Protein AF-A0A4Q4NJX3-F1 (afdb_monomer_lite)

Structure (mmCIF, N/CA/C/O backbone):
data_AF-A0A4Q4NJX3-F1
#
_entry.id   AF-A0A4Q4NJX3-F1
#
loop_
_atom_site.group_PDB
_atom_site.id
_atom_site.type_symbol
_atom_site.label_atom_id
_atom_site.label_alt_id
_atom_site.label_comp_id
_atom_site.label_asym_id
_atom_site.label_entity_id
_atom_site.label_seq_id
_atom_site.pdbx_PDB_ins_code
_atom_site.Cartn_x
_atom_site.Cartn_y
_atom_site.Cartn_z
_atom_site.occupancy
_atom_site.B_iso_or_equiv
_atom_site.auth_seq_id
_atom_site.auth_comp_id
_atom_site.auth_asym_id
_atom_site.auth_atom_id
_atom_site.pdbx_PDB_model_num
ATOM 1 N N . MET A 1 1 ? -58.259 52.515 16.328 1.00 34.31 1 MET A N 1
ATOM 2 C CA . MET A 1 1 ? -58.204 52.543 17.800 1.00 34.31 1 MET A CA 1
ATOM 3 C C . MET A 1 1 ? -56.769 52.184 18.168 1.00 34.31 1 MET A C 1
ATOM 5 O O . MET A 1 1 ? -56.352 51.108 17.765 1.00 34.31 1 MET A O 1
ATOM 9 N N . SER A 1 2 ? -55.894 53.130 18.534 1.00 29.94 2 SER A N 1
ATOM 10 C CA . SER A 1 2 ? -55.921 53.985 19.750 1.00 29.94 2 SER A CA 1
ATOM 11 C C . SER A 1 2 ? -55.627 53.123 20.995 1.00 29.94 2 SER A C 1
ATOM 13 O O . SER A 1 2 ? -56.317 52.127 21.181 1.00 29.94 2 SER A O 1
ATOM 15 N N . ASP A 1 3 ? -54.611 53.356 21.835 1.00 35.25 3 ASP A N 1
ATOM 16 C CA . ASP A 1 3 ? -53.649 54.471 22.004 1.00 35.25 3 ASP A CA 1
ATOM 17 C C . ASP A 1 3 ? -52.289 53.902 22.498 1.00 35.25 3 ASP A C 1
ATOM 19 O O . ASP A 1 3 ? -52.260 52.842 23.113 1.00 35.25 3 ASP A O 1
ATOM 23 N N . GLU A 1 4 ? -51.113 54.386 22.070 1.00 38.03 4 GLU A N 1
ATOM 24 C CA . GLU A 1 4 ? -50.320 55.504 22.645 1.00 38.03 4 GLU A CA 1
ATOM 25 C C . GLU A 1 4 ? -50.063 55.415 24.180 1.00 38.03 4 GLU A C 1
ATOM 27 O O . GLU A 1 4 ? -50.957 55.096 24.948 1.00 38.03 4 GLU A O 1
ATOM 32 N N . ARG A 1 5 ? -48.868 55.719 24.730 1.00 33.47 5 ARG A N 1
ATOM 33 C CA . ARG A 1 5 ? -48.067 56.945 24.507 1.00 33.47 5 ARG A CA 1
ATOM 34 C C . ARG A 1 5 ? -46.539 56.822 24.713 1.00 33.47 5 ARG A C 1
ATOM 36 O O . ARG A 1 5 ? -46.053 56.227 25.666 1.00 33.47 5 ARG A O 1
ATOM 43 N N . ARG A 1 6 ? -45.816 57.530 23.834 1.00 37.91 6 ARG A N 1
ATOM 44 C CA . ARG A 1 6 ? -44.440 58.099 23.950 1.00 37.91 6 ARG A CA 1
ATOM 45 C C . ARG A 1 6 ? -44.458 59.351 24.882 1.00 37.91 6 ARG A C 1
ATOM 47 O O . ARG A 1 6 ? -45.581 59.777 25.157 1.00 37.91 6 ARG A O 1
ATOM 54 N N . PRO A 1 7 ? -43.349 60.032 25.320 1.00 48.91 7 PRO A N 1
ATOM 55 C CA . PRO A 1 7 ? -42.198 60.522 24.506 1.00 48.91 7 PRO A CA 1
ATOM 56 C C . PRO A 1 7 ? -40.858 60.714 25.315 1.00 48.91 7 PRO A C 1
ATOM 58 O O . PRO A 1 7 ? -40.699 60.006 26.296 1.00 48.91 7 PRO A O 1
ATOM 61 N N . ARG A 1 8 ? -39.829 61.560 25.031 1.00 33.28 8 ARG A N 1
ATOM 62 C CA . ARG A 1 8 ? -39.500 62.580 23.985 1.00 33.28 8 ARG A CA 1
ATOM 63 C C . ARG A 1 8 ? -37.978 62.927 23.985 1.00 33.28 8 ARG A C 1
ATOM 65 O O . ARG A 1 8 ? -37.513 63.359 25.027 1.00 33.28 8 ARG A O 1
ATOM 72 N N . SER A 1 9 ? -37.311 62.977 22.813 1.00 32.09 9 SER A N 1
ATOM 73 C CA . SER A 1 9 ? -36.167 63.899 22.494 1.00 32.09 9 SER A CA 1
ATOM 74 C C . SER A 1 9 ? -34.827 63.759 23.283 1.00 32.09 9 SER A C 1
ATOM 76 O O . SER A 1 9 ? -34.823 63.173 24.350 1.00 32.09 9 SER A O 1
ATOM 78 N N . ARG A 1 10 ? -33.651 64.281 22.865 1.00 31.00 10 ARG A N 1
ATOM 79 C CA . ARG A 1 10 ? -33.274 65.204 21.762 1.00 31.00 10 ARG A CA 1
ATOM 80 C C . ARG A 1 10 ? -31.785 65.044 21.347 1.00 31.00 10 ARG A C 1
ATOM 82 O O . ARG A 1 10 ? -30.967 64.654 22.165 1.00 31.00 10 ARG A O 1
ATOM 89 N N . PHE A 1 11 ? -31.512 65.395 20.088 1.00 28.58 11 PHE A N 1
ATOM 90 C CA . PHE A 1 11 ? -30.239 65.588 19.358 1.00 28.58 11 PHE A CA 1
ATOM 91 C C . PHE A 1 11 ? -29.037 66.241 20.078 1.00 28.58 11 PHE A C 1
ATOM 93 O O . PHE A 1 11 ? -29.253 67.153 20.871 1.00 28.58 11 PHE A O 1
ATOM 100 N N . ASP A 1 12 ? -27.818 65.819 19.686 1.00 33.72 12 ASP A N 1
ATOM 101 C CA . ASP A 1 12 ? -26.737 66.599 19.006 1.00 33.72 12 ASP A CA 1
ATOM 102 C C . ASP A 1 12 ? -25.573 65.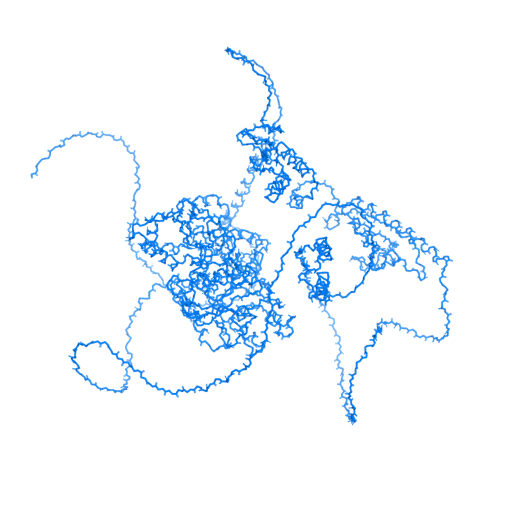611 18.651 1.00 33.72 12 ASP A C 1
ATOM 104 O O . ASP A 1 12 ? -25.168 64.832 19.510 1.00 33.72 12 ASP A O 1
ATOM 108 N N . SER A 1 13 ? -25.290 65.304 17.367 1.00 32.19 13 SER A N 1
ATOM 109 C CA . SER A 1 13 ? -24.262 65.887 16.447 1.00 32.19 13 SER A CA 1
ATOM 110 C C . SER A 1 13 ? -22.791 65.587 16.842 1.00 32.19 13 SER A C 1
ATOM 112 O O . SER A 1 13 ? -22.424 65.862 17.979 1.00 32.19 13 SER A O 1
ATOM 114 N N . ASP A 1 14 ? -21.877 65.067 16.002 1.00 31.86 14 ASP A N 1
ATOM 115 C CA . ASP A 1 14 ? -21.887 64.752 14.553 1.00 31.86 14 ASP A CA 1
ATOM 116 C C . ASP A 1 14 ? -20.896 63.611 14.185 1.00 31.86 14 ASP A C 1
ATOM 118 O O . ASP A 1 14 ? -19.998 63.305 14.963 1.00 31.86 14 ASP A O 1
ATOM 122 N N . ASP A 1 15 ? -21.081 63.043 12.980 1.00 32.25 15 ASP A N 1
ATOM 123 C CA . ASP A 1 15 ? -20.142 62.323 12.081 1.00 32.25 15 ASP A CA 1
ATOM 124 C C . ASP A 1 15 ? -19.207 61.180 12.590 1.00 32.25 15 ASP A C 1
ATOM 126 O O . ASP A 1 15 ? -18.568 61.241 13.629 1.00 32.25 15 ASP A O 1
ATOM 130 N N . GLY A 1 16 ? -18.992 60.085 11.840 1.00 29.73 16 GLY A N 1
ATOM 131 C CA . GLY A 1 16 ? -19.513 59.800 10.498 1.00 29.73 16 GLY A CA 1
ATOM 132 C C . GLY A 1 16 ? -18.859 58.630 9.739 1.00 29.73 16 GLY A C 1
ATOM 133 O O . GLY A 1 16 ? -18.522 58.804 8.573 1.00 29.73 16 GLY A O 1
ATOM 134 N N . GLU A 1 17 ? -18.727 57.428 10.320 1.00 32.28 17 GLU A N 1
ATOM 135 C CA . GLU A 1 17 ? -18.327 56.216 9.568 1.00 32.28 17 GLU A CA 1
ATOM 136 C C . GLU A 1 17 ? -19.332 55.059 9.730 1.00 32.28 17 GLU A C 1
ATOM 138 O O . GLU A 1 17 ? -19.812 54.766 10.826 1.00 32.28 17 GLU A O 1
ATOM 143 N N . ARG A 1 18 ? -19.684 54.395 8.616 1.00 32.59 18 ARG A N 1
ATOM 144 C CA . ARG A 1 18 ? -20.670 53.296 8.573 1.00 32.59 18 ARG A CA 1
ATOM 145 C C . ARG A 1 18 ? -19.983 51.931 8.419 1.00 32.59 18 ARG A C 1
ATOM 147 O O . ARG A 1 18 ? -19.257 51.754 7.442 1.00 32.59 18 ARG A O 1
ATOM 154 N N . PRO A 1 19 ? -20.278 50.929 9.270 1.00 33.59 19 PRO A N 1
ATOM 155 C CA . PRO A 1 19 ? -19.807 49.560 9.073 1.00 33.59 19 PRO A CA 1
ATOM 156 C C . PRO A 1 19 ? -20.644 48.789 8.034 1.00 33.59 19 PRO A C 1
ATOM 158 O O . PRO A 1 19 ? -21.797 49.116 7.746 1.00 33.59 19 PRO A O 1
ATOM 161 N N . ALA A 1 20 ? -20.043 47.742 7.466 1.00 32.91 20 ALA A N 1
ATOM 162 C CA . ALA A 1 20 ? -20.559 47.003 6.314 1.00 32.91 20 ALA A CA 1
ATOM 163 C C . ALA A 1 20 ? -21.615 45.931 6.651 1.00 32.91 20 ALA A C 1
ATOM 165 O O . ALA A 1 20 ? -21.560 45.294 7.703 1.00 32.91 20 ALA A O 1
ATOM 166 N N . ARG A 1 21 ? -22.501 45.629 5.684 1.00 30.25 21 ARG A N 1
ATOM 167 C CA . ARG A 1 21 ? -23.203 44.335 5.583 1.00 30.25 21 ARG A CA 1
ATOM 168 C C . ARG A 1 21 ? -23.411 43.884 4.132 1.00 30.25 21 ARG A C 1
ATOM 170 O O . ARG A 1 21 ? -23.892 44.655 3.312 1.00 30.25 21 ARG A O 1
ATOM 177 N N . SER A 1 22 ? -23.086 42.606 3.914 1.00 32.50 22 SER A N 1
ATOM 178 C CA . SER A 1 22 ? -23.664 41.606 2.995 1.00 32.50 22 SER A CA 1
ATOM 179 C C . SER A 1 22 ? -24.175 42.016 1.603 1.00 32.50 22 SER A C 1
ATOM 181 O O . SER A 1 22 ? -25.122 42.790 1.473 1.00 32.50 22 SER A O 1
ATOM 183 N N . ARG A 1 23 ? -23.663 41.324 0.572 1.00 29.06 23 ARG A N 1
ATOM 184 C CA . ARG A 1 23 ? -24.359 41.090 -0.705 1.00 29.06 23 ARG A CA 1
ATOM 185 C C . ARG A 1 23 ? -24.057 39.698 -1.270 1.00 29.06 23 ARG A C 1
ATOM 187 O O . ARG A 1 23 ? -23.083 39.517 -1.992 1.00 29.06 23 ARG A O 1
ATOM 194 N N . PHE A 1 24 ? -24.969 38.760 -1.031 1.00 31.16 24 PHE A N 1
ATOM 195 C CA . PHE A 1 24 ? -25.516 37.999 -2.154 1.00 31.16 24 PHE A CA 1
ATOM 196 C C . PHE A 1 24 ? -26.562 38.898 -2.825 1.00 31.16 24 PHE A C 1
ATOM 198 O O . PHE A 1 24 ? -27.456 39.373 -2.131 1.00 31.16 24 PHE A O 1
ATOM 205 N N . ASP A 1 25 ? -26.444 39.147 -4.129 1.00 30.19 25 ASP A N 1
ATOM 206 C CA . ASP A 1 25 ? -27.530 38.824 -5.066 1.00 30.19 25 ASP A CA 1
ATOM 207 C C . ASP A 1 25 ? -27.004 38.796 -6.513 1.00 30.19 25 ASP A C 1
ATOM 209 O O . ASP A 1 25 ? -26.041 39.482 -6.864 1.00 30.19 25 ASP A O 1
ATOM 213 N N . THR A 1 26 ? -27.622 37.962 -7.339 1.00 35.19 26 THR A N 1
ATOM 214 C CA . THR A 1 26 ? -27.232 37.648 -8.716 1.00 35.19 26 THR A CA 1
ATOM 215 C C . THR A 1 26 ? -27.947 38.526 -9.735 1.00 35.19 26 THR A C 1
ATOM 217 O O . THR A 1 26 ? -29.170 38.570 -9.693 1.00 35.19 26 THR A O 1
ATOM 220 N N . ASP A 1 27 ? -27.238 39.082 -10.735 1.00 33.31 27 ASP A N 1
ATOM 221 C CA . ASP A 1 27 ? -27.781 39.137 -12.108 1.00 33.31 27 ASP A CA 1
ATOM 222 C C . ASP A 1 27 ? -26.765 39.523 -13.221 1.00 33.31 27 ASP A C 1
ATOM 224 O O . ASP A 1 27 ? -25.753 40.173 -12.967 1.00 33.31 27 ASP A O 1
ATOM 228 N N . ARG A 1 28 ? -27.141 39.220 -14.480 1.00 28.44 28 ARG A N 1
ATOM 229 C CA . ARG A 1 28 ? -26.607 39.700 -15.790 1.00 28.44 28 ARG A CA 1
ATOM 230 C C . ARG A 1 28 ? -25.405 39.004 -16.461 1.00 28.44 28 ARG A C 1
ATOM 232 O O . ARG A 1 28 ? -24.285 39.501 -16.507 1.00 28.44 28 ARG A O 1
ATOM 239 N N . ARG A 1 29 ? -25.766 37.945 -17.197 1.00 29.69 29 ARG A N 1
ATOM 240 C CA . ARG A 1 29 ? -25.506 37.693 -18.642 1.00 29.69 29 ARG A CA 1
ATOM 241 C C . ARG A 1 29 ? -24.340 38.429 -19.336 1.00 29.69 29 ARG A C 1
ATOM 243 O O . ARG A 1 29 ? -24.354 39.645 -19.515 1.00 29.69 29 ARG A O 1
ATOM 250 N N . SER A 1 30 ? -23.455 37.630 -19.927 1.00 31.31 30 SER A N 1
ATOM 251 C CA . SER A 1 30 ? -22.396 38.022 -20.863 1.00 31.31 30 SER A CA 1
ATOM 252 C C . SER A 1 30 ? -22.897 38.384 -22.277 1.00 31.31 30 SER A C 1
ATOM 254 O O . SER A 1 30 ? -23.941 37.920 -22.739 1.00 31.31 30 SER A O 1
ATOM 256 N N . ARG A 1 31 ? -22.100 39.187 -23.001 1.00 30.11 31 ARG A N 1
ATOM 257 C CA . ARG A 1 31 ? -22.154 39.366 -24.466 1.00 30.11 31 ARG A CA 1
ATOM 258 C C . ARG A 1 31 ? -20.795 39.000 -25.069 1.00 30.11 31 ARG A C 1
ATOM 260 O O . ARG A 1 31 ? -19.772 39.483 -24.596 1.00 30.11 31 ARG A O 1
ATOM 267 N N . SER A 1 32 ? -20.792 38.187 -26.121 1.00 32.22 32 SER A N 1
ATOM 268 C CA . SER A 1 32 ? -19.598 37.835 -26.909 1.00 32.22 32 SER A CA 1
ATOM 269 C C . SER A 1 32 ? -19.297 38.870 -28.005 1.00 32.22 32 SER A C 1
ATOM 271 O O . SER A 1 32 ? -20.218 39.541 -28.475 1.00 32.22 32 SER A O 1
ATOM 273 N N . PRO A 1 33 ? -18.052 38.910 -28.507 1.00 37.62 33 PRO A N 1
ATOM 274 C CA . PRO A 1 33 ? -17.763 39.199 -29.913 1.00 37.62 33 PRO A CA 1
ATOM 275 C C . PRO A 1 33 ? -17.061 38.018 -30.631 1.00 37.62 33 PRO A C 1
ATOM 277 O O . PRO A 1 33 ? -16.946 36.923 -30.082 1.00 37.62 33 PRO A O 1
ATOM 280 N N . SER A 1 34 ? -16.718 38.202 -31.911 1.00 31.12 34 SER A N 1
ATOM 281 C CA . SER A 1 34 ? -16.835 37.176 -32.967 1.00 31.12 34 SER A CA 1
ATOM 282 C C . SER A 1 34 ? -15.535 36.674 -33.638 1.00 31.12 34 SER A C 1
ATOM 284 O O . SER A 1 34 ? -14.453 37.213 -33.442 1.00 31.12 34 SER A O 1
ATOM 286 N N . ARG A 1 35 ? -15.684 35.632 -34.480 1.00 30.55 35 ARG A N 1
ATOM 287 C CA . ARG A 1 35 ? -14.652 34.919 -35.274 1.00 30.55 35 ARG A CA 1
ATOM 288 C C . ARG A 1 35 ? -14.036 35.712 -36.445 1.00 30.55 35 ARG A C 1
ATOM 290 O O . ARG A 1 35 ? -14.781 36.431 -37.105 1.00 30.55 35 ARG A O 1
ATOM 297 N N . ARG A 1 36 ? -12.782 35.345 -36.793 1.00 31.81 36 ARG A N 1
ATOM 298 C CA . ARG A 1 36 ? -12.074 35.245 -38.116 1.00 31.81 36 ARG A CA 1
ATOM 299 C C . ARG A 1 36 ? -10.605 35.710 -37.962 1.00 31.81 36 ARG A C 1
ATOM 301 O O . ARG A 1 36 ? -10.349 36.504 -37.071 1.00 31.81 36 ARG A O 1
ATOM 308 N N . GLU A 1 37 ? -9.597 35.247 -38.711 1.00 28.48 37 GLU A N 1
ATOM 309 C CA . GLU A 1 37 ? -9.528 34.328 -39.870 1.00 28.48 37 GLU A CA 1
ATOM 310 C C . GLU A 1 37 ? -8.188 33.536 -39.880 1.00 28.48 37 GLU A C 1
ATOM 312 O O . GLU A 1 37 ? -7.432 33.597 -38.913 1.00 28.48 37 GLU A O 1
ATOM 317 N N . SER A 1 38 ? -7.905 32.763 -40.935 1.00 33.75 38 SER A N 1
ATOM 318 C CA . SER A 1 38 ? -6.774 31.818 -41.057 1.00 33.75 38 SER A CA 1
ATOM 319 C C . SER A 1 38 ? -5.801 32.168 -42.192 1.00 33.75 38 SER A C 1
ATOM 321 O O . SER A 1 38 ? -6.301 32.471 -43.266 1.00 33.75 38 SER A O 1
ATOM 323 N N . GLU A 1 39 ? -4.478 32.020 -41.990 1.00 28.72 39 GLU A N 1
ATOM 324 C CA . GLU A 1 39 ? -3.392 31.748 -42.982 1.00 28.72 39 GLU A CA 1
ATOM 325 C C . GLU A 1 39 ? -1.999 32.004 -42.333 1.00 28.72 39 GLU A C 1
ATOM 327 O O . GLU A 1 39 ? -1.934 32.408 -41.175 1.00 28.72 39 GLU A O 1
ATOM 332 N N . SER A 1 40 ? -0.851 31.856 -43.015 1.00 29.94 40 SER A N 1
ATOM 333 C CA . SER A 1 40 ? -0.187 30.598 -43.413 1.00 29.94 40 SER A CA 1
ATOM 334 C C . SER A 1 40 ? 1.341 30.818 -43.614 1.00 29.94 40 SER A C 1
ATOM 336 O O . SER A 1 40 ? 1.775 31.936 -43.852 1.00 29.94 40 SER A O 1
ATOM 338 N N . HIS A 1 41 ? 2.141 29.742 -43.539 1.00 29.73 41 HIS A N 1
ATOM 339 C CA . HIS A 1 41 ? 3.519 29.561 -44.067 1.00 29.73 41 HIS A CA 1
ATOM 340 C C . HIS A 1 41 ? 4.735 30.487 -43.730 1.00 29.73 41 HIS A C 1
ATOM 342 O O . HIS A 1 41 ? 4.753 31.687 -43.951 1.00 29.73 41 HIS A O 1
ATOM 348 N N . ARG A 1 42 ? 5.866 29.787 -43.479 1.00 30.08 42 ARG A N 1
ATOM 349 C CA . ARG A 1 42 ? 7.286 30.073 -43.852 1.00 30.08 42 ARG A CA 1
ATOM 350 C C . 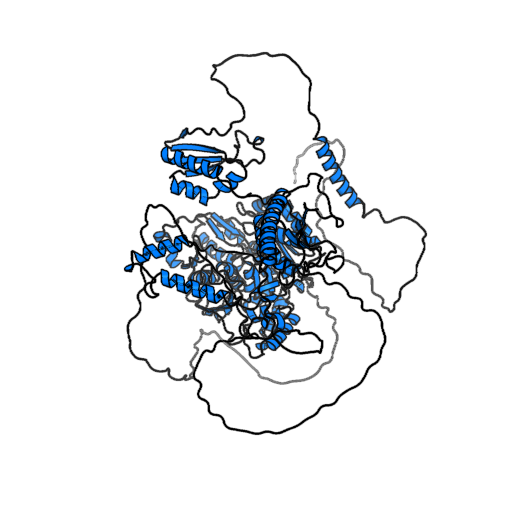ARG A 1 42 ? 8.151 31.134 -43.114 1.00 30.08 42 ARG A C 1
ATOM 352 O O . ARG A 1 42 ? 8.267 32.270 -43.537 1.00 30.08 42 ARG A O 1
ATOM 359 N N . ALA A 1 43 ? 8.986 30.605 -42.208 1.00 29.14 43 ALA A N 1
ATOM 360 C CA . ALA A 1 43 ? 10.442 30.361 -42.378 1.00 29.14 43 ALA A CA 1
ATOM 361 C C . ALA A 1 43 ? 11.511 31.497 -42.422 1.00 29.14 43 ALA A C 1
ATOM 363 O O . ALA A 1 43 ? 11.387 32.482 -43.134 1.00 29.14 43 ALA A O 1
ATOM 364 N N . ARG A 1 44 ? 12.676 31.140 -41.832 1.00 30.06 44 ARG A N 1
ATOM 365 C CA . ARG A 1 44 ? 14.061 31.681 -41.946 1.00 30.06 44 ARG A CA 1
ATOM 366 C C . ARG A 1 44 ? 14.458 32.940 -41.142 1.00 30.06 44 ARG A C 1
ATOM 368 O O . ARG A 1 44 ? 14.083 34.059 -41.454 1.00 30.06 44 ARG A O 1
ATOM 375 N N . SER A 1 45 ? 15.362 32.714 -40.185 1.00 30.16 45 SER A N 1
ATOM 376 C CA . SER A 1 45 ? 16.381 33.637 -39.643 1.00 30.16 45 SER A CA 1
ATOM 377 C C . SER A 1 45 ? 17.520 33.892 -40.663 1.00 30.16 45 SER A C 1
ATOM 379 O O . SER A 1 45 ? 17.527 33.226 -41.704 1.00 30.16 45 SER A O 1
ATOM 381 N N . PRO A 1 46 ? 18.577 34.687 -40.356 1.00 56.50 46 PRO A N 1
ATOM 382 C CA . PRO A 1 46 ? 18.739 35.787 -39.381 1.00 56.50 46 PRO A CA 1
ATOM 383 C C . PRO A 1 46 ? 19.323 37.073 -40.045 1.00 56.50 46 PRO A C 1
ATOM 385 O O . PRO A 1 46 ? 19.540 37.077 -41.250 1.00 56.50 46 PRO A O 1
ATOM 388 N N . VAL A 1 47 ? 19.630 38.134 -39.272 1.00 29.88 47 VAL A N 1
ATOM 389 C CA . VAL A 1 47 ? 20.799 39.068 -39.384 1.00 29.88 47 VAL A CA 1
ATOM 390 C C . VAL A 1 47 ? 20.663 40.182 -38.315 1.00 29.88 47 VAL A C 1
ATOM 392 O O . VAL A 1 47 ? 19.618 40.288 -37.676 1.00 29.88 47 VAL A O 1
ATOM 395 N N . ALA A 1 48 ? 21.743 40.912 -38.007 1.00 29.03 48 ALA A N 1
ATOM 396 C CA . ALA A 1 48 ? 21.972 41.559 -36.709 1.00 29.03 48 ALA A CA 1
ATOM 397 C C . ALA A 1 48 ? 22.172 43.096 -36.720 1.00 29.03 48 ALA A C 1
ATOM 399 O O . ALA A 1 48 ? 22.460 43.683 -37.758 1.00 29.03 48 ALA A O 1
ATOM 400 N N . ARG A 1 49 ? 22.190 43.633 -35.482 1.00 29.97 49 ARG A N 1
ATOM 401 C CA . ARG A 1 49 ? 22.873 44.835 -34.933 1.00 29.97 49 ARG A CA 1
ATOM 402 C C . ARG A 1 49 ? 22.130 46.177 -34.752 1.00 29.97 49 ARG A C 1
ATOM 404 O O . ARG A 1 49 ? 21.469 46.690 -35.638 1.00 29.97 49 ARG A O 1
ATOM 411 N N . GLU A 1 50 ? 22.413 46.725 -33.560 1.00 29.34 50 GLU A N 1
ATOM 412 C CA . GLU A 1 50 ? 22.567 48.145 -33.177 1.00 29.34 50 GLU A CA 1
ATOM 413 C C . GLU A 1 50 ? 21.322 49.060 -33.099 1.00 29.34 50 GLU A C 1
ATOM 415 O O . GLU A 1 50 ? 21.031 49.861 -33.974 1.00 29.34 50 GLU A O 1
ATOM 420 N N . GLY A 1 51 ? 20.646 48.998 -31.942 1.00 31.92 51 GLY A N 1
ATOM 421 C CA . GLY A 1 51 ? 20.841 49.999 -30.875 1.00 31.92 51 GLY A CA 1
ATOM 422 C C . GLY A 1 51 ? 20.324 51.435 -31.063 1.00 31.92 51 GLY A C 1
ATOM 423 O O . GLY A 1 51 ? 21.061 52.299 -31.526 1.00 31.92 51 GLY A O 1
ATOM 424 N N . THR A 1 52 ? 19.149 51.726 -30.490 1.00 30.80 52 THR A N 1
ATOM 425 C CA . THR A 1 52 ? 18.763 53.064 -29.985 1.00 30.80 52 THR A CA 1
ATOM 426 C C . THR A 1 52 ? 17.889 52.928 -28.732 1.00 30.80 52 THR A C 1
ATOM 428 O O . THR A 1 52 ? 16.915 52.174 -28.749 1.00 30.80 52 THR A O 1
ATOM 431 N N . ASP A 1 53 ? 18.216 53.656 -27.663 1.00 32.91 53 ASP A N 1
ATOM 432 C CA . ASP A 1 53 ? 17.569 53.560 -26.346 1.00 32.91 53 ASP A CA 1
ATOM 433 C C . ASP A 1 53 ? 16.193 54.236 -26.238 1.00 32.91 53 ASP A C 1
ATOM 435 O O . ASP A 1 53 ? 15.990 55.349 -26.724 1.00 32.91 53 ASP A O 1
ATOM 439 N N . SER A 1 54 ? 15.301 53.639 -25.437 1.00 29.81 54 SER A N 1
ATOM 440 C CA . SER A 1 54 ? 14.518 54.360 -24.412 1.00 29.81 54 SER A CA 1
ATOM 441 C C . SER A 1 54 ? 13.904 53.392 -23.376 1.00 29.81 54 SER A C 1
ATOM 443 O O . SER A 1 54 ? 13.607 52.248 -23.725 1.00 29.81 54 SER A O 1
ATOM 445 N N . PRO A 1 55 ? 13.721 53.789 -22.096 1.00 35.19 55 PRO A N 1
ATOM 446 C CA . PRO A 1 55 ? 13.745 52.823 -20.996 1.00 35.19 55 PRO A CA 1
ATOM 447 C C . PRO A 1 55 ? 12.414 52.684 -20.233 1.00 35.19 55 PRO A C 1
ATOM 449 O O . PRO A 1 55 ? 12.047 53.560 -19.453 1.00 35.19 55 PRO A O 1
ATOM 452 N N . ALA A 1 56 ? 11.734 51.537 -20.364 1.00 35.78 56 ALA A N 1
ATOM 453 C CA . ALA A 1 56 ? 10.666 51.115 -19.442 1.00 35.78 56 ALA A CA 1
ATOM 454 C C . ALA A 1 56 ? 10.358 49.602 -19.544 1.00 35.78 56 ALA A C 1
ATOM 456 O O . ALA A 1 56 ? 9.670 49.193 -20.475 1.00 35.78 56 ALA A O 1
ATOM 457 N N . SER A 1 57 ? 10.846 48.774 -18.597 1.00 36.22 57 SER A N 1
ATOM 458 C CA . SER A 1 57 ? 10.249 47.462 -18.190 1.00 36.22 57 SER A CA 1
ATOM 459 C C . SER A 1 57 ? 11.121 46.558 -17.283 1.00 36.22 57 SER A C 1
ATOM 461 O O . SER A 1 57 ? 10.664 45.489 -16.881 1.00 36.22 57 SER A O 1
ATOM 463 N N . SER A 1 58 ? 12.343 46.938 -16.886 1.00 34.22 58 SER A N 1
ATOM 464 C CA . SER A 1 58 ? 13.260 46.037 -16.147 1.00 34.22 58 SER A CA 1
ATOM 465 C C . SER A 1 58 ? 13.022 45.892 -14.628 1.00 34.22 58 SER A C 1
ATOM 467 O O . SER A 1 58 ? 13.573 44.978 -14.014 1.00 34.22 58 SER A O 1
ATOM 469 N N . ASN A 1 59 ? 12.198 46.734 -13.993 1.00 36.78 59 ASN A N 1
ATOM 470 C CA . ASN A 1 59 ? 12.216 46.894 -12.525 1.00 36.78 59 ASN A CA 1
ATOM 471 C C . ASN A 1 59 ? 11.385 45.907 -11.675 1.00 36.78 59 ASN A C 1
ATOM 473 O O . ASN A 1 59 ? 11.435 46.003 -10.453 1.00 36.78 59 ASN A O 1
ATOM 477 N N . PHE A 1 60 ? 10.672 44.932 -12.252 1.00 40.06 60 PHE A N 1
ATOM 478 C CA . PHE A 1 60 ? 9.833 44.006 -11.459 1.00 40.06 60 PHE A CA 1
ATOM 479 C C . PHE A 1 60 ? 10.465 42.647 -11.107 1.00 40.06 60 PHE A C 1
ATOM 481 O O . PHE A 1 60 ? 9.882 41.910 -10.316 1.00 40.06 60 PHE A O 1
ATOM 488 N N . LYS A 1 61 ? 11.652 42.300 -11.632 1.00 44.38 61 LYS A N 1
ATOM 489 C CA . LYS A 1 61 ? 12.317 41.010 -11.323 1.00 44.38 61 LYS A CA 1
ATOM 490 C C . LYS A 1 61 ? 13.461 41.084 -10.301 1.00 44.38 61 LYS A C 1
ATOM 492 O O . LYS A 1 61 ? 13.745 40.075 -9.666 1.00 44.38 61 LYS A O 1
ATOM 497 N N . ASN A 1 62 ? 14.070 42.252 -10.081 1.00 45.72 62 ASN A N 1
ATOM 498 C CA . ASN A 1 62 ? 15.219 42.384 -9.166 1.00 45.72 62 ASN A CA 1
ATOM 499 C C . ASN A 1 62 ? 14.842 42.680 -7.703 1.00 45.72 62 ASN A C 1
ATOM 501 O O . ASN A 1 62 ? 15.669 42.507 -6.809 1.00 45.72 62 ASN A O 1
ATOM 505 N N . ASP A 1 63 ? 13.604 43.093 -7.433 1.00 46.47 63 ASP A N 1
ATOM 506 C CA . ASP A 1 63 ? 13.196 43.564 -6.104 1.00 46.47 63 ASP A CA 1
ATOM 507 C C . ASP A 1 63 ? 13.008 42.405 -5.094 1.00 46.47 63 ASP A C 1
ATOM 509 O O . ASP A 1 63 ? 13.407 42.501 -3.936 1.00 46.47 63 ASP A O 1
ATOM 513 N N . ALA A 1 64 ? 12.512 41.240 -5.531 1.00 47.62 64 ALA A N 1
ATOM 514 C CA . ALA A 1 64 ? 12.350 40.073 -4.650 1.00 47.62 64 ALA A CA 1
ATOM 515 C C . ALA A 1 64 ? 13.695 39.535 -4.114 1.00 47.62 64 ALA A C 1
ATOM 517 O O . ALA A 1 64 ? 13.834 39.288 -2.914 1.00 47.62 64 ALA A O 1
ATOM 518 N N . ALA A 1 65 ? 14.705 39.415 -4.984 1.00 48.25 65 ALA A N 1
ATOM 519 C CA . ALA A 1 65 ? 16.047 38.978 -4.598 1.00 48.25 65 ALA A CA 1
ATOM 520 C C . ALA A 1 65 ? 16.752 40.010 -3.697 1.00 48.25 65 ALA A C 1
ATOM 522 O O . ALA A 1 65 ? 17.373 39.639 -2.700 1.00 48.25 65 ALA A O 1
ATOM 523 N N . ALA A 1 66 ? 16.597 41.306 -3.993 1.00 49.72 66 ALA A N 1
ATOM 524 C CA . ALA A 1 66 ? 17.135 42.385 -3.166 1.00 49.72 66 ALA A CA 1
ATOM 525 C C . ALA A 1 66 ? 16.514 42.412 -1.756 1.00 49.72 66 ALA A C 1
ATOM 527 O O . ALA A 1 66 ? 17.237 42.562 -0.771 1.00 49.72 66 ALA A O 1
ATOM 528 N N . ARG A 1 67 ? 15.195 42.200 -1.629 1.00 55.88 67 ARG A N 1
ATOM 529 C CA . ARG A 1 67 ? 14.512 42.115 -0.324 1.00 55.88 67 ARG A CA 1
ATOM 530 C C . ARG A 1 67 ? 14.957 40.898 0.492 1.00 55.88 67 ARG A C 1
ATOM 532 O O . ARG A 1 67 ? 15.176 41.039 1.694 1.00 55.88 67 ARG A O 1
ATOM 539 N N . ALA A 1 68 ? 15.145 39.738 -0.142 1.00 49.69 68 ALA A N 1
ATOM 540 C CA . ALA A 1 68 ? 15.670 38.543 0.525 1.00 49.69 68 ALA A CA 1
ATOM 541 C C . ALA A 1 68 ? 17.111 38.755 1.035 1.00 49.69 68 ALA A C 1
ATOM 543 O O . ALA A 1 68 ? 17.410 38.467 2.195 1.00 49.69 68 ALA A O 1
ATOM 544 N N . ALA A 1 69 ? 17.981 39.351 0.212 1.00 57.38 69 ALA A N 1
ATOM 545 C CA . ALA A 1 69 ? 19.343 39.708 0.611 1.00 57.38 69 ALA A CA 1
ATOM 546 C C . ALA A 1 69 ? 19.368 40.749 1.749 1.00 57.38 69 ALA A C 1
ATOM 548 O O . ALA A 1 69 ? 20.140 40.612 2.698 1.00 57.38 69 ALA A O 1
ATOM 549 N N . ALA A 1 70 ? 18.485 41.754 1.711 1.00 54.69 70 ALA A N 1
ATOM 550 C CA . ALA A 1 70 ? 18.362 42.759 2.766 1.00 54.69 70 ALA A CA 1
ATOM 551 C C . ALA A 1 70 ? 17.850 42.174 4.098 1.00 54.69 70 ALA A C 1
ATOM 553 O O . ALA A 1 70 ? 18.285 42.609 5.166 1.00 54.69 70 ALA A O 1
ATOM 554 N N . ALA A 1 71 ? 16.963 41.174 4.059 1.00 53.00 71 ALA A N 1
ATOM 555 C CA . ALA A 1 71 ? 16.519 40.450 5.250 1.00 53.00 71 ALA A CA 1
ATOM 556 C C . ALA A 1 71 ? 17.666 39.634 5.874 1.00 53.00 71 ALA A C 1
ATOM 558 O O . ALA A 1 71 ? 17.943 39.780 7.066 1.00 53.00 71 ALA A O 1
ATOM 559 N N . ALA A 1 72 ? 18.403 38.865 5.064 1.00 51.12 72 ALA A N 1
ATOM 560 C CA . ALA A 1 72 ? 19.590 38.130 5.509 1.00 51.12 72 ALA A CA 1
ATOM 561 C C . ALA A 1 72 ? 20.684 39.055 6.086 1.00 51.12 72 ALA A C 1
ATOM 563 O O . ALA A 1 72 ? 21.274 38.748 7.123 1.00 51.12 72 ALA A O 1
ATOM 564 N N . ALA A 1 73 ? 20.914 40.222 5.474 1.00 56.22 73 ALA A N 1
ATOM 565 C CA . ALA A 1 73 ? 21.868 41.212 5.975 1.00 56.22 73 ALA A CA 1
ATOM 566 C C . ALA A 1 73 ? 21.467 41.781 7.350 1.00 56.22 73 ALA A C 1
ATOM 568 O O . ALA A 1 73 ? 22.324 41.925 8.222 1.00 56.22 73 ALA A O 1
ATOM 569 N N . ARG A 1 74 ? 20.173 42.054 7.584 1.00 57.38 74 ARG A N 1
ATOM 570 C CA . ARG A 1 74 ? 19.668 42.515 8.894 1.00 57.38 74 ARG A CA 1
ATOM 571 C C . ARG A 1 74 ? 19.842 41.463 9.989 1.00 57.38 74 ARG A C 1
ATOM 573 O O . ARG A 1 74 ? 20.249 41.814 11.093 1.00 57.38 74 ARG A O 1
ATOM 580 N N . ILE A 1 75 ? 19.588 40.193 9.676 1.00 53.62 75 ILE A N 1
ATOM 581 C CA . ILE A 1 75 ? 19.772 39.075 10.614 1.00 53.62 75 ILE A CA 1
ATOM 582 C C . ILE A 1 75 ? 21.259 38.925 10.977 1.00 53.62 75 ILE A C 1
ATOM 584 O O . ILE A 1 75 ? 21.602 38.878 12.158 1.00 53.62 75 ILE A O 1
ATOM 588 N N . ASN A 1 76 ? 22.165 38.967 9.994 1.00 48.72 76 ASN A N 1
ATOM 589 C CA . ASN A 1 76 ? 23.609 38.933 10.257 1.00 48.72 76 ASN A CA 1
ATOM 590 C C . ASN A 1 76 ? 24.100 40.146 11.068 1.00 48.72 76 ASN A C 1
ATOM 592 O O . ASN A 1 76 ? 24.917 39.979 11.974 1.00 48.72 76 ASN A O 1
ATOM 596 N N . ALA A 1 77 ? 23.576 41.349 10.808 1.00 57.44 77 ALA A N 1
ATOM 597 C CA . ALA A 1 77 ? 23.899 42.539 11.597 1.00 57.44 77 ALA A CA 1
ATOM 598 C C . ALA A 1 77 ? 23.434 42.412 13.061 1.00 57.44 77 ALA A C 1
ATOM 600 O O . ALA A 1 77 ? 24.182 42.759 13.973 1.00 57.44 77 ALA A O 1
ATOM 601 N N . GLN A 1 78 ? 22.244 41.852 13.309 1.00 54.12 78 GLN A N 1
ATOM 602 C CA . GLN A 1 78 ? 21.749 41.574 14.666 1.00 54.12 78 GLN A CA 1
ATOM 603 C C . GLN A 1 78 ? 22.574 40.502 15.397 1.00 54.12 78 GLN A C 1
ATOM 605 O O . GLN A 1 78 ? 22.756 40.593 16.611 1.00 54.12 78 GLN A O 1
ATOM 610 N N . ILE A 1 79 ? 23.104 39.511 14.673 1.00 49.25 79 ILE A N 1
ATOM 611 C CA . ILE A 1 79 ? 23.987 38.476 15.232 1.00 49.25 79 ILE A CA 1
ATOM 612 C C . ILE A 1 79 ? 25.366 39.056 15.586 1.00 49.25 79 ILE A C 1
ATOM 614 O O . ILE A 1 79 ? 25.902 38.735 16.646 1.00 49.25 79 ILE A O 1
ATOM 618 N N . GLN A 1 80 ? 25.931 39.945 14.760 1.00 46.56 80 GLN A N 1
ATOM 619 C CA . GLN A 1 80 ? 27.203 40.608 15.083 1.00 46.56 80 GLN A CA 1
ATOM 620 C C . GLN A 1 80 ? 27.065 41.655 16.199 1.00 46.56 80 GLN A C 1
ATOM 622 O O . GLN A 1 80 ? 27.925 41.716 17.076 1.00 46.56 80 GLN A O 1
ATOM 627 N N . ALA A 1 81 ? 25.960 42.406 16.248 1.00 47.62 81 ALA A N 1
ATOM 628 C CA . ALA A 1 81 ? 25.697 43.386 17.307 1.00 47.62 81 ALA A CA 1
ATOM 629 C C . ALA A 1 81 ? 25.593 42.770 18.720 1.00 47.62 81 ALA A C 1
ATOM 631 O O . ALA A 1 81 ? 25.762 43.476 19.709 1.00 47.62 81 ALA A O 1
ATOM 632 N N . LYS A 1 82 ? 25.348 41.456 18.833 1.00 47.78 82 LYS A N 1
ATOM 633 C CA . LYS A 1 82 ? 25.310 40.724 20.112 1.00 47.78 82 LYS A CA 1
ATOM 634 C C . LYS A 1 82 ? 26.662 40.147 20.562 1.00 47.78 82 LYS A C 1
ATOM 636 O O . LYS A 1 82 ? 26.705 39.483 21.593 1.00 47.78 82 LYS A O 1
ATOM 641 N N . LYS A 1 83 ? 27.758 40.366 19.821 1.00 40.56 83 LYS A N 1
ATOM 642 C CA . LYS A 1 83 ? 29.065 39.722 20.078 1.00 40.56 83 LYS A CA 1
ATOM 643 C C . LYS A 1 83 ? 30.146 40.600 20.725 1.00 40.56 83 LYS A C 1
ATOM 645 O O . LYS A 1 83 ? 31.295 40.174 20.790 1.00 40.56 83 LYS A O 1
ATOM 650 N N . GLY A 1 84 ? 29.803 41.775 21.251 1.00 35.25 84 GLY A N 1
ATOM 651 C CA . GLY A 1 84 ? 30.760 42.595 21.997 1.00 35.25 84 GLY A CA 1
ATOM 652 C C . GLY A 1 84 ? 30.110 43.516 23.021 1.00 35.25 84 GLY A C 1
ATOM 653 O O . GLY A 1 84 ? 29.452 44.470 22.631 1.00 35.25 84 GLY A O 1
ATOM 654 N N . ILE A 1 85 ? 30.333 43.217 24.305 1.00 32.09 85 ILE A N 1
ATOM 655 C CA . ILE A 1 85 ? 30.620 44.138 25.423 1.00 32.09 85 ILE A CA 1
ATOM 656 C C . ILE A 1 85 ? 31.033 43.251 26.613 1.00 32.09 85 ILE A C 1
ATOM 658 O O . ILE A 1 85 ? 30.267 42.403 27.066 1.00 32.09 85 ILE A O 1
ATOM 662 N N . GLN A 1 86 ? 32.255 43.441 27.108 1.00 31.33 86 GLN A N 1
ATOM 663 C CA . GLN A 1 86 ? 32.761 42.868 28.357 1.00 31.33 86 GLN A CA 1
ATOM 664 C C . GLN A 1 86 ? 33.635 43.937 29.035 1.00 31.33 86 GLN A C 1
ATOM 666 O O . GLN A 1 86 ? 34.369 44.627 28.334 1.00 31.33 86 GLN A O 1
ATOM 671 N N . HIS A 1 87 ? 33.567 44.020 30.372 1.00 26.50 87 HIS A N 1
ATOM 672 C CA . HIS A 1 87 ? 34.280 44.967 31.258 1.00 26.50 87 HIS A CA 1
ATOM 673 C C . HIS A 1 87 ? 33.940 46.473 31.133 1.00 26.50 87 HIS A C 1
ATOM 675 O O . HIS A 1 87 ? 33.724 46.971 30.036 1.00 26.50 87 HIS A O 1
ATOM 681 N N . VAL A 1 88 ? 33.971 47.296 32.196 1.00 32.62 88 VAL A N 1
ATOM 682 C CA . VAL A 1 88 ? 33.685 47.169 33.659 1.00 32.62 88 VAL A CA 1
ATOM 683 C C . VAL A 1 88 ? 33.767 48.598 34.234 1.00 32.62 88 VAL A C 1
ATOM 685 O O . VAL A 1 88 ? 34.607 49.347 33.754 1.00 32.62 88 VAL A O 1
ATOM 688 N N . ASP A 1 89 ? 32.971 48.967 35.251 1.00 26.89 89 ASP A N 1
ATOM 689 C CA . ASP A 1 89 ? 33.436 49.824 36.371 1.00 26.89 89 ASP A CA 1
ATOM 690 C C . ASP A 1 89 ? 32.423 49.904 37.540 1.00 26.89 89 ASP A C 1
ATOM 692 O O . ASP A 1 89 ? 31.303 49.401 37.429 1.00 26.89 89 ASP A O 1
ATOM 696 N N . VAL A 1 90 ? 32.867 50.414 38.703 1.00 25.56 90 VAL A N 1
ATOM 697 C CA . VAL A 1 90 ? 32.376 50.014 40.051 1.00 25.56 90 VAL A CA 1
ATOM 698 C C . VAL A 1 90 ? 31.703 51.186 40.863 1.00 25.56 90 VAL A C 1
ATOM 700 O O . VAL A 1 90 ? 31.115 52.060 40.239 1.00 25.56 90 VAL A O 1
ATOM 703 N N . PRO A 1 91 ? 31.765 51.277 42.219 1.00 31.11 91 PRO A N 1
ATOM 704 C CA . PRO A 1 91 ? 30.758 50.998 43.289 1.00 31.11 91 PRO A CA 1
ATOM 705 C C . PRO A 1 91 ? 30.117 52.282 43.951 1.00 31.11 91 PRO A C 1
ATOM 707 O O . PRO A 1 91 ? 30.220 53.341 43.338 1.00 31.11 91 PRO A O 1
ATOM 710 N N . PRO A 1 92 ? 29.613 52.347 45.230 1.00 36.84 92 PRO A N 1
ATOM 711 C CA . PRO A 1 92 ? 28.856 51.433 46.144 1.00 36.84 92 PRO A CA 1
ATOM 712 C C . PRO A 1 92 ? 27.616 52.100 46.873 1.00 36.84 92 PRO A C 1
ATOM 714 O O . PRO A 1 92 ? 27.301 53.261 46.637 1.00 36.84 92 PRO A O 1
ATOM 717 N N . ILE A 1 93 ? 27.051 51.425 47.911 1.00 27.00 93 ILE A N 1
ATOM 718 C CA . ILE A 1 93 ? 26.254 51.964 49.073 1.00 27.00 93 ILE A CA 1
ATOM 719 C C . ILE A 1 93 ? 24.731 52.198 48.786 1.00 27.00 93 ILE A C 1
ATOM 721 O O . ILE A 1 93 ? 24.391 52.684 47.721 1.00 27.00 93 ILE A O 1
ATOM 725 N N . ARG A 1 94 ? 23.723 51.881 49.639 1.00 25.73 94 ARG A N 1
ATOM 726 C CA . ARG A 1 94 ? 23.623 51.638 51.109 1.00 25.73 94 ARG A CA 1
ATOM 727 C C . ARG A 1 94 ? 22.557 50.585 51.494 1.00 25.73 94 ARG A C 1
ATOM 729 O O . ARG A 1 94 ? 21.569 50.420 50.789 1.00 25.73 94 ARG A O 1
ATOM 736 N N . SER A 1 95 ? 22.707 49.977 52.673 1.00 29.00 95 SER A N 1
ATOM 737 C CA . SER A 1 95 ? 21.765 49.020 53.288 1.00 29.00 95 SER A CA 1
ATOM 738 C C . SER A 1 95 ? 20.788 49.672 54.285 1.00 29.00 95 SER A C 1
ATOM 740 O O . SER A 1 95 ? 21.147 50.648 54.943 1.00 29.00 95 SER A O 1
ATOM 742 N N . ALA A 1 96 ? 19.622 49.053 54.499 1.00 27.86 96 ALA A N 1
ATOM 743 C CA . ALA A 1 96 ? 18.817 49.153 55.727 1.00 27.86 96 ALA A CA 1
ATOM 744 C C . ALA A 1 96 ? 18.055 47.827 55.944 1.00 27.86 96 ALA A C 1
ATOM 746 O O . ALA A 1 96 ? 17.756 47.135 54.973 1.00 27.86 96 ALA A O 1
ATOM 747 N N . ALA A 1 97 ? 17.801 47.439 57.197 1.00 27.19 97 ALA A N 1
ATOM 748 C CA . ALA A 1 97 ? 17.419 46.070 57.566 1.00 27.19 97 ALA A CA 1
ATOM 749 C C . ALA A 1 97 ? 16.245 46.009 58.555 1.00 27.19 97 ALA A C 1
ATOM 751 O O . ALA A 1 97 ? 16.027 46.957 59.308 1.00 27.19 97 ALA A O 1
ATOM 752 N N . THR A 1 98 ? 15.599 44.839 58.640 1.00 27.27 98 THR A N 1
ATOM 753 C CA . THR A 1 98 ? 14.748 44.441 59.777 1.00 27.27 98 THR A CA 1
ATOM 754 C C . THR A 1 98 ? 14.987 42.946 60.093 1.00 27.27 98 THR A C 1
ATOM 756 O O . THR A 1 98 ? 15.235 42.194 59.148 1.00 27.27 98 THR A O 1
ATOM 759 N N . PRO A 1 99 ? 15.000 42.489 61.368 1.00 32.00 99 PRO A N 1
ATOM 760 C CA . PRO A 1 99 ? 15.637 41.219 61.762 1.00 32.00 99 PRO A CA 1
ATOM 761 C C . PRO A 1 99 ? 14.625 40.213 62.399 1.00 32.00 99 PRO A C 1
ATOM 763 O O . PRO A 1 99 ? 13.425 40.376 62.199 1.00 32.00 99 PRO A O 1
ATOM 766 N N . PRO A 1 100 ? 15.038 39.154 63.131 1.00 31.41 100 PRO A N 1
ATOM 767 C CA . PRO A 1 100 ? 15.545 37.905 62.554 1.00 31.41 100 PRO A CA 1
ATOM 768 C C . PRO A 1 100 ? 14.843 36.636 63.105 1.00 31.41 100 PRO A C 1
ATOM 770 O O . PRO A 1 100 ? 14.335 36.626 64.224 1.00 31.41 100 PRO A O 1
ATOM 773 N N . VAL A 1 101 ? 14.932 35.512 62.383 1.00 29.77 101 VAL A N 1
ATOM 774 C CA . VAL A 1 101 ? 14.680 34.155 62.925 1.00 29.77 101 VAL A CA 1
ATOM 775 C C . VAL A 1 101 ? 15.866 33.240 62.562 1.00 29.77 101 VAL A C 1
ATOM 777 O O . VAL A 1 101 ? 16.660 33.573 61.682 1.00 29.77 101 VAL A O 1
ATOM 780 N N . ALA A 1 102 ? 16.071 32.175 63.342 1.00 28.66 102 ALA A N 1
ATOM 781 C CA . ALA A 1 102 ? 17.359 31.506 63.546 1.00 28.66 102 ALA A CA 1
ATOM 782 C C . ALA A 1 102 ? 18.007 30.844 62.308 1.00 28.66 102 ALA A C 1
ATOM 784 O O . ALA A 1 102 ? 17.343 30.414 61.369 1.00 28.66 102 ALA A O 1
ATOM 785 N N . LYS A 1 103 ? 19.343 30.739 62.356 1.00 27.48 103 LYS A N 1
ATOM 786 C CA . LYS A 1 103 ? 20.194 30.154 61.309 1.00 27.48 103 LYS A CA 1
ATOM 787 C C . LYS A 1 103 ? 20.208 28.622 61.340 1.00 27.48 103 LYS A C 1
ATOM 789 O O . LYS A 1 103 ? 20.442 28.041 62.395 1.00 27.48 103 LYS A O 1
ATOM 794 N N . SER A 1 104 ? 20.192 28.036 60.146 1.00 27.62 104 SER A N 1
ATOM 795 C CA . SER A 1 104 ? 20.898 26.792 59.797 1.00 27.62 104 SER A CA 1
ATOM 796 C C . SER A 1 104 ? 21.834 27.090 58.606 1.00 27.62 104 SER A C 1
ATOM 798 O O . SER A 1 104 ? 21.626 28.106 57.933 1.00 27.62 104 SER A O 1
ATOM 800 N N . PRO A 1 105 ? 22.927 26.330 58.396 1.00 33.47 105 PRO A N 1
ATOM 801 C CA . PRO A 1 105 ? 24.037 26.760 57.539 1.00 33.47 105 PRO A CA 1
ATOM 802 C C . PRO A 1 105 ? 23.706 26.715 56.039 1.00 33.47 105 PRO A C 1
ATOM 804 O O . PRO A 1 105 ? 22.867 25.934 55.601 1.00 33.47 105 PRO A O 1
ATOM 807 N N . ALA A 1 106 ? 24.391 27.554 55.258 1.00 31.98 106 ALA A N 1
ATOM 808 C CA . ALA A 1 106 ? 24.159 27.723 53.825 1.00 31.98 106 ALA A CA 1
ATOM 809 C C . ALA A 1 106 ? 25.342 27.241 52.967 1.00 31.98 106 ALA A C 1
ATOM 811 O O . ALA A 1 106 ? 26.498 27.529 53.277 1.00 31.98 106 ALA A O 1
ATOM 812 N N . SER A 1 107 ? 25.017 26.609 51.837 1.00 30.11 107 SER A N 1
ATOM 813 C CA . SER A 1 107 ? 25.863 26.404 50.650 1.00 30.11 107 SER A CA 1
ATOM 814 C C . SER A 1 107 ? 24.911 26.159 49.466 1.00 30.11 107 SER A C 1
ATOM 816 O O . SER A 1 107 ? 24.170 25.186 49.487 1.00 30.11 107 SER A O 1
ATOM 818 N N . ASN A 1 108 ? 24.680 27.127 48.578 1.00 27.17 108 ASN A N 1
ATOM 819 C CA . ASN A 1 108 ? 25.483 27.505 47.399 1.00 27.17 108 ASN A CA 1
ATOM 820 C C . ASN A 1 108 ? 24.961 26.873 46.092 1.00 27.17 108 ASN A C 1
ATOM 822 O O . ASN A 1 108 ? 24.989 25.658 45.936 1.00 27.17 108 ASN A O 1
ATOM 826 N N . SER A 1 109 ? 24.664 27.744 45.114 1.00 27.39 109 SER A N 1
ATOM 827 C CA . SER A 1 109 ? 24.463 27.460 43.674 1.00 27.39 109 SER A CA 1
ATOM 828 C C . SER A 1 109 ? 23.306 26.524 43.271 1.00 27.39 109 SER A C 1
ATOM 830 O O . SER A 1 109 ? 22.680 25.876 44.102 1.00 27.39 109 SER A O 1
ATOM 832 N N . ALA A 1 110 ? 22.967 26.544 41.973 1.00 30.97 110 ALA A N 1
ATOM 833 C CA . ALA A 1 110 ? 21.894 25.745 41.380 1.00 30.97 110 ALA A CA 1
ATOM 834 C C . ALA A 1 110 ? 22.030 24.263 41.759 1.00 30.97 110 ALA A C 1
ATOM 836 O O . ALA A 1 110 ? 23.132 23.719 41.701 1.00 30.97 110 ALA A O 1
ATOM 837 N N . ALA A 1 111 ? 20.916 23.637 42.148 1.00 37.94 111 ALA A N 1
ATOM 838 C CA . ALA A 1 111 ? 20.906 22.282 42.682 1.00 37.94 111 ALA A CA 1
ATOM 839 C C . ALA A 1 111 ? 21.432 21.275 41.647 1.00 37.94 111 ALA A C 1
ATOM 841 O O . ALA A 1 111 ? 20.712 20.855 40.741 1.00 37.94 111 ALA A O 1
ATOM 842 N N . ALA A 1 112 ? 22.697 20.887 41.804 1.00 46.56 112 ALA A N 1
ATOM 843 C CA . ALA A 1 112 ? 23.211 19.667 41.213 1.00 46.56 112 ALA A CA 1
ATOM 844 C C . ALA A 1 112 ? 22.390 18.486 41.748 1.00 46.56 112 ALA A C 1
ATOM 846 O O . ALA A 1 112 ? 21.978 18.492 42.912 1.00 46.56 112 ALA A O 1
ATOM 847 N N . ILE A 1 113 ? 22.169 17.474 40.910 1.00 61.53 113 ILE A N 1
ATOM 848 C CA . ILE A 1 113 ? 21.616 16.201 41.372 1.00 61.53 113 ILE A CA 1
ATOM 849 C C . ILE A 1 113 ? 22.573 15.666 42.433 1.00 61.53 113 ILE A C 1
ATOM 851 O O . ILE A 1 113 ? 23.766 15.490 42.180 1.00 61.53 113 ILE A O 1
ATOM 855 N N . ASN A 1 114 ? 22.062 15.495 43.648 1.00 58.16 114 ASN A N 1
ATOM 856 C CA . ASN A 1 114 ? 22.886 15.071 44.762 1.00 58.16 114 ASN A CA 1
ATOM 857 C C . ASN A 1 114 ? 23.129 13.564 44.613 1.00 58.16 114 ASN A C 1
ATOM 859 O O . ASN A 1 114 ? 22.225 12.774 44.869 1.00 58.16 114 ASN A O 1
ATOM 863 N N . ASN A 1 115 ? 24.336 13.170 44.191 1.00 63.19 115 ASN A N 1
ATOM 864 C CA . ASN A 1 115 ? 24.741 11.771 43.951 1.00 63.19 115 ASN A CA 1
ATOM 865 C C . ASN A 1 115 ? 24.802 10.904 45.238 1.00 63.19 115 ASN A C 1
ATOM 867 O O . ASN A 1 115 ? 25.417 9.835 45.246 1.00 63.19 115 ASN A O 1
ATOM 871 N N . GLU A 1 116 ? 24.210 11.366 46.339 1.00 77.56 116 GLU A N 1
ATOM 872 C CA . GLU A 1 116 ? 24.150 10.675 47.622 1.00 77.56 116 GLU A CA 1
ATOM 873 C C . GLU A 1 116 ? 22.979 9.686 47.645 1.00 77.56 116 GLU A C 1
ATOM 875 O O . GLU A 1 116 ? 21.851 10.019 47.283 1.00 77.56 116 GLU A O 1
ATOM 880 N N . THR A 1 117 ? 23.237 8.463 48.108 1.00 84.44 117 THR A N 1
ATOM 881 C CA . THR A 1 117 ? 22.191 7.459 48.331 1.00 84.44 117 THR A CA 1
ATOM 882 C C . THR A 1 117 ? 21.300 7.870 49.503 1.00 84.44 117 THR A C 1
ATOM 884 O O . THR A 1 117 ? 21.792 8.065 50.616 1.00 84.44 117 THR A O 1
ATOM 887 N N . TYR A 1 118 ? 19.987 7.917 49.285 1.00 87.12 118 TYR A N 1
ATOM 888 C CA . TYR A 1 118 ? 18.980 8.152 50.322 1.00 87.12 118 TYR A CA 1
ATOM 889 C C . TYR A 1 118 ? 17.992 6.984 50.415 1.00 87.12 118 TYR A C 1
ATOM 891 O O . TYR A 1 118 ? 17.950 6.111 49.550 1.00 87.12 118 TYR A O 1
ATOM 899 N N . GLN A 1 119 ? 17.212 6.943 51.496 1.00 85.31 119 GLN A N 1
ATOM 900 C CA . GLN A 1 119 ? 16.093 6.012 51.639 1.00 85.31 119 GLN A CA 1
ATOM 901 C C . GLN A 1 119 ? 14.777 6.773 51.573 1.00 85.31 119 GLN A C 1
ATOM 903 O O . GLN A 1 119 ? 14.641 7.834 52.186 1.00 85.31 119 GLN A O 1
ATOM 908 N N . GLN A 1 120 ? 13.806 6.206 50.868 1.00 84.62 120 GLN A N 1
ATOM 909 C CA . GLN A 1 120 ? 12.441 6.707 50.824 1.00 84.62 120 GLN A CA 1
ATOM 910 C C . GLN A 1 120 ? 11.478 5.515 50.801 1.00 84.62 120 GLN A C 1
ATOM 912 O O . GLN A 1 120 ? 11.677 4.575 50.043 1.00 84.62 120 GLN A O 1
ATOM 917 N N . ASP A 1 121 ? 10.456 5.548 51.660 1.00 81.50 121 ASP A N 1
ATOM 918 C CA . ASP A 1 121 ? 9.369 4.554 51.729 1.00 81.50 121 ASP A CA 1
ATOM 919 C C . ASP A 1 121 ? 9.812 3.078 51.903 1.00 81.50 121 ASP A C 1
ATOM 921 O O . ASP A 1 121 ? 9.033 2.153 51.691 1.00 81.50 121 ASP A O 1
ATOM 925 N N . GLY A 1 122 ? 11.045 2.860 52.380 1.00 80.81 122 GLY A N 1
ATOM 926 C CA . GLY A 1 122 ? 11.660 1.543 52.600 1.00 80.81 122 GLY A CA 1
ATOM 927 C C . GLY A 1 122 ? 12.687 1.141 51.537 1.00 80.81 122 GLY A C 1
ATOM 928 O O . GLY A 1 122 ? 13.511 0.267 51.802 1.00 80.81 122 GLY A O 1
ATOM 929 N N . ASP A 1 123 ? 12.699 1.825 50.392 1.00 87.50 123 ASP A N 1
ATOM 930 C CA . ASP A 1 123 ? 13.623 1.565 49.292 1.00 87.50 123 ASP A CA 1
ATOM 931 C C . ASP A 1 123 ? 14.866 2.461 49.359 1.00 87.50 123 ASP A C 1
ATOM 933 O O . ASP A 1 123 ? 14.831 3.611 49.808 1.00 87.50 123 ASP A O 1
ATOM 937 N N . TYR A 1 124 ? 15.982 1.930 48.864 1.00 90.81 124 TYR A N 1
ATOM 938 C CA . TYR A 1 124 ? 17.233 2.648 48.654 1.00 90.81 124 TYR A CA 1
ATOM 939 C C . TYR A 1 124 ? 17.216 3.285 47.262 1.00 90.81 124 TYR A C 1
ATOM 941 O O . TYR A 1 124 ? 16.989 2.595 46.266 1.00 90.81 124 TYR A O 1
ATOM 949 N N . ILE A 1 125 ? 17.492 4.588 47.189 1.00 91.81 125 ILE A N 1
ATOM 950 C CA . ILE A 1 125 ? 17.460 5.371 45.951 1.00 91.81 125 ILE A CA 1
ATOM 951 C C . ILE A 1 125 ? 18.794 6.099 45.750 1.00 91.81 125 ILE A C 1
ATOM 953 O O . ILE A 1 125 ? 19.307 6.733 46.674 1.00 91.81 125 ILE A O 1
ATOM 957 N N . LYS A 1 126 ? 19.335 6.051 44.527 1.00 92.69 126 LYS A N 1
ATOM 958 C CA . LYS A 1 126 ? 20.403 6.953 44.058 1.00 92.69 126 LYS A CA 1
ATOM 959 C C . LYS A 1 126 ? 20.016 7.519 42.693 1.00 92.69 126 LYS A C 1
ATOM 961 O O . LYS A 1 126 ? 19.607 6.784 41.795 1.00 92.69 126 LYS A O 1
ATOM 966 N N . ASP A 1 127 ? 20.151 8.833 42.553 1.00 92.31 127 ASP A N 1
ATOM 967 C CA . ASP A 1 127 ? 19.967 9.542 41.290 1.00 92.31 127 ASP A CA 1
ATOM 968 C C . ASP A 1 127 ? 21.353 9.764 40.647 1.00 92.31 127 ASP A C 1
ATOM 970 O O . ASP A 1 127 ? 22.264 10.256 41.311 1.00 92.31 127 ASP A O 1
ATOM 974 N N . ILE A 1 128 ? 21.535 9.372 39.378 1.00 91.69 128 ILE A N 1
ATOM 975 C CA . ILE A 1 128 ? 22.788 9.523 38.611 1.00 91.69 128 ILE A CA 1
ATOM 976 C C . ILE A 1 128 ? 22.530 10.393 37.381 1.00 91.69 128 ILE A C 1
ATOM 978 O O . ILE A 1 128 ? 21.731 10.035 36.514 1.00 91.69 128 ILE A O 1
ATOM 982 N N . GLU A 1 129 ? 23.216 11.529 37.276 1.00 90.75 129 GLU A N 1
ATOM 983 C CA . GLU A 1 129 ? 23.110 12.412 36.110 1.00 90.75 129 GLU A CA 1
ATOM 984 C C . GLU A 1 129 ? 23.699 11.770 34.839 1.00 90.75 129 GLU A C 1
ATOM 986 O O . GLU A 1 129 ? 24.816 11.257 34.844 1.00 90.75 129 GLU A O 1
ATOM 991 N N . ILE A 1 130 ? 22.953 11.853 33.732 1.00 91.56 130 ILE A N 1
ATOM 992 C CA . ILE A 1 130 ? 23.332 11.354 32.399 1.00 91.56 130 ILE A CA 1
ATOM 993 C C . ILE A 1 130 ? 23.096 12.419 31.309 1.00 91.56 130 ILE A C 1
ATOM 995 O O . ILE A 1 130 ? 22.793 12.098 30.158 1.00 91.56 130 ILE A O 1
ATOM 999 N N . ASN A 1 131 ? 23.203 13.705 31.664 1.00 86.75 131 ASN A N 1
ATOM 1000 C CA . ASN A 1 131 ? 22.993 14.848 30.765 1.00 86.75 131 ASN A CA 1
ATOM 1001 C C . ASN A 1 131 ? 24.200 15.119 29.842 1.00 86.75 131 ASN A C 1
ATOM 1003 O O . ASN A 1 131 ? 24.597 16.257 29.596 1.00 86.75 131 ASN A O 1
ATOM 1007 N N . ASP A 1 132 ? 24.772 14.054 29.297 1.00 84.94 132 ASP A N 1
ATOM 1008 C CA . ASP A 1 132 ? 25.735 14.079 28.207 1.00 84.94 132 ASP A CA 1
ATOM 1009 C C . ASP A 1 132 ? 25.227 13.197 27.061 1.00 84.94 132 ASP A C 1
ATOM 1011 O O . ASP A 1 132 ? 24.361 12.334 27.227 1.00 84.94 132 ASP A O 1
ATOM 1015 N N . LEU A 1 133 ? 25.738 13.444 25.855 1.00 74.69 133 LEU A N 1
ATOM 1016 C CA . LEU A 1 133 ? 25.218 12.802 24.652 1.00 74.69 133 LEU A CA 1
ATOM 1017 C C . LEU A 1 133 ? 25.408 11.270 24.680 1.00 74.69 133 LEU A C 1
ATOM 1019 O O . LEU A 1 133 ? 24.516 10.537 24.255 1.00 74.69 133 LEU A O 1
ATOM 1023 N N . ARG A 1 134 ? 26.546 10.783 25.194 1.00 82.56 134 ARG A N 1
ATOM 1024 C CA . ARG A 1 134 ? 26.936 9.362 25.183 1.00 82.56 134 ARG A CA 1
ATOM 1025 C C . ARG A 1 134 ? 26.094 8.547 26.161 1.00 82.56 134 ARG A C 1
ATOM 1027 O O . ARG A 1 134 ? 25.511 7.530 25.770 1.00 82.56 134 ARG A O 1
ATOM 1034 N N . ASN A 1 135 ? 26.020 8.989 27.412 1.00 85.06 135 ASN A N 1
ATOM 1035 C CA . ASN A 1 135 ? 25.342 8.256 28.476 1.00 85.06 135 ASN A CA 1
ATOM 1036 C C . ASN A 1 135 ? 23.826 8.286 28.287 1.00 85.06 135 ASN A C 1
ATOM 1038 O O . ASN A 1 135 ? 23.183 7.251 28.468 1.00 85.06 135 ASN A O 1
ATOM 1042 N N . ARG A 1 136 ? 23.271 9.392 27.764 1.00 84.31 136 ARG A N 1
ATOM 1043 C CA . ARG A 1 136 ? 21.897 9.425 27.245 1.00 84.31 136 ARG A CA 1
ATOM 1044 C C . ARG A 1 136 ? 21.652 8.305 26.229 1.00 84.31 136 ARG A C 1
ATOM 1046 O O . ARG A 1 136 ? 20.772 7.482 26.446 1.00 84.31 136 ARG A O 1
ATOM 1053 N N . TYR A 1 137 ? 22.430 8.221 25.146 1.00 80.75 137 TYR A N 1
ATOM 1054 C CA . TYR A 1 137 ? 22.190 7.206 24.107 1.00 80.75 137 TYR A CA 1
ATOM 1055 C C . TYR A 1 137 ? 22.405 5.756 24.564 1.00 80.75 137 TYR A C 1
ATOM 1057 O O . TYR A 1 137 ? 21.829 4.845 23.967 1.00 80.75 137 TYR A O 1
ATOM 1065 N N . THR A 1 138 ? 23.231 5.515 25.581 1.00 83.94 138 THR A N 1
ATOM 1066 C CA . THR A 1 138 ? 23.576 4.153 26.024 1.00 83.94 138 THR A CA 1
ATOM 1067 C C . THR A 1 138 ? 22.657 3.656 27.139 1.00 83.94 138 THR A C 1
ATOM 1069 O O . THR A 1 138 ? 22.165 2.527 27.069 1.00 83.94 138 THR A O 1
ATOM 1072 N N . LEU A 1 139 ? 22.373 4.502 28.134 1.00 88.44 139 LEU A N 1
ATOM 1073 C CA . LEU A 1 139 ? 21.716 4.105 29.381 1.00 88.44 139 LEU A CA 1
ATOM 1074 C C . LEU A 1 139 ? 20.200 4.369 29.411 1.00 88.44 139 LEU A C 1
ATOM 1076 O O . LEU A 1 139 ? 19.518 3.837 30.284 1.00 88.44 139 LEU A O 1
ATOM 1080 N N . THR A 1 140 ? 19.637 5.134 28.463 1.00 88.00 140 THR A N 1
ATOM 1081 C CA . THR A 1 140 ? 18.167 5.248 28.312 1.00 88.00 140 THR A CA 1
ATOM 1082 C C . THR A 1 140 ? 17.565 4.177 27.398 1.00 88.00 140 THR A C 1
ATOM 1084 O O . THR A 1 140 ? 16.359 4.171 27.159 1.00 88.00 140 THR A O 1
ATOM 1087 N N . LYS A 1 141 ? 18.379 3.270 26.843 1.00 87.50 141 LYS A N 1
ATOM 1088 C CA . LYS A 1 141 ? 17.891 2.139 26.042 1.00 87.50 141 LYS A CA 1
ATOM 1089 C C . LYS A 1 141 ? 17.191 1.129 26.950 1.00 87.50 141 LYS A C 1
ATOM 1091 O O . LYS A 1 141 ? 17.804 0.616 27.885 1.00 87.50 141 LYS A O 1
ATOM 1096 N N . GLY A 1 142 ? 15.954 0.761 26.611 1.00 84.75 142 GLY A N 1
ATOM 1097 C CA . GLY A 1 142 ? 15.171 -0.215 27.380 1.00 84.75 142 GLY A CA 1
ATOM 1098 C C . GLY A 1 142 ? 15.865 -1.574 27.551 1.00 84.75 142 GLY A C 1
ATOM 1099 O O . GLY A 1 142 ? 15.753 -2.180 28.609 1.00 84.75 142 GLY A O 1
ATOM 1100 N N . ALA A 1 143 ? 16.658 -2.020 26.569 1.00 85.94 143 ALA A N 1
ATOM 1101 C CA . ALA A 1 143 ? 17.476 -3.231 26.696 1.00 85.94 143 ALA A CA 1
ATOM 1102 C C . ALA A 1 143 ? 18.581 -3.098 27.764 1.00 85.94 143 ALA A C 1
ATOM 1104 O O . ALA A 1 143 ? 18.792 -4.026 28.539 1.00 85.94 143 ALA A O 1
ATOM 1105 N N . THR A 1 144 ? 19.247 -1.939 27.850 1.00 87.69 144 THR A N 1
ATOM 1106 C CA . THR A 1 144 ? 20.272 -1.659 28.870 1.00 87.69 144 THR A CA 1
ATOM 1107 C C . THR A 1 144 ? 19.651 -1.596 30.264 1.00 87.69 144 THR A C 1
ATOM 1109 O O . THR A 1 144 ? 20.155 -2.230 31.185 1.00 87.69 144 THR A O 1
ATOM 1112 N N . GLN A 1 145 ? 18.529 -0.883 30.414 1.00 91.75 145 GLN A N 1
ATOM 1113 C CA . GLN A 1 145 ? 17.815 -0.763 31.692 1.00 91.75 145 GLN A CA 1
ATOM 1114 C C . GLN A 1 145 ? 17.247 -2.104 32.157 1.00 91.75 145 GLN A C 1
ATOM 1116 O O . GLN A 1 145 ? 17.376 -2.448 33.330 1.00 91.75 145 GLN A O 1
ATOM 1121 N N . LYS A 1 146 ? 16.700 -2.902 31.230 1.00 89.38 146 LYS A N 1
ATOM 1122 C CA . LYS A 1 146 ? 16.269 -4.270 31.519 1.00 89.38 146 LYS A CA 1
ATOM 1123 C C . LYS A 1 146 ? 17.441 -5.143 31.971 1.00 89.38 146 LYS A C 1
ATOM 1125 O O . LYS A 1 146 ? 17.303 -5.820 32.977 1.00 89.38 146 LYS A O 1
ATOM 1130 N N . ARG A 1 147 ? 18.597 -5.085 31.296 1.00 91.31 147 ARG A N 1
ATOM 1131 C CA . ARG A 1 147 ? 19.801 -5.827 31.711 1.00 91.31 147 ARG A CA 1
ATOM 1132 C C . ARG A 1 147 ? 20.232 -5.465 33.137 1.00 91.31 147 ARG A C 1
ATOM 1134 O O . ARG A 1 147 ? 20.455 -6.362 33.938 1.00 91.31 147 ARG A O 1
ATOM 1141 N N . ILE A 1 148 ? 20.282 -4.171 33.470 1.00 91.88 148 ILE A N 1
ATOM 1142 C CA . ILE A 1 148 ? 20.605 -3.717 34.835 1.00 91.88 148 ILE A CA 1
ATOM 1143 C C . ILE A 1 148 ? 19.602 -4.302 35.839 1.00 91.88 148 ILE A C 1
ATOM 1145 O O . ILE A 1 148 ? 20.014 -4.851 36.859 1.00 91.88 148 ILE A O 1
ATOM 1149 N N . LYS A 1 149 ? 18.298 -4.256 35.538 1.00 90.25 149 LYS A N 1
ATOM 1150 C CA . LYS A 1 149 ? 17.256 -4.835 36.397 1.00 90.25 149 LYS A CA 1
ATOM 1151 C C . LYS A 1 149 ? 17.392 -6.351 36.565 1.00 90.25 149 LYS A C 1
ATOM 1153 O O . LYS A 1 149 ? 17.314 -6.834 37.691 1.00 90.25 149 LYS A O 1
ATOM 1158 N N . ASP A 1 150 ? 17.606 -7.082 35.475 1.00 90.69 150 ASP A N 1
ATOM 1159 C CA . ASP A 1 150 ? 17.705 -8.544 35.473 1.00 90.69 150 ASP A CA 1
ATOM 1160 C C . ASP A 1 150 ? 18.964 -9.033 36.228 1.00 90.69 150 ASP A C 1
ATOM 1162 O O . ASP A 1 150 ? 18.910 -10.061 36.900 1.00 90.69 150 ASP A O 1
ATOM 1166 N N . GLU A 1 151 ? 20.080 -8.291 36.172 1.00 89.56 151 GLU A N 1
ATOM 1167 C CA . GLU A 1 151 ? 21.348 -8.657 36.831 1.00 89.56 151 GLU A CA 1
ATOM 1168 C C . GLU A 1 151 ? 21.469 -8.167 38.289 1.00 89.56 151 GLU A C 1
ATOM 1170 O O . GLU A 1 151 ? 22.146 -8.803 39.099 1.00 89.56 151 GLU A O 1
ATOM 1175 N N . THR A 1 152 ? 20.822 -7.051 38.654 1.00 92.25 152 THR A N 1
ATOM 1176 C CA . THR A 1 152 ? 21.010 -6.398 39.973 1.00 92.25 152 THR A CA 1
ATOM 1177 C C . THR A 1 152 ? 19.756 -6.349 40.846 1.00 92.25 152 THR A C 1
ATOM 1179 O O . THR A 1 152 ? 19.847 -6.077 42.044 1.00 92.25 152 THR A O 1
ATOM 1182 N N . GLY A 1 153 ? 18.578 -6.604 40.270 1.00 87.06 153 GLY A N 1
ATOM 1183 C CA . GLY A 1 153 ? 17.285 -6.485 40.945 1.00 87.06 153 GLY A CA 1
ATOM 1184 C C . GLY A 1 153 ? 16.826 -5.045 41.213 1.00 87.06 153 GLY A C 1
ATOM 1185 O O . GLY A 1 153 ? 15.778 -4.861 41.827 1.00 87.06 153 GLY A O 1
ATOM 1186 N N . ALA A 1 154 ? 17.581 -4.027 40.785 1.00 92.75 154 ALA A N 1
ATOM 1187 C CA . ALA A 1 154 ? 17.209 -2.623 40.936 1.00 92.75 154 ALA A CA 1
ATOM 1188 C C . ALA A 1 154 ? 16.383 -2.115 39.742 1.00 92.75 154 ALA A C 1
ATOM 1190 O O . ALA A 1 154 ? 16.700 -2.376 38.581 1.00 92.75 154 ALA A O 1
ATOM 1191 N N . ASP A 1 155 ? 15.343 -1.335 40.024 1.00 92.00 155 ASP A N 1
ATOM 1192 C CA . ASP A 1 155 ? 14.558 -0.635 39.014 1.00 92.00 155 ASP A CA 1
ATOM 1193 C C . ASP A 1 155 ? 15.251 0.670 38.598 1.00 92.00 155 ASP A C 1
ATOM 1195 O O . ASP A 1 155 ? 15.624 1.490 39.437 1.00 92.00 155 ASP A O 1
ATOM 1199 N N . VAL A 1 156 ? 15.406 0.880 37.288 1.00 93.44 156 VAL A N 1
ATOM 1200 C CA . VAL A 1 156 ? 16.039 2.074 36.706 1.00 93.44 156 VAL A CA 1
ATOM 1201 C C . VAL A 1 156 ? 14.993 2.864 35.927 1.00 93.44 156 VAL A C 1
ATOM 1203 O O . VAL A 1 156 ? 14.382 2.339 35.000 1.00 93.44 156 VAL A O 1
ATOM 1206 N N . THR A 1 157 ? 14.799 4.139 36.270 1.00 90.81 157 THR A N 1
ATOM 1207 C CA . THR A 1 157 ? 13.851 5.035 35.583 1.00 90.81 157 THR A CA 1
ATOM 1208 C C . THR A 1 157 ? 14.533 6.321 35.127 1.00 90.81 157 THR A C 1
ATOM 1210 O O . THR A 1 157 ? 15.243 6.965 35.894 1.00 90.81 157 THR A O 1
ATOM 1213 N N . THR A 1 158 ? 14.328 6.731 33.874 1.00 93.25 158 THR A N 1
ATOM 1214 C CA . THR A 1 158 ? 14.869 7.999 33.353 1.00 93.25 158 THR A CA 1
ATOM 1215 C C . THR A 1 158 ? 13.968 9.175 33.736 1.00 93.25 158 THR A C 1
ATOM 1217 O O . THR A 1 158 ? 12.748 9.086 33.609 1.00 93.25 158 THR A O 1
ATOM 1220 N N . ARG A 1 159 ? 14.561 10.276 34.212 1.00 89.31 159 ARG A N 1
ATOM 1221 C CA . ARG A 1 159 ? 13.873 11.496 34.669 1.00 89.31 159 ARG A CA 1
ATOM 1222 C C . ARG A 1 159 ? 14.661 12.757 34.273 1.00 89.31 159 ARG A C 1
ATOM 1224 O O . ARG A 1 159 ? 15.839 12.676 33.938 1.00 89.31 159 ARG A O 1
ATOM 1231 N N . GLY A 1 160 ? 14.017 13.924 34.334 1.00 89.19 160 GLY A N 1
ATOM 1232 C CA . GLY A 1 160 ? 14.606 15.203 33.904 1.00 89.19 160 GLY A CA 1
ATOM 1233 C C . GLY A 1 160 ? 14.596 15.403 32.382 1.00 89.19 160 GLY A C 1
ATOM 1234 O O . GLY A 1 160 ? 14.122 14.548 31.635 1.00 89.19 160 GLY A O 1
ATOM 1235 N N . GLU A 1 161 ? 15.115 16.543 31.926 1.00 85.50 161 GLU A N 1
ATOM 1236 C CA . GLU A 1 161 ? 15.172 16.924 30.506 1.00 85.50 161 GLU A CA 1
ATOM 1237 C C . GLU A 1 161 ? 16.619 16.991 29.998 1.00 85.50 161 GLU A C 1
ATOM 1239 O O . GLU A 1 161 ? 17.535 17.369 30.728 1.00 85.50 161 GLU A O 1
ATOM 1244 N N . TYR A 1 162 ? 16.845 16.635 28.728 1.00 88.19 162 TYR A N 1
ATOM 1245 C CA . TYR A 1 162 ? 18.172 16.758 28.121 1.00 88.19 162 TYR A CA 1
ATOM 1246 C C . TYR A 1 162 ? 18.455 18.201 27.688 1.00 88.19 162 TYR A C 1
ATOM 1248 O O . TYR A 1 162 ? 17.832 18.699 26.748 1.00 88.19 162 TYR A O 1
ATOM 1256 N N . TYR A 1 163 ? 19.458 18.827 28.303 1.00 82.06 163 TYR A N 1
ATOM 1257 C CA . TYR A 1 163 ? 19.925 20.166 27.944 1.00 82.06 163 TYR A CA 1
ATOM 1258 C C . TYR A 1 163 ? 21.306 20.114 27.268 1.00 82.06 163 TYR A C 1
ATOM 1260 O O . TYR A 1 163 ? 22.267 19.690 27.914 1.00 82.06 163 TYR A O 1
ATOM 1268 N N . PRO A 1 164 ? 21.443 20.580 26.006 1.00 76.56 164 PRO A N 1
ATOM 1269 C CA . PRO A 1 164 ? 22.734 20.662 25.311 1.00 76.56 164 PRO A CA 1
ATOM 1270 C C . PRO A 1 164 ? 23.754 21.580 26.001 1.00 76.56 164 PRO A C 1
ATOM 1272 O O . PRO A 1 164 ? 24.953 21.326 25.930 1.00 76.56 164 PRO A O 1
ATOM 1275 N N . ASP A 1 165 ? 23.277 22.627 26.679 1.00 77.19 165 ASP A N 1
ATOM 1276 C CA . ASP A 1 165 ? 24.040 23.400 27.658 1.00 77.19 165 ASP A CA 1
ATOM 1277 C C . ASP A 1 165 ? 23.404 23.179 29.036 1.00 77.19 165 ASP A C 1
ATOM 1279 O O . ASP A 1 165 ? 22.281 23.615 29.294 1.00 77.19 165 ASP A O 1
ATOM 1283 N N . LYS A 1 166 ? 24.129 22.497 29.929 1.00 74.94 166 LYS A N 1
ATOM 1284 C CA . LYS A 1 166 ? 23.675 22.160 31.286 1.00 74.94 166 LYS A CA 1
ATOM 1285 C C . LYS A 1 166 ? 23.264 23.392 32.106 1.00 74.94 166 LYS A C 1
ATOM 1287 O O . LYS A 1 166 ? 22.425 23.270 32.994 1.00 74.94 166 LYS A O 1
ATOM 1292 N N . ASN A 1 167 ? 23.790 24.578 31.790 1.00 80.00 167 ASN A N 1
ATOM 1293 C CA . ASN A 1 167 ? 23.438 25.827 32.474 1.00 80.00 167 ASN A CA 1
ATOM 1294 C C . ASN A 1 167 ? 21.992 26.291 32.205 1.00 80.00 167 ASN A C 1
ATOM 1296 O O . ASN A 1 167 ? 21.520 27.212 32.869 1.00 80.00 167 ASN A O 1
ATOM 1300 N N . MET A 1 168 ? 21.286 25.673 31.250 1.00 78.62 168 MET A N 1
ATOM 1301 C CA . MET A 1 168 ? 19.862 25.922 30.994 1.00 78.62 168 MET A CA 1
ATOM 1302 C C . MET A 1 168 ? 18.927 25.192 31.972 1.00 78.62 168 MET A C 1
ATOM 1304 O O . MET A 1 168 ? 17.746 25.533 32.038 1.00 78.62 168 MET A O 1
ATOM 1308 N N . ALA A 1 169 ? 19.427 24.205 32.722 1.00 79.56 169 ALA A N 1
ATOM 1309 C CA . ALA A 1 169 ? 18.624 23.462 33.686 1.00 79.56 169 ALA A CA 1
ATOM 1310 C C . ALA A 1 169 ? 18.218 24.332 34.888 1.00 79.56 169 ALA A C 1
ATOM 1312 O O . ALA A 1 169 ? 18.943 25.235 35.312 1.00 79.56 169 ALA A O 1
ATOM 1313 N N . THR A 1 170 ? 17.061 24.035 35.479 1.00 80.38 170 THR A N 1
ATOM 1314 C CA . THR A 1 170 ? 16.524 24.771 36.636 1.00 80.38 170 THR A CA 1
ATOM 1315 C C . THR A 1 170 ? 16.133 23.813 37.759 1.00 80.38 170 THR A C 1
ATOM 1317 O O . THR A 1 170 ? 16.019 22.611 37.550 1.00 80.38 170 THR A O 1
ATOM 1320 N N . ALA A 1 171 ? 15.885 24.328 38.967 1.00 72.44 171 ALA A N 1
ATOM 1321 C CA . ALA A 1 171 ? 15.422 23.488 40.077 1.00 72.44 171 ALA A CA 1
ATOM 1322 C C . ALA A 1 171 ? 14.051 22.825 39.809 1.00 72.44 171 ALA A C 1
ATOM 1324 O O . ALA A 1 171 ? 13.757 21.785 40.391 1.00 72.44 171 ALA A O 1
ATOM 1325 N N . THR A 1 172 ? 13.229 23.412 38.931 1.00 76.94 172 THR A N 1
ATOM 1326 C CA . THR A 1 172 ? 11.940 22.845 38.498 1.00 76.94 172 THR A CA 1
ATOM 1327 C C . THR A 1 172 ? 12.123 21.810 37.387 1.00 76.94 172 THR A C 1
ATOM 1329 O O . THR A 1 172 ? 11.487 20.760 37.427 1.00 76.94 172 THR A O 1
ATOM 1332 N N . ASN A 1 173 ? 13.028 22.078 36.437 1.00 80.44 173 ASN A N 1
ATOM 1333 C CA . ASN A 1 173 ? 13.356 21.179 35.330 1.00 80.44 173 ASN A CA 1
ATOM 1334 C C . ASN A 1 173 ? 14.838 20.755 35.429 1.00 80.44 173 ASN A C 1
ATOM 1336 O O . ASN A 1 173 ? 15.708 21.429 34.860 1.00 80.44 173 ASN A O 1
ATOM 1340 N N . PRO A 1 174 ? 15.150 19.684 36.185 1.00 85.94 174 PRO A N 1
ATOM 1341 C CA . PRO A 1 174 ? 16.518 19.204 36.360 1.00 85.94 174 PRO A CA 1
ATOM 1342 C C . PRO A 1 174 ? 17.086 18.597 35.063 1.00 85.94 174 PRO A C 1
ATOM 1344 O O . PRO A 1 174 ? 16.320 18.108 34.223 1.00 85.94 174 PRO A O 1
ATOM 1347 N N . PRO A 1 175 ? 18.425 18.583 34.904 1.00 88.75 175 PRO A N 1
ATOM 1348 C CA . PRO A 1 175 ? 19.074 17.961 33.754 1.00 88.75 175 PRO A CA 1
ATOM 1349 C C . PRO A 1 175 ? 18.868 16.439 33.774 1.00 88.75 175 PRO A C 1
ATOM 1351 O O . PRO A 1 175 ? 18.639 15.863 34.834 1.00 88.75 175 PRO A O 1
ATOM 1354 N N . LEU A 1 176 ? 18.945 15.784 32.614 1.00 92.31 176 LEU A N 1
ATOM 1355 C CA . LEU A 1 176 ? 18.619 14.362 32.451 1.00 92.31 176 LEU A CA 1
ATOM 1356 C C . LEU A 1 176 ? 19.392 13.448 33.421 1.00 92.31 176 LEU A C 1
ATOM 1358 O O . LEU A 1 176 ? 20.622 13.497 33.491 1.00 92.31 176 LEU A O 1
ATOM 1362 N N . TYR A 1 177 ? 18.677 12.563 34.117 1.00 93.12 177 TYR A N 1
ATOM 1363 C CA . TYR A 1 177 ? 19.231 11.623 35.091 1.00 93.12 177 TYR A CA 1
ATOM 1364 C C . TYR A 1 177 ? 18.506 10.273 35.103 1.00 93.12 177 TYR A C 1
ATOM 1366 O O . TYR A 1 177 ? 17.398 10.117 34.583 1.00 93.12 177 TYR A O 1
ATOM 1374 N N . LEU A 1 178 ? 19.148 9.277 35.707 1.00 92.94 178 LEU A N 1
ATOM 1375 C CA . LEU A 1 178 ? 18.557 7.988 36.044 1.00 92.94 178 LEU A CA 1
ATOM 1376 C C . LEU A 1 178 ? 18.286 7.944 37.541 1.00 92.94 178 LEU A C 1
ATOM 1378 O O . LEU A 1 178 ? 19.201 8.138 38.336 1.00 92.94 178 LEU A O 1
ATOM 1382 N N . ARG A 1 179 ? 17.045 7.648 37.916 1.00 93.75 179 ARG A N 1
ATOM 1383 C CA . ARG A 1 179 ? 16.678 7.252 39.271 1.00 93.75 179 ARG A CA 1
ATOM 1384 C C . ARG A 1 179 ? 16.747 5.740 39.378 1.00 93.75 179 ARG A C 1
ATOM 1386 O O . ARG A 1 179 ? 15.982 5.051 38.699 1.00 93.75 179 ARG A O 1
ATOM 1393 N N . ILE A 1 180 ? 17.644 5.256 40.225 1.00 93.94 180 ILE A N 1
ATOM 1394 C CA . ILE A 1 180 ? 17.825 3.839 40.528 1.00 93.94 180 ILE A CA 1
ATOM 1395 C C . ILE A 1 180 ? 17.186 3.581 41.890 1.00 93.94 180 ILE A C 1
ATOM 1397 O O . ILE A 1 180 ? 17.522 4.267 42.855 1.00 93.94 180 ILE A O 1
ATOM 1401 N N . THR A 1 181 ? 16.289 2.602 41.967 1.00 93.00 181 THR A N 1
ATOM 1402 C CA . THR A 1 181 ? 15.544 2.237 43.177 1.00 93.00 181 THR A CA 1
ATOM 1403 C C . THR A 1 181 ? 15.698 0.741 43.442 1.00 93.00 181 THR A C 1
ATOM 1405 O O . THR A 1 181 ? 15.505 -0.074 42.542 1.00 93.00 181 THR A O 1
ATOM 1408 N N . SER A 1 182 ? 16.033 0.352 44.672 1.00 93.25 182 SER A N 1
ATOM 1409 C CA . SER A 1 182 ? 16.118 -1.055 45.079 1.00 93.25 182 SER A CA 1
ATOM 1410 C C . SER A 1 182 ? 15.619 -1.255 46.505 1.00 93.25 182 SER A C 1
ATOM 1412 O O . SER A 1 182 ? 15.947 -0.480 47.401 1.00 93.25 182 SER A O 1
ATOM 1414 N N . THR A 1 183 ? 14.919 -2.362 46.739 1.00 91.19 183 THR A N 1
ATOM 1415 C CA . THR A 1 183 ? 14.501 -2.817 48.077 1.00 91.19 183 THR A CA 1
ATOM 1416 C C . THR A 1 183 ? 15.683 -3.256 48.955 1.00 91.19 183 THR A C 1
ATOM 1418 O O . THR A 1 183 ? 15.521 -3.516 50.147 1.00 91.19 183 THR A O 1
ATOM 1421 N N . SER A 1 184 ? 16.893 -3.355 48.387 1.00 91.50 184 SER A N 1
ATOM 1422 C CA . SER A 1 184 ? 18.111 -3.747 49.094 1.00 91.50 184 SER A CA 1
ATOM 1423 C C . SER A 1 184 ? 19.274 -2.813 48.769 1.00 91.50 184 SER A C 1
ATOM 1425 O O . SER A 1 184 ? 19.479 -2.420 47.620 1.00 91.50 184 SER A O 1
ATOM 1427 N N . LYS A 1 185 ? 20.096 -2.504 49.778 1.00 88.88 185 LYS A N 1
ATOM 1428 C CA . LYS A 1 185 ? 21.301 -1.695 49.568 1.00 88.88 185 LYS A CA 1
ATOM 1429 C C . LYS A 1 185 ? 22.275 -2.362 48.590 1.00 88.88 185 LYS A C 1
ATOM 1431 O O . LYS A 1 185 ? 22.830 -1.693 47.734 1.00 88.88 185 LYS A O 1
ATOM 1436 N N . GLU A 1 186 ? 22.444 -3.679 48.697 1.00 88.94 186 GLU A N 1
ATOM 1437 C CA . GLU A 1 186 ? 23.360 -4.448 47.848 1.00 88.94 186 GLU A CA 1
ATOM 1438 C C . GLU A 1 186 ? 22.936 -4.437 46.368 1.00 88.94 186 GLU A C 1
ATOM 1440 O O . GLU A 1 186 ? 23.789 -4.306 45.493 1.00 88.94 186 GLU A O 1
ATOM 1445 N N . GLY A 1 187 ? 21.631 -4.522 46.079 1.00 87.75 187 GLY A N 1
ATOM 1446 C CA . GLY A 1 187 ? 21.107 -4.384 44.717 1.00 87.75 187 GLY A CA 1
ATOM 1447 C C . GLY A 1 187 ? 21.310 -2.977 44.151 1.00 87.75 187 GLY A C 1
ATOM 1448 O O . GLY A 1 187 ? 21.715 -2.838 42.998 1.00 87.75 187 GLY A O 1
ATOM 1449 N N . LEU A 1 188 ? 21.112 -1.933 44.970 1.00 92.12 188 LEU A N 1
ATOM 1450 C CA . LEU A 1 188 ? 21.418 -0.559 44.564 1.00 92.12 188 LEU A CA 1
ATOM 1451 C C . LEU A 1 188 ? 22.914 -0.372 44.282 1.00 92.12 188 LEU A C 1
ATOM 1453 O O . LEU A 1 188 ? 23.261 0.137 43.221 1.00 92.12 188 LEU A O 1
ATOM 1457 N N . ASP A 1 189 ? 23.788 -0.781 45.204 1.00 91.31 189 ASP A N 1
ATOM 1458 C CA . ASP A 1 189 ? 25.236 -0.584 45.082 1.00 91.31 189 ASP A CA 1
ATOM 1459 C C . ASP A 1 189 ? 25.781 -1.295 43.817 1.00 91.31 189 ASP A C 1
ATOM 1461 O O . ASP A 1 189 ? 26.546 -0.691 43.066 1.00 91.31 189 ASP A O 1
ATOM 1465 N N . LYS A 1 190 ? 25.292 -2.506 43.492 1.00 92.31 190 LYS A N 1
ATOM 1466 C CA . LYS A 1 190 ? 25.617 -3.218 42.234 1.00 92.31 190 LYS A CA 1
ATOM 1467 C C . LYS A 1 190 ? 25.089 -2.516 40.980 1.00 92.31 190 LYS A C 1
ATOM 1469 O O . LYS A 1 190 ? 25.811 -2.408 39.994 1.00 92.31 190 LYS A O 1
ATOM 1474 N N . ALA A 1 191 ? 23.845 -2.033 40.993 1.00 92.44 191 ALA A N 1
ATOM 1475 C CA . ALA A 1 191 ? 23.265 -1.299 39.862 1.00 92.44 191 ALA A CA 1
ATOM 1476 C C . ALA A 1 191 ? 24.027 -0.004 39.566 1.00 92.44 191 ALA A C 1
ATOM 1478 O O . ALA A 1 191 ? 24.258 0.351 38.411 1.00 92.44 191 ALA A O 1
ATOM 1479 N N . VAL A 1 192 ? 24.441 0.681 40.629 1.00 93.12 192 VAL A N 1
ATOM 1480 C CA . VAL A 1 192 ? 25.251 1.894 40.590 1.00 93.12 192 VAL A CA 1
ATOM 1481 C C . VAL A 1 192 ? 26.639 1.605 40.022 1.00 93.12 192 VAL A C 1
ATOM 1483 O O . VAL A 1 192 ? 27.052 2.303 39.102 1.00 93.12 192 VAL A O 1
ATOM 1486 N N . GLU A 1 193 ? 27.327 0.568 40.507 1.00 93.00 193 GLU A N 1
ATOM 1487 C CA . GLU A 1 193 ? 28.632 0.140 39.986 1.00 93.00 193 GLU A CA 1
ATOM 1488 C C . GLU A 1 193 ? 28.548 -0.201 38.490 1.00 93.00 193 GLU A C 1
ATOM 1490 O O . GLU A 1 193 ? 29.286 0.369 37.687 1.00 93.00 193 GLU A O 1
ATOM 1495 N N . MET A 1 194 ? 27.563 -1.011 38.091 1.00 91.00 194 MET A N 1
ATOM 1496 C CA . MET A 1 194 ? 27.343 -1.416 36.699 1.00 91.00 194 MET A CA 1
ATOM 1497 C C . MET A 1 194 ? 27.057 -0.225 35.761 1.00 91.00 194 MET A C 1
ATOM 1499 O O . MET A 1 194 ? 27.534 -0.182 34.624 1.00 91.00 194 MET A O 1
ATOM 1503 N N . ILE A 1 195 ? 26.285 0.766 36.223 1.00 90.75 195 ILE A N 1
ATOM 1504 C CA . ILE A 1 195 ? 26.024 2.004 35.472 1.00 90.75 195 ILE A CA 1
ATOM 1505 C C . ILE A 1 195 ? 27.294 2.860 35.391 1.00 90.75 195 ILE A C 1
ATOM 1507 O O . ILE A 1 195 ? 27.637 3.336 34.309 1.00 90.75 195 ILE A O 1
ATOM 1511 N N . GLU A 1 196 ? 28.023 3.026 36.497 1.00 90.38 196 GLU A N 1
ATOM 1512 C CA . GLU A 1 196 ? 29.275 3.785 36.528 1.00 90.38 196 GLU A CA 1
ATOM 1513 C C . GLU A 1 196 ? 30.390 3.125 35.689 1.00 90.38 196 GLU A C 1
ATOM 1515 O O . GLU A 1 196 ? 31.260 3.839 35.191 1.00 90.38 196 GLU A O 1
ATOM 1520 N N . GLU A 1 197 ? 30.381 1.803 35.488 1.00 88.69 197 GLU A N 1
ATOM 1521 C CA . GLU A 1 197 ? 31.252 1.102 34.530 1.00 88.69 197 GLU A CA 1
ATOM 1522 C C . GLU A 1 197 ? 30.844 1.355 33.071 1.00 88.69 197 GLU A C 1
ATOM 1524 O O . GLU A 1 197 ? 31.693 1.729 32.259 1.00 88.69 197 GLU A O 1
ATOM 1529 N N . MET A 1 198 ? 29.553 1.269 32.731 1.00 85.00 198 MET A N 1
ATOM 1530 C CA . MET A 1 198 ? 29.066 1.617 31.383 1.00 85.00 198 MET A CA 1
ATOM 1531 C C . MET A 1 198 ? 29.337 3.089 31.013 1.00 85.00 198 MET A C 1
ATOM 1533 O O . MET A 1 198 ? 29.604 3.409 29.853 1.00 85.00 198 MET A O 1
ATOM 1537 N N . MET A 1 199 ? 29.332 3.998 31.995 1.00 85.38 199 MET A N 1
ATOM 1538 C CA . MET A 1 199 ? 29.747 5.398 31.806 1.00 85.38 199 MET A CA 1
ATOM 1539 C C . MET A 1 199 ? 31.258 5.557 31.547 1.00 85.38 199 MET A C 1
ATOM 1541 O O . MET A 1 199 ? 31.676 6.611 31.067 1.00 85.38 199 MET A O 1
ATOM 1545 N N . LYS A 1 200 ? 32.078 4.537 31.842 1.00 83.44 200 LYS A N 1
ATOM 1546 C CA . LYS A 1 200 ? 33.537 4.514 31.619 1.00 83.44 200 LYS A CA 1
ATOM 1547 C C . LYS A 1 200 ? 33.931 3.763 30.338 1.00 83.44 200 LYS A C 1
ATOM 1549 O O . LYS A 1 200 ? 34.888 4.176 29.699 1.00 83.44 200 LYS A O 1
ATOM 1554 N N . GLU A 1 201 ? 33.171 2.758 29.899 1.00 80.62 201 GLU A N 1
ATOM 1555 C CA . GLU A 1 201 ? 33.451 1.925 28.707 1.00 80.62 201 GLU A CA 1
ATOM 1556 C C . GLU A 1 201 ? 33.569 2.724 27.385 1.00 80.62 201 GLU A C 1
ATOM 1558 O O . GLU A 1 201 ? 32.572 3.229 26.863 1.00 80.62 201 GLU A O 1
ATOM 1563 N N . ASP A 1 202 ? 34.779 2.845 26.825 1.00 53.69 202 ASP A N 1
ATOM 1564 C CA . ASP A 1 202 ? 35.030 3.623 25.601 1.00 53.69 202 ASP A CA 1
ATOM 1565 C C . ASP A 1 202 ? 34.324 3.038 24.365 1.00 53.69 202 ASP A C 1
ATOM 1567 O O . ASP A 1 202 ? 34.762 2.072 23.739 1.00 53.69 202 ASP A O 1
ATOM 1571 N N . LEU A 1 203 ? 33.225 3.689 23.984 1.00 59.09 203 LEU A N 1
ATOM 1572 C CA . LEU A 1 203 ? 32.465 3.397 22.774 1.00 59.09 203 LEU A CA 1
ATOM 1573 C C . LEU A 1 203 ? 33.066 4.122 21.556 1.00 59.09 203 LEU A C 1
ATOM 1575 O O . LEU A 1 203 ? 33.476 5.281 21.676 1.00 59.09 203 LEU A O 1
ATOM 1579 N N . PRO A 1 204 ? 33.033 3.514 20.352 1.00 56.94 204 PRO A N 1
ATOM 1580 C CA . PRO A 1 204 ? 33.308 4.228 19.109 1.00 56.94 204 PRO A CA 1
ATOM 1581 C C . PRO A 1 204 ? 32.420 5.470 18.983 1.00 56.94 204 PRO A C 1
ATOM 1583 O O . PRO A 1 204 ? 31.259 5.447 19.396 1.00 56.94 204 PRO A O 1
ATOM 1586 N N . ASN A 1 205 ? 32.954 6.537 18.381 1.00 46.78 205 ASN A N 1
ATOM 1587 C CA . ASN A 1 205 ? 32.278 7.830 18.239 1.00 46.78 205 ASN A CA 1
ATOM 1588 C C . ASN A 1 205 ? 30.821 7.674 17.747 1.00 46.78 205 ASN A C 1
ATOM 1590 O O . ASN A 1 205 ? 30.568 7.411 16.572 1.00 46.78 205 ASN A O 1
ATOM 1594 N N . LEU A 1 206 ? 29.857 7.880 18.657 1.00 53.41 206 LEU A N 1
ATOM 1595 C CA . LEU A 1 206 ? 28.407 7.748 18.415 1.00 53.41 206 LEU A CA 1
ATOM 1596 C C . LEU A 1 206 ? 27.853 8.782 17.418 1.00 53.41 206 LEU A C 1
ATOM 1598 O O . LEU A 1 206 ? 26.702 8.691 16.992 1.00 53.41 206 LEU A O 1
ATOM 1602 N N . VAL A 1 207 ? 28.671 9.764 17.043 1.00 42.50 207 VAL A N 1
ATOM 1603 C CA . VAL A 1 207 ? 28.417 10.708 15.959 1.00 42.50 207 VAL A CA 1
ATOM 1604 C C . VAL A 1 207 ? 29.465 10.457 14.883 1.00 42.50 207 VAL A C 1
ATOM 1606 O O . VAL A 1 207 ? 30.658 10.618 15.133 1.00 42.50 207 VAL A O 1
ATOM 1609 N N . ASP A 1 208 ? 29.031 10.126 13.665 1.00 42.69 208 ASP A N 1
ATOM 1610 C CA . ASP A 1 208 ? 29.928 10.145 12.510 1.00 42.69 208 ASP A CA 1
ATOM 1611 C C . ASP A 1 208 ? 30.333 11.604 12.235 1.00 42.69 208 ASP A C 1
ATOM 1613 O O . ASP A 1 208 ? 29.591 12.375 11.616 1.00 42.69 208 ASP A O 1
ATOM 1617 N N . GLU A 1 209 ? 31.506 12.006 12.737 1.00 36.12 209 GLU A N 1
ATOM 1618 C CA . GLU A 1 209 ? 32.024 13.382 12.680 1.00 36.12 209 GLU A CA 1
ATOM 1619 C C . GLU A 1 209 ? 32.093 13.948 11.251 1.00 36.12 209 GLU A C 1
ATOM 1621 O O . GLU A 1 209 ? 32.116 15.169 11.056 1.00 36.12 209 GLU A O 1
ATOM 1626 N N . ARG A 1 210 ? 32.055 13.075 10.233 1.00 43.28 210 ARG A N 1
ATOM 1627 C CA . ARG A 1 210 ? 31.931 13.455 8.819 1.00 43.28 210 ARG A CA 1
ATOM 1628 C C . ARG A 1 210 ? 30.676 14.287 8.535 1.00 43.28 210 ARG A C 1
ATOM 1630 O O . ARG A 1 210 ? 30.700 15.084 7.600 1.00 43.28 210 ARG A O 1
ATOM 1637 N N . ARG A 1 211 ? 29.606 14.161 9.334 1.00 42.06 211 ARG A N 1
ATOM 1638 C CA . ARG A 1 211 ? 28.327 14.866 9.119 1.00 42.06 211 ARG A CA 1
ATOM 1639 C C . ARG A 1 211 ? 28.252 16.277 9.721 1.00 42.06 211 ARG A C 1
ATOM 1641 O O . ARG A 1 211 ? 27.374 17.034 9.321 1.00 42.06 211 ARG A O 1
ATOM 1648 N N . PHE A 1 212 ? 29.159 16.652 10.635 1.00 33.78 212 PHE A N 1
ATOM 1649 C CA . PHE A 1 212 ? 29.059 17.909 11.403 1.00 33.78 212 PHE A CA 1
ATOM 1650 C C . PHE A 1 212 ? 30.291 18.830 11.370 1.00 33.78 212 PHE A C 1
ATOM 1652 O O . PHE A 1 212 ? 30.285 19.869 12.033 1.00 33.78 212 PHE A O 1
ATOM 1659 N N . ARG A 1 213 ? 31.321 18.548 10.556 1.00 32.06 213 ARG A N 1
ATOM 1660 C CA . ARG A 1 213 ? 32.430 19.500 10.336 1.00 32.06 213 ARG A CA 1
ATOM 1661 C C . ARG A 1 213 ? 31.999 20.742 9.544 1.00 32.06 213 ARG A C 1
ATOM 1663 O O . ARG A 1 213 ? 32.246 20.875 8.346 1.00 32.06 213 ARG A O 1
ATOM 1670 N N . ARG A 1 214 ? 31.419 21.707 10.257 1.00 37.66 214 ARG A N 1
ATOM 1671 C CA . ARG A 1 214 ? 31.375 23.115 9.846 1.00 37.66 214 ARG A CA 1
ATOM 1672 C C . ARG A 1 214 ? 32.819 23.651 9.828 1.00 37.66 214 ARG A C 1
ATOM 1674 O O . ARG A 1 214 ? 33.580 23.380 10.750 1.00 37.66 214 ARG A O 1
ATOM 1681 N N . ARG A 1 215 ? 33.195 24.366 8.760 1.00 50.09 215 ARG A N 1
ATOM 1682 C CA . ARG A 1 215 ? 34.527 24.981 8.546 1.00 50.09 215 ARG A CA 1
ATOM 1683 C C . ARG A 1 215 ? 35.075 25.695 9.791 1.00 50.09 215 ARG A C 1
ATOM 1685 O O . ARG A 1 215 ? 34.399 26.617 10.220 1.00 50.09 215 ARG A O 1
ATOM 1692 N N . GLU A 1 216 ? 36.322 25.389 10.171 1.00 30.22 216 GLU A N 1
ATOM 1693 C CA . GLU A 1 216 ? 37.449 26.288 10.540 1.00 30.22 216 GLU A CA 1
ATOM 1694 C C . GLU A 1 216 ? 38.761 25.451 10.528 1.00 30.22 216 GLU A C 1
ATOM 1696 O O . GLU A 1 216 ? 38.671 24.222 10.604 1.00 30.22 216 GLU A O 1
ATOM 1701 N N . PRO A 1 217 ? 39.979 26.034 10.496 1.00 40.00 217 PRO A N 1
ATOM 1702 C CA . PRO A 1 217 ? 40.462 27.181 9.723 1.00 40.00 217 PRO A CA 1
ATOM 1703 C C . PRO A 1 217 ? 41.539 26.752 8.681 1.00 40.00 217 PRO A C 1
ATOM 1705 O O . PRO A 1 217 ? 41.708 25.572 8.373 1.00 40.00 217 PRO A O 1
ATOM 1708 N N . GLU A 1 218 ? 42.240 27.712 8.072 1.00 49.12 218 GLU A N 1
ATOM 1709 C CA . GLU A 1 218 ? 43.242 27.492 7.014 1.00 49.12 218 GLU A CA 1
ATOM 1710 C C . GLU A 1 218 ? 44.574 26.915 7.540 1.00 49.12 218 GLU A C 1
ATOM 1712 O O . GLU A 1 218 ? 45.129 27.464 8.486 1.00 49.12 218 GLU A O 1
ATOM 1717 N N . ASN A 1 219 ? 45.085 25.838 6.912 1.00 44.16 219 ASN A N 1
ATOM 1718 C CA . ASN A 1 219 ? 46.518 25.530 6.675 1.00 44.16 219 ASN A CA 1
ATOM 1719 C C . ASN A 1 219 ? 46.718 24.078 6.179 1.00 44.16 219 ASN A C 1
ATOM 1721 O O . ASN A 1 219 ? 47.201 23.207 6.899 1.00 44.16 219 ASN A O 1
ATOM 1725 N N . PHE A 1 220 ? 46.372 23.806 4.917 1.00 49.28 220 PHE A N 1
ATOM 1726 C CA . PHE A 1 220 ? 46.825 22.597 4.216 1.00 49.28 220 PHE A CA 1
ATOM 1727 C C . PHE A 1 220 ? 47.303 22.978 2.818 1.00 49.28 220 PHE A C 1
ATOM 1729 O O . PHE A 1 220 ? 46.569 23.647 2.087 1.00 49.28 220 PHE A O 1
ATOM 1736 N N . GLU A 1 221 ? 48.499 22.523 2.436 1.00 57.22 221 GLU A N 1
ATOM 1737 C CA . GLU A 1 221 ? 48.965 22.643 1.055 1.00 57.22 221 GLU A CA 1
ATOM 1738 C C . GLU A 1 221 ? 47.978 21.955 0.100 1.00 57.22 221 GLU A C 1
ATOM 1740 O O . GLU A 1 221 ? 47.415 20.891 0.392 1.00 57.22 221 GLU A O 1
ATOM 1745 N N . ARG A 1 222 ? 47.764 22.583 -1.056 1.00 62.78 222 ARG A N 1
ATOM 1746 C CA . ARG A 1 222 ? 46.948 22.035 -2.137 1.00 62.78 222 ARG A CA 1
ATOM 1747 C C . ARG A 1 222 ? 47.835 21.668 -3.312 1.00 62.78 222 ARG A C 1
ATOM 1749 O O . ARG A 1 222 ? 48.842 22.329 -3.549 1.00 62.78 222 ARG A O 1
ATOM 1756 N N . ASP A 1 223 ? 47.466 20.603 -4.010 1.00 60.34 223 ASP A N 1
ATOM 1757 C CA . ASP A 1 223 ? 48.118 20.233 -5.262 1.00 60.34 223 ASP A CA 1
ATOM 1758 C C . ASP A 1 223 ? 47.701 21.165 -6.415 1.00 60.34 223 ASP A C 1
ATOM 1760 O O . ASP A 1 223 ? 46.829 22.028 -6.274 1.00 60.34 223 ASP A O 1
ATOM 1764 N N . GLU A 1 224 ? 48.326 20.973 -7.575 1.00 51.53 224 GLU A N 1
ATOM 1765 C CA . GLU A 1 224 ? 48.087 21.738 -8.809 1.00 51.53 224 GLU A CA 1
ATOM 1766 C C . GLU A 1 224 ? 46.636 21.609 -9.333 1.00 51.53 224 GLU A C 1
ATOM 1768 O O . GLU A 1 224 ? 46.186 22.412 -10.147 1.00 51.53 224 GLU A O 1
ATOM 1773 N N . PHE A 1 225 ? 45.867 20.649 -8.803 1.00 53.59 225 PHE A N 1
ATOM 1774 C CA . PHE A 1 225 ? 44.450 20.411 -9.093 1.00 53.59 225 PHE A CA 1
ATOM 1775 C C . PHE A 1 225 ? 43.519 20.856 -7.943 1.00 53.59 225 PHE A C 1
ATOM 1777 O O . PHE A 1 225 ? 42.330 20.525 -7.933 1.00 53.59 225 PHE A O 1
ATOM 1784 N N . GLY A 1 226 ? 44.039 21.602 -6.960 1.00 54.62 226 GLY A N 1
ATOM 1785 C CA . GLY A 1 226 ? 43.292 22.174 -5.836 1.00 54.62 226 GLY A CA 1
ATOM 1786 C C . GLY A 1 226 ? 42.890 21.184 -4.734 1.00 54.62 226 GLY A C 1
ATOM 1787 O O . GLY A 1 226 ? 42.195 21.575 -3.784 1.00 54.62 226 GLY A O 1
ATOM 1788 N N . ARG A 1 227 ? 43.310 19.918 -4.821 1.00 64.38 227 ARG A N 1
ATOM 1789 C CA . ARG A 1 227 ? 43.012 18.859 -3.843 1.00 64.38 227 ARG A CA 1
ATOM 1790 C C . ARG A 1 227 ? 43.956 18.974 -2.646 1.00 64.38 227 ARG A C 1
ATOM 1792 O O . ARG A 1 227 ? 44.993 19.625 -2.714 1.00 64.38 227 ARG A O 1
ATOM 1799 N N . ARG A 1 228 ? 43.595 18.361 -1.514 1.00 67.00 228 ARG A N 1
ATOM 1800 C CA . ARG A 1 228 ? 44.440 18.352 -0.308 1.00 67.00 228 ARG A CA 1
ATOM 1801 C C . ARG A 1 228 ? 45.680 17.495 -0.568 1.00 67.00 228 ARG A C 1
ATOM 1803 O O . ARG A 1 228 ? 45.542 16.280 -0.691 1.00 67.00 228 ARG A O 1
ATOM 1810 N N . LYS A 1 229 ? 46.861 18.114 -0.591 1.00 74.06 229 LYS A N 1
ATOM 1811 C CA . LYS A 1 229 ? 48.139 17.406 -0.687 1.00 74.06 229 LYS A CA 1
ATOM 1812 C C . LYS A 1 229 ? 48.329 16.575 0.584 1.00 74.06 229 LYS A C 1
ATOM 1814 O O . LYS A 1 229 ? 48.170 17.083 1.697 1.00 74.06 229 LYS A O 1
ATOM 1819 N N . TRP A 1 230 ? 48.583 15.282 0.428 1.00 82.25 230 TRP A N 1
ATOM 1820 C CA . TRP A 1 230 ? 48.937 14.412 1.549 1.00 82.25 230 TRP A CA 1
ATOM 1821 C C . TRP A 1 230 ? 50.438 14.551 1.843 1.00 82.25 230 TRP A C 1
ATOM 1823 O O . TRP A 1 230 ? 51.198 14.852 0.925 1.00 82.25 230 TRP A O 1
ATOM 1833 N N . PRO A 1 231 ? 50.886 14.363 3.096 1.00 84.38 231 PRO A N 1
ATOM 1834 C CA . PRO A 1 231 ? 52.284 14.065 3.378 1.00 84.38 231 PRO A CA 1
ATOM 1835 C C . PRO A 1 231 ? 52.767 12.909 2.495 1.00 84.38 231 PRO A C 1
ATOM 1837 O O . PRO A 1 231 ? 52.110 11.865 2.432 1.00 84.38 231 PRO A O 1
ATOM 1840 N N . GLU A 1 232 ? 53.897 13.112 1.819 1.00 87.62 232 GLU A N 1
ATOM 1841 C CA . GLU A 1 232 ? 54.515 12.117 0.946 1.00 87.62 232 GLU A CA 1
ATOM 1842 C C . GLU A 1 232 ? 55.967 11.862 1.348 1.00 87.62 232 GLU A C 1
ATOM 1844 O O . GLU A 1 232 ? 56.699 12.791 1.685 1.00 87.62 232 GLU A O 1
ATOM 1849 N N . GLU A 1 233 ? 56.391 10.606 1.254 1.00 89.88 233 GLU A N 1
ATOM 1850 C CA . GLU A 1 233 ? 57.771 10.163 1.457 1.00 89.88 233 GLU A CA 1
ATOM 1851 C C . GLU A 1 233 ? 58.226 9.338 0.242 1.00 89.88 233 GLU A C 1
ATOM 1853 O O . GLU A 1 233 ? 57.456 8.555 -0.327 1.00 89.88 233 GLU A O 1
ATOM 1858 N N . LYS A 1 234 ? 59.485 9.521 -0.178 1.00 91.25 234 LYS A N 1
ATOM 1859 C CA . LYS A 1 234 ? 60.125 8.753 -1.259 1.00 91.25 234 LYS A CA 1
ATOM 1860 C C . LYS A 1 234 ? 61.325 7.995 -0.694 1.00 91.25 234 LYS A C 1
ATOM 1862 O O . LYS A 1 234 ? 62.281 8.617 -0.242 1.00 91.25 234 LYS A O 1
ATOM 1867 N N . ILE A 1 235 ? 61.314 6.668 -0.791 1.00 90.19 235 ILE A N 1
ATOM 1868 C CA . ILE A 1 235 ? 62.407 5.805 -0.320 1.00 90.19 235 ILE A CA 1
ATOM 1869 C C . ILE A 1 235 ? 63.047 5.128 -1.530 1.00 90.19 235 ILE A C 1
ATOM 1871 O O . ILE A 1 235 ? 62.413 4.321 -2.210 1.00 90.19 235 ILE A O 1
ATOM 1875 N N . SER A 1 236 ? 64.302 5.465 -1.824 1.00 88.50 236 SER A N 1
ATOM 1876 C CA . SER A 1 236 ? 65.038 4.858 -2.939 1.00 88.50 236 SER A CA 1
ATOM 1877 C C . SER A 1 236 ? 65.346 3.387 -2.653 1.00 88.50 236 SER A C 1
ATOM 1879 O O . SER A 1 236 ? 65.861 3.055 -1.585 1.00 88.50 236 SER A O 1
ATOM 1881 N N . VAL A 1 237 ? 65.082 2.503 -3.622 1.00 85.50 237 VAL A N 1
ATOM 1882 C CA . VAL A 1 237 ? 65.438 1.078 -3.510 1.00 85.50 237 VAL A CA 1
ATOM 1883 C C . VAL A 1 237 ? 66.963 0.907 -3.535 1.00 85.50 237 VAL A C 1
ATOM 1885 O O . VAL A 1 237 ? 67.497 0.048 -2.836 1.00 85.50 237 VAL A O 1
ATOM 1888 N N . GLY A 1 238 ? 67.674 1.760 -4.285 1.00 80.75 238 GLY A N 1
ATOM 1889 C CA . GLY A 1 238 ? 69.137 1.873 -4.236 1.00 80.75 238 GLY A CA 1
ATOM 1890 C C . GLY A 1 238 ? 69.919 0.633 -4.692 1.00 80.75 238 GLY A C 1
ATOM 1891 O O . GLY A 1 238 ? 71.082 0.491 -4.323 1.00 80.75 238 GLY A O 1
ATOM 1892 N N . LEU A 1 239 ? 69.297 -0.265 -5.463 1.00 82.12 239 LEU A N 1
ATOM 1893 C CA . LEU A 1 239 ? 69.898 -1.509 -5.951 1.00 82.12 239 LEU A CA 1
ATOM 1894 C C . LEU A 1 239 ? 69.893 -1.568 -7.481 1.00 82.12 239 LEU A C 1
ATOM 1896 O O . LEU A 1 239 ? 68.903 -1.218 -8.125 1.00 82.12 239 LEU A O 1
ATOM 1900 N N . GLU A 1 240 ? 70.993 -2.045 -8.060 1.00 78.44 240 GLU A N 1
ATOM 1901 C CA . GLU A 1 240 ? 71.111 -2.269 -9.502 1.00 78.44 240 GLU A CA 1
ATOM 1902 C C . GLU A 1 240 ? 70.370 -3.554 -9.926 1.00 78.44 240 GLU A C 1
ATOM 1904 O O . GLU A 1 240 ? 70.421 -4.559 -9.214 1.00 78.44 240 GLU A O 1
ATOM 1909 N N . PRO A 1 241 ? 69.694 -3.588 -11.089 1.00 77.50 241 PRO A N 1
ATOM 1910 C CA . PRO A 1 241 ? 69.092 -4.820 -11.594 1.00 77.50 241 PRO A CA 1
ATOM 1911 C C . PRO A 1 241 ? 70.154 -5.868 -11.978 1.00 77.50 241 PRO A C 1
ATOM 1913 O O . PRO A 1 241 ? 70.914 -5.672 -12.926 1.00 77.50 241 PRO A O 1
ATOM 1916 N N . ILE A 1 242 ? 70.172 -7.016 -11.291 1.00 82.19 242 ILE A N 1
ATOM 1917 C CA . ILE A 1 242 ? 71.003 -8.180 -11.649 1.00 82.19 242 ILE A CA 1
ATOM 1918 C C . ILE A 1 242 ? 70.163 -9.213 -12.410 1.00 82.19 242 ILE A C 1
ATOM 1920 O O . ILE A 1 242 ? 69.021 -9.502 -12.051 1.00 82.19 242 ILE A O 1
ATOM 1924 N N . SER A 1 243 ? 70.748 -9.815 -13.450 1.00 75.44 243 SER A N 1
ATOM 1925 C CA . SER A 1 243 ? 70.099 -10.871 -14.237 1.00 75.44 243 SER A CA 1
ATOM 1926 C C . SER A 1 243 ? 69.643 -12.049 -13.360 1.00 75.44 243 SER A C 1
ATOM 1928 O O . SER A 1 243 ? 70.409 -12.599 -12.567 1.00 75.44 243 SER A O 1
ATOM 1930 N N . GLY A 1 244 ? 68.370 -12.426 -13.493 1.00 75.81 244 GLY A N 1
ATOM 1931 C CA . GLY A 1 244 ? 67.719 -13.471 -12.696 1.00 75.81 244 GLY A CA 1
ATOM 1932 C C . GLY A 1 244 ? 67.183 -13.027 -11.324 1.00 75.81 244 GLY A C 1
ATOM 1933 O O . GLY A 1 244 ? 66.349 -13.735 -10.764 1.00 75.81 244 GLY A O 1
ATOM 1934 N N . PHE A 1 245 ? 67.545 -11.841 -10.814 1.00 83.25 245 PHE A N 1
ATOM 1935 C CA . PHE A 1 245 ? 66.970 -11.286 -9.582 1.00 83.25 245 PHE A CA 1
ATOM 1936 C C . PHE A 1 245 ? 65.936 -10.196 -9.897 1.00 83.25 245 PHE A C 1
ATOM 1938 O O . PHE A 1 245 ? 66.268 -9.039 -10.158 1.00 83.25 245 PHE A O 1
ATOM 1945 N N . ASN A 1 246 ? 64.648 -10.551 -9.869 1.00 85.88 246 ASN A N 1
ATOM 1946 C CA . ASN A 1 246 ? 63.566 -9.597 -10.125 1.00 85.88 246 ASN A CA 1
ATOM 1947 C C . ASN A 1 246 ? 63.320 -8.696 -8.899 1.00 85.88 246 ASN A C 1
ATOM 1949 O O . ASN A 1 246 ? 62.463 -8.981 -8.062 1.00 85.88 246 ASN A O 1
ATOM 1953 N N . LEU A 1 247 ? 64.074 -7.597 -8.822 1.00 84.19 247 LEU A N 1
ATOM 1954 C CA . LEU A 1 247 ? 64.037 -6.619 -7.731 1.00 84.19 247 LEU A CA 1
ATOM 1955 C C . LEU A 1 247 ? 62.613 -6.118 -7.424 1.00 84.19 247 LEU A C 1
ATOM 1957 O O . LEU A 1 247 ? 62.184 -6.142 -6.271 1.00 84.19 247 LEU A O 1
ATOM 1961 N N . ARG A 1 248 ? 61.840 -5.756 -8.458 1.00 86.56 248 ARG A N 1
ATOM 1962 C CA . ARG A 1 248 ? 60.440 -5.321 -8.323 1.00 86.56 248 ARG A CA 1
ATOM 1963 C C . ARG A 1 248 ? 59.579 -6.382 -7.634 1.00 86.56 248 ARG A C 1
ATOM 1965 O O . ARG A 1 248 ? 58.779 -6.041 -6.769 1.00 86.56 248 ARG A O 1
ATOM 1972 N N . ALA A 1 249 ? 59.715 -7.653 -8.015 1.00 85.69 249 ALA A N 1
ATOM 1973 C CA . ALA A 1 249 ? 58.927 -8.741 -7.436 1.00 85.69 249 ALA A CA 1
ATOM 1974 C C . ALA A 1 249 ? 59.269 -9.004 -5.959 1.00 85.69 249 ALA A C 1
ATOM 1976 O O . ALA A 1 249 ? 58.374 -9.360 -5.196 1.00 85.69 249 ALA A O 1
ATOM 1977 N N . GLN A 1 250 ? 60.523 -8.789 -5.549 1.00 88.06 250 GLN A N 1
ATOM 1978 C CA . GLN A 1 250 ? 60.934 -8.921 -4.146 1.00 88.06 250 GLN A CA 1
ATOM 1979 C C . GLN A 1 250 ? 60.397 -7.778 -3.276 1.00 88.06 250 GLN A C 1
ATOM 1981 O O . GLN A 1 250 ? 59.905 -8.025 -2.179 1.00 88.06 250 GLN A O 1
ATOM 1986 N N . VAL A 1 251 ? 60.410 -6.539 -3.784 1.00 87.31 251 VAL A N 1
ATOM 1987 C CA . VAL A 1 251 ? 59.838 -5.384 -3.071 1.00 87.31 251 VAL A CA 1
ATOM 1988 C C . VAL A 1 251 ? 58.308 -5.476 -3.003 1.00 87.31 251 VAL A C 1
ATOM 1990 O O . VAL A 1 251 ? 57.726 -5.344 -1.932 1.00 87.31 251 VAL A O 1
ATOM 1993 N N . VAL A 1 252 ? 57.633 -5.752 -4.123 1.00 86.69 252 VAL A N 1
ATOM 1994 C CA . VAL A 1 252 ? 56.158 -5.789 -4.188 1.00 86.69 252 VAL A CA 1
ATOM 1995 C C . VAL A 1 252 ? 55.566 -7.026 -3.494 1.00 86.69 252 VAL A C 1
ATOM 1997 O O . VAL A 1 252 ? 54.451 -6.965 -2.975 1.00 86.69 252 VAL A O 1
ATOM 2000 N N . GLY A 1 253 ? 56.307 -8.135 -3.457 1.00 84.69 253 GLY A N 1
ATOM 2001 C CA . GLY A 1 253 ? 55.827 -9.435 -2.991 1.00 84.69 253 GLY A CA 1
ATOM 2002 C C . GLY A 1 253 ? 54.981 -10.166 -4.040 1.00 84.69 253 GLY A C 1
ATOM 2003 O O . GLY A 1 253 ? 54.493 -9.583 -5.017 1.00 84.69 253 GLY A O 1
ATOM 2004 N N . ARG A 1 254 ? 54.773 -11.476 -3.840 1.00 81.06 254 ARG A N 1
ATOM 2005 C CA . ARG A 1 254 ? 53.774 -12.236 -4.617 1.00 81.06 254 ARG A CA 1
ATOM 2006 C C . ARG A 1 254 ? 52.403 -11.600 -4.384 1.00 81.06 254 ARG A C 1
ATOM 2008 O O . ARG A 1 254 ? 52.151 -11.111 -3.296 1.00 81.06 254 ARG A O 1
ATOM 2015 N N . GLY A 1 255 ? 51.568 -11.498 -5.419 1.00 77.19 255 GLY A N 1
ATOM 2016 C CA . GLY A 1 255 ? 50.235 -10.885 -5.307 1.00 77.19 255 GLY A CA 1
ATOM 2017 C C . GLY A 1 255 ? 50.187 -9.395 -4.913 1.00 77.19 255 GLY A C 1
ATOM 2018 O O . GLY A 1 255 ? 49.092 -8.835 -4.876 1.00 77.19 255 GLY A O 1
ATOM 2019 N N . GLY A 1 256 ? 51.325 -8.737 -4.656 1.00 85.12 256 GLY A N 1
ATOM 2020 C CA . GLY A 1 256 ? 51.381 -7.420 -4.012 1.00 85.12 256 GLY A CA 1
ATOM 2021 C C . GLY A 1 256 ? 51.383 -7.459 -2.481 1.00 85.12 256 GLY A C 1
ATOM 2022 O O . GLY A 1 256 ? 51.163 -6.422 -1.863 1.00 85.12 256 GLY A O 1
ATOM 2023 N N . ASP A 1 257 ? 51.578 -8.625 -1.864 1.00 86.44 257 ASP A N 1
ATOM 2024 C CA . ASP A 1 257 ? 51.236 -8.853 -0.457 1.00 86.44 257 ASP A CA 1
ATOM 2025 C C . ASP A 1 257 ? 52.106 -8.054 0.529 1.00 86.44 257 ASP A C 1
ATOM 2027 O O . ASP A 1 257 ? 51.573 -7.545 1.511 1.00 86.44 257 ASP A O 1
ATOM 2031 N N . ASN A 1 258 ? 53.389 -7.809 0.225 1.00 88.44 258 ASN A N 1
ATOM 2032 C CA . ASN A 1 258 ? 54.245 -6.931 1.040 1.00 88.44 258 ASN A CA 1
ATOM 2033 C C . ASN A 1 258 ? 53.698 -5.493 1.065 1.00 88.44 258 ASN A C 1
ATOM 2035 O O . ASN A 1 258 ? 53.608 -4.856 2.111 1.00 88.44 258 ASN A O 1
ATOM 2039 N N . VAL A 1 259 ? 53.303 -4.983 -0.105 1.00 88.75 259 VAL A N 1
ATOM 2040 C CA . VAL A 1 259 ? 52.764 -3.626 -0.254 1.00 88.75 259 VAL A CA 1
ATOM 2041 C C . VAL A 1 259 ? 51.369 -3.523 0.367 1.00 88.75 259 VAL A C 1
ATOM 2043 O O . VAL A 1 259 ? 51.084 -2.538 1.041 1.00 88.75 259 VAL A O 1
ATOM 2046 N N . LYS A 1 260 ? 50.517 -4.542 0.201 1.00 89.06 260 LYS A N 1
ATOM 2047 C CA . LYS A 1 260 ? 49.192 -4.609 0.839 1.00 89.06 260 LYS A CA 1
ATOM 2048 C C . LYS A 1 260 ? 49.286 -4.649 2.361 1.00 89.06 260 LYS A C 1
ATOM 2050 O O . LYS A 1 260 ? 48.516 -3.951 3.004 1.00 89.06 260 LYS A O 1
ATOM 2055 N N . PHE A 1 261 ? 50.226 -5.412 2.922 1.00 90.88 261 PHE A N 1
ATOM 2056 C CA . PHE A 1 261 ? 50.457 -5.473 4.366 1.00 90.88 261 PHE A CA 1
ATOM 2057 C C . PHE A 1 261 ? 50.771 -4.082 4.933 1.00 90.88 261 PHE A C 1
ATOM 2059 O O . PHE A 1 261 ? 50.074 -3.611 5.827 1.00 90.88 261 PHE A O 1
ATOM 2066 N N . ILE A 1 262 ? 51.735 -3.367 4.340 1.00 90.50 262 ILE A N 1
ATOM 2067 C CA . ILE A 1 262 ? 52.091 -2.009 4.784 1.00 90.50 262 ILE A CA 1
ATOM 2068 C C . ILE A 1 262 ? 50.909 -1.040 4.601 1.00 90.50 262 ILE A C 1
ATOM 2070 O O . ILE A 1 262 ? 50.648 -0.221 5.482 1.00 90.50 262 ILE A O 1
ATOM 2074 N N . GLN A 1 263 ? 50.157 -1.143 3.497 1.00 90.81 263 GLN A N 1
ATOM 2075 C CA . GLN A 1 263 ? 48.950 -0.335 3.270 1.00 90.81 263 GLN A CA 1
ATOM 2076 C C . GLN A 1 263 ? 47.848 -0.606 4.311 1.00 90.81 263 GLN A C 1
ATOM 2078 O O . GLN A 1 263 ? 47.203 0.338 4.768 1.00 90.81 263 GLN A O 1
ATOM 2083 N N . GLN A 1 264 ? 47.640 -1.870 4.693 1.00 89.62 264 GLN A N 1
ATOM 2084 C CA . GLN A 1 264 ? 46.643 -2.290 5.679 1.00 89.62 264 GLN A CA 1
ATOM 2085 C C . GLN A 1 264 ? 47.011 -1.814 7.089 1.00 89.62 264 GLN A C 1
ATOM 2087 O O . GLN A 1 264 ? 46.161 -1.248 7.772 1.00 89.62 264 GLN A O 1
ATOM 2092 N N . GLU A 1 265 ? 48.274 -1.970 7.486 1.00 88.50 265 GLU A N 1
ATOM 2093 C CA . GLU A 1 265 ? 48.758 -1.611 8.825 1.00 88.50 265 GLU A CA 1
ATOM 2094 C C . GLU A 1 265 ? 48.784 -0.088 9.055 1.00 88.50 265 GLU A C 1
ATOM 2096 O O . GLU A 1 265 ? 48.483 0.402 10.139 1.00 88.50 265 GLU A O 1
ATOM 2101 N N . THR A 1 266 ? 49.116 0.691 8.019 1.00 90.06 266 THR A N 1
ATOM 2102 C CA . THR A 1 266 ? 49.389 2.139 8.161 1.00 90.06 266 THR A CA 1
ATOM 2103 C C . THR A 1 266 ? 48.294 3.049 7.605 1.00 90.06 266 THR A C 1
ATOM 2105 O O . THR A 1 266 ? 48.347 4.270 7.782 1.00 90.06 266 THR A O 1
ATOM 2108 N N . SER A 1 267 ? 47.317 2.488 6.880 1.00 87.25 267 SER A N 1
ATOM 2109 C CA . SER A 1 267 ? 46.336 3.237 6.074 1.00 87.25 267 SER A CA 1
ATOM 2110 C C . SER A 1 267 ? 46.956 4.218 5.057 1.00 87.25 267 SER A C 1
ATOM 2112 O O . SER A 1 267 ? 46.289 5.153 4.604 1.00 87.25 267 SER A O 1
ATOM 2114 N N . CYS A 1 268 ? 48.231 4.038 4.696 1.00 89.69 268 CYS A N 1
ATOM 2115 C CA . CYS A 1 268 ? 48.946 4.879 3.735 1.00 89.69 268 CYS A CA 1
ATOM 2116 C C . CYS A 1 268 ? 49.096 4.161 2.395 1.00 89.69 268 CYS A C 1
ATOM 2118 O O . CYS A 1 268 ? 49.358 2.964 2.338 1.00 89.69 268 CYS A O 1
ATOM 2120 N N . LYS A 1 269 ? 48.962 4.893 1.289 1.00 90.88 269 LYS A N 1
ATOM 2121 C CA . LYS A 1 269 ? 49.118 4.346 -0.058 1.00 90.88 269 LYS A CA 1
ATOM 2122 C C . LYS A 1 269 ? 50.605 4.207 -0.381 1.00 90.88 269 LYS A C 1
ATOM 2124 O O . LYS A 1 269 ? 51.294 5.213 -0.517 1.00 90.88 269 LYS A O 1
ATOM 2129 N N . VAL A 1 270 ? 51.073 2.973 -0.551 1.00 91.94 270 VAL A N 1
ATOM 2130 C CA . VAL A 1 270 ? 52.455 2.657 -0.951 1.00 91.94 270 VAL A CA 1
ATOM 2131 C C . VAL A 1 270 ? 52.478 2.181 -2.405 1.00 91.94 270 VAL A C 1
ATOM 2133 O O . VAL A 1 270 ? 51.737 1.265 -2.760 1.00 91.94 270 VAL A O 1
ATOM 2136 N N . GLN A 1 271 ? 53.304 2.785 -3.261 1.00 90.19 271 GLN A N 1
ATOM 2137 C CA . GLN A 1 271 ? 53.448 2.423 -4.677 1.00 90.19 271 GLN A CA 1
ATOM 2138 C C . GLN A 1 271 ? 54.923 2.360 -5.080 1.00 90.19 271 GLN A C 1
ATOM 2140 O O . GLN A 1 271 ? 55.692 3.251 -4.738 1.00 90.19 271 GLN A O 1
ATOM 2145 N N . ILE A 1 272 ? 55.319 1.347 -5.855 1.00 91.06 272 ILE A N 1
ATOM 2146 C CA . ILE A 1 272 ? 56.649 1.318 -6.476 1.00 91.06 272 ILE A CA 1
ATOM 2147 C C . ILE A 1 272 ? 56.631 2.127 -7.781 1.00 91.06 272 ILE A C 1
ATOM 2149 O O . ILE A 1 272 ? 55.712 1.975 -8.587 1.00 91.06 272 ILE A O 1
ATOM 2153 N N . LYS A 1 273 ? 57.620 3.003 -7.959 1.00 89.44 273 LYS A N 1
ATOM 2154 C CA . LYS A 1 273 ? 57.755 3.956 -9.070 1.00 89.44 273 LYS A CA 1
ATOM 2155 C C . LYS A 1 273 ? 59.206 4.014 -9.567 1.00 89.44 273 LYS A C 1
ATOM 2157 O O . LYS A 1 273 ? 60.092 3.393 -8.980 1.00 89.44 273 LYS A O 1
ATOM 2162 N N . GLY A 1 274 ? 59.444 4.753 -10.651 1.00 87.00 274 GLY A N 1
ATOM 2163 C CA . GLY A 1 274 ? 60.761 4.888 -11.284 1.00 87.00 274 GLY A CA 1
ATOM 2164 C C . GLY A 1 274 ? 61.064 3.801 -12.319 1.00 87.00 274 GLY A C 1
ATOM 2165 O O . GLY A 1 274 ? 60.242 2.922 -12.592 1.00 87.00 274 GLY A O 1
ATOM 2166 N N . ARG A 1 275 ? 62.260 3.860 -12.898 1.00 84.12 275 ARG A N 1
ATOM 2167 C CA . ARG A 1 275 ? 62.697 3.020 -14.016 1.00 84.12 275 ARG A CA 1
ATOM 2168 C C . ARG A 1 275 ? 62.726 1.529 -13.649 1.00 84.12 275 ARG A C 1
ATOM 2170 O O . ARG A 1 275 ? 63.370 1.125 -12.681 1.00 84.12 275 ARG A O 1
ATOM 2177 N N . GLY A 1 276 ? 62.054 0.704 -14.449 1.00 77.50 276 GLY A N 1
ATOM 2178 C CA . GLY A 1 276 ? 61.892 -0.740 -14.252 1.00 77.50 276 GLY A CA 1
ATOM 2179 C C . GLY A 1 276 ? 60.777 -1.132 -13.273 1.00 77.50 276 GLY A C 1
ATOM 2180 O O . GLY A 1 276 ? 60.686 -2.301 -12.890 1.00 77.50 276 GLY A O 1
ATOM 2181 N N . SER A 1 277 ? 59.946 -0.185 -12.823 1.00 82.62 277 SER A N 1
ATOM 2182 C CA . SER A 1 277 ? 58.876 -0.441 -11.842 1.00 82.62 277 SER A CA 1
ATOM 2183 C C . SER A 1 277 ? 57.570 -0.963 -12.454 1.00 82.62 277 SER A C 1
ATOM 2185 O O . SER A 1 277 ? 56.717 -1.472 -11.722 1.00 82.62 277 SER A O 1
ATOM 2187 N N . GLY A 1 278 ? 57.375 -0.856 -13.771 1.00 79.38 278 GLY A N 1
ATOM 2188 C CA . GLY A 1 278 ? 56.095 -1.115 -14.433 1.00 79.38 278 GLY A CA 1
ATOM 2189 C C . GLY A 1 278 ? 55.024 -0.050 -14.167 1.00 79.38 278 GLY A C 1
ATOM 2190 O O . GLY A 1 278 ? 53.874 -0.256 -14.554 1.00 79.38 278 GLY A O 1
ATOM 2191 N N . PHE A 1 279 ? 55.350 1.048 -13.472 1.00 83.75 279 PHE A N 1
ATOM 2192 C CA . PHE A 1 279 ? 54.410 2.125 -13.164 1.00 83.75 279 PHE A CA 1
ATOM 2193 C C . PHE A 1 279 ? 54.541 3.267 -14.179 1.00 83.75 279 PHE A C 1
ATOM 2195 O O . PHE A 1 279 ? 55.514 4.020 -14.156 1.00 83.75 279 PHE A O 1
ATOM 2202 N N . MET A 1 280 ? 53.537 3.407 -15.045 1.00 84.38 280 MET A N 1
ATOM 2203 C CA . MET A 1 280 ? 53.437 4.511 -16.003 1.00 84.38 280 MET A CA 1
ATOM 2204 C C . MET A 1 280 ? 52.854 5.748 -15.313 1.00 84.38 280 MET A C 1
ATOM 2206 O O . MET A 1 280 ? 51.786 5.665 -14.703 1.00 84.38 280 MET A O 1
ATOM 2210 N N . GLU A 1 281 ? 53.522 6.897 -15.415 1.00 78.31 281 GLU A N 1
ATOM 2211 C CA . GLU A 1 281 ? 52.999 8.138 -14.841 1.00 78.31 281 GLU A CA 1
ATOM 2212 C C . GLU A 1 281 ? 51.810 8.665 -15.673 1.00 78.31 281 GLU A C 1
ATOM 2214 O O . GLU A 1 281 ? 51.916 8.736 -16.903 1.00 78.31 281 GLU A O 1
ATOM 2219 N N . PRO A 1 282 ? 50.686 9.079 -15.046 1.00 71.81 282 PRO A N 1
ATOM 2220 C CA . PRO A 1 282 ? 49.453 9.429 -15.763 1.00 71.81 282 PRO A CA 1
ATOM 2221 C C . PRO A 1 282 ? 49.594 10.542 -16.809 1.00 71.81 282 PRO A C 1
ATOM 2223 O O . PRO A 1 282 ? 48.828 10.578 -17.768 1.00 71.81 282 PRO A O 1
ATOM 2226 N N . ASN A 1 283 ? 50.563 11.442 -16.623 1.00 72.62 283 ASN A N 1
ATOM 2227 C CA . ASN A 1 283 ? 50.738 12.632 -17.458 1.00 72.62 283 ASN A CA 1
ATOM 2228 C C . ASN A 1 283 ? 51.664 12.394 -18.664 1.00 72.62 283 ASN A C 1
ATOM 2230 O O . ASN A 1 283 ? 51.544 13.097 -19.663 1.00 72.62 283 ASN A O 1
ATOM 2234 N N . SER A 1 284 ? 52.597 11.437 -18.578 1.00 78.88 284 SER A N 1
ATOM 2235 C CA . SER A 1 284 ? 53.572 11.139 -19.642 1.00 78.88 284 SER A CA 1
ATOM 2236 C C . SER A 1 284 ? 53.278 9.836 -20.388 1.00 78.88 284 SER A C 1
ATOM 2238 O O . SER A 1 284 ? 53.781 9.644 -21.494 1.00 78.88 284 SER A O 1
ATOM 2240 N N . GLY A 1 285 ? 52.507 8.920 -19.788 1.00 77.75 285 GLY A N 1
ATOM 2241 C CA . GLY A 1 285 ? 52.290 7.571 -20.319 1.00 77.75 285 GLY A CA 1
ATOM 2242 C C . GLY A 1 285 ? 53.553 6.700 -20.335 1.00 77.75 285 GLY A C 1
ATOM 2243 O O . GLY A 1 285 ? 53.562 5.657 -20.984 1.00 77.75 285 GLY A O 1
ATOM 2244 N N . GLN A 1 286 ? 54.616 7.129 -19.648 1.00 80.19 286 GLN A N 1
ATOM 2245 C CA . GLN A 1 286 ? 55.916 6.461 -19.569 1.00 80.19 286 GLN A CA 1
ATOM 2246 C C . GLN A 1 286 ? 56.310 6.269 -18.099 1.00 80.19 286 GLN A C 1
ATOM 2248 O O . GLN A 1 286 ? 55.799 6.962 -17.215 1.00 80.19 286 GLN A O 1
ATOM 2253 N N . GLU A 1 287 ? 57.212 5.328 -17.822 1.00 84.69 287 GLU A N 1
ATOM 2254 C CA . GLU A 1 287 ? 57.809 5.206 -16.489 1.00 84.69 287 GLU A CA 1
ATOM 2255 C C . GLU A 1 287 ? 58.640 6.455 -16.156 1.00 84.69 287 GLU A C 1
ATOM 2257 O O . GLU A 1 287 ? 59.214 7.083 -17.045 1.00 84.69 287 GLU A O 1
ATOM 2262 N N . SER A 1 288 ? 58.728 6.812 -14.872 1.00 83.31 288 SER A N 1
ATOM 2263 C CA . SER A 1 288 ? 59.620 7.893 -14.433 1.00 83.31 288 SER A CA 1
ATOM 2264 C C . SER A 1 288 ? 61.089 7.522 -14.678 1.00 83.31 288 SER A C 1
ATOM 2266 O O . SER A 1 288 ? 61.515 6.406 -14.373 1.00 83.31 288 SER A O 1
ATOM 2268 N N . ASP A 1 289 ? 61.875 8.479 -15.177 1.00 83.12 289 ASP A N 1
ATOM 2269 C CA . ASP A 1 289 ? 63.324 8.343 -15.377 1.00 83.12 289 ASP A CA 1
ATOM 2270 C C . ASP A 1 289 ? 64.128 8.248 -14.068 1.00 83.12 289 ASP A C 1
ATOM 2272 O O . ASP A 1 289 ? 65.305 7.874 -14.093 1.00 83.12 289 ASP A O 1
ATOM 2276 N N . GLU A 1 290 ? 63.509 8.563 -12.924 1.00 83.75 290 GLU A N 1
ATOM 2277 C CA . GLU A 1 290 ? 64.110 8.385 -11.600 1.00 83.75 290 GLU A CA 1
ATOM 2278 C C . GLU A 1 290 ? 64.444 6.895 -11.336 1.00 83.75 290 GLU A C 1
ATOM 2280 O O . GLU A 1 290 ? 63.672 6.009 -11.719 1.00 83.75 290 GLU A O 1
ATOM 2285 N N . PRO A 1 291 ? 65.560 6.571 -10.650 1.00 84.81 291 PRO A N 1
ATOM 2286 C CA . PRO A 1 291 ? 65.837 5.211 -10.182 1.00 84.81 291 PRO A CA 1
ATOM 2287 C C . PRO A 1 291 ? 64.700 4.660 -9.312 1.00 84.81 291 PRO A C 1
ATOM 2289 O O . PRO A 1 291 ? 64.045 5.421 -8.606 1.00 84.81 291 PRO A O 1
ATOM 2292 N N . MET A 1 292 ? 64.483 3.342 -9.332 1.00 87.81 292 MET A N 1
ATOM 2293 C CA . MET A 1 292 ? 63.357 2.689 -8.650 1.00 87.81 292 MET A CA 1
ATOM 2294 C C . MET A 1 292 ? 63.220 3.101 -7.169 1.00 87.81 292 MET A C 1
ATOM 2296 O O . MET A 1 292 ? 64.171 2.989 -6.391 1.00 87.81 292 MET A O 1
ATOM 2300 N N . TYR A 1 293 ? 62.021 3.535 -6.773 1.00 91.56 293 TYR A N 1
ATOM 2301 C CA . TYR A 1 293 ? 61.709 4.009 -5.421 1.00 91.56 293 TYR A CA 1
ATOM 2302 C C . TYR A 1 293 ? 60.310 3.579 -4.958 1.00 91.56 293 TYR A C 1
ATOM 2304 O O . TYR A 1 293 ? 59.423 3.299 -5.767 1.00 91.56 293 TYR A O 1
ATOM 2312 N N . LEU A 1 294 ? 60.107 3.543 -3.641 1.00 91.44 294 LEU A N 1
ATOM 2313 C CA . LEU A 1 294 ? 58.794 3.446 -3.008 1.00 91.44 294 LEU A CA 1
ATOM 2314 C C . LEU A 1 294 ? 58.266 4.853 -2.721 1.00 91.44 294 LEU A C 1
ATOM 2316 O O . LEU A 1 294 ? 58.937 5.662 -2.083 1.00 91.44 294 LEU A O 1
ATOM 2320 N N . HIS A 1 295 ? 57.065 5.140 -3.211 1.00 93.31 295 HIS A N 1
ATOM 2321 C CA . HIS A 1 295 ? 56.292 6.347 -2.942 1.00 93.31 295 HIS A CA 1
ATOM 2322 C C . HIS A 1 295 ? 55.226 6.031 -1.900 1.00 93.31 295 HIS A C 1
ATOM 2324 O O . HIS A 1 295 ? 54.425 5.117 -2.101 1.00 93.31 295 HIS A O 1
ATOM 2330 N N . ILE A 1 296 ? 55.225 6.773 -0.799 1.00 92.94 296 ILE A N 1
ATOM 2331 C CA . ILE A 1 296 ? 54.273 6.636 0.302 1.00 92.94 296 ILE A CA 1
ATOM 2332 C C . ILE A 1 296 ? 53.481 7.934 0.386 1.00 92.94 296 ILE A C 1
ATOM 2334 O O . ILE A 1 296 ? 54.086 8.994 0.494 1.00 92.94 296 ILE A O 1
ATOM 2338 N N . ALA A 1 297 ? 52.151 7.861 0.374 1.00 91.38 297 ALA A N 1
ATOM 2339 C CA . ALA A 1 297 ? 51.276 9.018 0.558 1.00 91.38 297 ALA A CA 1
ATOM 2340 C C . ALA A 1 297 ? 50.090 8.656 1.464 1.00 91.38 297 ALA A C 1
ATOM 2342 O O . ALA A 1 297 ? 49.401 7.664 1.218 1.00 91.38 297 ALA A O 1
ATOM 2343 N N . GLY A 1 298 ? 49.815 9.452 2.500 1.00 88.94 298 GLY A N 1
ATOM 2344 C CA . GL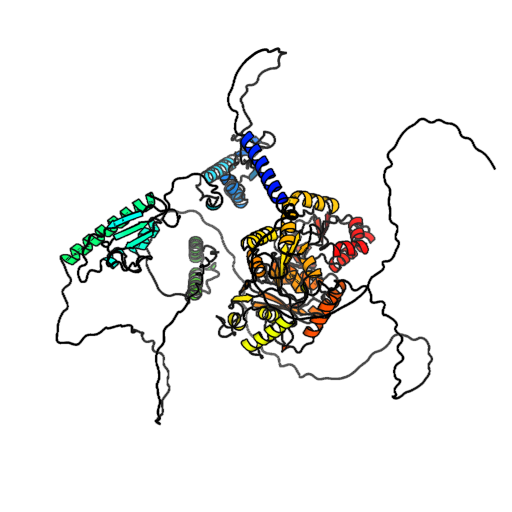Y A 1 298 ? 48.764 9.124 3.470 1.00 88.94 298 GLY A CA 1
ATOM 2345 C C . GLY A 1 298 ? 48.190 10.324 4.230 1.00 88.94 298 GLY A C 1
ATOM 2346 O O . GLY A 1 298 ? 48.837 11.360 4.339 1.00 88.94 298 GLY A O 1
ATOM 2347 N N . PRO A 1 299 ? 46.967 10.218 4.782 1.00 81.81 299 PRO A N 1
ATOM 2348 C CA . PRO A 1 299 ? 46.229 11.362 5.329 1.00 81.81 299 PRO A CA 1
ATOM 2349 C C . PRO A 1 299 ? 46.749 11.891 6.680 1.00 81.81 299 PRO A C 1
ATOM 2351 O O . PRO A 1 299 ? 46.298 12.954 7.119 1.00 81.81 299 PRO A O 1
ATOM 2354 N N . ARG A 1 300 ? 47.656 11.161 7.349 1.00 84.06 300 ARG A N 1
ATOM 2355 C CA . ARG A 1 300 ? 48.260 11.498 8.650 1.00 84.06 300 ARG A CA 1
ATOM 2356 C C . ARG A 1 300 ? 49.790 11.341 8.581 1.00 84.06 300 ARG A C 1
ATOM 2358 O O . ARG A 1 300 ? 50.229 10.269 8.168 1.00 84.06 300 ARG A O 1
ATOM 2365 N N . PRO A 1 301 ? 50.596 12.330 9.025 1.00 86.44 301 PRO A N 1
ATOM 2366 C CA . PRO A 1 301 ? 52.060 12.218 9.041 1.00 86.44 301 PRO A CA 1
ATOM 2367 C C . PRO A 1 301 ? 52.584 11.006 9.827 1.00 86.44 301 PRO A C 1
ATOM 2369 O O . PRO A 1 301 ? 53.519 10.353 9.383 1.00 86.44 301 PRO A O 1
ATOM 2372 N N . GLU A 1 302 ? 51.943 10.666 10.948 1.00 86.25 302 GLU A N 1
ATOM 2373 C CA . GLU A 1 302 ? 52.287 9.505 11.789 1.00 86.25 302 GLU A CA 1
ATOM 2374 C C . GLU A 1 302 ? 52.221 8.183 11.011 1.00 86.25 302 GLU A C 1
ATOM 2376 O O . GLU A 1 302 ? 53.155 7.388 11.053 1.00 86.25 302 GLU A O 1
ATOM 2381 N N . GLY A 1 303 ? 51.146 7.977 10.240 1.00 87.81 303 GLY A N 1
ATOM 2382 C CA . GLY A 1 303 ? 50.988 6.785 9.405 1.00 87.81 303 GLY A CA 1
ATOM 2383 C C . GLY A 1 303 ? 52.021 6.729 8.279 1.00 87.81 303 GLY A C 1
ATOM 2384 O O . GLY A 1 303 ? 52.514 5.654 7.957 1.00 87.81 303 GLY A O 1
ATOM 2385 N N . VAL A 1 304 ? 52.405 7.882 7.718 1.00 90.12 304 VAL A N 1
ATOM 2386 C CA . VAL A 1 304 ? 53.454 7.963 6.687 1.00 90.12 304 VAL A CA 1
ATOM 2387 C C . VAL A 1 304 ? 54.833 7.650 7.281 1.00 90.12 304 VAL A C 1
ATOM 2389 O O . VAL A 1 304 ? 55.609 6.943 6.644 1.00 90.12 304 VAL A O 1
ATOM 2392 N N . ALA A 1 305 ? 55.116 8.081 8.514 1.00 90.44 305 ALA A N 1
ATOM 2393 C CA . ALA A 1 305 ? 56.339 7.721 9.234 1.00 90.44 305 ALA A CA 1
ATOM 2394 C C . ALA A 1 305 ? 56.398 6.217 9.574 1.00 90.44 305 ALA A C 1
ATOM 2396 O O . ALA A 1 305 ? 57.419 5.575 9.337 1.00 90.44 305 ALA A O 1
ATOM 2397 N N . GLN A 1 306 ? 55.292 5.629 10.043 1.00 92.25 306 GLN A N 1
ATOM 2398 C CA . GLN A 1 306 ? 55.194 4.186 10.296 1.00 92.25 306 GLN A CA 1
ATOM 2399 C C . GLN A 1 306 ? 55.327 3.370 8.996 1.00 92.25 306 GLN A C 1
ATOM 2401 O O . GLN A 1 306 ? 56.052 2.379 8.946 1.00 92.25 306 GLN A O 1
ATOM 2406 N N . ALA A 1 307 ? 54.681 3.812 7.911 1.00 91.88 307 ALA A N 1
ATOM 2407 C CA . ALA A 1 307 ? 54.788 3.175 6.600 1.00 91.88 307 ALA A CA 1
ATOM 2408 C C . ALA A 1 307 ? 56.213 3.260 6.046 1.00 91.88 307 ALA A C 1
ATOM 2410 O O . ALA A 1 307 ? 56.679 2.315 5.410 1.00 91.88 307 ALA A O 1
ATOM 2411 N N . LYS A 1 308 ? 56.911 4.373 6.306 1.00 94.31 308 LYS A N 1
ATOM 2412 C CA . LYS A 1 308 ? 58.318 4.559 5.952 1.00 94.31 308 LYS A CA 1
ATOM 2413 C C . LYS A 1 308 ? 59.215 3.566 6.677 1.00 94.31 308 LYS A C 1
ATOM 2415 O O . LYS A 1 308 ? 59.970 2.878 5.999 1.00 94.31 308 LYS A O 1
ATOM 2420 N N . GLN A 1 309 ? 59.055 3.410 7.991 1.00 93.56 309 GLN A N 1
ATOM 2421 C CA . GLN A 1 309 ? 59.796 2.411 8.763 1.00 93.56 309 GLN A CA 1
ATOM 2422 C C . GLN A 1 309 ? 59.584 0.991 8.205 1.00 93.56 309 GLN A C 1
ATOM 2424 O O . GLN A 1 309 ? 60.552 0.313 7.872 1.00 93.56 309 GLN A O 1
ATOM 2429 N N . LEU A 1 310 ? 58.331 0.568 7.995 1.00 92.06 310 LEU A N 1
ATOM 2430 C CA . LEU A 1 310 ? 58.028 -0.762 7.442 1.00 92.06 310 LEU A CA 1
ATOM 2431 C C . LEU A 1 310 ? 58.572 -0.956 6.012 1.00 92.06 310 LEU A C 1
ATOM 2433 O O . LEU A 1 310 ? 58.970 -2.059 5.636 1.00 92.06 310 LEU A O 1
ATOM 2437 N N . CYS A 1 311 ? 58.614 0.105 5.199 1.00 92.75 311 CYS A N 1
ATOM 2438 C CA . CYS A 1 311 ? 59.238 0.063 3.875 1.00 92.75 311 CYS A CA 1
ATOM 2439 C C . CYS A 1 311 ? 60.771 -0.021 3.952 1.00 92.75 311 CYS A C 1
ATOM 2441 O O . CYS A 1 311 ? 61.378 -0.690 3.118 1.00 92.75 311 CYS A O 1
ATOM 2443 N N . GLU A 1 312 ? 61.405 0.635 4.924 1.00 93.31 312 GLU A N 1
ATOM 2444 C CA . GLU A 1 312 ? 62.853 0.568 5.151 1.00 93.31 312 GLU A CA 1
ATOM 2445 C C . GLU A 1 312 ? 63.272 -0.829 5.643 1.00 93.31 312 GLU A C 1
ATOM 2447 O O . GLU A 1 312 ? 64.182 -1.416 5.055 1.00 93.31 312 GLU A O 1
ATOM 2452 N N . GLU A 1 313 ? 62.540 -1.417 6.597 1.00 92.62 313 GLU A N 1
ATOM 2453 C CA . GLU A 1 313 ? 62.718 -2.805 7.068 1.00 92.62 313 GLU A CA 1
ATOM 2454 C C . GLU A 1 313 ? 62.558 -3.827 5.921 1.00 92.62 313 GLU A C 1
ATOM 2456 O O . GLU A 1 313 ? 63.389 -4.722 5.729 1.00 92.62 313 GLU A O 1
ATOM 2461 N N . LEU A 1 314 ? 61.525 -3.659 5.084 1.00 91.62 314 LEU A N 1
ATOM 2462 C CA . LEU A 1 314 ? 61.318 -4.474 3.884 1.00 91.62 314 LEU A CA 1
ATOM 2463 C C . LEU A 1 314 ? 62.485 -4.344 2.892 1.00 91.62 314 LEU A C 1
ATOM 2465 O O . LEU A 1 314 ? 62.953 -5.348 2.348 1.00 91.62 314 LEU A O 1
ATOM 2469 N N . LEU A 1 315 ? 62.971 -3.125 2.643 1.00 91.75 315 LEU A N 1
ATOM 2470 C CA . LEU A 1 315 ? 64.100 -2.897 1.740 1.00 91.75 315 LEU A CA 1
ATOM 2471 C C . LEU A 1 315 ? 65.417 -3.435 2.303 1.00 91.75 315 LEU A C 1
ATOM 2473 O O . LEU A 1 315 ? 66.248 -3.892 1.520 1.00 91.75 315 LEU A O 1
ATOM 2477 N N . GLU A 1 316 ? 65.620 -3.432 3.618 1.00 91.44 316 GLU A N 1
ATOM 2478 C CA . GLU A 1 316 ? 66.781 -4.059 4.256 1.00 91.44 316 GLU A CA 1
ATOM 2479 C C . GLU A 1 316 ? 66.775 -5.582 4.058 1.00 91.44 316 GLU A C 1
ATOM 2481 O O . GLU A 1 316 ? 67.782 -6.156 3.627 1.00 91.44 316 GLU A O 1
ATOM 2486 N N . LYS A 1 317 ? 65.612 -6.231 4.213 1.00 91.12 317 LYS A N 1
ATOM 2487 C CA . LYS A 1 317 ? 65.452 -7.647 3.854 1.00 91.12 317 LYS A CA 1
ATOM 2488 C C . LYS A 1 317 ? 65.757 -7.899 2.370 1.00 91.12 317 LYS A C 1
ATOM 2490 O O . LYS A 1 317 ? 66.532 -8.800 2.053 1.00 91.12 317 LYS A O 1
ATOM 2495 N N . VAL A 1 318 ? 65.195 -7.099 1.459 1.00 89.62 318 VAL A N 1
ATOM 2496 C CA . VAL A 1 318 ? 65.424 -7.254 0.007 1.00 89.62 318 VAL A CA 1
ATOM 2497 C C . VAL A 1 318 ? 66.895 -7.022 -0.368 1.00 89.62 318 VAL A C 1
ATOM 2499 O O . VAL A 1 318 ? 67.410 -7.719 -1.242 1.00 89.62 318 VAL A O 1
ATOM 2502 N N . LYS A 1 319 ? 67.600 -6.106 0.311 1.00 90.19 319 LYS A N 1
ATOM 2503 C CA . LYS A 1 319 ? 69.056 -5.919 0.174 1.00 90.19 319 LYS A CA 1
ATOM 2504 C C . LYS A 1 319 ? 69.819 -7.170 0.606 1.00 90.19 319 LYS A C 1
ATOM 2506 O O . LYS A 1 319 ? 70.689 -7.616 -0.138 1.00 90.19 319 LYS A O 1
ATOM 2511 N N . SER A 1 320 ? 69.471 -7.770 1.744 1.00 88.62 320 SER A N 1
ATOM 2512 C CA . SER A 1 320 ? 70.075 -9.030 2.203 1.00 88.62 320 SER A CA 1
ATOM 2513 C C . SER A 1 320 ? 69.877 -10.164 1.184 1.00 88.62 320 SER A C 1
ATOM 2515 O O . SER A 1 320 ? 70.850 -10.779 0.743 1.00 88.62 320 SER A O 1
ATOM 2517 N N . ASP A 1 321 ? 68.642 -10.360 0.704 1.00 86.31 321 ASP A N 1
ATOM 2518 C CA . ASP A 1 321 ? 68.313 -11.367 -0.316 1.00 86.31 321 ASP A CA 1
ATOM 2519 C C . ASP A 1 321 ? 69.069 -11.122 -1.644 1.00 86.31 321 ASP A C 1
ATOM 2521 O O . ASP A 1 321 ? 69.537 -12.064 -2.289 1.00 86.31 321 ASP A O 1
ATOM 2525 N N . TYR A 1 322 ? 69.233 -9.855 -2.044 1.00 88.50 322 TYR A N 1
ATOM 2526 C CA . TYR A 1 322 ? 69.995 -9.441 -3.228 1.00 88.50 322 TYR A CA 1
ATOM 2527 C C . TYR A 1 322 ? 71.498 -9.722 -3.093 1.00 88.50 322 TYR A C 1
ATOM 2529 O O . TYR A 1 322 ? 72.111 -10.261 -4.017 1.00 88.50 322 TYR A O 1
ATOM 2537 N N . HIS A 1 323 ? 72.102 -9.399 -1.945 1.00 86.75 323 HIS A N 1
ATOM 2538 C CA . HIS A 1 323 ? 73.515 -9.684 -1.687 1.00 86.75 323 HIS A CA 1
ATOM 2539 C C . HIS A 1 323 ? 73.781 -11.193 -1.620 1.00 86.75 323 HIS A C 1
ATOM 2541 O O . HIS A 1 323 ? 74.709 -11.670 -2.275 1.00 86.75 323 HIS A O 1
ATOM 2547 N N . ALA A 1 324 ? 72.916 -11.964 -0.954 1.00 85.06 324 ALA A N 1
ATOM 2548 C CA . ALA A 1 324 ? 73.004 -13.423 -0.926 1.00 85.06 324 ALA A CA 1
ATOM 2549 C C . ALA A 1 324 ? 72.908 -14.044 -2.334 1.00 85.06 324 ALA A C 1
ATOM 2551 O O . ALA A 1 324 ? 73.680 -14.945 -2.668 1.00 85.06 324 ALA A O 1
ATOM 2552 N N . TYR A 1 325 ? 72.014 -13.534 -3.191 1.00 84.88 325 TYR A N 1
ATOM 2553 C CA . TYR A 1 325 ? 71.912 -13.959 -4.592 1.00 84.88 325 TYR A CA 1
ATOM 2554 C C . TYR A 1 325 ? 73.151 -13.572 -5.419 1.00 84.88 325 TYR A C 1
ATOM 2556 O O . TYR A 1 325 ? 73.590 -14.343 -6.271 1.00 84.88 325 TYR A O 1
ATOM 2564 N N . LYS A 1 326 ? 73.745 -12.399 -5.162 1.00 83.00 326 LYS A N 1
ATOM 2565 C CA . LYS A 1 326 ? 74.966 -11.926 -5.836 1.00 83.00 326 LYS A CA 1
ATOM 2566 C C . LYS A 1 326 ? 76.205 -12.747 -5.459 1.00 83.00 326 LYS A C 1
ATOM 2568 O O . LYS A 1 326 ? 77.057 -12.973 -6.313 1.00 83.00 326 LYS A O 1
ATOM 2573 N N . GLU A 1 327 ? 76.302 -13.201 -4.210 1.00 81.44 327 GLU A N 1
ATOM 2574 C CA . GLU A 1 327 ? 77.397 -14.057 -3.727 1.00 81.44 327 GLU A CA 1
ATOM 2575 C C . GLU A 1 327 ? 77.214 -15.538 -4.087 1.00 81.44 327 GLU A C 1
ATOM 2577 O O . GLU A 1 327 ? 78.197 -16.265 -4.239 1.00 81.44 327 GLU A O 1
ATOM 2582 N N . ARG A 1 328 ? 75.966 -16.000 -4.235 1.00 77.31 328 ARG A N 1
ATOM 2583 C CA . ARG A 1 328 ? 75.623 -17.386 -4.590 1.00 77.31 328 ARG A CA 1
ATOM 2584 C C . ARG A 1 328 ? 74.619 -17.440 -5.750 1.00 77.31 328 ARG A C 1
ATOM 2586 O O . ARG A 1 328 ? 73.496 -17.916 -5.555 1.00 77.31 328 ARG A O 1
ATOM 2593 N N . PRO A 1 329 ? 74.998 -16.990 -6.961 1.00 69.00 329 PRO A N 1
ATOM 2594 C CA . PRO A 1 329 ? 74.128 -17.112 -8.121 1.00 69.00 329 PRO A CA 1
ATOM 2595 C C . PRO A 1 329 ? 73.847 -18.601 -8.397 1.00 69.00 329 PRO A C 1
ATOM 2597 O O . PRO A 1 329 ? 74.782 -19.411 -8.385 1.00 69.00 329 PRO A O 1
ATOM 2600 N N . PRO A 1 330 ? 72.583 -19.000 -8.637 1.00 65.19 330 PRO A N 1
ATOM 2601 C CA . PRO A 1 330 ? 72.257 -20.389 -8.940 1.00 65.19 330 PRO A CA 1
ATOM 2602 C C . PRO A 1 330 ? 72.974 -20.837 -10.227 1.00 65.19 330 PRO A C 1
ATOM 2604 O O . PRO A 1 330 ? 73.099 -20.046 -11.165 1.00 65.19 330 PRO A O 1
ATOM 2607 N N . PRO A 1 331 ? 73.455 -22.093 -10.304 1.00 54.97 331 PRO A N 1
ATOM 2608 C CA . PRO A 1 331 ? 74.262 -22.545 -11.430 1.00 54.97 331 PRO A CA 1
ATOM 2609 C C . PRO A 1 331 ? 73.473 -22.474 -12.741 1.00 54.97 331 PRO A C 1
ATOM 2611 O O . PRO A 1 331 ? 72.397 -23.065 -12.867 1.00 54.97 331 PRO A O 1
ATOM 2614 N N . ASN A 1 332 ? 74.037 -21.776 -13.731 1.00 47.50 332 ASN A N 1
ATOM 2615 C CA . ASN A 1 332 ? 73.485 -21.683 -15.081 1.00 47.50 332 ASN A CA 1
ATOM 2616 C C . ASN A 1 332 ? 73.273 -23.088 -15.667 1.00 47.50 332 ASN A C 1
ATOM 2618 O O . ASN A 1 332 ? 74.230 -23.762 -16.049 1.00 47.50 332 ASN A O 1
ATOM 2622 N N . ARG A 1 333 ? 72.011 -23.507 -15.820 1.00 45.22 333 ARG A N 1
ATOM 2623 C CA . ARG A 1 333 ? 71.661 -24.593 -16.741 1.00 45.22 333 ARG A CA 1
ATOM 2624 C C . ARG A 1 333 ? 71.767 -24.063 -18.168 1.00 45.22 333 ARG A C 1
ATOM 2626 O O . ARG A 1 333 ? 70.810 -23.501 -18.690 1.00 45.22 333 ARG A O 1
ATOM 2633 N N . TYR A 1 334 ? 72.930 -24.259 -18.780 1.00 41.53 334 TYR A N 1
ATOM 2634 C CA . TYR A 1 334 ? 73.118 -24.120 -20.220 1.00 41.53 334 TYR A CA 1
ATOM 2635 C C . TYR A 1 334 ? 73.844 -25.341 -20.785 1.00 41.53 334 TYR A C 1
ATOM 2637 O O . TYR A 1 334 ? 74.828 -25.809 -20.218 1.00 41.53 334 TYR A O 1
ATOM 2645 N N . GLY A 1 335 ? 73.310 -25.841 -21.896 1.00 36.81 335 GLY A N 1
ATOM 2646 C CA . GLY A 1 335 ? 73.742 -27.031 -22.623 1.00 36.81 335 GLY A CA 1
ATOM 2647 C C . GLY A 1 335 ? 72.529 -27.601 -23.372 1.00 36.81 335 GLY A C 1
ATOM 2648 O O . GLY A 1 335 ? 71.518 -27.887 -22.740 1.00 36.81 335 GLY A O 1
ATOM 2649 N N . ASP A 1 336 ? 72.532 -27.745 -24.694 1.00 35.91 336 ASP A N 1
ATOM 2650 C CA . ASP A 1 336 ? 73.552 -27.355 -25.675 1.00 35.91 336 ASP A CA 1
ATOM 2651 C C . ASP A 1 336 ? 72.889 -27.212 -27.069 1.00 35.91 336 ASP A C 1
ATOM 2653 O O . ASP A 1 336 ? 71.832 -27.801 -27.302 1.00 35.91 336 ASP A O 1
ATOM 2657 N N . ARG A 1 337 ? 73.572 -26.518 -27.990 1.00 34.81 337 ARG A N 1
ATOM 2658 C CA . ARG A 1 337 ? 73.494 -26.642 -29.461 1.00 34.81 337 ARG A CA 1
ATOM 2659 C C . ARG A 1 337 ? 72.449 -25.872 -30.310 1.00 34.81 337 ARG A C 1
ATOM 2661 O O . ARG A 1 337 ? 71.293 -26.256 -30.416 1.00 34.81 337 ARG A O 1
ATOM 2668 N N . ASP A 1 338 ? 72.978 -24.851 -31.005 1.00 36.06 338 ASP A N 1
ATOM 2669 C CA . ASP A 1 338 ? 72.797 -24.413 -32.416 1.00 36.06 338 ASP A CA 1
ATOM 2670 C C . ASP A 1 338 ? 71.381 -24.378 -33.065 1.00 36.06 338 ASP A C 1
ATOM 2672 O O . ASP A 1 338 ? 70.693 -25.387 -33.129 1.00 36.06 338 ASP A O 1
ATOM 2676 N N . GLY A 1 339 ? 70.906 -23.304 -33.724 1.00 32.81 339 GLY A N 1
ATOM 2677 C CA . GLY A 1 339 ? 71.453 -21.957 -33.951 1.00 32.81 339 GLY A CA 1
ATOM 2678 C C . GLY A 1 339 ? 70.620 -21.130 -34.969 1.00 32.81 339 GLY A C 1
ATOM 2679 O O . GLY A 1 339 ? 70.012 -21.701 -35.865 1.00 32.81 339 GLY A O 1
ATOM 2680 N N . TYR A 1 340 ? 70.652 -19.790 -34.845 1.00 37.41 340 TYR A N 1
ATOM 2681 C CA . TYR A 1 340 ? 70.086 -18.740 -35.738 1.00 37.41 340 TYR A CA 1
ATOM 2682 C C . TYR A 1 340 ? 68.559 -18.675 -35.993 1.00 37.41 340 TYR A C 1
ATOM 2684 O O . TYR A 1 340 ? 67.958 -19.620 -36.484 1.00 37.41 340 TYR A O 1
ATOM 2692 N N . GLY A 1 341 ? 67.953 -17.476 -35.839 1.00 32.16 341 GLY A N 1
ATOM 2693 C CA . GLY A 1 341 ? 66.787 -17.147 -36.686 1.00 32.16 341 GLY A CA 1
ATOM 2694 C C . GLY A 1 341 ? 65.712 -16.131 -36.270 1.00 32.16 341 GLY A C 1
ATOM 2695 O O . GLY A 1 341 ? 64.868 -15.875 -37.109 1.00 32.16 341 GLY A O 1
ATOM 2696 N N . GLY A 1 342 ? 65.714 -15.536 -35.069 1.00 32.25 342 GLY A N 1
ATOM 2697 C CA . GLY A 1 342 ? 64.951 -14.309 -34.729 1.00 32.25 342 GLY A CA 1
ATOM 2698 C C . GLY A 1 342 ? 63.407 -14.269 -34.881 1.00 32.25 342 GLY A C 1
ATOM 2699 O O . GLY A 1 342 ? 62.874 -14.228 -35.982 1.00 32.25 342 GLY A O 1
ATOM 2700 N N . GLY A 1 343 ? 62.686 -14.055 -33.768 1.00 30.67 343 GLY A N 1
ATOM 2701 C CA . GLY A 1 343 ? 61.337 -13.453 -33.804 1.00 30.67 343 GLY A CA 1
ATOM 2702 C C . GLY A 1 343 ? 60.297 -14.013 -32.824 1.00 30.67 343 GLY A C 1
ATOM 2703 O O . GLY A 1 343 ? 59.638 -14.992 -33.132 1.00 30.67 343 GLY A O 1
ATOM 2704 N N . ARG A 1 344 ? 60.092 -13.308 -31.697 1.00 41.03 344 ARG A N 1
ATOM 2705 C CA . ARG A 1 344 ? 58.902 -13.319 -30.804 1.00 41.03 344 ARG A CA 1
ATOM 2706 C C . ARG A 1 344 ? 58.220 -14.671 -30.471 1.00 41.03 344 ARG A C 1
ATOM 2708 O O . ARG A 1 344 ? 57.389 -15.139 -31.244 1.00 41.03 344 ARG A O 1
ATOM 2715 N N . PRO A 1 345 ? 58.341 -15.154 -29.222 1.00 36.41 345 PRO A N 1
ATOM 2716 C CA . PRO A 1 345 ? 57.359 -16.043 -28.614 1.00 36.41 345 PRO A CA 1
ATOM 2717 C C . PRO A 1 345 ? 56.341 -15.245 -27.782 1.00 36.41 345 PRO A C 1
ATOM 2719 O O . PRO A 1 345 ? 56.675 -14.677 -26.744 1.00 36.41 345 PRO A O 1
ATOM 2722 N N . GLY A 1 346 ? 55.083 -15.236 -28.219 1.00 37.38 346 GLY A N 1
ATOM 2723 C CA . GLY A 1 346 ? 53.959 -15.181 -27.283 1.00 37.38 346 GLY A CA 1
ATOM 2724 C C . GLY A 1 346 ? 53.592 -16.612 -26.894 1.00 37.38 346 GLY A C 1
ATOM 2725 O O . GLY A 1 346 ? 53.701 -17.501 -27.734 1.00 37.38 346 GLY A O 1
ATOM 2726 N N . TYR A 1 347 ? 53.163 -16.843 -25.654 1.00 32.50 347 TYR A N 1
ATOM 2727 C CA . TYR A 1 347 ? 52.613 -18.133 -25.239 1.00 32.50 347 TYR A CA 1
ATOM 2728 C C . TYR A 1 347 ? 51.523 -17.943 -24.189 1.00 32.50 347 TYR A C 1
ATOM 2730 O O . TYR A 1 347 ? 51.762 -17.411 -23.108 1.00 32.50 347 TYR A O 1
ATOM 2738 N N . GLY A 1 348 ? 50.343 -18.460 -24.505 1.00 32.72 348 GLY A N 1
ATOM 2739 C CA . GLY A 1 348 ? 49.516 -19.146 -23.530 1.00 32.72 348 GLY A CA 1
ATOM 2740 C C . GLY A 1 348 ? 49.188 -20.514 -24.117 1.00 32.72 348 GLY A C 1
ATOM 2741 O O . GLY A 1 348 ? 48.829 -20.579 -25.289 1.00 32.72 348 GLY A O 1
ATOM 2742 N N . ASP A 1 349 ? 49.310 -21.578 -23.328 1.00 31.62 349 ASP A N 1
ATOM 2743 C CA . ASP A 1 349 ? 48.490 -22.780 -23.500 1.00 31.62 349 ASP A CA 1
ATOM 2744 C C . ASP A 1 349 ? 48.359 -23.544 -22.169 1.00 31.62 349 ASP A C 1
ATOM 2746 O O . ASP A 1 349 ? 48.970 -23.190 -21.158 1.00 31.62 349 ASP A O 1
ATOM 2750 N N . ARG A 1 350 ? 47.472 -24.536 -22.177 1.00 35.22 350 ARG A N 1
ATOM 2751 C CA . ARG A 1 350 ? 46.892 -25.277 -21.060 1.00 35.22 350 ARG A CA 1
ATOM 2752 C C . ARG A 1 350 ? 47.657 -26.562 -20.718 1.00 35.22 350 ARG A C 1
ATOM 2754 O O . ARG A 1 350 ? 48.323 -27.154 -21.556 1.00 35.22 350 ARG A O 1
ATOM 2761 N N . GLY A 1 351 ? 47.398 -27.050 -19.508 1.00 29.05 351 GLY A N 1
ATOM 2762 C CA . GLY A 1 351 ? 47.753 -28.371 -18.977 1.00 29.05 351 GLY A CA 1
ATOM 2763 C C . GLY A 1 351 ? 47.755 -28.270 -17.444 1.00 29.05 351 GLY A C 1
ATOM 2764 O O . GLY A 1 351 ? 48.305 -27.308 -16.924 1.00 29.05 351 GLY A O 1
ATOM 2765 N N . ASP A 1 352 ? 47.091 -29.111 -16.653 1.00 32.88 352 ASP A N 1
ATOM 2766 C CA . ASP A 1 352 ? 46.558 -30.450 -16.927 1.00 32.88 352 ASP A CA 1
ATOM 2767 C C . ASP A 1 352 ? 45.119 -30.660 -16.420 1.00 32.88 352 ASP A C 1
ATOM 2769 O O . ASP A 1 352 ? 44.615 -29.932 -15.563 1.00 32.88 352 ASP A O 1
ATOM 2773 N N . ARG A 1 353 ? 44.458 -31.699 -16.948 1.00 33.78 353 ARG A N 1
ATOM 2774 C CA . ARG A 1 353 ? 43.217 -32.267 -16.395 1.00 33.78 353 ARG A CA 1
ATOM 2775 C C . ARG A 1 353 ? 43.493 -33.683 -15.925 1.00 33.78 353 ARG A C 1
ATOM 2777 O O . ARG A 1 353 ? 43.811 -34.538 -16.749 1.00 33.78 353 ARG A O 1
ATOM 2784 N N . ASP A 1 354 ? 43.259 -33.944 -14.646 1.00 33.03 354 ASP A N 1
ATOM 2785 C CA . ASP A 1 354 ? 43.286 -35.311 -14.143 1.00 33.03 354 ASP A CA 1
ATOM 2786 C C . ASP A 1 354 ? 42.033 -36.100 -14.566 1.00 33.03 354 ASP A C 1
ATOM 2788 O O . ASP A 1 354 ? 40.946 -35.540 -14.759 1.00 33.03 354 ASP A O 1
ATOM 2792 N N . ARG A 1 355 ? 42.192 -37.411 -14.765 1.00 31.03 355 ARG A N 1
ATOM 2793 C CA . ARG A 1 355 ? 41.148 -38.291 -15.320 1.00 31.03 355 ARG A CA 1
ATOM 2794 C C . ARG A 1 355 ? 40.253 -38.867 -14.227 1.00 31.03 355 ARG A C 1
ATOM 2796 O O . ARG A 1 355 ? 40.703 -39.686 -13.432 1.00 31.03 355 ARG A O 1
ATOM 2803 N N . SER A 1 356 ? 38.949 -38.615 -14.314 1.00 32.78 356 SER A N 1
ATOM 2804 C CA . SER A 1 356 ? 37.951 -39.545 -13.779 1.00 32.78 356 SER A CA 1
ATOM 2805 C C . SER A 1 356 ? 37.660 -40.652 -14.801 1.00 32.78 356 SER A C 1
ATOM 2807 O O . SER A 1 356 ? 37.430 -40.397 -15.985 1.00 32.78 356 SER A O 1
ATOM 2809 N N . GLN A 1 357 ? 37.679 -41.906 -14.348 1.00 30.47 357 GLN A N 1
ATOM 2810 C CA . GLN A 1 357 ? 37.170 -43.044 -15.113 1.00 30.47 357 GLN A CA 1
ATOM 2811 C C . GLN A 1 357 ? 35.674 -43.205 -14.832 1.00 30.47 357 GLN A C 1
ATOM 2813 O O . GLN A 1 357 ? 35.267 -43.311 -13.679 1.00 30.47 357 GLN A O 1
ATOM 2818 N N . SER A 1 358 ? 34.859 -43.277 -15.884 1.00 30.30 358 SER A N 1
ATOM 2819 C CA . SER A 1 358 ? 33.501 -43.816 -15.809 1.00 30.30 358 SER A CA 1
ATOM 2820 C C . SER A 1 358 ? 33.185 -44.585 -17.089 1.00 30.30 358 SER A C 1
ATOM 2822 O O . SER A 1 358 ? 33.667 -44.242 -18.170 1.00 30.30 358 SER A O 1
ATOM 2824 N N . TYR A 1 359 ? 32.430 -45.669 -16.945 1.00 29.86 359 TYR A N 1
ATOM 2825 C CA . TYR A 1 359 ? 32.162 -46.640 -18.001 1.00 29.86 359 TYR A CA 1
ATOM 2826 C C . TYR A 1 359 ? 31.099 -46.126 -18.983 1.00 29.86 359 TYR A C 1
ATOM 2828 O O . TYR A 1 359 ? 30.060 -45.615 -18.575 1.00 29.86 359 TYR A O 1
ATOM 2836 N N . GLY A 1 360 ? 31.328 -46.335 -20.281 1.00 27.73 360 GLY A N 1
ATOM 2837 C CA . GLY A 1 360 ? 30.376 -46.010 -21.346 1.00 27.73 360 GLY A CA 1
ATOM 2838 C C . GLY A 1 360 ? 30.596 -46.904 -22.563 1.00 27.73 360 GLY A C 1
ATOM 2839 O O . GLY A 1 360 ? 31.487 -46.656 -23.371 1.00 27.73 360 GLY A O 1
ATOM 2840 N N . TYR A 1 361 ? 29.810 -47.974 -22.667 1.00 28.69 361 TYR A N 1
ATOM 2841 C CA . TYR A 1 361 ? 29.878 -48.954 -23.754 1.00 28.69 361 TYR A CA 1
ATOM 2842 C C . TYR A 1 361 ? 29.122 -48.417 -24.983 1.00 28.69 361 TYR A C 1
ATOM 2844 O O . TYR A 1 361 ? 27.953 -48.055 -24.869 1.00 28.69 361 TYR A O 1
ATOM 2852 N N . GLY A 1 362 ? 29.760 -48.368 -26.154 1.00 28.12 362 GLY A N 1
ATOM 2853 C CA . GLY A 1 362 ? 29.139 -47.850 -27.380 1.00 28.12 362 GLY A CA 1
ATOM 2854 C C . GLY A 1 362 ? 30.019 -48.075 -28.606 1.00 28.12 362 GLY A C 1
ATOM 2855 O O . GLY A 1 362 ? 30.913 -47.282 -28.885 1.00 28.12 362 GLY A O 1
ATOM 2856 N N . GLY A 1 363 ? 29.799 -49.190 -29.307 1.00 29.33 363 GLY A N 1
ATOM 2857 C CA . GLY A 1 363 ? 30.595 -49.581 -30.473 1.00 29.33 363 GLY A CA 1
ATOM 2858 C C . GLY A 1 363 ? 30.358 -48.687 -31.693 1.00 29.33 363 GLY A C 1
ATOM 2859 O O . GLY A 1 363 ? 29.245 -48.225 -31.932 1.00 29.33 363 GLY A O 1
ATOM 2860 N N . GLY A 1 364 ? 31.412 -48.468 -32.480 1.00 26.89 364 GLY A N 1
ATOM 2861 C CA . GLY A 1 364 ? 31.346 -47.702 -33.721 1.00 26.89 364 GLY A CA 1
ATOM 2862 C C . GLY A 1 364 ? 31.144 -48.561 -34.973 1.00 26.89 364 GLY A C 1
ATOM 2863 O O . GLY A 1 364 ? 31.611 -49.693 -35.059 1.00 26.89 364 GLY A O 1
ATOM 2864 N N . SER A 1 365 ? 30.521 -47.948 -35.975 1.00 31.25 365 SER A N 1
ATOM 2865 C CA . SER A 1 365 ? 30.693 -48.201 -37.411 1.00 31.25 365 SER A CA 1
ATOM 2866 C C . SER A 1 365 ? 30.524 -46.818 -38.056 1.00 31.25 365 SER A C 1
ATOM 2868 O O . SER A 1 365 ? 29.579 -46.115 -37.714 1.00 31.25 365 SER A O 1
ATOM 2870 N N . GLY A 1 366 ? 31.521 -46.244 -38.735 1.00 29.38 366 GLY A N 1
ATOM 2871 C CA . GLY A 1 366 ? 31.844 -46.551 -40.133 1.00 29.38 366 GLY A CA 1
ATOM 2872 C C . GLY A 1 366 ? 30.923 -45.731 -41.059 1.00 29.38 366 GLY A C 1
ATOM 2873 O O . GLY A 1 366 ? 29.713 -45.808 -40.918 1.00 29.38 366 GLY A O 1
ATOM 2874 N N . GLY A 1 367 ? 31.381 -44.917 -42.012 1.00 27.67 367 GLY A N 1
ATOM 2875 C CA . GLY A 1 367 ? 32.734 -44.590 -42.472 1.00 27.67 367 GLY A CA 1
ATOM 2876 C C . GLY A 1 367 ? 32.658 -43.938 -43.869 1.00 27.67 367 GLY A C 1
ATOM 2877 O O . GLY A 1 367 ? 31.789 -44.299 -44.655 1.00 27.67 367 GLY A O 1
ATOM 2878 N N . GLY A 1 368 ? 33.562 -42.999 -44.182 1.00 28.19 368 GLY A N 1
ATOM 2879 C CA . GLY A 1 368 ? 33.579 -42.231 -45.446 1.00 28.19 368 GLY A CA 1
ATOM 2880 C C . GLY A 1 368 ? 32.660 -40.990 -45.431 1.00 28.19 368 GLY A C 1
ATOM 2881 O O . GLY A 1 368 ? 31.595 -41.017 -44.831 1.00 28.19 368 GLY A O 1
ATOM 2882 N N . GLY A 1 369 ? 33.001 -39.841 -46.025 1.00 26.98 369 GLY A N 1
ATOM 2883 C CA . GLY A 1 369 ? 34.152 -39.485 -46.870 1.00 26.98 369 GLY A CA 1
ATOM 2884 C C . GLY A 1 369 ? 33.672 -38.861 -48.189 1.00 26.98 369 GLY A C 1
ATOM 2885 O O . GLY A 1 369 ? 33.151 -39.587 -49.026 1.00 26.98 369 GLY A O 1
ATOM 2886 N N . GLY A 1 370 ? 33.817 -37.539 -48.387 1.00 27.34 370 GLY A N 1
ATOM 2887 C CA . GLY A 1 370 ? 33.187 -36.859 -49.539 1.00 27.34 370 GLY A CA 1
ATOM 2888 C C . GLY A 1 370 ? 33.425 -35.343 -49.676 1.00 27.34 370 GLY A C 1
ATOM 2889 O O . GLY A 1 370 ? 32.522 -34.553 -49.456 1.00 27.34 370 GLY A O 1
ATOM 2890 N N . TYR A 1 371 ? 34.657 -34.979 -50.036 1.00 28.47 371 TYR A N 1
ATOM 2891 C CA . TYR A 1 371 ? 35.183 -33.743 -50.659 1.00 28.47 371 TYR A CA 1
ATOM 2892 C C . TYR A 1 371 ? 34.264 -32.580 -51.129 1.00 28.47 371 TYR A C 1
ATOM 2894 O O . TYR A 1 371 ? 33.297 -32.787 -51.855 1.00 28.47 371 TYR A O 1
ATOM 2902 N N . GLY A 1 372 ? 34.764 -31.343 -50.929 1.00 28.14 372 GLY A N 1
ATOM 2903 C CA . GLY A 1 372 ? 34.516 -30.154 -51.780 1.00 28.14 372 GLY A CA 1
ATOM 2904 C C . GLY A 1 372 ? 33.997 -28.903 -51.036 1.00 28.14 372 GLY A C 1
ATOM 2905 O O . GLY A 1 372 ? 33.066 -29.013 -50.254 1.00 28.14 372 GLY A O 1
ATOM 2906 N N . GLY A 1 373 ? 34.511 -27.674 -51.216 1.00 26.19 373 GLY A N 1
ATOM 2907 C CA . GLY A 1 373 ? 35.705 -27.220 -51.951 1.00 26.19 373 GLY A CA 1
ATOM 2908 C C . GLY A 1 373 ? 35.567 -25.809 -52.566 1.00 26.19 373 GLY A C 1
ATOM 2909 O O . GLY A 1 373 ? 34.958 -25.684 -53.618 1.00 26.19 373 GLY A O 1
ATOM 2910 N N . GLY A 1 374 ? 36.210 -24.788 -51.972 1.00 25.19 374 GLY A N 1
ATOM 2911 C CA . GLY A 1 374 ? 36.433 -23.442 -52.558 1.00 25.19 374 GLY A CA 1
ATOM 2912 C C . GLY A 1 374 ? 35.250 -22.443 -52.501 1.00 25.19 374 GLY A C 1
ATOM 2913 O O . GLY A 1 374 ? 34.099 -22.845 -52.577 1.00 25.19 374 GLY A O 1
ATOM 2914 N N . GLY A 1 375 ? 35.433 -21.119 -52.368 1.00 26.36 375 GLY A N 1
ATOM 2915 C CA . GLY A 1 375 ? 36.633 -20.343 -52.005 1.00 26.36 375 GLY A CA 1
ATOM 2916 C C . GLY A 1 375 ? 37.134 -19.329 -53.052 1.00 26.36 375 GLY A C 1
ATOM 2917 O O . GLY A 1 375 ? 38.055 -19.648 -53.794 1.00 26.36 375 GLY A O 1
ATOM 2918 N N . TYR A 1 376 ? 36.609 -18.094 -53.022 1.00 27.27 376 TYR A N 1
ATOM 2919 C CA . TYR A 1 376 ? 37.114 -16.862 -53.682 1.00 27.27 376 TYR A CA 1
ATOM 2920 C C . TYR A 1 376 ? 36.608 -15.666 -52.822 1.00 27.27 376 TYR A C 1
ATOM 2922 O O . TYR A 1 376 ? 35.486 -15.757 -52.335 1.00 27.27 376 TYR A O 1
ATOM 2930 N N . GLY A 1 377 ? 37.290 -14.554 -52.492 1.00 24.45 377 GLY A N 1
ATOM 2931 C CA . GLY A 1 377 ? 38.511 -13.896 -52.996 1.00 24.45 377 GLY A CA 1
ATOM 2932 C C . GLY A 1 377 ? 38.151 -12.813 -54.032 1.00 24.45 377 GLY A C 1
ATOM 2933 O O . GLY A 1 377 ? 37.461 -13.151 -54.979 1.00 24.45 377 GLY A O 1
ATOM 2934 N N . SER A 1 378 ? 38.569 -11.538 -54.019 1.00 24.67 378 SER A N 1
ATOM 2935 C CA . SER A 1 378 ? 39.406 -10.649 -53.179 1.00 24.67 378 SER A CA 1
ATOM 2936 C C . SER A 1 378 ? 39.422 -9.245 -53.871 1.00 24.67 378 SER A C 1
ATOM 2938 O O . SER A 1 378 ? 38.853 -9.128 -54.953 1.00 24.67 378 SER A O 1
ATOM 2940 N N . GLN A 1 379 ? 40.152 -8.245 -53.335 1.00 26.55 379 GLN A N 1
ATOM 2941 C CA . GLN A 1 379 ? 40.420 -6.878 -53.885 1.00 26.55 379 GLN A CA 1
ATOM 2942 C C . GLN A 1 379 ? 39.226 -5.891 -53.849 1.00 26.55 379 GLN A C 1
ATOM 2944 O O . GLN A 1 379 ? 38.096 -6.287 -54.090 1.00 26.55 379 GLN A O 1
ATOM 2949 N N . GLY A 1 380 ? 39.352 -4.581 -53.583 1.00 24.56 380 GLY A N 1
ATOM 2950 C CA . GLY A 1 380 ? 40.430 -3.643 -53.181 1.00 24.56 380 GLY A CA 1
ATOM 2951 C C . GLY A 1 380 ? 39.803 -2.216 -53.177 1.00 24.56 380 GLY A C 1
ATOM 2952 O O . GLY A 1 380 ? 38.750 -2.042 -53.775 1.00 24.56 380 GLY A O 1
ATOM 2953 N N . GLY A 1 381 ? 40.263 -1.131 -52.544 1.00 24.06 381 GLY A N 1
ATOM 2954 C CA . GLY A 1 381 ? 41.484 -0.817 -51.805 1.00 24.06 381 GLY A CA 1
ATOM 2955 C C . GLY A 1 381 ? 42.178 0.428 -52.389 1.00 24.06 381 GLY A C 1
ATOM 2956 O O . GLY A 1 381 ? 42.947 0.227 -53.319 1.00 24.06 381 GLY A O 1
ATOM 2957 N N . HIS A 1 382 ? 41.936 1.654 -51.867 1.00 25.70 382 HIS A N 1
ATOM 2958 C CA . HIS A 1 382 ? 42.900 2.793 -51.781 1.00 25.70 382 HIS A CA 1
ATOM 2959 C C . HIS A 1 382 ? 42.349 4.084 -51.094 1.00 25.70 382 HIS A C 1
ATOM 2961 O O . HIS A 1 382 ? 41.355 4.646 -51.534 1.00 25.70 382 HIS A O 1
ATOM 2967 N N . ASN A 1 383 ? 43.089 4.551 -50.072 1.00 26.05 383 ASN A N 1
ATOM 2968 C CA . ASN A 1 383 ? 43.400 5.924 -49.588 1.00 26.05 383 ASN A CA 1
ATOM 2969 C C . ASN A 1 383 ? 42.353 7.052 -49.376 1.00 26.05 383 ASN A C 1
ATOM 2971 O O . ASN A 1 383 ? 41.672 7.463 -50.308 1.00 26.05 383 ASN A O 1
ATOM 2975 N N . GLY A 1 384 ? 42.463 7.748 -48.219 1.00 22.83 384 GLY A N 1
ATOM 2976 C CA . GLY A 1 384 ? 42.205 9.207 -48.155 1.00 22.83 384 GLY A CA 1
ATOM 2977 C C . GLY A 1 384 ? 41.776 9.870 -46.823 1.00 22.83 384 GLY A C 1
ATOM 2978 O O . GLY A 1 384 ? 40.674 10.385 -46.772 1.00 22.83 384 GLY A O 1
ATOM 2979 N N . TYR A 1 385 ? 42.637 9.899 -45.792 1.00 23.39 385 TYR A N 1
ATOM 2980 C CA . TYR A 1 385 ? 42.683 10.823 -44.620 1.00 23.39 385 TYR A CA 1
ATOM 2981 C C . TYR A 1 385 ? 41.481 11.729 -44.218 1.00 23.39 385 TYR A C 1
ATOM 2983 O O . TYR A 1 385 ? 41.096 12.616 -44.974 1.00 23.39 385 TYR A O 1
ATOM 2991 N N . GLY A 1 386 ? 41.116 11.722 -42.920 1.00 22.30 386 GLY A N 1
ATOM 2992 C CA . GLY A 1 386 ? 40.674 12.954 -42.226 1.00 22.30 386 GLY A CA 1
ATOM 2993 C C . GLY A 1 386 ? 39.658 12.823 -41.076 1.00 22.30 386 GLY A C 1
ATOM 2994 O O . GLY A 1 386 ? 38.498 12.544 -41.331 1.00 22.30 386 GLY A O 1
ATOM 2995 N N . ALA A 1 387 ? 40.097 13.164 -39.854 1.00 24.38 387 ALA A N 1
ATOM 2996 C CA . ALA A 1 387 ? 39.312 13.543 -38.659 1.00 24.38 387 ALA A CA 1
ATOM 2997 C C . ALA A 1 387 ? 38.269 12.553 -38.078 1.00 24.38 387 ALA A C 1
ATOM 2999 O O . ALA A 1 387 ? 37.234 12.262 -38.666 1.00 24.38 387 ALA A O 1
ATOM 3000 N N . GLN A 1 388 ? 38.504 12.140 -36.828 1.00 24.59 388 GLN A N 1
ATOM 3001 C CA . GLN A 1 388 ? 37.568 11.382 -35.996 1.00 24.59 388 GLN A CA 1
ATOM 3002 C C . GLN A 1 388 ? 37.436 12.105 -34.646 1.00 24.59 388 GLN A C 1
ATOM 3004 O O . GLN A 1 388 ? 38.361 12.070 -33.835 1.00 24.59 388 GLN A O 1
ATOM 3009 N N . GLU A 1 389 ? 36.323 12.808 -34.424 1.00 25.73 389 GLU A N 1
ATOM 3010 C CA . GLU A 1 389 ? 36.013 13.403 -33.118 1.00 25.73 389 GLU A CA 1
ATOM 3011 C C . GLU A 1 389 ? 35.462 12.329 -32.173 1.00 25.73 389 GLU A C 1
ATOM 3013 O O . GLU A 1 389 ? 34.499 11.632 -32.499 1.00 25.73 389 GLU A O 1
ATOM 3018 N N . THR A 1 390 ? 36.061 12.210 -30.988 1.00 24.92 390 THR A N 1
ATOM 3019 C CA . THR A 1 390 ? 35.629 11.269 -29.948 1.00 24.92 390 THR A CA 1
ATOM 3020 C C . THR A 1 390 ? 35.015 12.049 -28.793 1.00 24.92 390 THR A C 1
ATOM 3022 O O . THR A 1 390 ? 35.724 12.722 -28.045 1.00 24.92 390 THR A O 1
ATOM 3025 N N . ILE A 1 391 ? 33.695 11.949 -28.632 1.00 25.30 391 ILE A N 1
ATOM 3026 C CA . ILE A 1 391 ? 32.979 12.505 -27.477 1.00 25.30 391 ILE A CA 1
ATOM 3027 C C . ILE A 1 391 ? 33.185 11.585 -26.266 1.00 25.30 391 ILE A C 1
ATOM 3029 O O . ILE A 1 391 ? 33.118 10.361 -26.376 1.00 25.30 391 ILE A O 1
ATOM 3033 N N . MET A 1 392 ? 33.467 12.185 -25.109 1.00 23.92 392 MET A N 1
ATOM 3034 C CA . MET A 1 392 ? 33.768 11.478 -23.862 1.00 23.92 392 MET A CA 1
ATOM 3035 C C . MET A 1 392 ? 32.495 10.940 -23.191 1.00 23.92 392 MET A C 1
ATOM 3037 O O . MET A 1 392 ? 31.521 11.675 -23.039 1.00 23.92 392 MET A O 1
ATOM 3041 N N . SER A 1 393 ? 32.554 9.705 -22.689 1.00 25.19 393 SER A N 1
ATOM 3042 C CA . SER A 1 393 ? 31.568 9.149 -21.748 1.00 25.19 393 SER A CA 1
ATOM 3043 C C . SER A 1 393 ? 32.147 9.135 -20.325 1.00 25.19 393 SER A C 1
ATOM 3045 O O . SER A 1 393 ? 33.300 8.725 -20.160 1.00 25.19 393 SER A O 1
ATOM 3047 N N . PRO A 1 394 ? 31.398 9.553 -19.287 1.00 27.92 394 PRO A N 1
ATOM 3048 C CA . PRO A 1 394 ? 31.864 9.496 -17.902 1.00 27.92 394 PRO A CA 1
ATOM 3049 C C . PRO A 1 394 ? 31.858 8.059 -17.354 1.00 27.92 394 PRO A C 1
ATOM 3051 O O . PRO A 1 394 ? 30.993 7.250 -17.686 1.00 27.92 394 PRO A O 1
ATOM 3054 N N . ALA A 1 395 ? 32.835 7.744 -16.500 1.00 25.12 395 ALA A N 1
ATOM 3055 C CA . ALA A 1 395 ? 32.989 6.422 -15.897 1.00 25.12 395 ALA A CA 1
ATOM 3056 C C . ALA A 1 395 ? 31.953 6.160 -14.788 1.00 25.12 395 ALA A C 1
ATOM 3058 O O . ALA A 1 395 ? 31.668 7.038 -13.973 1.00 25.12 395 ALA A O 1
ATOM 3059 N N . ALA A 1 396 ? 31.429 4.933 -14.743 1.00 24.62 396 ALA A N 1
ATOM 3060 C CA . ALA A 1 396 ? 30.449 4.502 -13.752 1.00 24.62 396 ALA A CA 1
ATOM 3061 C C . ALA A 1 396 ? 31.052 4.375 -12.341 1.00 24.62 396 ALA A C 1
ATOM 3063 O O . ALA A 1 396 ? 32.174 3.893 -12.169 1.00 24.62 396 ALA A O 1
ATOM 3064 N N . ALA A 1 397 ? 30.272 4.757 -11.329 1.00 23.98 397 ALA A N 1
ATOM 3065 C CA . ALA A 1 397 ? 30.582 4.500 -9.929 1.00 23.98 397 ALA A CA 1
ATOM 3066 C C . ALA A 1 397 ? 30.123 3.087 -9.531 1.00 23.98 397 ALA A C 1
ATOM 3068 O O . ALA A 1 397 ? 29.007 2.679 -9.844 1.00 23.98 397 ALA A O 1
ATOM 3069 N N . THR A 1 398 ? 30.968 2.348 -8.812 1.00 22.36 398 THR A N 1
ATOM 3070 C CA . THR A 1 398 ? 30.598 1.077 -8.171 1.00 22.36 398 THR A CA 1
ATOM 3071 C C . THR A 1 398 ? 29.681 1.316 -6.969 1.00 22.36 398 THR A C 1
ATOM 3073 O O . THR A 1 398 ? 30.112 2.013 -6.046 1.00 22.36 398 THR A O 1
ATOM 3076 N N . PRO A 1 399 ? 28.481 0.710 -6.913 1.00 26.28 399 PRO A N 1
ATOM 3077 C CA . PRO A 1 399 ? 27.668 0.699 -5.704 1.00 26.28 399 PRO A CA 1
ATOM 3078 C C . PRO A 1 399 ? 28.253 -0.275 -4.671 1.00 26.28 399 PRO A C 1
ATOM 3080 O O . PRO A 1 399 ? 28.584 -1.421 -4.980 1.00 26.28 399 PRO A O 1
ATOM 3083 N N . THR A 1 400 ? 28.385 0.183 -3.429 1.00 24.11 400 THR A N 1
ATOM 3084 C CA . THR A 1 400 ? 28.708 -0.657 -2.269 1.00 24.11 400 THR A CA 1
ATOM 3085 C C . THR A 1 400 ? 27.462 -1.410 -1.815 1.00 24.11 400 THR A C 1
ATOM 3087 O O . THR A 1 400 ? 26.429 -0.786 -1.594 1.00 24.11 400 THR A O 1
ATOM 3090 N N . ALA A 1 401 ? 27.558 -2.730 -1.654 1.00 26.41 401 ALA A N 1
ATOM 3091 C CA . ALA A 1 401 ? 26.447 -3.550 -1.176 1.00 26.41 401 ALA A CA 1
ATOM 3092 C C . ALA A 1 401 ? 26.194 -3.357 0.330 1.00 26.41 401 ALA A C 1
ATOM 3094 O O . ALA A 1 401 ? 27.138 -3.395 1.122 1.00 26.41 401 ALA A O 1
ATOM 3095 N N . ASP A 1 402 ? 24.923 -3.236 0.722 1.00 24.09 402 ASP A N 1
ATOM 3096 C CA . ASP A 1 402 ? 24.503 -3.256 2.125 1.00 24.09 402 ASP A CA 1
ATOM 3097 C C . ASP A 1 402 ? 24.720 -4.645 2.743 1.00 24.09 402 ASP A C 1
ATOM 3099 O O . ASP A 1 402 ? 24.025 -5.619 2.437 1.00 24.09 402 ASP A O 1
ATOM 3103 N N . THR A 1 403 ? 25.685 -4.748 3.656 1.00 29.16 403 THR A N 1
ATOM 3104 C CA . THR A 1 403 ? 25.951 -5.973 4.417 1.00 29.16 403 THR A CA 1
ATOM 3105 C C . THR A 1 403 ? 25.079 -6.050 5.664 1.00 29.16 403 THR A C 1
ATOM 3107 O O . THR A 1 403 ? 25.504 -5.674 6.756 1.00 29.16 403 THR A O 1
ATOM 3110 N N . ASN A 1 404 ? 23.886 -6.624 5.525 1.00 25.47 404 ASN A N 1
ATOM 3111 C CA . ASN A 1 404 ? 23.081 -7.061 6.666 1.00 25.47 404 ASN A CA 1
ATOM 3112 C C . ASN A 1 404 ? 23.515 -8.482 7.093 1.00 25.47 404 ASN A C 1
ATOM 3114 O O . ASN A 1 404 ? 22.845 -9.476 6.812 1.00 25.47 404 ASN A O 1
ATOM 3118 N N . GLN A 1 405 ? 24.695 -8.596 7.715 1.00 30.78 405 GLN A N 1
ATOM 3119 C CA . GLN A 1 405 ? 25.172 -9.858 8.292 1.00 30.78 405 GLN A CA 1
ATOM 3120 C C . GLN A 1 405 ? 24.568 -10.069 9.685 1.00 30.78 405 GLN A C 1
ATOM 3122 O O . GLN A 1 405 ? 24.941 -9.393 10.641 1.00 30.78 405 GLN A O 1
ATOM 3127 N N . GLN A 1 406 ? 23.698 -11.072 9.828 1.00 29.22 406 GLN A N 1
ATOM 3128 C CA . GLN A 1 406 ? 23.502 -11.706 11.132 1.00 29.22 406 GLN A CA 1
ATOM 3129 C C . GLN A 1 406 ? 24.789 -12.460 11.486 1.00 29.22 406 GLN A C 1
ATOM 3131 O O . GLN A 1 406 ? 25.212 -13.350 10.746 1.00 29.22 406 GLN A O 1
ATOM 3136 N N . ALA A 1 407 ? 25.430 -12.088 12.593 1.00 30.69 407 ALA A N 1
ATOM 3137 C CA . ALA A 1 407 ? 26.645 -12.750 13.048 1.00 30.69 407 ALA A CA 1
ATOM 3138 C C . ALA A 1 407 ? 26.341 -14.193 13.487 1.00 30.69 407 ALA A C 1
ATOM 3140 O O . ALA A 1 407 ? 25.493 -14.427 14.348 1.00 30.69 407 ALA A O 1
ATOM 3141 N N . PHE A 1 408 ? 27.054 -15.158 12.906 1.00 40.38 408 PHE A N 1
ATOM 3142 C CA . PHE A 1 408 ? 27.065 -16.540 13.378 1.00 40.38 408 PHE A CA 1
ATOM 3143 C C . PHE A 1 408 ? 27.904 -16.615 14.661 1.00 40.38 408 PHE A C 1
ATOM 3145 O O . PHE A 1 408 ? 29.128 -16.481 14.607 1.00 40.38 408 PHE A O 1
ATOM 3152 N N . ASP A 1 409 ? 27.260 -16.819 15.811 1.00 50.91 409 ASP A N 1
ATOM 3153 C CA . ASP A 1 409 ? 27.964 -16.999 17.083 1.00 50.91 409 ASP A CA 1
ATOM 3154 C C . ASP A 1 409 ? 28.544 -18.421 17.183 1.00 50.91 409 ASP A C 1
ATOM 3156 O O . ASP A 1 409 ? 27.874 -19.392 17.552 1.00 50.91 409 ASP A O 1
ATOM 3160 N N . ALA A 1 410 ? 29.829 -18.531 16.849 1.00 51.19 410 ALA A N 1
ATOM 3161 C CA . ALA A 1 410 ? 30.577 -19.779 16.922 1.00 51.19 410 ALA A CA 1
ATOM 3162 C C . ALA A 1 410 ? 30.704 -20.331 18.357 1.00 51.19 410 ALA A C 1
ATOM 3164 O O . ALA A 1 410 ? 30.840 -21.545 18.520 1.00 51.19 410 ALA A O 1
ATOM 3165 N N . ASN A 1 411 ? 30.631 -19.484 19.391 1.00 55.00 411 ASN A N 1
ATOM 3166 C CA . ASN A 1 411 ? 30.745 -19.914 20.786 1.00 55.00 411 ASN A CA 1
ATOM 3167 C C . ASN A 1 411 ? 29.445 -20.576 21.258 1.00 55.00 411 ASN A C 1
ATOM 3169 O O . ASN A 1 411 ? 29.488 -21.647 21.866 1.00 55.00 411 ASN A O 1
ATOM 3173 N N . ALA A 1 412 ? 28.291 -20.003 20.900 1.00 56.06 412 ALA A N 1
ATOM 3174 C CA . ALA A 1 412 ? 26.989 -20.619 21.149 1.00 56.06 412 ALA A CA 1
ATOM 3175 C C . ALA A 1 412 ? 26.866 -21.991 20.458 1.00 56.06 412 ALA A C 1
ATOM 3177 O O . ALA A 1 412 ? 26.418 -22.959 21.074 1.00 56.06 412 ALA A O 1
ATOM 3178 N N . ALA A 1 413 ? 27.328 -22.112 19.207 1.00 66.31 413 ALA A N 1
ATOM 3179 C CA . ALA A 1 413 ? 27.327 -23.385 18.483 1.00 66.31 413 ALA A CA 1
ATOM 3180 C C . ALA A 1 413 ? 28.180 -24.466 19.184 1.00 66.31 413 ALA A C 1
ATOM 3182 O O . ALA A 1 413 ? 27.740 -25.609 19.315 1.00 66.31 413 ALA A O 1
ATOM 3183 N N . GLN A 1 414 ? 29.370 -24.112 19.688 1.00 67.38 414 GLN A N 1
ATOM 3184 C CA . GLN A 1 414 ? 30.233 -25.036 20.440 1.00 67.38 414 GLN A CA 1
ATOM 3185 C C . GLN A 1 414 ? 29.625 -25.453 21.788 1.00 67.38 414 GLN A C 1
ATOM 3187 O O . GLN A 1 414 ? 29.705 -26.626 22.155 1.00 67.38 414 GLN A O 1
ATOM 3192 N N . ALA A 1 415 ? 28.965 -24.533 22.500 1.00 67.69 415 ALA A N 1
ATOM 3193 C CA . ALA A 1 415 ? 28.275 -24.845 23.752 1.00 67.69 415 ALA A CA 1
ATOM 3194 C C . ALA A 1 415 ? 27.161 -25.892 23.553 1.00 67.69 415 ALA A C 1
ATOM 3196 O O . ALA A 1 415 ? 27.066 -26.849 24.324 1.00 67.69 415 ALA A O 1
ATOM 3197 N N . TRP A 1 416 ? 26.373 -25.773 22.480 1.00 64.94 416 TRP A N 1
ATOM 3198 C CA . TRP A 1 416 ? 25.342 -26.758 22.134 1.00 64.94 416 TRP A CA 1
ATOM 3199 C C . TRP A 1 416 ? 25.917 -28.106 21.674 1.00 64.94 416 TRP A C 1
ATOM 3201 O O . TRP A 1 416 ? 25.373 -29.148 22.036 1.00 64.94 416 TRP A O 1
ATOM 3211 N N . ILE A 1 417 ? 27.042 -28.121 20.947 1.00 79.50 417 ILE A N 1
ATOM 3212 C CA . ILE A 1 417 ? 27.751 -29.370 20.607 1.00 79.50 417 ILE A CA 1
ATOM 3213 C C . ILE A 1 417 ? 28.197 -30.101 21.882 1.00 79.50 417 ILE A C 1
ATOM 3215 O O . ILE A 1 417 ? 27.944 -31.298 22.017 1.00 79.50 417 ILE A O 1
ATOM 3219 N N . ALA A 1 418 ? 28.806 -29.391 22.836 1.00 74.00 418 ALA A N 1
ATOM 3220 C CA . ALA A 1 418 ? 29.222 -29.973 24.112 1.00 74.00 418 ALA A CA 1
ATOM 3221 C C . ALA A 1 418 ? 28.025 -30.469 24.946 1.00 74.00 418 ALA A C 1
ATOM 3223 O O . ALA A 1 418 ? 28.096 -31.542 25.547 1.00 74.00 418 ALA A O 1
ATOM 3224 N N . TYR A 1 419 ? 26.913 -29.727 24.944 1.00 77.62 419 TYR A N 1
ATOM 3225 C CA . TYR A 1 419 ? 25.682 -30.103 25.640 1.00 77.62 419 TYR A CA 1
ATOM 3226 C C . TYR A 1 419 ? 25.084 -31.417 25.112 1.00 77.62 419 TYR A C 1
ATOM 3228 O O . TYR A 1 419 ? 24.817 -32.325 25.902 1.00 77.62 419 TYR A O 1
ATOM 3236 N N . TYR A 1 420 ? 24.925 -31.561 23.791 1.00 77.56 420 TYR A N 1
ATOM 3237 C CA . TYR A 1 420 ? 24.347 -32.770 23.190 1.00 77.56 420 TYR A CA 1
ATOM 3238 C C . TYR A 1 420 ? 25.310 -33.968 23.185 1.00 77.56 420 TYR A C 1
ATOM 3240 O O . TYR A 1 420 ? 24.862 -35.105 23.301 1.00 77.56 420 TYR A O 1
ATOM 3248 N N . GLN A 1 421 ? 26.631 -33.748 23.177 1.00 75.50 421 GLN A N 1
ATOM 3249 C CA . GLN A 1 421 ? 27.604 -34.824 23.431 1.00 75.50 421 GLN A CA 1
ATOM 3250 C C . GLN A 1 421 ? 27.502 -35.399 24.853 1.00 75.50 421 GLN A C 1
ATOM 3252 O O . GLN A 1 421 ? 27.769 -36.583 25.050 1.00 75.50 421 GLN A O 1
ATOM 3257 N N . GLN A 1 422 ? 27.118 -34.582 25.839 1.00 66.25 422 GLN A N 1
ATOM 3258 C CA . GLN A 1 422 ? 26.907 -35.018 27.225 1.00 66.25 422 GLN A CA 1
ATOM 3259 C C . GLN A 1 422 ? 25.484 -35.537 27.485 1.00 66.25 422 GLN A C 1
ATOM 3261 O O . GLN A 1 422 ? 25.280 -36.278 28.443 1.00 66.25 422 GLN A O 1
ATOM 3266 N N . ASN A 1 423 ? 24.517 -35.202 26.623 1.00 72.38 423 ASN A N 1
ATOM 3267 C CA . ASN A 1 423 ? 23.120 -35.635 26.716 1.00 72.38 423 ASN A CA 1
ATOM 3268 C C . ASN A 1 423 ? 22.638 -36.239 25.374 1.00 72.38 423 ASN A C 1
ATOM 3270 O O . ASN A 1 423 ? 21.784 -35.639 24.718 1.00 72.38 423 ASN A O 1
ATOM 3274 N N . PRO A 1 424 ? 23.150 -37.414 24.940 1.00 72.00 424 PRO A N 1
ATOM 3275 C CA . PRO A 1 424 ? 22.889 -37.932 23.590 1.00 72.00 424 PRO A CA 1
ATOM 3276 C C . PRO A 1 424 ? 21.412 -38.236 23.311 1.00 72.00 424 PRO A C 1
ATOM 3278 O O . PRO A 1 424 ? 20.953 -38.087 22.184 1.00 72.00 424 PRO A O 1
ATOM 3281 N N . GLU A 1 425 ? 20.653 -38.632 24.337 1.00 70.06 425 GLU A N 1
ATOM 3282 C CA . GLU A 1 425 ? 19.214 -38.919 24.224 1.00 70.06 425 GLU A CA 1
ATOM 3283 C C . GLU A 1 425 ? 18.346 -37.650 24.134 1.00 70.06 425 GLU A C 1
ATOM 3285 O O . GLU A 1 425 ? 17.171 -37.731 23.785 1.00 70.06 425 GLU A O 1
ATOM 3290 N N . ALA A 1 426 ? 18.922 -36.475 24.414 1.00 63.66 426 ALA A N 1
ATOM 3291 C CA . ALA A 1 426 ? 18.257 -35.183 24.280 1.00 63.66 426 ALA A CA 1
ATOM 3292 C C . ALA A 1 426 ? 18.568 -34.477 22.946 1.00 63.66 426 ALA A C 1
ATOM 3294 O O . ALA A 1 426 ? 18.045 -33.390 22.727 1.00 63.66 426 ALA A O 1
ATOM 3295 N N . ASP A 1 427 ? 19.409 -35.048 22.071 1.00 77.88 427 ASP A N 1
ATOM 3296 C CA . ASP A 1 427 ? 19.787 -34.449 20.783 1.00 77.88 427 ASP A CA 1
ATOM 3297 C C . ASP A 1 427 ? 18.684 -34.652 19.719 1.00 77.88 427 ASP A C 1
ATOM 3299 O O . ASP A 1 427 ? 18.547 -35.753 19.172 1.00 77.88 427 ASP A O 1
ATOM 3303 N N . PRO A 1 428 ? 17.913 -33.607 19.345 1.00 65.50 428 PRO A N 1
ATOM 3304 C CA . PRO A 1 428 ? 16.842 -33.748 18.359 1.00 65.50 428 PRO A CA 1
ATOM 3305 C C . PRO A 1 428 ? 17.376 -33.946 16.928 1.00 65.50 428 PRO A C 1
ATOM 3307 O O . PRO A 1 428 ? 16.601 -34.199 16.007 1.00 65.50 428 PRO A O 1
ATOM 3310 N N . TYR A 1 429 ? 18.696 -33.862 16.726 1.00 73.38 429 TYR A N 1
ATOM 3311 C CA . TYR A 1 429 ? 19.380 -34.080 15.455 1.00 73.38 429 TYR A CA 1
ATOM 3312 C C . TYR A 1 429 ? 20.076 -35.447 15.381 1.00 73.38 429 TYR A C 1
ATOM 3314 O O . TYR A 1 429 ? 20.810 -35.696 14.423 1.00 73.38 429 TYR A O 1
ATOM 3322 N N . ALA A 1 430 ? 19.834 -36.367 16.326 1.00 75.06 430 ALA A N 1
ATOM 3323 C CA . ALA A 1 430 ? 20.403 -37.721 16.314 1.00 75.06 430 ALA A CA 1
ATOM 3324 C C . ALA A 1 430 ? 20.207 -38.455 14.966 1.00 75.06 430 ALA A C 1
ATOM 3326 O O . ALA A 1 430 ? 21.128 -39.106 14.472 1.00 75.06 430 ALA A O 1
ATOM 3327 N N . ALA A 1 431 ? 19.057 -38.265 14.305 1.00 67.31 431 ALA A N 1
ATOM 3328 C CA . ALA A 1 431 ? 18.762 -38.814 12.973 1.00 67.31 431 ALA A CA 1
ATOM 3329 C C . ALA A 1 431 ? 19.682 -38.292 11.841 1.00 67.31 431 ALA A C 1
ATOM 3331 O O . ALA A 1 431 ? 19.786 -38.925 10.793 1.00 67.31 431 ALA A O 1
ATOM 3332 N N . TYR A 1 432 ? 20.367 -37.165 12.056 1.00 62.72 432 TYR A N 1
ATOM 3333 C CA . TYR A 1 432 ? 21.351 -36.560 11.148 1.00 62.72 432 TYR A CA 1
ATOM 3334 C C . TYR A 1 432 ? 22.806 -36.810 11.592 1.00 62.72 432 TYR A C 1
ATOM 3336 O O . TYR A 1 432 ? 23.724 -36.190 11.059 1.00 62.72 432 TYR A O 1
ATOM 3344 N N . GLY A 1 433 ? 23.031 -37.702 12.566 1.00 78.50 433 GLY A N 1
ATOM 3345 C CA . GLY A 1 433 ? 24.343 -37.937 13.183 1.00 78.50 433 GLY A CA 1
ATOM 3346 C C . GLY A 1 433 ? 24.656 -37.017 14.371 1.00 78.50 433 GLY A C 1
ATOM 3347 O O . GLY A 1 433 ? 25.816 -36.910 14.766 1.00 78.50 433 GLY A O 1
ATOM 3348 N N . GLY A 1 434 ? 23.639 -36.352 14.926 1.00 80.44 434 GLY A N 1
ATOM 3349 C CA . GLY A 1 434 ? 23.744 -35.417 16.047 1.00 80.44 434 GLY A CA 1
ATOM 3350 C C . GLY A 1 434 ? 23.971 -33.963 15.622 1.00 80.44 434 GLY A C 1
ATOM 3351 O O . GLY A 1 434 ? 24.313 -33.668 14.473 1.00 80.44 434 GLY A O 1
ATOM 3352 N N . TYR A 1 435 ? 23.796 -33.031 16.559 1.00 75.50 435 TYR A N 1
ATOM 3353 C CA . TYR A 1 435 ? 23.804 -31.585 16.302 1.00 75.50 435 TYR A CA 1
ATOM 3354 C C . TYR A 1 435 ? 25.093 -31.085 15.623 1.00 75.50 435 TYR A C 1
ATOM 3356 O O . TYR A 1 435 ? 25.049 -30.228 14.739 1.00 75.50 435 TYR A O 1
ATOM 3364 N N . ALA A 1 436 ? 26.243 -31.671 15.969 1.00 79.81 436 ALA A N 1
ATOM 3365 C CA . ALA A 1 436 ? 27.527 -31.362 15.337 1.00 79.81 436 ALA A CA 1
ATOM 3366 C C . ALA A 1 436 ? 27.573 -31.759 13.847 1.00 79.81 436 ALA A C 1
ATOM 3368 O O . ALA A 1 436 ? 28.088 -31.004 13.020 1.00 79.81 436 ALA A O 1
ATOM 3369 N N . ALA A 1 437 ? 27.012 -32.919 13.490 1.00 77.06 437 ALA A N 1
ATOM 3370 C CA . ALA A 1 437 ? 26.930 -33.378 12.104 1.00 77.06 437 ALA A CA 1
ATOM 3371 C C . ALA A 1 437 ? 25.906 -32.559 11.302 1.00 77.06 437 ALA A C 1
ATOM 3373 O O . ALA A 1 437 ? 26.175 -32.188 10.160 1.00 77.06 437 ALA A O 1
ATOM 3374 N N . TYR A 1 438 ? 24.782 -32.192 11.925 1.00 80.31 438 TYR A N 1
ATOM 3375 C CA . TYR A 1 438 ? 23.794 -31.278 11.349 1.00 80.31 438 TYR A CA 1
ATOM 3376 C C . TYR A 1 438 ? 24.395 -29.899 11.018 1.00 80.31 438 TYR A C 1
ATOM 3378 O O . TYR A 1 438 ? 24.232 -29.417 9.896 1.00 80.31 438 TYR A O 1
ATOM 3386 N N . LEU A 1 439 ? 25.157 -29.292 11.938 1.00 75.00 439 LEU A N 1
ATOM 3387 C CA . LEU A 1 439 ? 25.864 -28.030 11.682 1.00 75.00 439 LEU A CA 1
ATOM 3388 C C . LEU A 1 439 ? 26.899 -28.158 10.555 1.00 75.00 439 LEU A C 1
ATOM 3390 O O . LEU A 1 439 ? 26.976 -27.279 9.697 1.00 75.00 439 LEU A O 1
ATOM 3394 N N . ALA A 1 440 ? 27.662 -29.255 10.509 1.00 75.38 440 ALA A N 1
ATOM 3395 C CA . ALA A 1 440 ? 28.613 -29.507 9.425 1.00 75.38 440 ALA A CA 1
ATOM 3396 C C . ALA A 1 440 ? 27.915 -29.651 8.057 1.00 75.38 440 ALA A C 1
ATOM 3398 O O . ALA A 1 440 ? 28.392 -29.109 7.059 1.00 75.38 440 ALA A O 1
ATOM 3399 N N . LEU A 1 441 ? 26.758 -30.322 8.012 1.00 73.56 441 LEU A N 1
ATOM 3400 C CA . LEU A 1 441 ? 25.949 -30.480 6.803 1.00 73.56 441 LEU A CA 1
ATOM 3401 C C . LEU A 1 441 ? 25.345 -29.143 6.342 1.00 73.56 441 LEU A C 1
ATOM 3403 O O . LEU A 1 441 ? 25.404 -28.818 5.155 1.00 73.56 441 LEU A O 1
ATOM 3407 N N . GLN A 1 442 ? 24.835 -28.332 7.275 1.00 63.22 442 GLN A N 1
ATOM 3408 C CA . GLN A 1 442 ? 24.345 -26.983 6.984 1.00 63.22 442 GLN A CA 1
ATOM 3409 C C . GLN A 1 442 ? 25.478 -26.085 6.461 1.00 63.22 442 GLN A C 1
ATOM 3411 O O . GLN A 1 442 ? 25.299 -25.386 5.465 1.00 63.22 442 GLN A O 1
ATOM 3416 N N . GLN A 1 443 ? 26.666 -26.140 7.071 1.00 63.12 443 GLN A N 1
ATOM 3417 C CA . GLN A 1 443 ? 27.829 -25.362 6.641 1.00 63.12 443 GLN A CA 1
ATOM 3418 C C . GLN A 1 443 ? 28.344 -25.805 5.260 1.00 63.12 443 GLN A C 1
ATOM 3420 O O . GLN A 1 443 ? 28.707 -24.953 4.449 1.00 63.12 443 GLN A O 1
ATOM 3425 N N . GLN A 1 444 ? 28.297 -27.104 4.934 1.00 61.94 444 GLN A N 1
ATOM 3426 C CA . GLN A 1 444 ? 28.562 -27.598 3.576 1.00 61.94 444 GLN A CA 1
ATOM 3427 C C . GLN A 1 444 ? 27.509 -27.132 2.561 1.00 61.94 444 GLN A C 1
ATOM 3429 O O . GLN A 1 444 ? 27.880 -26.747 1.454 1.00 61.94 444 GLN A O 1
ATOM 3434 N N . GLN A 1 445 ? 26.220 -27.105 2.915 1.00 53.25 445 GLN A N 1
ATOM 3435 C CA . GLN A 1 445 ? 25.177 -26.541 2.047 1.00 53.25 445 GLN A CA 1
ATOM 3436 C C . GLN A 1 445 ? 25.372 -25.034 1.823 1.00 53.25 445 GLN A C 1
ATOM 3438 O O . GLN A 1 445 ? 25.264 -24.570 0.689 1.00 53.25 445 GLN A O 1
ATOM 3443 N N . TYR A 1 446 ? 25.733 -24.278 2.863 1.00 47.06 446 TYR A N 1
ATOM 3444 C CA . TYR A 1 446 ? 26.037 -22.847 2.762 1.00 47.06 446 TYR A CA 1
ATOM 3445 C C . TYR A 1 446 ? 27.269 -22.589 1.879 1.00 47.06 446 TYR A C 1
ATOM 3447 O O . TYR A 1 446 ? 27.247 -21.726 0.999 1.00 47.06 446 TYR A O 1
ATOM 3455 N N . ALA A 1 447 ? 28.325 -23.391 2.049 1.00 50.78 447 ALA A N 1
ATOM 3456 C CA . ALA A 1 447 ? 29.521 -23.344 1.212 1.00 50.78 447 ALA A CA 1
ATOM 3457 C C . ALA A 1 447 ? 29.242 -23.761 -0.243 1.00 50.78 447 ALA A C 1
ATOM 3459 O O . ALA A 1 447 ? 29.835 -23.194 -1.155 1.00 50.78 447 ALA A O 1
ATOM 3460 N N . ALA A 1 448 ? 28.319 -24.694 -0.492 1.00 46.56 448 ALA A N 1
ATOM 3461 C CA . ALA A 1 448 ? 27.889 -25.054 -1.844 1.00 46.56 448 ALA A CA 1
ATOM 3462 C C . ALA A 1 448 ? 27.033 -23.954 -2.503 1.00 46.56 448 ALA A C 1
ATOM 3464 O O . ALA A 1 448 ? 27.154 -23.727 -3.706 1.00 46.56 448 ALA A O 1
ATOM 3465 N N . TYR A 1 449 ? 26.208 -23.250 -1.720 1.00 34.62 449 TYR A N 1
ATOM 3466 C CA . TYR A 1 449 ? 25.349 -22.159 -2.190 1.00 34.62 449 TYR A CA 1
ATOM 3467 C C . TYR A 1 449 ? 26.152 -20.917 -2.615 1.00 34.62 449 TYR A C 1
ATOM 3469 O O . TYR A 1 449 ? 25.870 -20.336 -3.660 1.00 34.62 449 TYR A O 1
ATOM 3477 N N . TYR A 1 450 ? 27.198 -20.550 -1.864 1.00 40.12 450 TYR A N 1
ATOM 3478 C CA . TYR A 1 450 ? 28.091 -19.432 -2.215 1.00 40.12 450 TYR A CA 1
ATOM 3479 C C . TYR A 1 450 ? 29.327 -19.846 -3.042 1.00 40.12 450 TYR A C 1
ATOM 3481 O O . TYR A 1 450 ? 29.947 -19.011 -3.699 1.00 40.12 450 TYR A O 1
ATOM 3489 N N . GLY A 1 451 ? 29.677 -21.135 -3.071 1.00 37.94 451 GLY A N 1
ATOM 3490 C CA . GLY A 1 451 ? 30.886 -21.657 -3.720 1.00 37.94 451 GLY A CA 1
ATOM 3491 C C . GLY A 1 451 ? 30.848 -21.742 -5.250 1.00 37.94 451 GLY A C 1
ATOM 3492 O O . GLY A 1 451 ? 31.880 -22.022 -5.858 1.00 37.94 451 GLY A O 1
ATOM 3493 N N . GLN A 1 452 ? 29.705 -21.490 -5.900 1.00 33.81 452 GLN A N 1
ATOM 3494 C CA . GLN A 1 452 ? 29.643 -21.403 -7.370 1.00 33.81 452 GLN A CA 1
ATOM 3495 C C . GLN A 1 452 ? 30.083 -20.039 -7.930 1.00 33.81 452 GLN A C 1
ATOM 3497 O O . GLN A 1 452 ? 30.290 -19.919 -9.137 1.00 33.81 452 GLN A O 1
ATOM 3502 N N . THR A 1 453 ? 30.322 -19.037 -7.077 1.00 35.41 453 THR A N 1
ATOM 3503 C CA . THR A 1 453 ? 30.912 -17.745 -7.463 1.00 35.41 453 THR A CA 1
ATOM 3504 C C . THR A 1 453 ? 32.285 -17.538 -6.818 1.00 35.41 453 THR A C 1
ATOM 3506 O O . THR A 1 453 ? 32.448 -16.683 -5.952 1.00 35.41 453 THR A O 1
ATOM 3509 N N . GLY A 1 454 ? 33.285 -18.299 -7.279 1.00 31.17 454 GLY A N 1
ATOM 3510 C CA . GLY A 1 454 ? 34.707 -18.000 -7.050 1.00 31.17 454 GLY A CA 1
ATOM 3511 C C . GLY A 1 454 ? 35.514 -19.081 -6.323 1.00 31.17 454 GLY A C 1
ATOM 3512 O O . GLY A 1 454 ? 35.585 -19.108 -5.100 1.00 31.17 454 GLY A O 1
ATOM 3513 N N . ALA A 1 455 ? 36.242 -19.897 -7.090 1.00 26.00 455 ALA A N 1
ATOM 3514 C CA . ALA A 1 455 ? 37.496 -20.494 -6.617 1.00 26.00 455 ALA A CA 1
ATOM 3515 C C . ALA A 1 455 ? 38.609 -19.407 -6.669 1.00 26.00 455 ALA A C 1
ATOM 3517 O O . ALA A 1 455 ? 38.504 -18.495 -7.485 1.00 26.00 455 ALA A O 1
ATOM 3518 N N . GLN A 1 456 ? 39.688 -19.402 -5.873 1.00 25.56 456 GLN A N 1
ATOM 3519 C CA . GLN A 1 456 ? 40.397 -20.501 -5.201 1.00 25.56 456 GLN A CA 1
ATOM 3520 C C . GLN A 1 456 ? 40.991 -20.085 -3.823 1.00 25.56 456 GLN A C 1
ATOM 3522 O O . GLN A 1 456 ? 41.505 -18.982 -3.684 1.00 25.56 456 GLN A O 1
ATOM 3527 N N . THR A 1 457 ? 40.957 -21.023 -2.860 1.00 28.75 457 THR A N 1
ATOM 3528 C CA . THR A 1 457 ? 41.924 -21.359 -1.762 1.00 28.75 457 THR A CA 1
ATOM 3529 C C . THR A 1 457 ? 43.224 -20.531 -1.614 1.00 28.75 457 THR A C 1
ATOM 3531 O O . THR A 1 457 ? 43.838 -20.216 -2.626 1.00 28.75 457 THR A O 1
ATOM 3534 N N . GLY A 1 458 ? 43.848 -20.290 -0.446 1.00 23.81 458 GLY A N 1
ATOM 3535 C CA . GLY A 1 458 ? 43.764 -20.774 0.960 1.00 23.81 458 GLY A CA 1
ATOM 3536 C C . GLY A 1 458 ? 44.952 -20.142 1.753 1.00 23.81 458 GLY A C 1
ATOM 3537 O O . GLY A 1 458 ? 45.559 -19.218 1.224 1.00 23.81 458 GLY A O 1
ATOM 3538 N N . TYR A 1 459 ? 45.428 -20.538 2.947 1.00 25.02 459 TYR A N 1
ATOM 3539 C CA . TYR A 1 459 ? 45.108 -21.582 3.946 1.00 25.02 459 TYR A CA 1
ATOM 3540 C C . TYR A 1 459 ? 45.926 -21.281 5.246 1.00 25.02 459 TYR A C 1
ATOM 3542 O O . TYR A 1 459 ? 47.089 -20.905 5.110 1.00 25.02 459 TYR A O 1
ATOM 3550 N N . GLY A 1 460 ? 45.427 -21.529 6.475 1.00 24.27 460 GLY A N 1
ATOM 3551 C CA . GLY A 1 460 ? 46.304 -21.726 7.663 1.00 24.27 460 GLY A CA 1
ATOM 3552 C C . GLY A 1 460 ? 45.697 -21.469 9.061 1.00 24.27 460 GLY A C 1
ATOM 3553 O O . GLY A 1 460 ? 45.231 -20.370 9.327 1.00 24.27 460 GLY A O 1
ATOM 3554 N N . GLN A 1 461 ? 45.743 -22.460 9.968 1.00 26.80 461 GLN A N 1
ATOM 3555 C CA . GLN A 1 461 ? 45.299 -22.380 11.380 1.00 26.80 461 GLN A CA 1
ATOM 3556 C C . GLN A 1 461 ? 46.479 -22.339 12.374 1.00 26.80 461 GLN A C 1
ATOM 3558 O O . GLN A 1 461 ? 47.504 -22.963 12.108 1.00 26.80 461 GLN A O 1
ATOM 3563 N N . THR A 1 462 ? 46.266 -21.775 13.572 1.00 23.31 462 THR A N 1
ATOM 3564 C CA . THR A 1 462 ? 47.003 -22.072 14.828 1.00 23.31 462 THR A CA 1
ATOM 3565 C C . THR A 1 462 ? 46.040 -22.058 16.037 1.00 23.31 462 THR A C 1
ATOM 3567 O O . THR A 1 462 ? 44.954 -21.487 15.951 1.00 23.31 462 THR A O 1
ATOM 3570 N N . GLN A 1 463 ? 46.390 -22.733 17.145 1.00 22.91 463 GLN A N 1
ATOM 3571 C CA . GLN A 1 463 ? 45.506 -23.019 18.298 1.00 22.91 463 GLN A CA 1
ATOM 3572 C C . GLN A 1 463 ? 46.046 -22.509 19.657 1.00 22.91 463 GLN A C 1
ATOM 3574 O O . GLN A 1 463 ? 47.218 -22.736 19.945 1.00 22.91 463 GLN A O 1
ATOM 3579 N N . SER A 1 464 ? 45.124 -22.036 20.523 1.00 23.70 464 SER A N 1
ATOM 3580 C CA . SER A 1 464 ? 45.103 -22.165 22.012 1.00 23.70 464 SER A CA 1
ATOM 3581 C C . SER A 1 464 ? 46.172 -21.432 22.869 1.00 23.70 464 SER A C 1
ATOM 3583 O O . SER A 1 464 ? 47.217 -21.081 22.327 1.00 23.70 464 SER A O 1
ATOM 3585 N N . PRO A 1 465 ? 45.974 -21.208 24.207 1.00 30.78 465 PRO A N 1
ATOM 3586 C CA . PRO A 1 465 ? 44.956 -21.768 25.133 1.00 30.78 465 PRO A CA 1
ATOM 3587 C C . PRO A 1 465 ? 44.194 -20.768 26.065 1.00 30.78 465 PRO A C 1
ATOM 3589 O O . PRO A 1 465 ? 44.445 -19.568 26.055 1.00 30.78 465 PRO A O 1
ATOM 3592 N N . ALA A 1 466 ? 43.280 -21.294 26.906 1.00 29.17 466 ALA A N 1
ATOM 3593 C CA . ALA A 1 466 ? 42.487 -20.596 27.950 1.00 29.17 466 ALA A CA 1
ATOM 3594 C C . ALA A 1 466 ? 42.967 -20.913 29.398 1.00 29.17 466 ALA A C 1
ATOM 3596 O O . ALA A 1 466 ? 43.803 -21.807 29.558 1.00 29.17 466 ALA A O 1
ATOM 3597 N N . PRO A 1 467 ? 42.492 -20.200 30.453 1.00 34.38 467 PRO A N 1
ATOM 3598 C CA . PRO A 1 467 ? 41.341 -20.660 31.283 1.00 34.38 467 PRO A CA 1
ATOM 3599 C C . PRO A 1 467 ? 40.433 -19.498 31.802 1.00 34.38 467 PRO A C 1
ATOM 3601 O O . PRO A 1 467 ? 40.774 -18.340 31.602 1.00 34.38 467 PRO A O 1
ATOM 3604 N N . GLY A 1 468 ? 39.285 -19.675 32.484 1.00 25.98 468 GLY A N 1
ATOM 3605 C CA . GLY A 1 468 ? 38.596 -20.855 33.053 1.00 25.98 468 GLY A CA 1
ATOM 3606 C C . GLY A 1 468 ? 37.088 -20.585 33.326 1.00 25.98 468 GLY A C 1
ATOM 3607 O O . GLY A 1 468 ? 36.571 -19.571 32.873 1.00 25.98 468 GLY A O 1
ATOM 3608 N N . ALA A 1 469 ? 36.363 -21.494 34.005 1.00 27.19 469 ALA A N 1
ATOM 3609 C CA . ALA A 1 469 ? 34.900 -21.667 33.835 1.00 27.19 469 ALA A CA 1
ATOM 3610 C C . ALA A 1 469 ? 34.006 -21.665 35.109 1.00 27.19 469 ALA A C 1
ATOM 3612 O O . ALA A 1 469 ? 34.478 -21.928 36.212 1.00 27.19 469 ALA A O 1
ATOM 3613 N N . GLY A 1 470 ? 32.688 -21.483 34.897 1.00 25.81 470 GLY A N 1
ATOM 3614 C CA . GLY A 1 470 ? 31.560 -21.722 35.829 1.00 25.81 470 GLY A CA 1
ATOM 3615 C C . GLY A 1 470 ? 30.378 -20.765 35.547 1.00 25.81 470 GLY A C 1
ATOM 3616 O O . GLY A 1 470 ? 30.631 -19.585 35.357 1.00 25.81 470 GLY A O 1
ATOM 3617 N N . ALA A 1 471 ? 29.092 -21.147 35.474 1.00 27.27 471 ALA A N 1
ATOM 3618 C CA . ALA A 1 471 ? 28.408 -22.430 35.718 1.00 27.27 471 ALA A CA 1
ATOM 3619 C C . ALA A 1 471 ? 27.202 -22.654 34.748 1.00 27.27 471 ALA A C 1
ATOM 3621 O O . ALA A 1 471 ? 27.010 -21.887 33.811 1.00 27.27 471 ALA A O 1
ATOM 3622 N N . ALA A 1 472 ? 26.444 -23.749 34.926 1.00 30.05 472 ALA A N 1
ATOM 3623 C CA . ALA A 1 472 ? 25.623 -24.410 33.890 1.00 30.05 472 ALA A CA 1
ATOM 3624 C C . ALA A 1 472 ? 24.128 -23.998 33.773 1.00 30.05 472 ALA A C 1
ATOM 3626 O O . ALA A 1 472 ? 23.590 -23.288 34.618 1.00 30.05 472 ALA A O 1
ATOM 3627 N N . ALA A 1 473 ? 23.451 -24.529 32.739 1.00 31.31 473 ALA A N 1
ATOM 3628 C CA . ALA A 1 473 ? 22.029 -24.335 32.408 1.00 31.31 473 ALA A CA 1
ATOM 3629 C C . ALA A 1 473 ? 21.210 -25.660 32.383 1.00 31.31 473 ALA A C 1
ATOM 3631 O O . ALA A 1 473 ? 21.804 -26.731 32.243 1.00 31.31 473 ALA A O 1
ATOM 3632 N N . PRO A 1 474 ? 19.861 -25.602 32.465 1.00 33.75 474 PRO A N 1
ATOM 3633 C CA . PRO A 1 474 ? 18.931 -26.712 32.174 1.00 33.75 474 PRO A CA 1
ATOM 3634 C C . PRO A 1 474 ? 18.022 -26.386 30.926 1.00 33.75 474 PRO A C 1
ATOM 3636 O O . PRO A 1 474 ? 18.252 -25.355 30.296 1.00 33.75 474 PRO A O 1
ATOM 3639 N N . PRO A 1 475 ? 17.078 -27.241 30.446 1.00 33.91 475 PRO A N 1
ATOM 3640 C CA . PRO A 1 475 ? 17.262 -27.952 29.164 1.00 33.91 475 PRO A CA 1
ATOM 3641 C C . PRO A 1 475 ? 16.090 -27.838 28.127 1.00 33.91 475 PRO A C 1
ATOM 3643 O O . PRO A 1 475 ? 15.058 -27.238 28.433 1.00 33.91 475 PRO A O 1
ATOM 3646 N N . PRO A 1 476 ? 16.220 -28.400 26.896 1.00 35.03 476 PRO A N 1
ATOM 3647 C CA . PRO A 1 476 ? 15.244 -28.278 25.791 1.00 35.03 476 PRO A CA 1
ATOM 3648 C C . PRO A 1 476 ? 14.224 -29.455 25.660 1.00 35.03 476 PRO A C 1
ATOM 3650 O O . PRO A 1 476 ? 14.350 -30.449 26.376 1.00 35.03 476 PRO A O 1
ATOM 3653 N N . PRO A 1 477 ? 13.204 -29.367 24.764 1.00 46.38 477 PRO A N 1
ATOM 3654 C CA . PRO A 1 477 ? 12.088 -30.329 24.656 1.00 46.38 477 PRO A CA 1
ATOM 3655 C C . PRO A 1 477 ? 12.220 -31.381 23.515 1.00 46.38 477 PRO A C 1
ATOM 3657 O O . PRO A 1 477 ? 12.915 -31.115 22.533 1.00 46.38 477 PRO A O 1
ATOM 3660 N N . PRO A 1 478 ? 11.495 -32.526 23.570 1.00 35.22 478 PRO A N 1
ATOM 3661 C CA . PRO A 1 478 ? 11.441 -33.538 22.494 1.00 35.22 478 PRO A CA 1
ATOM 3662 C C . PRO A 1 478 ? 9.976 -33.769 21.960 1.00 35.22 478 PRO A C 1
ATOM 3664 O O . PRO A 1 478 ? 9.091 -32.996 22.331 1.00 35.22 478 PRO A O 1
ATOM 3667 N N . PRO A 1 479 ? 9.668 -34.694 21.011 1.00 36.59 479 PRO A N 1
ATOM 3668 C CA . PRO A 1 479 ? 9.225 -34.300 19.662 1.00 36.59 479 PRO A CA 1
ATOM 3669 C C . PRO A 1 479 ? 7.875 -34.919 19.205 1.00 36.59 479 PRO A C 1
ATOM 3671 O O . PRO A 1 479 ? 7.187 -35.600 19.961 1.00 36.59 479 PRO A O 1
ATOM 3674 N N . SER A 1 480 ? 7.489 -34.695 17.942 1.00 41.66 480 SER A N 1
ATOM 3675 C CA . SER A 1 480 ? 6.314 -35.299 17.286 1.00 41.66 480 SER A CA 1
ATOM 3676 C C . SER A 1 480 ? 6.535 -36.750 16.808 1.00 41.66 480 SER A C 1
ATOM 3678 O O . SER A 1 480 ? 7.622 -37.106 16.354 1.00 41.66 480 SER A O 1
ATOM 3680 N N . GLU A 1 481 ? 5.486 -37.583 16.857 1.00 31.16 481 GLU A N 1
ATOM 3681 C CA . GLU A 1 481 ? 5.516 -38.993 16.414 1.00 31.16 481 GLU A CA 1
ATOM 3682 C C . GLU A 1 481 ? 5.364 -39.190 14.883 1.00 31.16 481 GLU A C 1
ATOM 3684 O O . GLU A 1 481 ? 4.636 -38.435 14.230 1.00 31.16 481 GLU A O 1
ATOM 3689 N N . PRO A 1 482 ? 5.977 -40.247 14.300 1.00 34.19 482 PRO A N 1
ATOM 3690 C CA . PRO A 1 482 ? 5.732 -40.722 12.934 1.00 34.19 482 PRO A CA 1
ATOM 3691 C C . PRO A 1 482 ? 4.792 -41.955 12.845 1.00 34.19 482 PRO A C 1
ATOM 3693 O O . PRO A 1 482 ? 4.490 -42.622 13.829 1.00 34.19 482 PRO A O 1
ATOM 3696 N N . ALA A 1 483 ? 4.329 -42.261 11.626 1.00 36.38 483 ALA A N 1
ATOM 3697 C CA . ALA A 1 483 ? 3.163 -43.113 11.329 1.00 36.38 483 ALA A CA 1
ATOM 3698 C C . ALA A 1 483 ? 3.371 -44.651 11.311 1.00 36.38 483 ALA A C 1
ATOM 3700 O O . ALA A 1 483 ? 4.491 -45.150 11.200 1.00 36.38 483 ALA A O 1
ATOM 3701 N N . SER A 1 484 ? 2.258 -45.408 11.262 1.00 30.03 484 SER A N 1
ATOM 3702 C CA . SER A 1 484 ? 2.237 -46.861 11.005 1.00 30.03 484 SER A CA 1
ATOM 3703 C C . SER A 1 484 ? 1.164 -47.337 9.989 1.00 30.03 484 SER A C 1
ATOM 3705 O O . SER A 1 484 ? -0.036 -47.242 10.205 1.00 30.03 484 SER A O 1
ATOM 3707 N N . GLY A 1 485 ? 1.635 -47.910 8.871 1.00 26.62 485 GLY A N 1
ATOM 3708 C CA . GLY A 1 485 ? 1.232 -49.246 8.379 1.00 26.62 485 GLY A CA 1
ATOM 3709 C C . GLY A 1 485 ? -0.145 -49.541 7.735 1.00 26.62 485 GLY A C 1
ATOM 3710 O O . GLY A 1 485 ? -1.023 -50.061 8.402 1.00 26.62 485 GLY A O 1
ATOM 3711 N N . TYR A 1 486 ? -0.200 -49.461 6.393 1.00 30.66 486 TYR A N 1
ATOM 3712 C CA . TYR A 1 486 ? -0.903 -50.363 5.436 1.00 30.66 486 TYR A CA 1
ATOM 3713 C C . TYR A 1 486 ? -2.420 -50.679 5.523 1.00 30.66 486 TYR A C 1
ATOM 3715 O O . TYR A 1 486 ? -2.895 -51.325 6.450 1.00 30.66 486 TYR A O 1
ATOM 3723 N N . GLY A 1 487 ? -3.135 -50.468 4.399 1.00 26.30 487 GLY A N 1
ATOM 3724 C CA . GLY A 1 487 ? -4.429 -51.131 4.143 1.00 26.30 487 GLY A CA 1
ATOM 3725 C C . GLY A 1 487 ? -5.208 -50.728 2.875 1.00 26.30 487 GLY A C 1
ATOM 3726 O O . GLY A 1 487 ? -6.180 -49.998 2.988 1.00 26.30 487 GLY A O 1
ATOM 3727 N N . SER A 1 488 ? -4.863 -51.297 1.705 1.00 27.16 488 SER A N 1
ATOM 3728 C CA . SER A 1 488 ? -5.699 -51.447 0.474 1.00 27.16 488 SER A CA 1
ATOM 3729 C C . SER A 1 488 ? -6.364 -50.222 -0.209 1.00 27.16 488 SER A C 1
ATOM 3731 O O . SER A 1 488 ? -7.007 -49.385 0.409 1.00 27.16 488 SER A O 1
ATOM 3733 N N . ALA A 1 489 ? -6.303 -50.180 -1.548 1.00 41.25 489 ALA A N 1
ATOM 3734 C CA . ALA A 1 489 ? -6.945 -49.151 -2.376 1.00 41.25 489 ALA A CA 1
ATOM 3735 C C . ALA A 1 489 ? -8.446 -49.433 -2.666 1.00 41.25 489 ALA A C 1
ATOM 3737 O O . ALA A 1 489 ? -8.775 -50.570 -3.014 1.00 41.25 489 ALA A O 1
ATOM 3738 N N . PRO A 1 490 ? -9.340 -48.419 -2.621 1.00 33.19 490 PRO A N 1
ATOM 3739 C CA . PRO A 1 490 ? -10.702 -48.473 -3.171 1.00 33.19 490 PRO A CA 1
ATOM 3740 C C . PRO A 1 490 ? -10.784 -47.962 -4.639 1.00 33.19 490 PRO A C 1
ATOM 3742 O O . PRO A 1 490 ? -9.808 -47.415 -5.154 1.00 33.19 490 PRO A O 1
ATOM 3745 N N . PRO A 1 491 ? -11.917 -48.176 -5.346 1.00 35.00 491 PRO A N 1
ATOM 3746 C CA . PRO A 1 491 ? -11.982 -48.197 -6.818 1.00 35.00 491 PRO A CA 1
ATOM 3747 C C . PRO A 1 491 ? -12.146 -46.819 -7.504 1.00 35.00 491 PRO A C 1
ATOM 3749 O O . PRO A 1 491 ? -12.494 -45.837 -6.847 1.00 35.00 491 PRO A O 1
ATOM 3752 N N . PRO A 1 492 ? -11.944 -46.735 -8.841 1.00 37.75 492 PRO A N 1
ATOM 3753 C CA . PRO A 1 492 ? -12.147 -45.502 -9.609 1.00 37.75 492 PRO A CA 1
ATOM 3754 C C . PRO A 1 492 ? -13.621 -45.044 -9.641 1.00 37.75 492 PRO A C 1
ATOM 3756 O O . PRO A 1 492 ? -14.529 -45.877 -9.562 1.00 37.75 492 PRO A O 1
ATOM 3759 N N . PRO A 1 493 ? -13.879 -43.730 -9.806 1.00 39.50 493 PRO A N 1
ATOM 3760 C CA . PRO A 1 493 ? -15.232 -43.183 -9.857 1.00 39.50 493 PRO A CA 1
ATOM 3761 C C . PRO A 1 493 ? -15.972 -43.569 -11.154 1.00 39.50 493 PRO A C 1
ATOM 3763 O O . PRO A 1 493 ? -15.341 -43.707 -12.207 1.00 39.50 493 PRO A O 1
ATOM 3766 N N . PRO A 1 494 ? -17.311 -43.711 -11.118 1.00 35.75 494 PRO A N 1
ATOM 3767 C CA . PRO A 1 494 ? -18.113 -43.978 -12.309 1.00 35.75 494 PRO A CA 1
ATOM 3768 C C . PRO A 1 494 ? -18.205 -42.741 -13.228 1.00 35.75 494 PRO A C 1
ATOM 3770 O O . PRO A 1 494 ? -18.112 -41.607 -12.750 1.00 35.75 494 PRO A O 1
ATOM 3773 N N . PRO A 1 495 ? -18.411 -42.929 -14.546 1.00 32.50 495 PRO A N 1
ATOM 3774 C CA . PRO A 1 495 ? -18.494 -41.828 -15.501 1.00 32.50 495 PRO A CA 1
ATOM 3775 C C . PRO A 1 495 ? -19.778 -41.004 -15.334 1.00 32.50 495 PRO A C 1
ATOM 3777 O O . PRO A 1 495 ? -20.833 -41.521 -14.966 1.00 32.50 495 PRO A O 1
ATOM 3780 N N . ALA A 1 496 ? -19.686 -39.712 -15.655 1.00 30.50 496 ALA A N 1
ATOM 3781 C CA . ALA A 1 496 ? -20.795 -38.772 -15.544 1.00 30.50 496 ALA A CA 1
ATOM 3782 C C . ALA A 1 496 ? -21.963 -39.131 -16.479 1.00 30.50 496 ALA A C 1
ATOM 3784 O O . ALA A 1 496 ? -21.785 -39.278 -17.689 1.00 30.50 496 ALA A O 1
ATOM 3785 N N . ALA A 1 497 ? -23.170 -39.186 -15.913 1.00 27.84 497 ALA A N 1
ATOM 3786 C CA . ALA A 1 497 ? -24.421 -39.275 -16.650 1.00 27.84 497 ALA A CA 1
ATOM 3787 C C . ALA A 1 497 ? -25.273 -38.021 -16.405 1.00 27.84 497 ALA A C 1
ATOM 3789 O O . ALA A 1 497 ? -25.532 -37.636 -15.268 1.00 27.84 497 ALA A O 1
ATOM 3790 N N . SER A 1 498 ? -25.751 -37.441 -17.502 1.00 29.72 498 SER A N 1
ATOM 3791 C CA . SER A 1 498 ? -26.818 -36.437 -17.580 1.00 29.72 498 SER A CA 1
ATOM 3792 C C . SER A 1 498 ? -27.799 -36.905 -18.670 1.00 29.72 498 SER A C 1
ATOM 3794 O O . SER A 1 498 ? -27.365 -37.675 -19.533 1.00 29.72 498 SER A O 1
ATOM 3796 N N . PRO A 1 499 ? -29.056 -36.418 -18.756 1.00 43.12 499 PRO A N 1
ATOM 3797 C CA . PRO A 1 499 ? -29.779 -35.509 -17.851 1.00 43.12 499 PRO A CA 1
ATOM 3798 C C . PRO A 1 499 ? -31.195 -36.012 -17.459 1.00 43.12 499 PRO A C 1
ATOM 3800 O O . PRO A 1 499 ? -31.748 -36.896 -18.109 1.00 43.12 499 PRO A O 1
ATOM 3803 N N . SER A 1 500 ? -31.875 -35.339 -16.519 1.00 27.88 500 SER A N 1
ATOM 3804 C CA . SER A 1 500 ? -33.355 -35.289 -16.522 1.00 27.88 500 SER A CA 1
ATOM 3805 C C . SER A 1 500 ? -33.940 -34.106 -15.735 1.00 27.88 500 SER A C 1
ATOM 3807 O O . SER A 1 500 ? -33.513 -33.814 -14.622 1.00 27.88 500 SER A O 1
ATOM 3809 N N . ASN A 1 501 ? -34.938 -33.451 -16.341 1.00 31.20 501 ASN A N 1
ATOM 3810 C CA . ASN A 1 501 ? -35.749 -32.348 -15.801 1.00 31.20 501 ASN A CA 1
ATOM 3811 C C . ASN A 1 501 ? -36.512 -32.691 -14.510 1.00 31.20 501 ASN A C 1
ATOM 3813 O O . ASN A 1 501 ? -36.873 -33.844 -14.325 1.00 31.20 501 ASN A O 1
ATOM 3817 N N . TYR A 1 502 ? -36.854 -31.649 -13.736 1.00 30.19 502 TYR A N 1
ATOM 3818 C CA . TYR A 1 502 ? -38.133 -31.318 -13.051 1.00 30.19 502 TYR A CA 1
ATOM 3819 C C . TYR A 1 502 ? -37.792 -30.306 -11.928 1.00 30.19 502 TYR A C 1
ATOM 3821 O O . TYR A 1 502 ? -36.747 -30.432 -11.308 1.00 30.19 502 TYR A O 1
ATOM 3829 N N . GLY A 1 503 ? -38.567 -29.276 -11.580 1.00 28.62 503 GLY A N 1
ATOM 3830 C CA . GLY A 1 503 ? -39.814 -28.714 -12.109 1.00 28.62 503 GLY A CA 1
ATOM 3831 C C . GLY A 1 503 ? -40.311 -27.632 -11.126 1.00 28.62 503 GLY A C 1
ATOM 3832 O O . GLY A 1 503 ? -40.293 -27.865 -9.922 1.00 28.62 503 GLY A O 1
ATOM 3833 N N . ALA A 1 504 ? -40.707 -26.444 -11.597 1.00 35.66 504 ALA A N 1
ATOM 3834 C CA . ALA A 1 504 ? -41.096 -25.321 -10.726 1.00 35.66 504 ALA A CA 1
ATOM 3835 C C . ALA A 1 504 ? -42.597 -25.327 -10.360 1.00 35.66 504 ALA A C 1
ATOM 3837 O O . ALA A 1 504 ? -43.429 -25.728 -11.172 1.00 35.66 504 ALA A O 1
ATOM 3838 N N . VAL A 1 505 ? -42.941 -24.831 -9.161 1.00 32.03 505 VAL A N 1
ATOM 3839 C CA . VAL A 1 505 ? -44.315 -24.699 -8.619 1.00 32.03 505 VAL A CA 1
ATOM 3840 C C . VAL A 1 505 ? -44.446 -23.325 -7.898 1.00 32.03 505 VAL A C 1
ATOM 3842 O O . VAL A 1 505 ? -43.428 -22.831 -7.413 1.00 32.03 505 VAL A O 1
ATOM 3845 N N . PRO A 1 506 ? -45.618 -22.638 -7.901 1.00 37.78 506 PRO A N 1
ATOM 3846 C CA . PRO A 1 506 ? -45.676 -21.167 -8.040 1.00 37.78 506 PRO A CA 1
ATOM 3847 C C . PRO A 1 506 ? -46.278 -20.380 -6.840 1.00 37.78 506 PRO A C 1
ATOM 3849 O O . PRO A 1 506 ? -46.771 -20.988 -5.891 1.00 37.78 506 PRO A O 1
ATOM 3852 N N . PRO A 1 507 ? -46.325 -19.027 -6.902 1.00 41.19 507 PRO A N 1
ATOM 3853 C CA . PRO A 1 507 ? -47.131 -18.181 -6.004 1.00 41.19 507 PRO A CA 1
ATOM 3854 C C . PRO A 1 507 ? -48.639 -18.117 -6.385 1.00 41.19 507 PRO A C 1
ATOM 3856 O O . PRO A 1 507 ? -49.005 -18.482 -7.506 1.00 41.19 507 PRO A O 1
ATOM 3859 N N . PRO A 1 508 ? -49.530 -17.653 -5.475 1.00 38.53 508 PRO A N 1
ATOM 3860 C CA . PRO A 1 508 ? -50.995 -17.680 -5.646 1.00 38.53 508 PRO A CA 1
ATOM 3861 C C . PRO A 1 508 ? -51.592 -16.522 -6.498 1.00 38.53 508 PRO A C 1
ATOM 3863 O O . PRO A 1 508 ? -50.886 -15.560 -6.804 1.00 38.53 508 PRO A O 1
ATOM 3866 N N . PRO A 1 509 ? -52.880 -16.602 -6.920 1.00 46.53 509 PRO A N 1
ATOM 3867 C CA . PRO A 1 509 ? -53.380 -15.911 -8.122 1.00 46.53 509 PRO A CA 1
ATOM 3868 C C . PRO A 1 509 ? -54.330 -14.711 -7.895 1.00 46.53 509 PRO A C 1
ATOM 3870 O O . PRO A 1 509 ? -54.987 -14.606 -6.863 1.00 46.53 509 PRO A O 1
ATOM 3873 N N . GLY A 1 510 ? -54.510 -13.876 -8.936 1.00 29.50 510 GLY A N 1
ATOM 3874 C CA . GLY A 1 510 ? -55.507 -12.790 -8.953 1.00 29.50 510 GLY A CA 1
ATOM 3875 C C . GLY A 1 510 ? -55.781 -12.130 -10.321 1.00 29.50 510 GLY A C 1
ATOM 3876 O O . GLY A 1 510 ? -55.197 -11.102 -10.629 1.00 29.50 510 GLY A O 1
ATOM 3877 N N . LEU A 1 511 ? -56.736 -12.694 -11.076 1.00 30.75 511 LEU A N 1
ATOM 3878 C CA . LEU A 1 511 ? -57.596 -12.070 -12.113 1.00 30.75 511 LEU A CA 1
ATOM 3879 C C . LEU A 1 511 ? -56.998 -11.464 -13.420 1.00 30.75 511 LEU A C 1
ATOM 3881 O O . LEU A 1 511 ? -56.323 -10.444 -13.466 1.00 30.75 511 LEU A O 1
ATOM 3885 N N . THR A 1 512 ? -57.401 -12.101 -14.524 1.00 33.50 512 THR A N 1
ATOM 3886 C CA . THR A 1 512 ? -57.326 -11.746 -15.962 1.00 33.50 512 THR A CA 1
ATOM 3887 C C . THR A 1 512 ? -58.466 -10.763 -16.373 1.00 33.50 512 THR A C 1
ATOM 3889 O O . THR A 1 512 ? -59.361 -10.591 -15.545 1.00 33.50 512 THR A O 1
ATOM 3892 N N . PRO A 1 513 ? -58.533 -10.144 -17.598 1.00 39.75 513 PRO A N 1
ATOM 3893 C CA . PRO A 1 513 ? -58.043 -10.685 -18.879 1.00 39.75 513 PRO A CA 1
ATOM 3894 C C . PRO A 1 513 ? -57.469 -9.768 -20.001 1.00 39.75 513 PRO A C 1
ATOM 3896 O O . PRO A 1 513 ? -57.669 -8.563 -20.085 1.00 39.75 513 PRO A O 1
ATOM 3899 N N . LYS A 1 514 ? -56.794 -10.490 -20.914 1.00 27.89 514 LYS A N 1
ATOM 3900 C CA . LYS A 1 514 ? -56.531 -10.329 -22.371 1.00 27.89 514 LYS A CA 1
ATOM 3901 C C . LYS A 1 514 ? -57.657 -9.619 -23.194 1.00 27.89 514 LYS A C 1
ATOM 3903 O O . LYS A 1 514 ? -58.778 -9.619 -22.692 1.00 27.89 514 LYS A O 1
ATOM 3908 N N . PRO A 1 515 ? -57.450 -9.174 -24.479 1.00 45.31 515 PRO A N 1
ATOM 3909 C CA . PRO A 1 515 ? -56.622 -9.908 -25.466 1.00 45.31 515 PRO A CA 1
ATOM 3910 C C . PRO A 1 515 ? -55.980 -9.199 -26.707 1.00 45.31 515 PRO A C 1
ATOM 3912 O O . PRO A 1 515 ? -56.314 -8.074 -27.046 1.00 45.31 515 PRO A O 1
ATOM 3915 N N . HIS A 1 516 ? -55.187 -9.996 -27.463 1.00 30.55 516 HIS A N 1
ATOM 3916 C CA . HIS A 1 516 ? -54.944 -9.945 -28.937 1.00 30.55 516 HIS A CA 1
ATOM 3917 C C . HIS A 1 516 ? -54.167 -8.731 -29.544 1.00 30.55 516 HIS A C 1
ATOM 3919 O O . HIS A 1 516 ? -54.169 -7.655 -28.972 1.00 30.55 516 HIS A O 1
ATOM 3925 N N . LEU A 1 517 ? -53.448 -8.803 -30.687 1.00 29.09 517 LEU A N 1
ATOM 3926 C CA . LEU A 1 517 ? -53.103 -9.899 -31.624 1.00 29.09 517 LEU A CA 1
ATOM 3927 C C . LEU A 1 517 ? -51.799 -9.602 -32.431 1.00 29.09 517 LEU A C 1
ATOM 3929 O O . LEU A 1 517 ? -51.347 -8.472 -32.548 1.00 29.09 517 LEU A O 1
ATOM 3933 N N . LEU A 1 518 ? -51.248 -10.676 -33.001 1.00 28.62 518 LEU A N 1
ATOM 3934 C CA . LEU A 1 518 ? -50.130 -10.882 -33.944 1.00 28.62 518 LEU A CA 1
ATOM 3935 C C . LEU A 1 518 ? -49.652 -9.780 -34.946 1.00 28.62 518 LEU A C 1
ATOM 3937 O O . LEU A 1 518 ? -50.381 -9.363 -35.836 1.00 28.62 518 LEU A O 1
ATOM 3941 N N . SER A 1 519 ? -48.314 -9.635 -34.997 1.00 29.97 519 SER A N 1
ATOM 3942 C CA . SER A 1 519 ? -47.429 -9.849 -36.180 1.00 29.97 519 SER A CA 1
ATOM 3943 C C . SER A 1 519 ? -47.095 -8.770 -37.248 1.00 29.97 519 SER A C 1
ATOM 3945 O O . SER A 1 519 ? -47.951 -8.206 -37.915 1.00 29.97 519 SER A O 1
ATOM 3947 N N . SER A 1 520 ? -45.788 -8.757 -37.571 1.00 30.00 520 SER A N 1
ATOM 3948 C CA . SER A 1 520 ? -45.168 -8.751 -38.921 1.00 30.00 520 SER A CA 1
ATOM 3949 C C . SER A 1 520 ? -44.687 -7.450 -39.620 1.00 30.00 520 SER A C 1
ATOM 3951 O O . SER A 1 520 ? -45.429 -6.521 -39.889 1.00 30.00 520 SER A O 1
ATOM 3953 N N . LEU A 1 521 ? -43.395 -7.514 -39.998 1.00 31.17 521 LEU A N 1
ATOM 3954 C CA . LEU A 1 521 ? -42.752 -7.119 -41.272 1.00 31.17 521 LEU A CA 1
ATOM 3955 C C . LEU A 1 521 ? -42.685 -5.648 -41.773 1.00 31.17 521 LEU A C 1
ATOM 3957 O O . LEU A 1 521 ? -43.581 -5.141 -42.426 1.00 31.17 521 LEU A O 1
ATOM 3961 N N . ARG A 1 522 ? -41.451 -5.116 -41.656 1.00 30.77 522 ARG A N 1
ATOM 3962 C CA . ARG A 1 522 ? -40.575 -4.504 -42.698 1.00 30.77 522 ARG A CA 1
ATOM 3963 C C . ARG A 1 522 ? -41.048 -3.340 -43.602 1.00 30.77 522 ARG A C 1
ATOM 3965 O O . ARG A 1 522 ? -41.929 -3.506 -44.427 1.00 30.77 522 ARG A O 1
ATOM 3972 N N . GLN A 1 523 ? -40.148 -2.338 -43.657 1.00 31.66 523 GLN A N 1
ATOM 3973 C CA . GLN A 1 523 ? -39.868 -1.393 -44.768 1.00 31.66 523 GLN A CA 1
ATOM 3974 C C . GLN A 1 523 ? -40.993 -0.361 -45.054 1.00 31.66 523 GLN A C 1
ATOM 3976 O O . GLN A 1 523 ? -42.165 -0.678 -44.982 1.00 31.66 523 GLN A O 1
ATOM 3981 N N . SER A 1 524 ? -40.730 0.920 -45.343 1.00 28.25 524 SER A N 1
ATOM 3982 C CA . SER A 1 524 ? -39.535 1.557 -45.924 1.00 28.25 524 SER A CA 1
ATOM 3983 C C . SER A 1 524 ? -39.420 3.064 -45.596 1.00 28.25 524 SER A C 1
ATOM 3985 O O . SER A 1 524 ? -40.413 3.721 -45.316 1.00 28.25 524 SER A O 1
ATOM 3987 N N . SER A 1 525 ? -38.198 3.602 -45.719 1.00 33.59 525 SER A N 1
ATOM 3988 C CA . SER A 1 525 ? -37.841 4.983 -46.125 1.00 33.59 525 SER A CA 1
ATOM 3989 C C . SER A 1 525 ? -38.765 6.175 -45.790 1.00 33.59 525 SER A C 1
ATOM 3991 O O . SER A 1 525 ? -39.776 6.374 -46.456 1.00 33.59 525 SER A O 1
ATOM 3993 N N . PHE A 1 526 ? -38.262 7.121 -44.986 1.00 29.12 526 PHE A N 1
ATOM 3994 C CA . PHE A 1 526 ? -38.496 8.554 -45.227 1.00 29.12 526 PHE A CA 1
ATOM 3995 C C . PHE A 1 526 ? -37.236 9.388 -44.967 1.00 29.12 526 PHE A C 1
ATOM 3997 O O . PHE A 1 526 ? -36.522 9.181 -43.987 1.00 29.12 526 PHE A O 1
ATOM 4004 N N . GLN A 1 527 ? -36.953 10.326 -45.874 1.00 32.59 527 GLN A N 1
ATOM 4005 C CA . GLN A 1 527 ? -35.822 11.248 -45.774 1.00 32.59 527 GLN A CA 1
ATOM 4006 C C . GLN A 1 527 ? -36.169 12.486 -44.933 1.00 32.59 527 GLN A C 1
ATOM 4008 O O . GLN A 1 527 ? -37.229 13.083 -45.084 1.00 32.59 527 GLN A O 1
ATOM 4013 N N . ALA A 1 528 ? -35.207 12.871 -44.095 1.00 34.88 528 ALA A N 1
ATOM 4014 C CA . ALA A 1 528 ? -34.922 14.203 -43.559 1.00 34.88 528 ALA A CA 1
ATOM 4015 C C . ALA A 1 528 ? -36.007 15.308 -43.616 1.00 34.88 528 ALA A C 1
ATOM 4017 O O . ALA A 1 528 ? -36.237 15.941 -44.648 1.00 34.88 528 ALA A O 1
ATOM 4018 N N . ARG A 1 529 ? -36.422 15.763 -42.427 1.00 29.02 529 ARG A N 1
ATOM 4019 C CA . ARG A 1 529 ? -36.475 17.206 -42.132 1.00 29.02 529 ARG A CA 1
ATOM 4020 C C . ARG A 1 529 ? -35.630 17.508 -40.898 1.00 29.02 529 ARG A C 1
ATOM 4022 O O . ARG A 1 529 ? -35.718 16.814 -39.892 1.00 29.02 529 ARG A O 1
ATOM 4029 N N . ARG A 1 530 ? -34.777 18.531 -41.002 1.00 35.34 530 ARG A N 1
ATOM 4030 C CA . ARG A 1 530 ? -33.926 19.005 -39.903 1.00 35.34 530 ARG A CA 1
ATOM 4031 C C . ARG A 1 530 ? -34.769 19.829 -38.931 1.00 35.34 530 ARG A C 1
ATOM 4033 O O . ARG A 1 530 ? -35.234 20.902 -39.307 1.00 35.34 530 ARG A O 1
ATOM 4040 N N . CYS A 1 531 ? -34.871 19.385 -37.685 1.00 30.11 531 CYS A N 1
ATOM 4041 C CA . CYS A 1 531 ? -35.223 20.244 -36.560 1.00 30.11 531 CYS A CA 1
ATOM 4042 C C . CYS A 1 531 ? -33.976 20.389 -35.686 1.00 30.11 531 CYS A C 1
ATOM 4044 O O . CYS A 1 531 ? -33.512 19.416 -35.097 1.00 30.11 531 CYS A O 1
ATOM 4046 N N . LEU A 1 532 ? -33.407 21.595 -35.646 1.00 39.84 532 LEU A N 1
ATOM 4047 C CA . LEU A 1 532 ? -32.298 21.936 -34.756 1.00 39.84 532 LEU A CA 1
ATOM 4048 C C . LEU A 1 532 ? -32.837 22.099 -33.330 1.00 39.84 532 LEU A C 1
ATOM 4050 O O . LEU A 1 532 ? -33.101 23.211 -32.884 1.00 39.84 532 LEU A O 1
ATOM 4054 N N . ALA A 1 533 ? -33.006 20.983 -32.626 1.00 33.22 533 ALA A N 1
ATOM 4055 C CA . ALA A 1 533 ? -33.018 20.984 -31.173 1.00 33.22 533 ALA A CA 1
ATOM 4056 C C . ALA A 1 533 ? -31.564 20.833 -30.715 1.00 33.22 533 ALA A C 1
ATOM 4058 O O . ALA A 1 533 ? -30.976 19.761 -30.850 1.00 33.22 533 ALA A O 1
ATOM 4059 N N . THR A 1 534 ? -30.962 21.916 -30.226 1.00 34.28 534 THR A N 1
ATOM 4060 C CA . THR A 1 534 ? -29.702 21.828 -29.483 1.00 34.28 534 THR A CA 1
ATOM 4061 C C . THR A 1 534 ? -29.938 20.949 -28.263 1.00 34.28 534 THR A C 1
ATOM 4063 O O . THR A 1 534 ? -30.802 21.284 -27.446 1.00 34.28 534 THR A O 1
ATOM 4066 N N . SER A 1 535 ? -29.177 19.861 -28.118 1.00 33.84 535 SER A N 1
ATOM 4067 C CA . SER A 1 535 ? -29.031 19.231 -26.811 1.00 33.84 535 SER A CA 1
ATOM 4068 C C . SER A 1 535 ? -28.588 20.314 -25.836 1.00 33.84 535 SER A C 1
ATOM 4070 O O . SER A 1 535 ? -27.661 21.080 -26.111 1.00 33.84 535 SER A O 1
ATOM 4072 N N . HIS A 1 536 ? -29.273 20.411 -24.700 1.00 30.55 536 HIS A N 1
ATOM 4073 C CA . HIS A 1 536 ? -28.654 21.056 -23.561 1.00 30.55 536 HIS A CA 1
ATOM 4074 C C . HIS A 1 536 ? -27.626 20.042 -23.069 1.00 30.55 536 HIS A C 1
ATOM 4076 O O . HIS A 1 536 ? -27.970 19.127 -22.322 1.00 30.55 536 HIS A O 1
ATOM 4082 N N . ASP A 1 537 ? -26.402 20.128 -23.596 1.00 33.31 537 ASP A N 1
ATOM 4083 C CA . ASP A 1 537 ? -25.315 19.290 -23.108 1.00 33.31 537 ASP A CA 1
ATOM 4084 C C . ASP A 1 537 ? -25.226 19.523 -21.592 1.00 33.31 537 ASP A C 1
ATOM 4086 O O . ASP A 1 537 ? -25.153 20.688 -21.167 1.00 33.31 537 ASP A O 1
ATOM 4090 N N . PRO A 1 538 ? -25.291 18.466 -20.757 1.00 38.19 538 PRO A N 1
ATOM 4091 C CA . PRO A 1 538 ? -25.033 18.625 -19.336 1.00 38.19 538 PRO A CA 1
ATOM 4092 C C . PRO A 1 538 ? -23.641 19.249 -19.201 1.00 38.19 538 PRO A C 1
ATOM 4094 O O . PRO A 1 538 ? -22.766 18.927 -20.013 1.00 38.19 538 PRO A O 1
ATOM 4097 N N . PRO A 1 539 ? -23.423 20.160 -18.234 1.00 33.78 539 PRO A N 1
ATOM 4098 C CA . PRO A 1 539 ? -22.175 20.901 -18.142 1.00 33.78 539 PRO A CA 1
ATOM 4099 C C . PRO A 1 539 ? -21.027 19.903 -18.114 1.00 33.78 539 PRO A C 1
ATOM 4101 O O . PRO A 1 539 ? -20.898 19.128 -17.167 1.00 33.78 539 PRO A O 1
ATOM 4104 N N . THR A 1 540 ? -20.227 19.893 -19.182 1.00 38.06 540 THR A N 1
ATOM 4105 C CA . THR A 1 540 ? -19.096 18.983 -19.304 1.00 38.06 540 THR A CA 1
ATOM 4106 C C . THR A 1 540 ? -18.157 19.299 -18.154 1.00 38.06 540 THR A C 1
ATOM 4108 O O . THR A 1 540 ? -17.442 20.308 -18.197 1.00 38.06 540 THR A O 1
ATOM 4111 N N . ALA A 1 541 ? -18.177 18.453 -17.120 1.00 39.41 541 ALA A N 1
ATOM 4112 C CA . ALA A 1 541 ? -17.138 18.433 -16.109 1.00 39.41 541 ALA A CA 1
ATOM 4113 C C . ALA A 1 541 ? -15.802 18.431 -16.856 1.00 39.41 541 ALA A C 1
ATOM 4115 O O . ALA A 1 541 ? -15.664 17.760 -17.883 1.00 39.41 541 ALA A O 1
ATOM 4116 N N . ARG A 1 542 ? -14.861 19.271 -16.412 1.00 38.62 542 ARG A N 1
ATOM 4117 C CA . ARG A 1 542 ? -13.603 19.516 -17.123 1.00 38.62 542 ARG A CA 1
ATOM 4118 C C . ARG A 1 542 ? -12.832 18.196 -17.255 1.00 38.62 542 ARG A C 1
ATOM 4120 O O . ARG A 1 542 ? -12.088 17.830 -16.352 1.00 38.62 542 ARG A O 1
ATOM 4127 N N . ASN A 1 543 ? -13.001 17.510 -18.388 1.00 45.94 543 ASN A N 1
ATOM 4128 C CA . ASN A 1 543 ? -12.344 16.251 -18.756 1.00 45.94 543 ASN A CA 1
ATOM 4129 C C . ASN A 1 543 ? -10.860 16.497 -19.079 1.00 45.94 543 ASN A C 1
ATOM 4131 O O . ASN A 1 543 ? -10.414 16.327 -20.209 1.00 45.94 543 ASN A O 1
ATOM 4135 N N . VAL A 1 544 ? -10.116 16.977 -18.084 1.00 48.03 544 VAL A N 1
ATOM 4136 C CA . VAL A 1 544 ? -8.715 17.399 -18.207 1.00 48.03 544 VAL A CA 1
ATOM 4137 C C . VAL A 1 544 ? -7.793 16.512 -17.361 1.00 48.03 544 VAL A C 1
ATOM 4139 O O . VAL A 1 544 ? -6.626 16.381 -17.703 1.00 48.03 544 VAL A O 1
ATOM 4142 N N . ASP A 1 545 ? -8.316 15.836 -16.329 1.00 66.12 545 ASP A N 1
ATOM 4143 C CA . ASP A 1 545 ? -7.503 15.087 -15.352 1.00 66.12 545 ASP A CA 1
ATOM 4144 C C . ASP A 1 545 ? -7.811 13.575 -15.256 1.00 66.12 545 ASP A C 1
ATOM 4146 O O . ASP A 1 545 ? -7.295 12.878 -14.395 1.00 66.12 545 ASP A O 1
ATOM 4150 N N . LEU A 1 546 ? -8.621 13.001 -16.155 1.00 79.50 546 LEU A N 1
ATOM 4151 C CA . LEU A 1 546 ? -8.705 11.530 -16.247 1.00 79.50 546 LEU A CA 1
ATOM 4152 C C . LEU A 1 546 ? -7.504 10.923 -16.991 1.00 79.50 546 LEU A C 1
ATOM 4154 O O . LEU A 1 546 ? -7.190 9.757 -16.778 1.00 79.50 546 LEU A O 1
ATOM 4158 N N . ALA A 1 547 ? -6.811 11.690 -17.838 1.00 78.94 547 ALA A N 1
ATOM 4159 C CA . ALA A 1 547 ? -5.685 11.194 -18.636 1.00 78.94 547 ALA A CA 1
ATOM 4160 C C . ALA A 1 547 ? -4.459 10.813 -17.781 1.00 78.94 547 ALA A C 1
ATOM 4162 O O . ALA A 1 547 ? -3.847 9.784 -18.037 1.00 78.94 547 ALA A O 1
ATOM 4163 N N . SER A 1 548 ? -4.158 11.588 -16.735 1.00 79.88 548 SER A N 1
ATOM 4164 C CA . SER A 1 548 ? -3.113 11.336 -15.719 1.00 79.88 548 SER A CA 1
ATOM 4165 C C . SER A 1 548 ? -3.409 10.128 -14.810 1.00 79.88 548 SER A C 1
ATOM 4167 O O . SER A 1 548 ? -2.516 9.607 -14.142 1.00 79.88 548 SER A O 1
ATOM 4169 N N . ARG A 1 549 ? -4.677 9.699 -14.765 1.00 85.75 549 ARG A N 1
ATOM 4170 C CA . ARG A 1 549 ? -5.213 8.616 -13.921 1.00 85.75 549 ARG A CA 1
ATOM 4171 C C . ARG A 1 549 ? -5.514 7.338 -14.714 1.00 85.75 549 ARG A C 1
ATOM 4173 O O . ARG A 1 549 ? -5.726 6.282 -14.128 1.00 85.75 549 ARG A O 1
ATOM 4180 N N . THR A 1 550 ? -5.582 7.430 -16.042 1.00 91.62 550 THR A N 1
ATOM 4181 C CA . THR A 1 550 ? -5.868 6.293 -16.926 1.00 91.62 550 THR A CA 1
ATOM 4182 C C . THR A 1 550 ? -4.563 5.557 -17.228 1.00 91.62 550 THR A C 1
ATOM 4184 O O . THR A 1 550 ? -3.619 6.208 -17.675 1.00 91.62 550 THR A O 1
ATOM 4187 N N . PRO A 1 551 ? -4.490 4.222 -17.064 1.00 95.44 551 PRO A N 1
ATOM 4188 C CA . PRO A 1 551 ? -3.309 3.464 -17.462 1.00 95.44 551 PRO A CA 1
ATOM 4189 C C . PRO A 1 551 ? -2.964 3.697 -18.935 1.00 95.44 551 PRO A C 1
ATOM 4191 O O . PRO A 1 551 ? -3.881 3.814 -19.761 1.00 95.44 551 PRO A O 1
ATOM 4194 N N . PRO A 1 552 ? -1.677 3.689 -19.321 1.00 95.62 552 PRO A N 1
ATOM 4195 C CA . PRO A 1 552 ? -1.261 3.823 -20.713 1.00 95.62 552 PRO A CA 1
ATOM 4196 C C . PRO A 1 552 ? -1.510 2.511 -21.482 1.00 95.62 552 PRO A C 1
ATOM 4198 O O . PRO A 1 552 ? -0.599 1.927 -22.064 1.00 95.62 552 PRO A O 1
ATOM 4201 N N . TYR A 1 553 ? -2.757 2.030 -21.506 1.00 97.12 553 TYR A N 1
ATOM 4202 C CA . TYR A 1 553 ? -3.145 0.692 -21.958 1.00 97.12 553 TYR A CA 1
ATOM 4203 C C . TYR A 1 553 ? -2.606 0.319 -23.344 1.00 97.12 553 TYR A C 1
ATOM 4205 O O . TYR A 1 553 ? -2.237 -0.829 -23.553 1.00 97.12 553 TYR A O 1
ATOM 4213 N N . ALA A 1 554 ? -2.505 1.265 -24.283 1.00 96.50 554 ALA A N 1
ATOM 4214 C CA . ALA A 1 554 ? -1.909 1.005 -25.596 1.00 96.50 554 ALA A CA 1
ATOM 4215 C C . ALA A 1 554 ? -0.412 0.628 -25.508 1.00 96.50 554 ALA A C 1
ATOM 4217 O O . ALA A 1 554 ? 0.022 -0.307 -26.178 1.00 96.50 554 ALA A O 1
ATOM 4218 N N . LYS A 1 555 ? 0.360 1.305 -24.640 1.00 97.19 555 LYS A N 1
ATOM 4219 C CA . LYS A 1 555 ? 1.761 0.965 -24.327 1.00 97.19 555 LYS A CA 1
ATOM 4220 C C . LYS A 1 555 ? 1.829 -0.399 -23.639 1.00 97.19 555 LYS A C 1
ATOM 4222 O O . LYS A 1 555 ? 2.615 -1.241 -24.058 1.00 97.19 555 LYS A O 1
ATOM 4227 N N . LEU A 1 556 ? 0.990 -0.624 -22.624 1.00 98.25 556 LEU A N 1
ATOM 4228 C CA . LEU A 1 556 ? 1.006 -1.856 -21.825 1.00 98.25 556 LEU A CA 1
ATOM 4229 C C . LEU A 1 556 ? 0.617 -3.094 -22.646 1.00 98.25 556 LEU A C 1
ATOM 4231 O O . LEU A 1 556 ? 1.287 -4.115 -22.558 1.00 98.25 556 LEU A O 1
ATOM 4235 N N . LEU A 1 557 ? -0.405 -3.002 -23.502 1.00 98.12 557 LEU A N 1
ATOM 4236 C CA . LEU A 1 557 ? -0.803 -4.096 -24.394 1.00 98.12 557 LEU A CA 1
ATOM 4237 C C . LEU A 1 557 ? 0.290 -4.410 -25.427 1.00 98.12 557 LEU A C 1
ATOM 4239 O O . LEU A 1 557 ? 0.600 -5.578 -25.643 1.00 98.12 557 LEU A O 1
ATOM 4243 N N . SER A 1 558 ? 0.939 -3.390 -26.000 1.00 97.94 558 SER A N 1
ATOM 4244 C CA . SER A 1 558 ? 2.078 -3.591 -26.907 1.00 97.94 558 SER A CA 1
ATOM 4245 C C . SER A 1 558 ? 3.296 -4.203 -26.194 1.00 97.94 558 SER A C 1
ATOM 4247 O O . SER A 1 558 ? 3.950 -5.089 -26.746 1.00 97.94 558 SER A O 1
ATOM 4249 N N . ARG A 1 559 ? 3.576 -3.808 -24.943 1.00 98.12 559 ARG A N 1
ATOM 4250 C CA . ARG A 1 559 ? 4.607 -4.449 -24.108 1.00 98.12 559 ARG A CA 1
ATOM 4251 C C . ARG A 1 559 ? 4.238 -5.898 -23.771 1.00 98.12 559 ARG A C 1
ATOM 4253 O O . ARG A 1 559 ? 5.115 -6.750 -23.847 1.00 98.12 559 ARG A O 1
ATOM 4260 N N . LEU A 1 560 ? 2.970 -6.214 -23.493 1.00 98.12 560 LEU A N 1
ATOM 4261 C CA . LEU A 1 560 ? 2.503 -7.591 -23.274 1.00 98.12 560 LEU A CA 1
ATOM 4262 C C . LEU A 1 560 ? 2.707 -8.478 -24.516 1.00 98.12 560 LEU A C 1
ATOM 4264 O O . LEU A 1 560 ? 3.149 -9.621 -24.391 1.00 98.12 560 LEU A O 1
ATOM 4268 N N . GLU A 1 561 ? 2.435 -7.959 -25.716 1.00 97.44 561 GLU A N 1
ATOM 4269 C CA . GLU A 1 561 ? 2.732 -8.652 -26.979 1.00 97.44 561 GLU A CA 1
ATOM 4270 C C . GLU A 1 561 ? 4.238 -8.926 -27.134 1.00 97.44 561 GLU A C 1
ATOM 4272 O O . GLU A 1 561 ? 4.633 -10.034 -27.508 1.00 97.44 561 GLU A O 1
ATOM 4277 N N . GLU A 1 562 ? 5.097 -7.966 -26.775 1.00 97.75 562 GLU A N 1
ATOM 4278 C CA . GLU A 1 562 ? 6.553 -8.147 -26.781 1.00 97.75 562 GLU A CA 1
ATOM 4279 C C . GLU A 1 562 ? 7.027 -9.163 -25.728 1.00 97.75 562 GLU A C 1
ATOM 4281 O O . GLU A 1 562 ? 7.850 -10.023 -26.042 1.00 97.75 562 GLU A O 1
ATOM 4286 N N . VAL A 1 563 ? 6.469 -9.145 -24.515 1.00 98.06 563 VAL A N 1
ATOM 4287 C CA . VAL A 1 563 ? 6.732 -10.150 -23.469 1.00 98.06 563 VAL A CA 1
ATOM 4288 C C . VAL A 1 563 ? 6.378 -11.551 -23.969 1.00 98.06 563 VAL A C 1
ATOM 4290 O O . VAL A 1 563 ? 7.177 -12.475 -23.819 1.00 98.06 563 VAL A O 1
ATOM 4293 N N . ARG A 1 564 ? 5.224 -11.724 -24.629 1.00 96.81 564 ARG A N 1
ATOM 4294 C CA . ARG A 1 564 ? 4.840 -13.014 -25.229 1.00 96.81 564 ARG A CA 1
ATOM 4295 C C . ARG A 1 564 ? 5.718 -13.403 -26.421 1.00 96.81 564 ARG A C 1
ATOM 4297 O O . ARG A 1 564 ? 5.953 -14.593 -26.618 1.00 96.81 564 ARG A O 1
ATOM 4304 N N . ARG A 1 565 ? 6.254 -12.446 -27.189 1.00 96.44 565 ARG A N 1
ATOM 4305 C CA . ARG A 1 565 ? 7.272 -12.706 -28.226 1.00 96.44 565 ARG A CA 1
ATOM 4306 C C . ARG A 1 565 ? 8.576 -13.229 -27.611 1.00 96.44 565 ARG A C 1
ATOM 4308 O O . ARG A 1 565 ? 9.134 -14.187 -28.134 1.00 96.44 565 ARG A O 1
ATOM 4315 N N . VAL A 1 566 ? 9.043 -12.620 -26.518 1.00 96.56 566 VAL A N 1
ATOM 4316 C CA . VAL A 1 566 ? 10.297 -12.976 -25.825 1.00 96.56 566 VAL A CA 1
ATOM 4317 C C . VAL A 1 566 ? 10.185 -14.320 -25.095 1.00 96.56 566 VAL A C 1
ATOM 4319 O O . VAL A 1 566 ? 11.071 -15.160 -25.216 1.00 96.56 566 VAL A O 1
ATOM 4322 N N . LEU A 1 567 ? 9.089 -14.553 -24.364 1.00 95.69 567 LEU A N 1
ATOM 4323 C CA . LEU A 1 567 ? 8.892 -15.763 -23.551 1.00 95.69 567 LEU A CA 1
ATOM 4324 C C . LEU A 1 567 ? 8.268 -16.950 -24.302 1.00 95.69 567 LEU A C 1
ATOM 4326 O O . LEU A 1 567 ? 8.223 -18.056 -23.759 1.00 95.69 567 LEU A O 1
ATOM 4330 N N . GLY A 1 568 ? 7.774 -16.726 -25.521 1.00 92.81 568 GLY A N 1
ATOM 4331 C CA . GLY A 1 568 ? 6.961 -17.673 -26.281 1.00 92.81 568 GLY A CA 1
ATOM 4332 C C . GLY A 1 568 ? 5.465 -17.533 -25.975 1.00 92.81 568 GLY A C 1
ATOM 4333 O O . GLY A 1 568 ? 5.035 -17.537 -24.822 1.00 92.81 568 GLY A O 1
ATOM 4334 N N . SER A 1 569 ? 4.647 -17.452 -27.027 1.00 89.00 569 SER A N 1
ATOM 4335 C CA . SER A 1 569 ? 3.206 -17.162 -26.936 1.00 89.00 569 SER A CA 1
ATOM 4336 C C . SER A 1 569 ? 2.364 -18.251 -26.261 1.00 89.00 569 SER A C 1
ATOM 4338 O O . SER A 1 569 ? 1.228 -17.991 -25.880 1.00 89.00 569 SER A O 1
ATOM 4340 N N . SER A 1 570 ? 2.902 -19.461 -26.094 1.00 88.81 570 SER A N 1
ATOM 4341 C CA . SER A 1 570 ? 2.250 -20.563 -25.376 1.00 88.81 570 SER A CA 1
ATOM 4342 C C . SER A 1 570 ? 2.436 -20.511 -23.856 1.00 88.81 570 SER A C 1
ATOM 4344 O O . SER A 1 570 ? 1.816 -21.307 -23.147 1.00 88.81 570 SER A O 1
ATOM 4346 N N . ARG A 1 571 ? 3.279 -19.609 -23.334 1.00 93.75 571 ARG A N 1
ATOM 4347 C CA . ARG A 1 571 ? 3.479 -19.455 -21.892 1.00 93.75 571 ARG A CA 1
ATOM 4348 C C . ARG A 1 571 ? 2.268 -18.771 -21.257 1.00 93.75 571 ARG A C 1
ATOM 4350 O O . ARG A 1 571 ? 1.929 -17.647 -21.624 1.00 93.75 571 ARG A O 1
ATOM 4357 N N . GLN A 1 572 ? 1.677 -19.434 -20.267 1.00 96.62 572 GLN A N 1
ATOM 4358 C CA . GLN A 1 572 ? 0.650 -18.841 -19.412 1.00 96.62 572 GLN A CA 1
ATOM 4359 C C . GLN A 1 572 ? 1.318 -17.940 -18.365 1.00 96.62 572 GLN A C 1
ATOM 4361 O O . GLN A 1 572 ? 2.311 -18.339 -17.752 1.00 96.62 572 GLN A O 1
ATOM 4366 N N . LEU A 1 573 ? 0.784 -16.735 -18.185 1.00 97.94 573 LEU A N 1
ATOM 4367 C CA . LEU A 1 573 ? 1.257 -15.727 -17.236 1.00 97.94 573 LEU A CA 1
ATOM 4368 C C . LEU A 1 573 ? 0.177 -15.443 -16.186 1.00 97.94 573 LEU A C 1
ATOM 4370 O O . LEU A 1 573 ? -1.002 -15.300 -16.533 1.00 97.94 573 LEU A O 1
ATOM 4374 N N . THR A 1 574 ? 0.566 -15.317 -14.915 1.00 98.62 574 THR A N 1
ATOM 4375 C CA . THR A 1 574 ? -0.359 -14.835 -13.870 1.00 98.62 574 THR A CA 1
ATOM 4376 C C . THR A 1 574 ? -0.701 -13.354 -14.093 1.00 98.62 574 THR A C 1
ATOM 4378 O O . THR A 1 574 ? -0.078 -12.677 -14.917 1.00 98.62 574 THR A O 1
ATOM 4381 N N . LEU A 1 575 ? -1.692 -12.814 -13.380 1.00 98.69 575 LEU A N 1
ATOM 4382 C CA . LEU A 1 575 ? -2.018 -11.387 -13.456 1.00 98.69 575 LEU A CA 1
ATOM 4383 C C . LEU A 1 575 ? -0.822 -10.514 -13.057 1.00 98.69 575 LEU A C 1
ATOM 4385 O O . LEU A 1 575 ? -0.506 -9.546 -13.751 1.00 98.69 575 LEU A O 1
ATOM 4389 N N . ALA A 1 576 ? -0.140 -10.880 -11.970 1.00 98.62 576 ALA A N 1
ATOM 4390 C CA . ALA A 1 576 ? 1.042 -10.186 -11.484 1.00 98.62 576 ALA A CA 1
ATOM 4391 C C . ALA A 1 576 ? 2.155 -10.147 -12.543 1.00 98.62 576 ALA A C 1
ATOM 4393 O O . ALA A 1 576 ? 2.729 -9.089 -12.799 1.00 98.62 576 ALA A O 1
ATOM 4394 N N . GLU A 1 577 ? 2.419 -11.277 -13.207 1.00 98.62 577 GLU A N 1
ATOM 4395 C CA . GLU A 1 577 ? 3.395 -11.362 -14.299 1.00 98.62 577 GLU A CA 1
ATOM 4396 C C . GLU A 1 577 ? 2.986 -10.505 -15.502 1.00 98.62 577 GLU A C 1
ATOM 4398 O O . GLU A 1 577 ? 3.809 -9.758 -16.026 1.00 98.62 577 GLU A O 1
ATOM 4403 N N . LYS A 1 578 ? 1.714 -10.556 -15.922 1.00 98.62 578 LYS A N 1
ATOM 4404 C CA . LYS A 1 578 ? 1.208 -9.735 -17.034 1.00 98.62 578 LYS A CA 1
ATOM 4405 C C . LYS A 1 578 ? 1.394 -8.246 -16.776 1.00 98.62 578 LYS A C 1
ATOM 4407 O O . LYS A 1 578 ? 1.875 -7.543 -17.663 1.00 98.62 578 LYS A O 1
ATOM 4412 N N . ILE A 1 579 ? 1.030 -7.767 -15.586 1.00 98.62 579 ILE A N 1
ATOM 4413 C CA . ILE A 1 579 ? 1.153 -6.349 -15.243 1.00 98.62 579 ILE A CA 1
ATOM 4414 C C . ILE A 1 579 ? 2.635 -5.981 -15.087 1.00 98.62 579 ILE A C 1
ATOM 4416 O O . ILE A 1 579 ? 3.084 -5.101 -15.817 1.00 98.62 579 ILE A O 1
ATOM 4420 N N . LEU A 1 580 ? 3.426 -6.672 -14.249 1.00 98.19 580 LEU A N 1
ATOM 4421 C CA . LEU A 1 580 ? 4.859 -6.361 -14.073 1.00 98.19 580 LEU A CA 1
ATOM 4422 C C . LEU A 1 580 ? 5.615 -6.357 -15.402 1.00 98.19 580 LEU A C 1
ATOM 4424 O O . LEU A 1 580 ? 6.325 -5.403 -15.710 1.00 98.19 580 LEU A O 1
ATOM 4428 N N . TYR A 1 581 ? 5.471 -7.411 -16.208 1.00 98.50 581 TYR A N 1
ATOM 4429 C CA . TYR A 1 581 ? 6.288 -7.560 -17.409 1.00 98.50 581 TYR A CA 1
ATOM 4430 C C . TYR A 1 581 ? 5.895 -6.556 -18.504 1.00 98.50 581 TYR A C 1
ATOM 4432 O O . TYR A 1 581 ? 6.742 -6.164 -19.307 1.00 98.50 581 TYR A O 1
ATOM 4440 N N . SER A 1 582 ? 4.655 -6.053 -18.486 1.00 98.56 582 SER A N 1
ATOM 4441 C CA . SER A 1 582 ? 4.212 -4.962 -19.369 1.00 98.56 582 SER A CA 1
ATOM 4442 C C . SER A 1 582 ? 4.784 -3.585 -18.993 1.00 98.56 582 SER A C 1
ATOM 4444 O O . SER A 1 582 ? 4.720 -2.666 -19.809 1.00 98.56 582 SER A O 1
ATOM 4446 N N . HIS A 1 583 ? 5.371 -3.442 -17.799 1.00 98.62 583 HIS A N 1
ATOM 4447 C CA . HIS A 1 583 ? 6.054 -2.227 -17.332 1.00 98.62 583 HIS A CA 1
ATOM 4448 C C . HIS A 1 583 ? 7.583 -2.304 -17.451 1.00 98.62 583 HIS A C 1
ATOM 4450 O O . HIS A 1 583 ? 8.278 -1.406 -16.982 1.00 98.62 583 HIS A O 1
ATOM 4456 N N . LEU A 1 584 ? 8.134 -3.352 -18.071 1.00 98.50 584 LEU A N 1
ATOM 4457 C CA . LEU A 1 584 ? 9.578 -3.459 -18.285 1.00 98.50 584 LEU A CA 1
ATOM 4458 C C . LEU A 1 584 ? 10.059 -2.464 -19.340 1.00 98.50 584 LEU A C 1
ATOM 4460 O O . LEU A 1 584 ? 9.479 -2.373 -20.424 1.00 98.50 584 LEU A O 1
ATOM 4464 N N . GLU A 1 585 ? 11.179 -1.803 -19.048 1.00 97.00 585 GLU A N 1
ATOM 4465 C CA . GLU A 1 585 ? 11.898 -0.969 -20.016 1.00 97.00 585 GLU A CA 1
ATOM 4466 C C . GLU A 1 585 ? 12.339 -1.812 -21.222 1.00 97.00 585 GLU A C 1
ATOM 4468 O O . GLU A 1 585 ? 12.055 -1.493 -22.376 1.00 97.00 585 GLU A O 1
ATOM 4473 N N . SER A 1 586 ? 12.949 -2.965 -20.937 1.00 97.12 586 SER A N 1
ATOM 4474 C CA . SER A 1 586 ? 13.321 -3.978 -21.923 1.00 97.12 586 SER A CA 1
ATOM 4475 C C . SER A 1 586 ? 12.927 -5.372 -21.413 1.00 97.12 586 SER A C 1
ATOM 4477 O O . SER A 1 586 ? 13.597 -5.916 -20.525 1.00 97.12 586 SER A O 1
ATOM 4479 N N . PRO A 1 587 ? 11.840 -5.968 -21.948 1.00 97.06 587 PRO A N 1
ATOM 4480 C CA . PRO A 1 587 ? 11.450 -7.350 -21.688 1.00 97.06 587 PRO A CA 1
ATOM 4481 C C . PRO A 1 587 ? 12.556 -8.349 -22.025 1.00 97.06 587 PRO A C 1
ATOM 4483 O O . PRO A 1 587 ? 12.789 -9.278 -21.261 1.00 97.06 587 PRO A O 1
ATOM 4486 N N . GLU A 1 588 ? 13.268 -8.155 -23.136 1.00 95.88 588 GLU A N 1
ATOM 4487 C CA . GLU A 1 588 ? 14.323 -9.076 -23.566 1.00 95.88 588 GLU A CA 1
ATOM 4488 C C . GLU A 1 588 ? 15.524 -9.045 -22.607 1.00 95.88 588 GLU A C 1
ATOM 4490 O O . GLU A 1 588 ? 15.973 -10.098 -22.156 1.00 95.88 588 GLU A O 1
ATOM 4495 N N . GLU A 1 589 ? 15.973 -7.856 -22.190 1.00 95.38 589 GLU A N 1
ATOM 4496 C CA . GLU A 1 589 ? 17.049 -7.713 -21.200 1.00 95.38 589 GLU A CA 1
ATOM 4497 C C . GLU A 1 589 ? 16.638 -8.264 -19.826 1.00 95.38 589 GLU A C 1
ATOM 4499 O O . GLU A 1 589 ? 17.366 -9.059 -19.230 1.00 95.38 589 GLU A O 1
ATOM 4504 N N . SER A 1 590 ? 15.468 -7.865 -19.323 1.00 96.50 590 SER A N 1
ATOM 4505 C CA . SER A 1 590 ? 15.054 -8.177 -17.949 1.00 96.50 590 SER A CA 1
ATOM 4506 C C . SER A 1 590 ? 14.632 -9.634 -17.763 1.00 96.50 590 SER A C 1
ATOM 4508 O O . SER A 1 590 ? 14.786 -10.182 -16.673 1.00 96.50 590 SER A O 1
ATOM 4510 N N . LEU A 1 591 ? 14.075 -10.274 -18.798 1.00 97.06 591 LEU A N 1
ATOM 4511 C CA . LEU A 1 591 ? 13.506 -11.618 -18.680 1.00 97.06 591 LEU A CA 1
ATOM 4512 C C . LEU A 1 591 ? 14.449 -12.728 -19.147 1.00 97.06 591 LEU A C 1
ATOM 4514 O O . LEU A 1 591 ? 14.249 -13.867 -18.728 1.00 97.06 591 LEU A O 1
ATOM 4518 N N . MET A 1 592 ? 15.462 -12.446 -19.977 1.00 94.88 592 MET A N 1
ATOM 4519 C CA . MET A 1 592 ? 16.372 -13.475 -20.517 1.00 94.88 592 MET A CA 1
ATOM 4520 C C . MET A 1 592 ? 17.718 -13.559 -19.783 1.00 94.88 592 MET A C 1
ATOM 4522 O O . MET A 1 592 ? 18.315 -14.640 -19.720 1.00 94.88 592 MET A O 1
ATOM 4526 N N . ASN A 1 593 ? 18.194 -12.451 -19.207 1.00 91.06 593 ASN A N 1
ATOM 4527 C CA . ASN A 1 593 ? 19.484 -12.399 -18.520 1.00 91.06 593 ASN A CA 1
ATOM 4528 C C . ASN A 1 593 ? 19.423 -13.104 -17.157 1.00 91.06 593 ASN A C 1
ATOM 4530 O O . ASN A 1 593 ? 18.586 -12.790 -16.319 1.00 91.06 593 ASN A O 1
ATOM 4534 N N . ASN A 1 594 ? 20.340 -14.048 -16.920 1.00 88.88 594 ASN A N 1
ATOM 4535 C CA . ASN A 1 594 ? 20.439 -14.853 -15.689 1.00 88.88 594 ASN A CA 1
ATOM 4536 C C . ASN A 1 594 ? 19.208 -15.734 -15.356 1.00 88.88 594 ASN A C 1
ATOM 4538 O O . ASN A 1 594 ? 19.113 -16.265 -14.253 1.00 88.88 594 ASN A O 1
ATOM 4542 N N 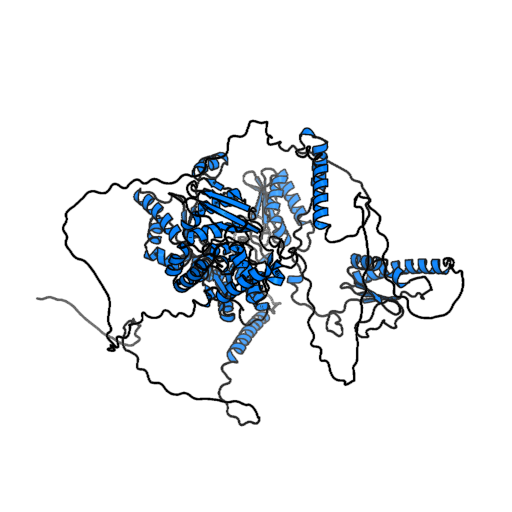. THR A 1 595 ? 18.302 -15.972 -16.313 1.00 93.06 595 THR A N 1
ATOM 4543 C CA . THR A 1 595 ? 17.049 -16.737 -16.115 1.00 93.06 595 THR A CA 1
ATOM 4544 C C . THR A 1 595 ? 16.989 -18.077 -16.862 1.00 93.06 595 THR A C 1
ATOM 4546 O O . THR A 1 595 ? 15.912 -18.656 -17.011 1.00 93.06 595 THR A O 1
ATOM 4549 N N . ASN A 1 596 ? 18.111 -18.595 -17.381 1.00 92.62 596 ASN A N 1
ATOM 4550 C CA . ASN A 1 596 ? 18.131 -19.775 -18.268 1.00 92.62 596 ASN A CA 1
ATOM 4551 C C . ASN A 1 596 ? 17.202 -19.600 -19.498 1.00 92.62 596 ASN A C 1
ATOM 4553 O O . ASN A 1 596 ? 16.360 -20.453 -19.798 1.00 92.62 596 ASN A O 1
ATOM 4557 N N . GLY A 1 597 ? 17.324 -18.453 -20.181 1.00 88.50 597 GLY A N 1
ATOM 4558 C CA . GLY A 1 597 ? 16.517 -18.115 -21.358 1.00 88.50 597 GLY A CA 1
ATOM 4559 C C . GLY A 1 597 ? 15.030 -17.972 -21.030 1.00 88.50 597 GLY A C 1
ATOM 4560 O O . GLY A 1 597 ? 14.193 -18.601 -21.672 1.00 88.50 597 GLY A O 1
ATOM 4561 N N . GLY A 1 598 ? 14.712 -17.230 -19.968 1.00 90.94 598 GLY A N 1
ATOM 4562 C CA . GLY A 1 598 ? 13.343 -16.978 -19.519 1.00 90.94 598 GLY A CA 1
ATOM 4563 C C . GLY A 1 598 ? 12.686 -18.123 -18.746 1.00 90.94 598 GLY A C 1
ATOM 4564 O O . GLY A 1 598 ? 11.577 -17.952 -18.246 1.00 90.94 598 GLY A O 1
ATOM 4565 N N . ARG A 1 599 ? 13.311 -19.296 -18.597 1.00 90.56 599 ARG A N 1
ATOM 4566 C CA . ARG A 1 599 ? 12.686 -20.429 -17.883 1.00 90.56 599 ARG A CA 1
ATOM 4567 C C . ARG A 1 599 ? 12.548 -20.166 -16.380 1.00 90.56 599 ARG A C 1
ATOM 4569 O O . ARG A 1 599 ? 11.477 -20.380 -15.820 1.00 90.56 599 ARG A O 1
ATOM 4576 N N . ASN A 1 600 ? 13.590 -19.616 -15.765 1.00 93.81 600 ASN A N 1
ATOM 4577 C CA . ASN A 1 600 ? 13.705 -19.368 -14.329 1.00 93.81 600 ASN A CA 1
ATOM 4578 C C . ASN A 1 600 ? 13.710 -17.853 -14.059 1.00 93.81 600 ASN A C 1
ATOM 4580 O O . ASN A 1 600 ? 14.759 -17.287 -13.776 1.00 93.81 600 ASN A O 1
ATOM 4584 N N . ILE A 1 601 ? 12.562 -17.181 -14.200 1.00 97.31 601 ILE A N 1
ATOM 4585 C CA . ILE A 1 601 ? 12.447 -15.723 -13.974 1.00 97.31 601 ILE A CA 1
ATOM 4586 C C . ILE A 1 601 ? 12.221 -15.411 -12.490 1.00 97.31 601 ILE A C 1
ATOM 4588 O O . ILE A 1 601 ? 12.958 -14.619 -11.902 1.00 97.31 601 ILE A O 1
ATOM 4592 N N . ARG A 1 602 ? 11.216 -16.044 -11.873 1.00 97.56 602 ARG A N 1
ATOM 4593 C CA . ARG A 1 602 ? 10.804 -15.785 -10.484 1.00 97.56 602 ARG A CA 1
ATOM 4594 C C . ARG A 1 602 ? 11.937 -16.104 -9.504 1.00 97.56 602 ARG A C 1
ATOM 4596 O O . ARG A 1 602 ? 12.572 -17.154 -9.586 1.00 97.56 602 ARG A O 1
ATOM 4603 N N . GLY A 1 603 ? 12.210 -15.177 -8.592 1.00 95.88 603 GLY A N 1
ATOM 4604 C CA . GLY A 1 603 ? 13.323 -15.221 -7.643 1.00 95.88 603 GLY A CA 1
ATOM 4605 C C . GLY A 1 603 ? 14.719 -15.026 -8.251 1.00 95.88 603 GLY A C 1
ATOM 4606 O O . GLY A 1 603 ? 15.694 -15.115 -7.510 1.00 95.88 603 GLY A O 1
ATOM 4607 N N . GLN A 1 604 ? 14.853 -14.770 -9.561 1.00 95.62 604 GLN A N 1
ATOM 4608 C CA . GLN A 1 604 ? 16.151 -14.745 -10.257 1.00 95.62 604 GLN A CA 1
ATOM 4609 C C . GLN A 1 604 ? 16.373 -13.508 -11.135 1.00 95.62 604 GLN A C 1
ATOM 4611 O O . GLN A 1 604 ? 17.427 -12.883 -11.023 1.00 95.62 604 GLN A O 1
ATOM 4616 N N . ALA A 1 605 ? 15.402 -13.111 -11.956 1.00 96.31 605 ALA A N 1
ATOM 4617 C CA . ALA A 1 605 ? 15.509 -11.902 -12.768 1.00 96.31 605 ALA A CA 1
ATOM 4618 C C . ALA A 1 605 ? 15.572 -10.637 -11.899 1.00 96.31 605 ALA A C 1
ATOM 4620 O O . ALA A 1 605 ? 14.850 -10.527 -10.906 1.00 96.31 605 ALA A O 1
ATOM 4621 N N . ASN A 1 606 ? 16.387 -9.668 -12.313 1.00 96.00 606 ASN A N 1
ATOM 4622 C CA . ASN A 1 606 ? 16.299 -8.291 -11.839 1.00 96.00 606 ASN A CA 1
ATOM 4623 C C . ASN A 1 606 ? 15.499 -7.517 -12.898 1.00 96.00 606 ASN A C 1
ATOM 4625 O O . ASN A 1 606 ? 15.950 -7.360 -14.032 1.00 96.00 606 ASN A O 1
ATOM 4629 N N . LEU A 1 607 ? 14.277 -7.124 -12.555 1.00 97.88 607 LEU A N 1
ATOM 4630 C CA . LEU A 1 607 ? 13.334 -6.459 -13.447 1.00 97.88 607 LEU A CA 1
ATOM 4631 C C . LEU A 1 607 ? 13.613 -4.958 -13.458 1.00 97.88 607 LEU A C 1
ATOM 4633 O O . LEU A 1 607 ? 13.516 -4.329 -12.409 1.00 97.88 607 LEU A O 1
ATOM 4637 N N . LYS A 1 608 ? 13.901 -4.386 -14.630 1.00 98.19 608 LYS A N 1
ATOM 4638 C CA . LYS A 1 608 ? 14.018 -2.933 -14.820 1.00 98.19 608 LYS A CA 1
ATOM 4639 C C . LYS A 1 608 ? 12.668 -2.364 -15.237 1.00 98.19 608 LYS A C 1
ATOM 4641 O O . LYS A 1 608 ? 12.264 -2.493 -16.395 1.00 98.19 608 LYS A O 1
ATOM 4646 N N . LEU A 1 609 ? 11.953 -1.797 -14.274 1.00 98.50 609 LEU A N 1
ATOM 4647 C CA . LEU A 1 609 ? 10.559 -1.384 -14.400 1.00 98.50 609 LEU A CA 1
ATOM 4648 C C . LEU A 1 609 ? 10.436 0.134 -14.581 1.00 98.50 609 LEU A C 1
ATOM 4650 O O . LEU A 1 609 ? 11.233 0.909 -14.058 1.00 98.50 609 LEU A O 1
ATOM 4654 N N . LYS A 1 610 ? 9.394 0.554 -15.296 1.00 98.06 610 LYS A N 1
ATOM 4655 C CA . LYS A 1 610 ? 8.967 1.947 -15.460 1.00 98.06 610 LYS A CA 1
ATOM 4656 C C . LYS A 1 610 ? 7.576 2.110 -14.832 1.00 98.06 610 LYS A C 1
ATOM 4658 O O . LYS A 1 610 ? 6.588 1.815 -15.510 1.00 98.06 610 LYS A O 1
ATOM 4663 N N . PRO A 1 611 ? 7.482 2.524 -13.554 1.00 97.94 611 PRO A N 1
ATOM 4664 C CA . PRO A 1 611 ? 6.203 2.796 -12.898 1.00 97.94 611 PRO A CA 1
ATOM 4665 C C . PRO A 1 611 ? 5.426 3.906 -13.616 1.00 97.94 611 PRO A C 1
ATOM 4667 O O . PRO A 1 611 ? 6.030 4.819 -14.174 1.00 97.94 611 PRO A O 1
ATOM 4670 N N . ASP A 1 612 ? 4.093 3.869 -13.574 1.00 97.69 612 ASP A N 1
ATOM 4671 C CA . ASP A 1 612 ? 3.262 4.913 -14.189 1.00 97.69 612 ASP A CA 1
ATOM 4672 C C . ASP A 1 612 ? 3.191 6.185 -13.335 1.00 97.69 612 ASP A C 1
ATOM 4674 O O . ASP A 1 612 ? 2.965 7.269 -13.869 1.00 97.69 612 ASP A O 1
ATOM 4678 N N . ARG A 1 613 ? 3.312 6.055 -12.004 1.00 97.25 613 ARG A N 1
ATOM 4679 C CA . ARG A 1 613 ? 3.194 7.167 -11.047 1.00 97.25 613 ARG A CA 1
ATOM 4680 C C . ARG A 1 613 ? 3.798 6.859 -9.675 1.00 97.25 613 ARG A C 1
ATOM 4682 O O . ARG A 1 613 ? 4.003 5.698 -9.314 1.00 97.25 613 ARG A O 1
ATOM 4689 N N . VAL A 1 614 ? 3.985 7.917 -8.888 1.00 98.50 614 VAL A N 1
ATOM 4690 C CA . VAL A 1 614 ? 4.466 7.873 -7.497 1.00 98.50 614 VAL A CA 1
ATOM 4691 C C . VAL A 1 614 ? 3.425 8.467 -6.535 1.00 98.50 614 VAL A C 1
ATOM 4693 O O . VAL A 1 614 ? 2.757 9.453 -6.849 1.00 98.50 614 VAL A O 1
ATOM 4696 N N . ALA A 1 615 ? 3.288 7.898 -5.339 1.00 98.38 615 ALA A N 1
ATOM 4697 C CA . ALA A 1 615 ? 2.544 8.485 -4.225 1.00 98.38 615 ALA A CA 1
ATOM 4698 C C . ALA A 1 615 ? 3.434 8.552 -2.974 1.00 98.38 615 ALA A C 1
ATOM 4700 O O . ALA A 1 615 ? 4.175 7.617 -2.689 1.00 98.38 615 ALA A O 1
ATOM 4701 N N . MET A 1 616 ? 3.388 9.659 -2.237 1.00 98.56 616 MET A N 1
ATOM 4702 C CA . MET A 1 616 ? 4.214 9.867 -1.047 1.00 98.56 616 MET A CA 1
ATOM 4703 C C . MET A 1 616 ? 3.375 10.427 0.096 1.00 98.56 616 MET A C 1
ATOM 4705 O O . MET A 1 616 ? 2.527 11.284 -0.142 1.00 98.56 616 MET A O 1
ATOM 4709 N N . GLN A 1 617 ? 3.621 9.965 1.317 1.00 98.00 617 GLN A N 1
ATOM 4710 C CA . GLN A 1 617 ? 3.044 10.533 2.540 1.00 98.00 617 GLN A CA 1
ATOM 4711 C C . GLN A 1 617 ? 4.033 11.501 3.199 1.00 98.00 617 GLN A C 1
ATOM 4713 O O . GLN A 1 617 ? 5.226 11.451 2.913 1.00 98.00 617 GLN A O 1
ATOM 4718 N N . ASP A 1 618 ? 3.560 12.442 4.006 1.00 97.62 618 ASP A N 1
ATOM 4719 C CA . ASP A 1 618 ? 4.324 13.595 4.498 1.00 97.62 618 ASP A CA 1
ATOM 4720 C C . ASP A 1 618 ? 5.565 13.251 5.335 1.00 97.62 618 ASP A C 1
ATOM 4722 O O . ASP A 1 618 ? 6.573 13.963 5.244 1.00 97.62 618 ASP A O 1
ATOM 4726 N N . ALA A 1 619 ? 5.553 12.156 6.095 1.00 95.19 619 ALA A N 1
ATOM 4727 C CA . ALA A 1 619 ? 6.718 11.713 6.861 1.00 95.19 619 ALA A CA 1
ATOM 4728 C C . ALA A 1 619 ? 7.874 11.225 5.958 1.00 95.19 619 ALA A C 1
ATOM 4730 O O . ALA A 1 619 ? 9.039 11.518 6.237 1.00 95.19 619 ALA A O 1
ATOM 4731 N N . SER A 1 620 ? 7.585 10.537 4.846 1.00 95.62 620 SER A N 1
ATOM 4732 C CA . SER A 1 620 ? 8.600 10.028 3.905 1.00 95.62 620 SER A CA 1
ATOM 4733 C C . SER A 1 620 ? 8.872 10.962 2.712 1.00 95.62 620 SER A C 1
ATOM 4735 O O . SER A 1 620 ? 10.013 11.049 2.238 1.00 95.62 620 SER A O 1
ATOM 4737 N N . ALA A 1 621 ? 7.872 11.737 2.279 1.00 97.81 621 ALA A N 1
ATOM 4738 C CA . ALA A 1 621 ? 7.950 12.712 1.189 1.00 97.81 621 ALA A CA 1
ATOM 4739 C C . ALA A 1 621 ? 9.030 13.766 1.435 1.00 97.81 621 ALA A C 1
ATOM 4741 O O . ALA A 1 621 ? 9.715 14.166 0.496 1.00 97.81 621 ALA A O 1
ATOM 4742 N N . GLN A 1 622 ? 9.230 14.191 2.687 1.00 97.94 622 GLN A N 1
ATOM 4743 C CA . GLN A 1 622 ? 10.270 15.159 3.046 1.00 97.94 622 GLN A CA 1
ATOM 4744 C C . GLN A 1 622 ? 11.646 14.746 2.509 1.00 97.94 622 GLN A C 1
ATOM 4746 O O . GLN A 1 622 ? 12.317 15.521 1.828 1.00 97.94 622 GLN A O 1
ATOM 4751 N N . MET A 1 623 ? 12.055 13.502 2.771 1.00 97.44 623 MET A N 1
ATOM 4752 C CA . MET A 1 623 ? 13.372 13.008 2.373 1.00 97.44 623 MET A CA 1
ATOM 4753 C C . MET A 1 623 ? 13.434 12.640 0.885 1.00 97.44 623 MET A C 1
ATOM 4755 O O . MET A 1 623 ? 14.450 12.905 0.242 1.00 97.44 623 MET A O 1
ATOM 4759 N N . ALA A 1 624 ? 12.349 12.101 0.317 1.00 97.62 624 ALA A N 1
ATOM 4760 C CA . ALA A 1 624 ? 12.251 11.833 -1.120 1.00 97.62 624 ALA A CA 1
ATOM 4761 C C . ALA A 1 624 ? 12.386 13.126 -1.948 1.00 97.62 624 ALA A C 1
ATOM 4763 O O . ALA A 1 624 ? 13.175 13.192 -2.889 1.00 97.62 624 ALA A O 1
ATOM 4764 N N . LEU A 1 625 ? 11.698 14.203 -1.554 1.00 98.12 625 LEU A N 1
ATOM 4765 C CA . LEU A 1 625 ? 11.782 15.495 -2.237 1.00 98.12 625 LEU A CA 1
ATOM 4766 C C . LEU A 1 625 ? 13.147 16.163 -2.058 1.00 98.12 625 LEU A C 1
ATOM 4768 O O . LEU A 1 625 ? 13.655 16.729 -3.020 1.00 98.12 625 LEU A O 1
ATOM 4772 N N . LEU A 1 626 ? 13.781 16.074 -0.884 1.00 97.88 626 LEU A N 1
ATOM 4773 C CA . LEU A 1 626 ? 15.149 16.578 -0.690 1.00 97.88 626 LEU A CA 1
ATOM 4774 C C . LEU A 1 626 ? 16.169 15.854 -1.587 1.00 97.88 626 LEU A C 1
ATOM 4776 O O . LEU A 1 626 ? 17.073 16.493 -2.128 1.00 97.88 626 LEU A O 1
ATOM 4780 N N . GLN A 1 627 ? 16.000 14.545 -1.797 1.00 97.81 627 GLN A N 1
ATOM 4781 C CA . GLN A 1 627 ? 16.806 13.785 -2.755 1.00 97.81 627 GLN A CA 1
ATOM 4782 C C . GLN A 1 627 ? 16.502 14.210 -4.199 1.00 97.81 627 GLN A C 1
ATOM 4784 O O . GLN A 1 627 ? 17.429 14.584 -4.917 1.00 97.81 627 GLN A O 1
ATOM 4789 N N . PHE A 1 628 ? 15.229 14.294 -4.596 1.00 98.31 628 PHE A N 1
ATOM 4790 C CA . PHE A 1 628 ? 14.823 14.786 -5.921 1.00 98.31 628 PHE A CA 1
ATOM 4791 C C . PHE A 1 628 ? 15.340 16.208 -6.223 1.00 98.31 628 PHE A C 1
ATOM 4793 O O . PHE A 1 628 ? 15.824 16.495 -7.319 1.00 98.31 628 PHE A O 1
ATOM 4800 N N . MET A 1 629 ? 15.315 17.104 -5.231 1.00 97.44 629 MET A N 1
ATOM 4801 C CA . MET A 1 629 ? 15.878 18.455 -5.318 1.00 97.44 629 MET A CA 1
ATOM 4802 C C . MET A 1 629 ? 17.375 18.437 -5.651 1.00 97.44 629 MET A C 1
ATOM 4804 O O . MET A 1 629 ? 17.841 19.313 -6.382 1.00 97.44 629 MET A O 1
ATOM 4808 N N . SER A 1 630 ? 18.119 17.449 -5.142 1.00 97.06 630 SER A N 1
ATOM 4809 C CA . SER A 1 630 ? 19.557 17.293 -5.401 1.00 97.06 630 SER A CA 1
ATOM 4810 C C . SER A 1 630 ? 19.870 16.841 -6.834 1.00 97.06 630 SER A C 1
ATOM 4812 O O . SER A 1 630 ? 20.931 17.183 -7.353 1.00 97.06 630 SER A O 1
ATOM 4814 N N . CYS A 1 631 ? 18.925 16.177 -7.514 1.00 96.81 631 CYS A N 1
ATOM 4815 C CA . CYS A 1 631 ? 19.033 15.799 -8.928 1.00 96.81 631 CYS A CA 1
ATOM 4816 C C . CYS A 1 631 ? 18.992 17.012 -9.878 1.00 96.81 631 CYS A C 1
ATOM 4818 O O . CYS A 1 631 ? 19.344 16.890 -11.048 1.00 96.81 631 CYS A O 1
ATOM 4820 N N . GLY A 1 632 ? 18.547 18.182 -9.403 1.00 96.12 632 GLY A N 1
ATOM 4821 C CA . GLY A 1 632 ? 18.536 19.427 -10.179 1.00 96.12 632 GLY A CA 1
ATOM 4822 C C . GLY A 1 632 ? 17.499 19.493 -11.310 1.00 96.12 632 GLY A C 1
ATOM 4823 O O . GLY A 1 632 ? 17.524 20.448 -12.089 1.00 96.12 632 GLY A O 1
ATOM 4824 N N . LEU A 1 633 ? 16.586 18.520 -11.410 1.00 96.06 633 LEU A N 1
ATOM 4825 C CA . LEU A 1 633 ? 15.530 18.505 -12.427 1.00 96.06 633 LEU A CA 1
ATOM 4826 C C . LEU A 1 633 ? 14.452 19.578 -12.159 1.00 96.06 633 LEU A C 1
ATOM 4828 O O . LEU A 1 633 ? 14.212 19.933 -11.004 1.00 96.06 633 LEU A O 1
ATOM 4832 N N . PRO A 1 634 ? 13.785 20.110 -13.204 1.00 96.06 634 PRO A N 1
ATOM 4833 C CA . PRO A 1 634 ? 12.772 21.157 -13.051 1.00 96.06 634 PRO A CA 1
ATOM 4834 C C . PRO A 1 634 ? 11.386 20.633 -12.637 1.00 96.06 634 PRO A C 1
ATOM 4836 O O . PRO A 1 634 ? 10.617 21.386 -12.048 1.00 96.06 634 PRO A O 1
ATOM 4839 N N . SER A 1 635 ? 11.061 19.375 -12.941 1.00 97.38 635 SER A N 1
ATOM 4840 C CA . SER A 1 635 ? 9.768 18.730 -12.674 1.00 97.38 635 SER A CA 1
ATOM 4841 C C . SER A 1 635 ? 9.925 17.211 -12.664 1.00 97.38 635 SER A C 1
ATOM 4843 O O . SER A 1 635 ? 10.909 16.702 -13.207 1.00 97.38 635 SER A O 1
ATOM 4845 N N . THR A 1 636 ? 8.967 16.487 -12.084 1.00 97.69 636 THR A N 1
ATOM 4846 C CA . THR A 1 636 ? 8.960 15.014 -12.110 1.00 97.69 636 THR A CA 1
ATOM 4847 C C . THR A 1 636 ? 8.671 14.483 -13.519 1.00 97.69 636 THR A C 1
ATOM 4849 O O . THR A 1 636 ? 7.998 15.141 -14.316 1.00 97.69 636 THR A O 1
ATOM 4852 N N . ALA A 1 637 ? 9.196 13.301 -13.845 1.00 96.75 637 ALA A N 1
ATOM 4853 C CA . ALA A 1 637 ? 8.988 12.656 -15.142 1.00 96.75 637 ALA A CA 1
ATOM 4854 C C . ALA A 1 637 ? 7.672 11.862 -15.222 1.00 96.75 637 ALA A C 1
ATOM 4856 O O . ALA A 1 637 ? 7.057 11.784 -16.286 1.00 96.75 637 ALA A O 1
ATOM 4857 N N . VAL A 1 638 ? 7.220 11.320 -14.088 1.00 96.12 638 VAL A N 1
ATOM 4858 C CA . VAL A 1 638 ? 5.914 10.667 -13.923 1.00 96.12 638 VAL A CA 1
ATOM 4859 C C . VAL A 1 638 ? 4.994 11.513 -13.030 1.00 96.12 638 VAL A C 1
ATOM 4861 O O . VAL A 1 638 ? 5.496 12.287 -12.202 1.00 96.12 638 VAL A O 1
ATOM 4864 N N . PRO A 1 639 ? 3.656 11.384 -13.155 1.00 96.94 639 PRO A N 1
ATOM 4865 C CA . PRO A 1 639 ? 2.712 11.950 -12.199 1.00 96.94 639 PRO A CA 1
ATOM 4866 C C . PRO A 1 639 ? 3.045 11.532 -10.766 1.00 96.94 639 PRO A C 1
ATOM 4868 O O . PRO A 1 639 ? 3.331 10.365 -10.489 1.00 96.94 639 PRO A O 1
ATOM 4871 N N . ALA A 1 640 ? 2.982 12.488 -9.847 1.00 97.44 640 ALA A N 1
ATOM 4872 C CA . ALA A 1 640 ? 3.293 12.270 -8.446 1.00 97.44 640 ALA A CA 1
ATOM 4873 C C . ALA A 1 640 ? 2.277 12.982 -7.547 1.00 97.44 640 ALA A C 1
ATOM 4875 O O . ALA A 1 640 ? 1.741 14.025 -7.922 1.00 97.44 640 ALA A O 1
ATOM 4876 N N . SER A 1 641 ? 2.041 12.440 -6.352 1.00 98.19 641 SER A N 1
ATOM 4877 C CA . SER A 1 641 ? 1.167 13.050 -5.340 1.00 98.19 641 SER A CA 1
ATOM 4878 C C . SER A 1 641 ? 1.765 12.961 -3.936 1.00 98.19 641 SER A C 1
ATOM 4880 O O . SER A 1 641 ? 2.280 11.901 -3.581 1.00 98.19 641 SER A O 1
ATOM 4882 N N . ILE A 1 642 ? 1.649 14.030 -3.148 1.00 98.62 642 ILE A N 1
ATOM 4883 C CA . ILE A 1 642 ? 2.017 14.109 -1.725 1.00 98.62 642 ILE A CA 1
ATOM 4884 C C . ILE A 1 642 ? 0.739 14.171 -0.884 1.00 98.62 642 ILE A C 1
ATOM 4886 O O . ILE A 1 642 ? -0.168 14.929 -1.229 1.00 98.62 642 ILE A O 1
ATOM 4890 N N . HIS A 1 643 ? 0.687 13.410 0.208 1.00 98.62 643 HIS A N 1
ATOM 4891 C CA . HIS A 1 643 ? -0.448 13.312 1.130 1.00 98.62 643 HIS A CA 1
ATOM 4892 C C . HIS A 1 643 ? -0.003 13.668 2.549 1.00 98.62 643 HIS A C 1
ATOM 4894 O O . HIS A 1 643 ? 1.009 13.153 3.010 1.00 98.62 643 HIS A O 1
ATOM 4900 N N . CYS A 1 644 ? -0.719 14.575 3.217 1.00 98.31 644 CYS A N 1
ATOM 4901 C CA . CYS A 1 644 ? -0.384 15.030 4.569 1.00 98.31 644 CYS A CA 1
ATOM 4902 C C . CYS A 1 644 ? -1.293 14.378 5.620 1.00 98.31 644 CYS A C 1
ATOM 4904 O O . CYS A 1 644 ? -2.346 14.924 5.963 1.00 98.31 644 CYS A O 1
ATOM 4906 N N . ASP A 1 645 ? -0.893 13.200 6.094 1.00 97.56 645 ASP A N 1
ATOM 4907 C CA . ASP A 1 645 ? -1.709 12.300 6.911 1.00 97.56 645 ASP A CA 1
ATOM 4908 C C . ASP A 1 645 ? -0.986 11.678 8.121 1.00 97.56 645 ASP A C 1
ATOM 4910 O O . ASP A 1 645 ? -1.676 11.238 9.040 1.00 97.56 645 ASP A O 1
ATOM 4914 N N . HIS A 1 646 ? 0.352 11.674 8.185 1.00 97.38 646 HIS A N 1
ATOM 4915 C CA . HIS A 1 646 ? 1.107 11.123 9.323 1.00 97.38 646 HIS A CA 1
ATOM 4916 C C . HIS A 1 646 ? 1.493 12.176 10.370 1.00 97.38 646 HIS A C 1
ATOM 4918 O O . HIS A 1 646 ? 1.837 11.829 11.497 1.00 97.38 646 HIS A O 1
ATOM 4924 N N . MET A 1 647 ? 1.437 13.467 10.030 1.00 96.12 647 MET A N 1
ATOM 4925 C CA . MET A 1 647 ? 1.797 14.568 10.935 1.00 96.12 647 MET A CA 1
ATOM 4926 C C . MET A 1 647 ? 0.569 15.219 11.607 1.00 96.12 647 MET A C 1
ATOM 4928 O O . MET A 1 647 ? 0.566 16.429 11.858 1.00 96.12 647 MET A O 1
ATOM 4932 N N . ILE A 1 648 ? -0.485 14.438 11.879 1.00 95.44 648 ILE A N 1
ATOM 4933 C CA . ILE A 1 648 ? -1.711 14.866 12.576 1.00 95.44 648 ILE A CA 1
ATOM 4934 C C . ILE A 1 648 ? -2.003 13.891 13.720 1.00 95.44 648 ILE A C 1
ATOM 4936 O O . ILE A 1 648 ? -2.249 12.720 13.462 1.00 95.44 648 ILE A O 1
ATOM 4940 N N . VAL A 1 649 ? -1.999 14.390 14.959 1.00 93.06 649 VAL A N 1
ATOM 4941 C CA . VAL A 1 649 ? -2.224 13.585 16.175 1.00 93.06 649 VAL A CA 1
ATOM 4942 C C . VAL A 1 649 ? -3.721 13.444 16.445 1.00 93.06 649 VAL A C 1
ATOM 4944 O O . VAL A 1 649 ? -4.387 14.459 16.620 1.00 93.06 649 VAL A O 1
ATOM 4947 N N . GLY A 1 650 ? -4.246 12.223 16.522 1.00 91.62 650 GLY A N 1
ATOM 4948 C CA . GLY A 1 650 ? -5.633 11.938 16.896 1.00 91.62 650 GLY A CA 1
ATOM 4949 C C . GLY A 1 650 ? -5.800 11.701 18.400 1.00 91.62 650 GLY A C 1
ATOM 4950 O O . GLY A 1 650 ? -5.438 10.643 18.908 1.00 91.62 650 GLY A O 1
ATOM 4951 N N . GLU A 1 651 ? -6.396 12.656 19.116 1.00 90.06 651 GLU A N 1
ATOM 4952 C CA . GLU A 1 651 ? -6.634 12.565 20.565 1.00 90.06 651 GLU A CA 1
ATOM 4953 C C . GLU A 1 651 ? -7.994 13.159 20.965 1.00 90.06 651 GLU A C 1
ATOM 4955 O O . GLU A 1 651 ? -8.792 12.494 21.627 1.00 90.06 651 GLU A O 1
ATOM 4960 N N . LYS A 1 652 ? -8.265 14.417 20.591 1.00 93.50 652 LYS A N 1
ATOM 4961 C CA . LYS A 1 652 ? -9.400 15.208 21.103 1.00 93.50 652 LYS A CA 1
ATOM 4962 C C . LYS A 1 652 ? -10.524 15.397 20.083 1.00 93.50 652 LYS A C 1
ATOM 4964 O O . LYS A 1 652 ? -11.566 15.952 20.430 1.00 93.50 652 LYS A O 1
ATOM 4969 N N . GLY A 1 653 ? -10.331 14.934 18.850 1.00 95.38 653 GLY A N 1
ATOM 4970 C CA . GLY A 1 653 ? -11.274 15.077 17.745 1.00 95.38 653 GLY A CA 1
ATOM 4971 C C . GLY A 1 653 ? -10.829 16.126 16.728 1.00 95.38 653 GLY A C 1
ATOM 4972 O O . GLY A 1 653 ? -10.097 17.069 17.046 1.00 95.38 653 GLY A O 1
ATOM 4973 N N . ALA A 1 654 ? -11.304 15.965 15.489 1.00 93.94 654 ALA A N 1
ATOM 4974 C CA . ALA A 1 654 ? -10.817 16.686 14.308 1.00 93.94 654 ALA A CA 1
ATOM 4975 C C . ALA A 1 654 ? -10.709 18.214 14.492 1.00 93.94 654 ALA A C 1
ATOM 4977 O O . ALA A 1 654 ? -9.690 18.804 14.127 1.00 93.94 654 ALA A O 1
ATOM 4978 N N . ASP A 1 655 ? -11.721 18.840 15.103 1.00 94.94 655 ASP A N 1
ATOM 4979 C CA . ASP A 1 655 ? -11.810 20.296 15.304 1.00 94.94 655 ASP A CA 1
ATOM 4980 C C . ASP A 1 655 ? -10.699 20.876 16.196 1.00 94.94 655 ASP A C 1
ATOM 4982 O O . ASP A 1 655 ? -10.369 22.059 16.092 1.00 94.94 655 ASP A O 1
ATOM 4986 N N . THR A 1 656 ? -10.118 20.060 17.080 1.00 96.19 656 THR A N 1
ATOM 4987 C CA . THR A 1 656 ? -9.006 20.459 17.959 1.00 96.19 656 THR A CA 1
ATOM 4988 C C . THR A 1 656 ? -7.669 20.011 17.379 1.00 96.19 656 THR A C 1
ATOM 4990 O O . THR A 1 656 ? -6.720 20.796 17.300 1.00 96.19 656 THR A O 1
ATOM 4993 N N . ASP A 1 657 ? -7.619 18.758 16.943 1.00 95.88 657 ASP A N 1
ATOM 4994 C CA . ASP A 1 657 ? -6.405 18.042 16.568 1.00 95.88 657 ASP A CA 1
ATOM 4995 C C . ASP A 1 657 ? -5.793 18.560 15.258 1.00 95.88 657 ASP A C 1
ATOM 4997 O O . ASP A 1 657 ? -4.583 18.801 15.172 1.00 95.88 657 ASP A O 1
ATOM 5001 N N . LEU A 1 658 ? -6.624 18.797 14.235 1.00 96.38 658 LEU A N 1
ATOM 5002 C CA . LEU A 1 658 ? -6.157 19.227 12.917 1.00 96.38 658 LEU A CA 1
ATOM 5003 C C . LEU A 1 658 ? -5.575 20.657 12.938 1.00 96.38 658 LEU A C 1
ATOM 5005 O O . LEU A 1 658 ? -4.452 20.829 12.455 1.00 96.38 658 LEU A O 1
ATOM 5009 N N . PRO A 1 659 ? -6.226 21.686 13.529 1.00 97.62 659 PRO A N 1
ATOM 5010 C CA . PRO A 1 659 ? -5.633 23.023 13.621 1.00 97.62 659 PRO A CA 1
ATOM 5011 C C . PRO A 1 659 ? -4.339 23.063 14.442 1.00 97.62 659 PRO A C 1
ATOM 5013 O O . PRO A 1 659 ? -3.407 23.780 14.072 1.00 97.62 659 PRO A O 1
ATOM 5016 N N . GLN A 1 660 ? -4.252 22.285 15.530 1.00 97.31 660 GLN A N 1
ATOM 5017 C CA . GLN A 1 660 ? -3.033 22.191 16.341 1.00 97.31 660 GLN A CA 1
ATOM 5018 C C . GLN A 1 660 ? -1.891 21.532 15.562 1.00 97.31 660 GLN A C 1
ATOM 5020 O O . GLN A 1 660 ? -0.776 22.054 15.553 1.00 97.31 660 GLN A O 1
ATOM 5025 N N . SER A 1 661 ? -2.181 20.450 14.839 1.00 97.19 661 SER A N 1
ATOM 5026 C CA . SER A 1 661 ? -1.206 19.746 14.002 1.00 97.19 661 SER A CA 1
ATOM 5027 C C . SER A 1 661 ? -0.709 20.607 12.835 1.00 97.19 661 SER A C 1
ATOM 5029 O O . SER A 1 661 ? 0.494 20.666 12.580 1.00 97.19 661 SER A O 1
ATOM 5031 N N . ILE A 1 662 ? -1.599 21.363 12.177 1.00 97.31 662 ILE A N 1
ATOM 5032 C CA . ILE A 1 662 ? -1.232 22.351 11.143 1.00 97.31 662 ILE A CA 1
ATOM 5033 C C . ILE A 1 662 ? -0.323 23.447 11.713 1.00 97.31 662 ILE A C 1
ATOM 5035 O O . ILE A 1 662 ? 0.639 23.846 11.056 1.00 97.31 662 ILE A O 1
ATOM 5039 N N . ALA A 1 663 ? -0.602 23.935 12.925 1.00 97.38 663 ALA A N 1
ATOM 5040 C CA . ALA A 1 663 ? 0.223 24.952 13.570 1.00 97.38 663 ALA A CA 1
ATOM 5041 C C . ALA A 1 663 ? 1.603 24.412 13.990 1.00 97.38 663 ALA A C 1
ATOM 5043 O O . ALA A 1 663 ? 2.608 25.088 13.770 1.00 97.38 663 ALA A O 1
ATOM 5044 N N . GLY A 1 664 ? 1.659 23.201 14.557 1.00 97.50 664 GLY A N 1
ATOM 5045 C CA . GLY A 1 664 ? 2.899 22.559 15.006 1.00 97.50 664 GLY A CA 1
ATOM 5046 C C . GLY A 1 664 ? 3.824 22.144 13.859 1.00 97.50 664 GLY A C 1
ATOM 5047 O O . GLY A 1 664 ? 5.029 22.364 13.934 1.00 97.50 664 GLY A O 1
ATOM 5048 N N . ASN A 1 665 ? 3.261 21.621 12.766 1.00 97.88 665 ASN A N 1
ATOM 5049 C CA . ASN A 1 665 ? 4.013 21.081 11.627 1.00 97.88 665 ASN A CA 1
ATOM 5050 C C . ASN A 1 665 ? 4.072 22.041 10.422 1.00 97.88 665 ASN A C 1
ATOM 5052 O O . ASN A 1 665 ? 4.373 21.632 9.298 1.00 97.88 665 ASN A O 1
ATOM 5056 N N . LYS A 1 666 ? 3.810 23.338 10.644 1.00 97.62 666 LYS A N 1
ATOM 5057 C CA . LYS A 1 666 ? 3.667 24.341 9.578 1.00 97.62 666 LYS A CA 1
ATOM 5058 C C . LYS A 1 666 ? 4.867 24.405 8.623 1.00 97.62 666 LYS A C 1
ATOM 5060 O O . LYS A 1 666 ? 4.669 24.520 7.420 1.00 97.62 666 LYS A O 1
ATOM 5065 N N . GLU A 1 667 ? 6.096 24.323 9.137 1.00 98.19 667 GLU A N 1
ATOM 5066 C CA . GLU A 1 667 ? 7.316 24.360 8.312 1.00 98.19 667 GLU A CA 1
ATOM 5067 C C . GLU A 1 667 ? 7.372 23.191 7.315 1.00 98.19 667 GLU A C 1
ATOM 5069 O O . GLU A 1 667 ? 7.691 23.392 6.143 1.00 98.19 667 GLU A O 1
ATOM 5074 N N . VAL A 1 668 ? 6.989 21.988 7.757 1.00 98.38 668 VAL A N 1
ATOM 5075 C CA . VAL A 1 668 ? 6.929 20.788 6.912 1.00 98.38 668 VAL A CA 1
ATOM 5076 C C . VAL A 1 668 ? 5.850 20.942 5.844 1.00 98.38 668 VAL A C 1
ATOM 5078 O O . VAL A 1 668 ? 6.119 20.712 4.667 1.00 98.38 668 VAL A O 1
ATOM 5081 N N . PHE A 1 669 ? 4.647 21.386 6.217 1.00 98.38 669 PHE A N 1
ATOM 5082 C CA . PHE A 1 669 ? 3.556 21.566 5.256 1.00 98.38 669 PHE A CA 1
ATOM 5083 C C . PHE A 1 669 ? 3.839 22.684 4.239 1.00 98.38 669 PHE A C 1
ATOM 5085 O O . PHE A 1 669 ? 3.599 22.485 3.049 1.00 98.38 669 PHE A O 1
ATOM 5092 N N . ASP A 1 670 ? 4.429 23.809 4.662 1.00 98.44 670 ASP A N 1
ATOM 5093 C CA . ASP A 1 670 ? 4.896 24.877 3.764 1.00 98.44 670 ASP A CA 1
ATOM 5094 C C . ASP A 1 670 ? 5.982 24.362 2.794 1.00 98.44 670 ASP A C 1
ATOM 5096 O O . ASP A 1 670 ? 5.973 24.694 1.602 1.00 98.44 670 ASP A O 1
ATOM 5100 N N . PHE A 1 671 ? 6.922 23.539 3.277 1.00 98.62 671 PHE A N 1
ATOM 5101 C CA . PHE A 1 671 ? 7.949 22.911 2.441 1.00 98.62 671 PHE A CA 1
ATOM 5102 C C . PHE A 1 671 ? 7.334 21.967 1.403 1.00 98.62 671 PHE A C 1
ATOM 5104 O O . PHE A 1 671 ? 7.606 22.120 0.212 1.00 98.62 671 PHE A O 1
ATOM 5111 N N . LEU A 1 672 ? 6.484 21.029 1.827 1.00 98.69 672 LEU A N 1
ATOM 5112 C CA . LEU A 1 672 ? 5.858 20.052 0.935 1.00 98.69 672 LEU A CA 1
ATOM 5113 C C . LEU A 1 672 ? 4.965 20.737 -0.110 1.00 98.69 672 LEU A C 1
ATOM 5115 O O . LEU A 1 672 ? 5.077 20.429 -1.296 1.00 98.69 672 LEU A O 1
ATOM 5119 N N . GLU A 1 673 ? 4.148 21.718 0.286 1.00 98.62 673 GLU A N 1
ATOM 5120 C CA . GLU A 1 673 ? 3.279 22.457 -0.637 1.00 98.62 673 GLU A CA 1
ATOM 5121 C C . GLU A 1 673 ? 4.095 23.288 -1.649 1.00 98.62 673 GLU A C 1
ATOM 5123 O O . GLU A 1 673 ? 3.792 23.310 -2.847 1.00 98.62 673 GLU A O 1
ATOM 5128 N N . SER A 1 674 ? 5.159 23.963 -1.200 1.00 98.44 674 SER A N 1
ATOM 5129 C CA . SER A 1 674 ? 6.011 24.771 -2.084 1.00 98.44 674 SER A CA 1
ATOM 5130 C C . SER A 1 674 ? 6.876 23.920 -3.020 1.00 98.44 674 SER A C 1
ATOM 5132 O O . SER A 1 674 ? 7.030 24.276 -4.192 1.00 98.44 674 SER A O 1
ATOM 5134 N N . ALA A 1 675 ? 7.374 22.770 -2.558 1.00 98.19 675 ALA A N 1
ATOM 5135 C CA . ALA A 1 675 ? 8.040 21.779 -3.396 1.00 98.19 675 ALA A CA 1
ATOM 5136 C C . ALA A 1 675 ? 7.072 21.190 -4.434 1.00 98.19 675 ALA A C 1
ATOM 5138 O O . ALA A 1 675 ? 7.421 21.110 -5.613 1.00 98.19 675 ALA A O 1
ATOM 5139 N N . ALA A 1 676 ? 5.838 20.869 -4.039 1.00 98.31 676 ALA A N 1
ATOM 5140 C CA . ALA A 1 676 ? 4.823 20.341 -4.944 1.00 98.31 676 ALA A CA 1
ATOM 5141 C C . ALA A 1 676 ? 4.494 21.325 -6.078 1.00 98.31 676 ALA A C 1
ATOM 5143 O O . ALA A 1 676 ? 4.604 20.986 -7.260 1.00 98.31 676 ALA A O 1
ATOM 5144 N N . LYS A 1 677 ? 4.221 22.589 -5.718 1.00 98.06 677 LYS A N 1
ATOM 5145 C CA . LYS A 1 677 ? 4.013 23.703 -6.660 1.00 98.06 677 LYS A CA 1
ATOM 5146 C C . LYS A 1 677 ? 5.207 23.928 -7.591 1.00 98.06 677 LYS A C 1
ATOM 5148 O O . LYS A 1 677 ? 5.008 24.287 -8.749 1.00 98.06 677 LYS A O 1
ATOM 5153 N N . LYS A 1 678 ? 6.437 23.745 -7.098 1.00 98.12 678 LYS A N 1
ATOM 5154 C CA . LYS A 1 678 ? 7.668 23.915 -7.882 1.00 98.12 678 LYS A CA 1
ATOM 5155 C C . LYS A 1 678 ? 7.869 22.797 -8.906 1.00 98.12 678 LYS A C 1
ATOM 5157 O O . LYS A 1 678 ? 8.278 23.092 -10.023 1.00 98.12 678 LYS A O 1
ATOM 5162 N N . TYR A 1 679 ? 7.614 21.548 -8.517 1.00 98.19 679 TYR A N 1
ATOM 5163 C CA . TYR A 1 679 ? 7.986 20.360 -9.292 1.00 98.19 679 TYR A CA 1
ATOM 5164 C C . TYR A 1 679 ? 6.838 19.713 -10.081 1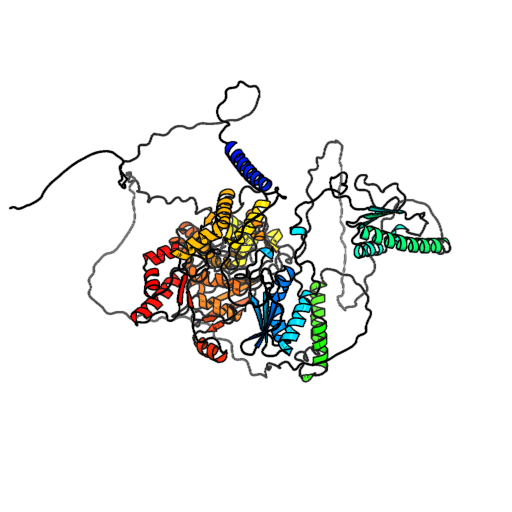.00 98.19 679 TYR A C 1
ATOM 5166 O O . TYR A 1 679 ? 7.079 18.752 -10.809 1.00 98.19 679 TYR A O 1
ATOM 5174 N N . GLY A 1 680 ? 5.618 20.255 -9.988 1.00 96.06 680 GLY A N 1
ATOM 5175 C CA . GLY A 1 680 ? 4.448 19.752 -10.717 1.00 96.06 680 GLY A CA 1
ATOM 5176 C C . GLY A 1 680 ? 3.789 18.536 -10.062 1.00 96.06 680 GLY A C 1
ATOM 5177 O O . GLY A 1 680 ? 3.202 17.713 -10.756 1.00 96.06 680 GLY A O 1
ATOM 5178 N N . ILE A 1 681 ? 3.905 18.419 -8.738 1.00 97.44 681 ILE A N 1
ATOM 5179 C CA . ILE A 1 681 ? 3.387 17.300 -7.942 1.00 97.44 681 ILE A CA 1
ATOM 5180 C C . ILE A 1 681 ? 2.013 17.694 -7.380 1.00 97.44 681 ILE A C 1
ATOM 5182 O O . ILE A 1 681 ? 1.820 18.831 -6.945 1.00 97.44 681 ILE A O 1
ATOM 5186 N N . GLU A 1 682 ? 1.052 16.771 -7.377 1.00 97.06 682 GLU A N 1
ATOM 5187 C CA . GLU A 1 682 ? -0.254 16.982 -6.745 1.00 97.06 682 GLU A CA 1
ATOM 5188 C C . GLU A 1 682 ? -0.100 17.014 -5.212 1.00 97.06 682 GLU A C 1
ATOM 5190 O O . GLU A 1 682 ? 0.608 16.188 -4.639 1.00 97.06 682 GLU A O 1
ATOM 5195 N N . PHE A 1 683 ? -0.751 17.955 -4.525 1.00 98.19 683 PHE A N 1
ATOM 5196 C CA . PHE A 1 683 ? -0.630 18.124 -3.071 1.00 98.19 683 PHE A CA 1
ATOM 5197 C C . PHE A 1 683 ? -1.990 17.982 -2.387 1.00 98.19 683 PHE A C 1
ATOM 5199 O O . PHE A 1 683 ? -2.898 18.775 -2.645 1.00 98.19 683 PHE A O 1
ATOM 5206 N N . TRP A 1 684 ? -2.105 16.996 -1.500 1.00 98.19 684 TRP A N 1
ATOM 5207 C CA . TRP A 1 684 ? -3.262 16.778 -0.638 1.00 98.19 684 TRP A CA 1
ATOM 5208 C C . TRP A 1 684 ? -2.959 17.374 0.742 1.00 98.19 684 TRP A C 1
ATOM 5210 O O . TRP A 1 684 ? -2.097 16.849 1.451 1.00 98.19 684 TRP A O 1
ATOM 5220 N N . PRO A 1 685 ? -3.605 18.495 1.116 1.00 97.81 685 PRO A N 1
ATOM 5221 C CA . PRO A 1 685 ? -3.294 19.210 2.349 1.00 97.81 685 PRO A CA 1
ATOM 5222 C C . PRO A 1 685 ? -3.692 18.412 3.603 1.00 97.81 685 PRO A C 1
ATOM 5224 O O . PRO A 1 685 ? -4.487 17.474 3.508 1.00 97.81 685 PRO A O 1
ATOM 5227 N N . PRO A 1 686 ? -3.191 18.809 4.790 1.00 97.38 686 PRO A N 1
ATOM 5228 C CA . PRO A 1 686 ? -3.555 18.190 6.062 1.00 97.38 686 PRO A CA 1
ATOM 5229 C C . PRO A 1 686 ? -5.072 18.045 6.233 1.00 97.38 686 PRO A C 1
ATOM 5231 O O . PRO A 1 686 ? -5.815 19.014 6.066 1.00 97.38 686 PRO A O 1
ATOM 5234 N N . GLY A 1 687 ? -5.523 16.833 6.561 1.00 95.06 687 GLY A N 1
ATOM 5235 C CA . GLY A 1 687 ? -6.941 16.502 6.738 1.00 95.06 687 GLY A CA 1
ATOM 5236 C C . GLY A 1 687 ? -7.715 16.202 5.446 1.00 95.06 687 GLY A C 1
ATOM 5237 O O . GLY A 1 687 ? -8.913 15.937 5.516 1.00 95.06 687 GLY A O 1
ATOM 5238 N N . ALA A 1 688 ? -7.077 16.202 4.270 1.00 96.81 688 ALA A N 1
ATOM 5239 C CA . ALA A 1 688 ? -7.740 15.807 3.024 1.00 96.81 688 ALA A CA 1
ATOM 5240 C C . ALA A 1 688 ? -8.014 14.291 2.937 1.00 96.81 688 ALA A C 1
ATOM 5242 O O . ALA A 1 688 ? -9.001 13.880 2.322 1.00 96.81 688 ALA A O 1
ATOM 5243 N N . GLY A 1 689 ? -7.171 13.465 3.563 1.00 95.81 689 GLY A N 1
ATOM 5244 C CA . GLY A 1 689 ? -7.339 12.016 3.629 1.00 95.81 689 GLY A CA 1
ATOM 5245 C C . GLY A 1 689 ? -6.030 11.242 3.696 1.00 95.81 689 GLY A C 1
ATOM 5246 O O . GLY A 1 689 ? -4.983 11.728 3.273 1.00 95.81 689 GLY A O 1
ATOM 5247 N N . ILE A 1 690 ? -6.135 10.005 4.174 1.00 98.31 690 ILE A N 1
ATOM 5248 C CA . ILE A 1 690 ? -5.043 9.042 4.272 1.00 98.31 690 ILE A CA 1
ATOM 5249 C C . ILE A 1 690 ? -4.646 8.577 2.867 1.00 98.31 690 ILE A C 1
ATOM 5251 O O . ILE A 1 690 ? -5.507 8.213 2.057 1.00 98.31 690 ILE A O 1
ATOM 5255 N N . ILE A 1 691 ? -3.342 8.532 2.591 1.00 98.50 691 ILE A N 1
ATOM 5256 C CA . ILE A 1 691 ? -2.740 8.261 1.280 1.00 98.50 691 ILE A CA 1
ATOM 5257 C C . ILE A 1 691 ? -3.390 7.085 0.547 1.00 98.50 691 ILE A C 1
ATOM 5259 O O . ILE A 1 691 ? -3.728 7.203 -0.629 1.00 98.50 691 ILE A O 1
ATOM 5263 N N . HIS A 1 692 ? -3.620 5.957 1.218 1.00 98.44 692 HIS A N 1
ATOM 5264 C CA . HIS A 1 692 ? -4.152 4.749 0.580 1.00 98.44 692 HIS A CA 1
ATOM 5265 C C . HIS A 1 692 ? -5.614 4.878 0.152 1.00 98.44 692 HIS A C 1
ATOM 5267 O O . HIS A 1 692 ? -5.980 4.341 -0.898 1.00 98.44 692 HIS A O 1
ATOM 5273 N N . GLN A 1 693 ? -6.430 5.600 0.927 1.00 98.06 693 GLN A N 1
ATOM 5274 C CA . GLN A 1 693 ? -7.824 5.873 0.589 1.00 98.06 693 GLN A CA 1
ATOM 5275 C C . GLN A 1 693 ? -7.880 6.886 -0.557 1.00 98.06 693 GLN A C 1
ATOM 5277 O O . GLN A 1 693 ? -8.485 6.605 -1.592 1.00 98.06 693 GLN A O 1
ATOM 5282 N N . SER A 1 694 ? -7.139 7.993 -0.437 1.00 96.25 694 SER A N 1
ATOM 5283 C CA . SER A 1 694 ? -6.989 9.007 -1.486 1.00 96.25 694 SER A CA 1
ATOM 5284 C C . SER A 1 694 ? -6.505 8.394 -2.808 1.00 96.25 694 SER A C 1
ATOM 5286 O O . SER A 1 694 ? -7.067 8.685 -3.866 1.00 96.25 694 SER A O 1
ATOM 5288 N N . VAL A 1 695 ? -5.519 7.487 -2.770 1.00 98.00 695 VAL A N 1
ATOM 5289 C CA . VAL A 1 695 ? -5.024 6.740 -3.940 1.00 98.00 695 VAL A CA 1
ATOM 5290 C C . VAL A 1 695 ? -6.087 5.804 -4.508 1.00 98.00 695 VAL A C 1
ATOM 5292 O O . VAL A 1 695 ? -6.276 5.803 -5.725 1.00 98.00 695 VAL A O 1
ATOM 5295 N N . LEU A 1 696 ? -6.810 5.035 -3.689 1.00 98.44 696 LEU A N 1
ATOM 5296 C CA . LEU A 1 696 ? -7.867 4.147 -4.185 1.00 98.44 696 LEU A CA 1
ATOM 5297 C C . LEU A 1 696 ? -9.003 4.944 -4.854 1.00 98.44 696 LEU A C 1
ATOM 5299 O O . LEU A 1 696 ? -9.464 4.561 -5.932 1.00 98.44 696 LEU A O 1
ATOM 5303 N N . GLU A 1 697 ? -9.388 6.085 -4.277 1.00 97.50 697 GLU A N 1
ATOM 5304 C CA . GLU A 1 697 ? -10.464 6.971 -4.746 1.00 97.50 697 GLU A CA 1
ATOM 5305 C C . GLU A 1 697 ? -10.106 7.781 -5.994 1.00 97.50 697 GLU A C 1
ATOM 5307 O O . GLU A 1 697 ? -10.976 8.037 -6.826 1.00 97.50 697 GLU A O 1
ATOM 5312 N N . ASN A 1 698 ? -8.836 8.161 -6.165 1.00 96.31 698 ASN A N 1
ATOM 5313 C CA . ASN A 1 698 ? -8.436 9.108 -7.208 1.00 96.31 698 ASN A CA 1
ATOM 5314 C C . ASN A 1 698 ? -7.518 8.533 -8.281 1.00 96.31 698 ASN A C 1
ATOM 5316 O O . ASN A 1 698 ? -7.623 8.957 -9.434 1.00 96.31 698 ASN A O 1
ATOM 5320 N N . TYR A 1 699 ? -6.625 7.611 -7.921 1.00 97.12 699 TYR A N 1
ATOM 5321 C CA . TYR A 1 699 ? -5.420 7.328 -8.703 1.00 97.12 699 TYR A CA 1
ATOM 5322 C C . TYR A 1 699 ? -5.242 5.871 -9.112 1.00 97.12 699 TYR A C 1
ATOM 5324 O O . TYR A 1 699 ? -4.695 5.636 -10.182 1.00 97.12 699 TYR A O 1
ATOM 5332 N N . SER A 1 700 ? -5.687 4.904 -8.307 1.00 97.62 700 SER A N 1
ATOM 5333 C CA . SER A 1 700 ? -5.620 3.492 -8.684 1.00 97.62 700 SER A CA 1
ATOM 5334 C C . SER A 1 700 ? -6.564 3.196 -9.852 1.00 97.62 700 SER A C 1
ATOM 5336 O O . SER A 1 700 ? -7.665 3.747 -9.950 1.00 97.62 700 SER A O 1
ATOM 5338 N N . ALA A 1 701 ? -6.121 2.318 -10.746 1.00 97.75 701 ALA A N 1
ATOM 5339 C CA . ALA A 1 701 ? -6.891 1.802 -11.861 1.00 97.75 701 ALA A CA 1
ATOM 5340 C C . ALA A 1 701 ? -6.353 0.414 -12.264 1.00 97.75 701 ALA A C 1
ATOM 5342 O O . ALA A 1 701 ? -5.156 0.154 -12.096 1.00 97.75 701 ALA A O 1
ATOM 5343 N N . PRO A 1 702 ? -7.203 -0.466 -12.828 1.00 98.44 702 PRO A N 1
ATOM 5344 C CA . PRO A 1 702 ? -6.798 -1.809 -13.232 1.00 98.44 702 PRO A CA 1
ATOM 5345 C C . PRO A 1 702 ? -5.608 -1.787 -14.197 1.00 98.44 702 PRO A C 1
ATOM 5347 O O . PRO A 1 702 ? -5.684 -1.193 -15.269 1.00 98.44 702 PRO A O 1
ATOM 5350 N N . GLY A 1 703 ? -4.518 -2.462 -13.840 1.00 97.94 703 GLY A N 1
ATOM 5351 C CA . GLY A 1 703 ? -3.315 -2.560 -14.663 1.00 97.94 703 GLY A CA 1
ATOM 5352 C C . GLY A 1 703 ? -2.293 -1.429 -14.511 1.00 97.94 703 GLY A C 1
ATOM 5353 O O . GLY A 1 703 ? -1.293 -1.499 -15.216 1.00 97.94 703 GLY A O 1
ATOM 5354 N N . LEU A 1 704 ? -2.489 -0.435 -13.628 1.00 97.12 704 LEU A N 1
ATOM 5355 C CA . LEU A 1 704 ? -1.415 0.519 -13.288 1.00 97.12 704 LEU A CA 1
ATOM 5356 C C . LEU A 1 704 ? -0.255 -0.157 -12.559 1.00 97.12 704 LEU A C 1
ATOM 5358 O O . LEU A 1 704 ? -0.474 -1.072 -11.760 1.00 97.12 704 LEU A O 1
ATOM 5362 N N . MET A 1 705 ? 0.937 0.418 -12.707 1.00 98.25 705 MET A N 1
ATOM 5363 C CA . MET A 1 705 ? 2.032 0.264 -11.753 1.00 98.25 705 MET A CA 1
ATOM 5364 C C . MET A 1 705 ? 2.271 1.558 -10.957 1.00 98.25 705 MET A C 1
ATOM 5366 O O . MET A 1 705 ? 2.516 2.618 -11.528 1.00 98.25 705 MET A O 1
ATOM 5370 N N . ILE A 1 706 ? 2.240 1.469 -9.626 1.00 98.56 706 ILE A N 1
ATOM 5371 C CA . ILE A 1 706 ? 2.405 2.607 -8.706 1.00 98.56 706 ILE A CA 1
ATOM 5372 C C . ILE A 1 706 ? 3.510 2.291 -7.691 1.00 98.56 706 ILE A C 1
ATOM 5374 O O . ILE A 1 706 ? 3.493 1.220 -7.083 1.00 98.56 706 ILE A O 1
ATOM 5378 N N . LEU A 1 707 ? 4.426 3.232 -7.453 1.00 98.62 707 LEU A N 1
ATOM 5379 C CA . LEU A 1 707 ? 5.294 3.199 -6.270 1.00 98.62 707 LEU A CA 1
ATOM 5380 C C . LEU A 1 707 ? 4.720 4.102 -5.180 1.00 98.62 707 LEU A C 1
ATOM 5382 O O . LEU A 1 707 ? 4.338 5.240 -5.457 1.00 98.62 707 LEU A O 1
ATOM 5386 N N . GLY A 1 708 ? 4.658 3.600 -3.950 1.00 98.31 708 GLY A N 1
ATOM 5387 C CA . GLY A 1 708 ? 4.259 4.377 -2.780 1.00 98.31 708 GLY A CA 1
ATOM 5388 C C . GLY A 1 708 ? 5.373 4.406 -1.739 1.00 98.31 708 GLY A C 1
ATOM 5389 O O . GLY A 1 708 ? 5.930 3.354 -1.436 1.00 98.31 708 GLY A O 1
ATOM 5390 N N . THR A 1 709 ? 5.704 5.562 -1.156 1.00 98.06 709 THR A N 1
ATOM 5391 C CA . THR A 1 709 ? 6.704 5.638 -0.065 1.00 98.06 709 THR A CA 1
ATOM 5392 C C . THR A 1 709 ? 6.111 5.255 1.295 1.00 98.06 709 THR A C 1
ATOM 5394 O O . THR A 1 709 ? 6.268 5.969 2.287 1.00 98.06 709 THR A O 1
ATOM 5397 N N . ASP A 1 710 ? 5.383 4.138 1.309 1.00 98.19 710 ASP A N 1
ATOM 5398 C CA . ASP A 1 710 ? 4.644 3.603 2.448 1.00 98.19 710 ASP A CA 1
ATOM 5399 C C . ASP A 1 710 ? 4.421 2.081 2.312 1.00 98.19 710 ASP A C 1
ATOM 5401 O O . ASP A 1 710 ? 4.206 1.588 1.199 1.00 98.19 710 ASP A O 1
ATOM 5405 N N . SER A 1 711 ? 4.439 1.329 3.417 1.00 96.94 711 SER A N 1
ATOM 5406 C CA . SER A 1 711 ? 4.241 -0.129 3.440 1.00 96.94 711 SER A CA 1
ATOM 5407 C C . SER A 1 711 ? 2.863 -0.591 2.968 1.00 96.94 711 SER A C 1
ATOM 5409 O O . SER A 1 711 ? 2.781 -1.610 2.283 1.00 96.94 711 SER A O 1
ATOM 5411 N N . HIS A 1 712 ? 1.790 0.141 3.276 1.00 98.50 712 HIS A N 1
ATOM 5412 C CA . HIS A 1 712 ? 0.400 -0.270 3.008 1.00 98.50 712 HIS A CA 1
ATOM 5413 C C . HIS A 1 712 ? -0.090 0.138 1.614 1.00 98.50 712 HIS A C 1
ATOM 5415 O O . HIS A 1 712 ? -1.240 -0.097 1.232 1.00 98.50 712 HIS A O 1
ATOM 5421 N N . SER A 1 713 ? 0.822 0.665 0.793 1.00 98.44 713 SER A N 1
ATOM 5422 C CA . SER A 1 713 ? 0.642 0.954 -0.633 1.00 98.44 713 SER A CA 1
ATOM 5423 C C . SER A 1 713 ? -0.060 -0.170 -1.431 1.00 98.44 713 SER A C 1
ATOM 5425 O O . SER A 1 713 ? -0.920 0.169 -2.254 1.00 98.44 713 SER A O 1
ATOM 5427 N N . PRO A 1 714 ? 0.168 -1.479 -1.169 1.00 98.75 714 PRO A N 1
ATOM 5428 C CA . PRO A 1 714 ? -0.600 -2.581 -1.758 1.00 98.75 714 PRO A CA 1
ATOM 5429 C C . PRO A 1 714 ? -2.132 -2.476 -1.673 1.00 98.75 714 PRO A C 1
ATOM 5431 O O . PRO A 1 714 ? -2.798 -3.081 -2.507 1.00 98.75 714 PRO A O 1
ATOM 5434 N N . ASN A 1 715 ? -2.713 -1.666 -0.774 1.00 98.81 715 ASN A N 1
ATOM 5435 C CA . ASN A 1 715 ? -4.152 -1.346 -0.721 1.00 98.81 715 ASN A CA 1
ATOM 5436 C C . ASN A 1 715 ? -4.777 -1.082 -2.107 1.00 98.81 715 ASN A C 1
ATOM 5438 O O . ASN A 1 715 ? -5.862 -1.569 -2.425 1.00 98.81 715 ASN A O 1
ATOM 5442 N N . ALA A 1 716 ? -4.067 -0.343 -2.964 1.00 98.50 716 ALA A N 1
ATOM 5443 C CA . ALA A 1 716 ? -4.529 0.011 -4.304 1.00 98.50 716 ALA A CA 1
ATOM 5444 C C . ALA A 1 716 ? -4.745 -1.204 -5.234 1.00 98.50 716 ALA A C 1
ATOM 5446 O O . ALA A 1 716 ? -5.564 -1.117 -6.156 1.00 98.50 716 ALA A O 1
ATOM 5447 N N . GLY A 1 717 ? -4.089 -2.340 -4.963 1.00 98.56 717 GLY A N 1
ATOM 5448 C CA . GLY A 1 717 ? -4.244 -3.600 -5.695 1.00 98.56 717 GLY A CA 1
ATOM 5449 C C . GLY A 1 717 ? -5.619 -4.257 -5.545 1.00 98.56 717 GLY A C 1
ATOM 5450 O O . GLY A 1 717 ? -5.991 -5.092 -6.374 1.00 98.56 717 GLY A O 1
ATOM 5451 N N . GLY A 1 718 ? -6.437 -3.795 -4.591 1.00 98.56 718 GLY A N 1
ATOM 5452 C CA . GLY A 1 718 ? -7.868 -4.104 -4.525 1.00 98.56 718 GLY A CA 1
ATOM 5453 C C . GLY A 1 718 ? -8.691 -3.573 -5.706 1.00 98.56 718 GLY A C 1
ATOM 5454 O O . GLY A 1 718 ? -9.813 -4.020 -5.916 1.00 98.56 718 GLY A O 1
ATOM 5455 N N . LEU A 1 719 ? -8.129 -2.650 -6.498 1.00 98.62 719 LEU A N 1
ATOM 5456 C CA . LEU A 1 719 ? -8.669 -2.173 -7.779 1.00 98.62 719 LEU A CA 1
ATOM 5457 C C . LEU A 1 719 ? -7.850 -2.700 -8.983 1.00 98.62 719 LEU A C 1
ATOM 5459 O O . LEU A 1 719 ? -8.021 -2.254 -10.118 1.00 98.62 719 LEU A O 1
ATOM 5463 N N . GLY A 1 720 ? -6.984 -3.693 -8.757 1.00 98.06 720 GLY A N 1
ATOM 5464 C CA . GLY A 1 720 ? -6.221 -4.397 -9.790 1.00 98.06 720 GLY A CA 1
ATOM 5465 C C . GLY A 1 720 ? -4.989 -3.664 -10.324 1.00 98.06 720 GLY A C 1
ATOM 5466 O O . GLY A 1 720 ? -4.554 -3.968 -11.435 1.00 98.06 720 GLY A O 1
ATOM 5467 N N . SER A 1 721 ? -4.434 -2.701 -9.584 1.00 98.06 721 SER A N 1
ATOM 5468 C CA . SER A 1 721 ? -3.083 -2.180 -9.834 1.00 98.06 721 SER A CA 1
ATOM 5469 C C . SER A 1 721 ? -2.012 -3.084 -9.210 1.00 98.06 721 SER A C 1
ATOM 5471 O O . SER A 1 721 ? -2.277 -3.850 -8.286 1.00 98.06 721 SER A O 1
ATOM 5473 N N . ILE A 1 722 ? -0.770 -2.959 -9.674 1.00 98.50 722 ILE A N 1
ATOM 5474 C CA . ILE A 1 722 ? 0.407 -3.350 -8.896 1.00 98.50 722 ILE A CA 1
ATOM 5475 C C . ILE A 1 722 ? 0.900 -2.108 -8.176 1.00 98.50 722 ILE A C 1
ATOM 5477 O O . ILE A 1 722 ? 1.271 -1.115 -8.799 1.00 98.50 722 ILE A O 1
ATOM 5481 N N . THR A 1 723 ? 0.874 -2.141 -6.849 1.00 98.44 723 THR A N 1
ATOM 5482 C CA . THR A 1 723 ? 1.271 -0.991 -6.039 1.00 98.44 723 THR A CA 1
ATOM 5483 C C . THR A 1 723 ? 2.199 -1.443 -4.930 1.00 98.44 723 THR A C 1
ATOM 5485 O O . THR A 1 723 ? 1.805 -2.241 -4.085 1.00 98.44 723 THR A O 1
ATOM 5488 N N . ILE A 1 724 ? 3.450 -0.994 -4.983 1.00 98.69 724 ILE A N 1
ATOM 5489 C CA . ILE A 1 724 ? 4.539 -1.524 -4.157 1.00 98.69 724 ILE A CA 1
ATOM 5490 C C . ILE A 1 724 ? 5.027 -0.427 -3.210 1.00 98.69 724 ILE A C 1
ATOM 5492 O O . ILE A 1 724 ? 5.231 0.713 -3.631 1.00 98.69 724 ILE A O 1
ATOM 5496 N N . GLY A 1 725 ? 5.184 -0.787 -1.935 1.00 98.06 725 GLY A N 1
ATOM 5497 C CA . GLY A 1 725 ? 5.802 0.064 -0.923 1.00 98.06 725 GLY A CA 1
ATOM 5498 C C . GLY A 1 725 ? 7.318 0.096 -1.092 1.00 98.06 725 GLY A C 1
ATOM 5499 O O . GLY A 1 725 ? 7.940 -0.960 -1.202 1.00 98.06 725 GLY A O 1
ATOM 5500 N N . VAL A 1 726 ? 7.908 1.290 -1.141 1.00 98.00 726 VAL A N 1
ATOM 5501 C CA . VAL A 1 726 ? 9.337 1.497 -1.428 1.00 98.00 726 VAL A CA 1
ATOM 5502 C C . VAL A 1 726 ? 9.966 2.590 -0.559 1.00 98.00 726 VAL A C 1
ATOM 5504 O O . VAL A 1 726 ? 9.269 3.353 0.112 1.00 98.00 726 VAL A O 1
ATOM 5507 N N . GLY A 1 727 ? 11.297 2.690 -0.576 1.00 95.81 727 GLY A N 1
ATOM 5508 C CA . GLY A 1 727 ? 12.011 3.787 0.068 1.00 95.81 727 GLY A CA 1
ATOM 5509 C C . GLY A 1 727 ? 11.878 5.108 -0.699 1.00 95.81 727 GLY A C 1
ATOM 5510 O O . GLY A 1 727 ? 11.532 5.152 -1.878 1.00 95.81 727 GLY A O 1
ATOM 5511 N N . GLY A 1 728 ? 12.222 6.220 -0.041 1.00 93.50 728 GLY A N 1
ATOM 5512 C CA . GLY A 1 728 ? 12.224 7.538 -0.688 1.00 93.50 728 GLY A CA 1
ATOM 5513 C C . GLY A 1 728 ? 13.180 7.643 -1.887 1.00 93.50 728 GLY A C 1
ATOM 5514 O O . GLY A 1 728 ? 12.893 8.396 -2.809 1.00 93.50 728 GLY A O 1
ATOM 5515 N N . ALA A 1 729 ? 14.276 6.874 -1.899 1.00 94.31 729 ALA A N 1
ATOM 5516 C CA . ALA A 1 729 ? 15.232 6.831 -3.011 1.00 94.31 729 ALA A CA 1
ATOM 5517 C C . ALA A 1 729 ? 14.661 6.106 -4.246 1.00 94.31 729 ALA A C 1
ATOM 5519 O O . ALA A 1 729 ? 14.701 6.649 -5.344 1.00 94.31 729 ALA A O 1
ATOM 5520 N N . ASP A 1 730 ? 14.037 4.940 -4.052 1.00 96.69 730 ASP A N 1
ATOM 5521 C CA . ASP A 1 730 ? 13.357 4.179 -5.114 1.00 96.69 730 ASP A CA 1
ATOM 5522 C C . ASP A 1 730 ? 12.249 4.998 -5.795 1.00 96.69 730 ASP A C 1
ATOM 5524 O O . ASP A 1 730 ? 12.042 4.938 -7.008 1.00 96.69 730 ASP A O 1
ATOM 5528 N N . ALA A 1 731 ? 11.523 5.795 -5.005 1.00 97.12 731 ALA A N 1
ATOM 5529 C CA . ALA A 1 731 ? 10.543 6.728 -5.538 1.00 97.12 731 ALA A CA 1
ATOM 5530 C C . ALA A 1 731 ? 11.215 7.799 -6.410 1.00 97.12 731 ALA A C 1
ATOM 5532 O O . ALA A 1 731 ? 10.703 8.102 -7.486 1.00 97.12 731 ALA A O 1
ATOM 5533 N N . VAL A 1 732 ? 12.371 8.337 -5.994 1.00 97.56 732 VAL A N 1
ATOM 5534 C CA . VAL A 1 732 ? 13.141 9.308 -6.790 1.00 97.56 732 VAL A CA 1
ATOM 5535 C C . VAL A 1 732 ? 13.586 8.724 -8.127 1.00 97.56 732 VAL A C 1
ATOM 5537 O O . VAL A 1 732 ? 13.466 9.442 -9.117 1.00 97.56 732 VAL A O 1
ATOM 5540 N N . ASP A 1 733 ? 13.993 7.453 -8.201 1.00 97.31 733 ASP A N 1
ATOM 5541 C CA . ASP A 1 733 ? 14.322 6.803 -9.481 1.00 97.31 733 ASP A CA 1
ATOM 5542 C C . ASP A 1 733 ? 13.159 6.919 -10.481 1.00 97.31 733 ASP A C 1
ATOM 5544 O O . ASP A 1 733 ? 13.335 7.419 -11.595 1.00 97.31 733 ASP A O 1
ATOM 5548 N N . ALA A 1 734 ? 11.934 6.592 -10.057 1.00 97.25 734 ALA A N 1
ATOM 5549 C CA . ALA A 1 734 ? 10.746 6.781 -10.891 1.00 97.25 734 ALA A CA 1
ATOM 5550 C C . ALA A 1 734 ? 10.465 8.267 -11.207 1.00 97.25 734 ALA A C 1
ATOM 5552 O O . ALA A 1 734 ? 10.101 8.601 -12.337 1.00 97.25 734 ALA A O 1
ATOM 5553 N N . LEU A 1 735 ? 10.670 9.185 -10.251 1.00 98.19 735 LEU A N 1
ATOM 5554 C CA . LEU A 1 735 ? 10.494 10.629 -10.474 1.00 98.19 735 LEU A CA 1
ATOM 5555 C C . LEU A 1 735 ? 11.495 11.219 -11.486 1.00 98.19 735 LEU A C 1
ATOM 5557 O O . LEU A 1 735 ? 11.174 12.247 -12.087 1.00 98.19 735 LEU A O 1
ATOM 5561 N N . VAL A 1 736 ? 12.669 10.607 -11.686 1.00 97.69 736 VAL A N 1
ATOM 5562 C CA . VAL A 1 736 ? 13.694 11.041 -12.662 1.00 97.69 736 VAL A CA 1
ATOM 5563 C C . VAL A 1 736 ? 13.686 10.238 -13.975 1.00 97.69 736 VAL A C 1
ATOM 5565 O O . VAL A 1 736 ? 14.554 10.457 -14.816 1.00 97.69 736 VAL A O 1
ATOM 5568 N N . ASP A 1 737 ? 12.716 9.336 -14.168 1.00 96.62 737 ASP A N 1
ATOM 5569 C CA . ASP A 1 737 ? 12.653 8.357 -15.272 1.00 96.62 737 ASP A CA 1
ATOM 5570 C C . ASP A 1 737 ? 13.833 7.358 -15.312 1.00 96.62 737 ASP A C 1
ATOM 5572 O O . ASP A 1 737 ? 14.150 6.777 -16.355 1.00 96.62 737 ASP A O 1
ATOM 5576 N N . ALA A 1 738 ? 14.477 7.088 -14.175 1.00 96.88 738 ALA A N 1
ATOM 5577 C CA . ALA A 1 738 ? 15.364 5.936 -14.054 1.00 96.88 738 ALA A CA 1
ATOM 5578 C C . ALA A 1 738 ? 14.529 4.636 -13.984 1.00 96.88 738 ALA A C 1
ATOM 5580 O O . ALA A 1 738 ? 13.445 4.628 -13.394 1.00 96.88 738 ALA A O 1
ATOM 5581 N N . PRO A 1 739 ? 14.984 3.519 -14.585 1.00 96.88 739 PRO A N 1
ATOM 5582 C CA . PRO A 1 739 ? 14.338 2.228 -14.383 1.00 96.88 739 PRO A CA 1
ATOM 5583 C C . PRO A 1 739 ? 14.497 1.787 -12.925 1.00 96.88 739 PRO A C 1
ATOM 5585 O O . PRO A 1 739 ? 15.619 1.619 -12.455 1.00 96.88 739 PRO A O 1
ATOM 5588 N N . TRP A 1 740 ? 13.383 1.559 -12.234 1.00 98.12 740 TRP A N 1
ATOM 5589 C CA . TRP A 1 740 ? 13.388 1.024 -10.875 1.00 98.12 740 TRP A CA 1
ATOM 5590 C C . TRP A 1 740 ? 13.656 -0.487 -10.911 1.00 98.12 740 TRP A C 1
ATOM 5592 O O . TRP A 1 740 ? 13.010 -1.214 -11.674 1.00 98.12 740 TRP A O 1
ATOM 5602 N N . GLU A 1 741 ? 14.615 -0.968 -10.114 1.00 97.19 741 GLU A N 1
ATOM 5603 C CA . GLU A 1 741 ? 14.998 -2.383 -10.098 1.00 97.19 741 GLU A CA 1
ATOM 5604 C C . GLU A 1 741 ? 14.235 -3.187 -9.035 1.00 97.19 741 GLU A C 1
ATOM 5606 O O . GLU A 1 741 ? 14.312 -2.914 -7.840 1.00 97.19 741 GLU A O 1
ATOM 5611 N N . LEU A 1 742 ? 13.554 -4.254 -9.466 1.00 97.75 742 LEU A N 1
ATOM 5612 C CA . LEU A 1 742 ? 12.866 -5.198 -8.582 1.00 97.75 742 LEU A CA 1
ATOM 5613 C C . LEU A 1 742 ? 13.345 -6.628 -8.834 1.00 97.75 742 LEU A C 1
ATOM 5615 O O . LEU A 1 742 ? 13.268 -7.135 -9.955 1.00 97.75 742 LEU A O 1
ATOM 5619 N N . LYS A 1 743 ? 13.761 -7.346 -7.785 1.00 97.44 743 LYS A N 1
ATOM 5620 C CA . LYS A 1 743 ? 13.970 -8.797 -7.882 1.00 97.44 743 LYS A CA 1
ATOM 5621 C C . LYS A 1 743 ? 12.629 -9.471 -8.178 1.00 97.44 743 LYS A C 1
ATOM 5623 O O . LYS A 1 743 ? 11.710 -9.355 -7.374 1.00 97.44 743 LYS A O 1
ATOM 5628 N N . ALA A 1 744 ? 12.513 -10.163 -9.312 1.00 98.06 744 ALA A N 1
ATOM 5629 C CA . ALA A 1 744 ? 11.255 -10.737 -9.787 1.00 98.06 744 ALA A CA 1
ATOM 5630 C C . ALA A 1 744 ? 10.583 -11.601 -8.703 1.00 98.06 744 ALA A C 1
ATOM 5632 O O . ALA A 1 744 ? 11.140 -12.647 -8.356 1.00 98.06 744 ALA A O 1
ATOM 5633 N N . PRO A 1 745 ? 9.407 -11.215 -8.176 1.00 98.19 745 PRO A N 1
ATOM 5634 C CA . PRO A 1 745 ? 8.767 -11.974 -7.108 1.00 98.19 745 PRO A CA 1
ATOM 5635 C C . PRO A 1 745 ? 8.318 -13.365 -7.567 1.00 98.19 745 PRO A C 1
ATOM 5637 O O . PRO A 1 745 ? 8.080 -13.614 -8.752 1.00 98.19 745 PRO A O 1
ATOM 5640 N N . LYS A 1 746 ? 8.171 -14.276 -6.606 1.00 98.69 746 LYS A N 1
ATOM 5641 C CA . LYS A 1 746 ? 7.340 -15.477 -6.771 1.00 98.69 746 LYS A CA 1
ATOM 5642 C C . LYS A 1 746 ? 5.861 -15.097 -6.665 1.00 98.69 746 LYS A C 1
ATOM 5644 O O . LYS A 1 746 ? 5.543 -14.037 -6.134 1.00 98.69 746 LYS A O 1
ATOM 5649 N N . ILE A 1 747 ? 4.948 -15.938 -7.145 1.00 98.75 747 ILE A N 1
ATOM 5650 C CA . ILE A 1 747 ? 3.506 -15.657 -7.060 1.00 98.75 747 ILE A CA 1
ATOM 5651 C C . ILE A 1 747 ? 2.834 -16.653 -6.115 1.00 98.75 747 ILE A C 1
ATOM 5653 O O . ILE A 1 747 ? 2.867 -17.864 -6.348 1.00 98.75 747 ILE A O 1
ATOM 5657 N N . LEU A 1 748 ? 2.222 -16.139 -5.048 1.00 98.81 748 LEU A N 1
ATOM 5658 C CA . LEU A 1 748 ? 1.411 -16.902 -4.104 1.00 98.81 748 LEU A CA 1
ATOM 5659 C C . LEU A 1 748 ? -0.059 -16.722 -4.486 1.00 98.81 748 LEU A C 1
ATOM 5661 O O . LEU A 1 748 ? -0.616 -15.640 -4.327 1.00 98.81 748 LEU A O 1
ATOM 5665 N N . GLY A 1 749 ? -0.682 -17.777 -5.002 1.00 98.81 749 GLY A N 1
ATOM 5666 C CA . GLY A 1 749 ? -2.097 -17.765 -5.355 1.00 98.81 749 GLY A CA 1
ATOM 5667 C C . GLY A 1 749 ? -2.974 -17.995 -4.125 1.00 98.81 749 GLY A C 1
ATOM 5668 O O . GLY A 1 749 ? -2.825 -19.014 -3.453 1.00 98.81 749 GLY A O 1
ATOM 5669 N N . VAL A 1 750 ? -3.926 -17.105 -3.852 1.00 98.88 750 VAL A N 1
ATOM 5670 C CA . VAL A 1 750 ? -4.961 -17.325 -2.827 1.00 98.88 750 VAL A CA 1
ATOM 5671 C C . VAL A 1 750 ? -6.292 -17.579 -3.520 1.00 98.88 750 VAL A C 1
ATOM 5673 O O . VAL A 1 750 ? -6.899 -16.675 -4.096 1.00 98.88 750 VAL A O 1
ATOM 5676 N N . LYS A 1 751 ? -6.736 -18.835 -3.492 1.00 98.75 751 LYS A N 1
ATOM 5677 C CA . LYS A 1 751 ? -7.986 -19.289 -4.097 1.00 98.75 751 LYS A CA 1
ATOM 5678 C C . LYS A 1 751 ? -9.139 -19.050 -3.127 1.00 98.75 751 LYS A C 1
ATOM 5680 O O . LYS A 1 751 ? -9.254 -19.738 -2.117 1.00 98.75 751 LYS A O 1
ATOM 5685 N N . LEU A 1 752 ? -10.005 -18.100 -3.451 1.00 98.81 752 LEU A N 1
ATOM 5686 C CA . LEU A 1 752 ? -11.223 -17.812 -2.702 1.00 98.81 752 LEU A CA 1
ATOM 5687 C C . LEU A 1 752 ? -12.395 -18.612 -3.282 1.00 98.81 752 LEU A C 1
ATOM 5689 O O . LEU A 1 752 ? -12.680 -18.547 -4.484 1.00 98.81 752 LEU A O 1
ATOM 5693 N N . THR A 1 753 ? -13.089 -19.357 -2.427 1.00 98.81 753 THR A N 1
ATOM 5694 C CA . THR A 1 753 ? -14.308 -20.115 -2.757 1.00 98.81 753 THR A CA 1
ATOM 5695 C C . THR A 1 753 ? -15.444 -19.763 -1.799 1.00 98.81 753 THR A C 1
ATOM 5697 O O . THR A 1 753 ? -15.207 -19.144 -0.768 1.00 98.81 753 THR A O 1
ATOM 5700 N N . GLY A 1 754 ? -16.686 -20.098 -2.158 1.00 98.38 754 GLY A N 1
ATOM 5701 C CA . GLY A 1 754 ? -17.863 -19.660 -1.401 1.00 98.38 754 GLY A CA 1
ATOM 5702 C C . GLY A 1 754 ? -18.061 -18.140 -1.427 1.00 98.38 754 GLY A C 1
ATOM 5703 O O . GLY A 1 754 ? -17.483 -17.436 -2.254 1.00 98.38 754 GLY A O 1
ATOM 5704 N N . GLU A 1 755 ? -18.886 -17.653 -0.504 1.00 98.38 755 GLU A N 1
ATOM 5705 C CA . GLU A 1 755 ? -19.219 -16.239 -0.297 1.00 98.38 755 GLU A CA 1
ATOM 5706 C C . GLU A 1 755 ? -19.236 -15.918 1.211 1.00 98.38 755 GLU A C 1
ATOM 5708 O O . GLU A 1 755 ? -19.626 -16.766 2.021 1.00 98.38 755 GLU A O 1
ATOM 5713 N N . LEU A 1 756 ? -18.820 -14.703 1.591 1.00 97.88 756 LEU A N 1
ATOM 5714 C CA . LEU A 1 756 ? -18.855 -14.228 2.984 1.00 97.88 756 LEU A CA 1
ATOM 5715 C C . LEU A 1 75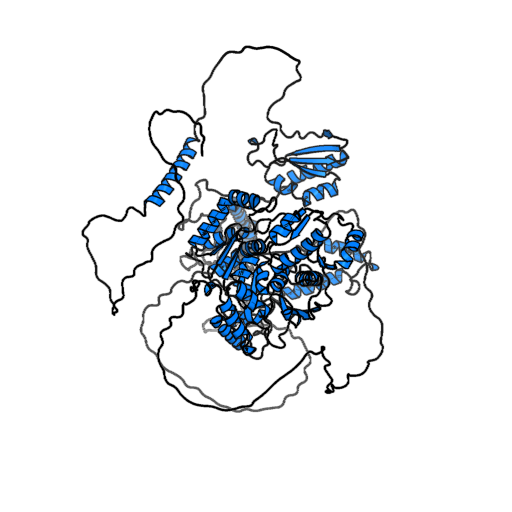6 ? -20.303 -14.078 3.470 1.00 97.88 756 LEU A C 1
ATOM 5717 O O . LEU A 1 756 ? -21.154 -13.578 2.735 1.00 97.88 756 LEU A O 1
ATOM 5721 N N . SER A 1 757 ? -20.580 -14.432 4.729 1.00 95.44 757 SER A N 1
ATOM 5722 C CA . SER A 1 757 ? -21.931 -14.325 5.296 1.00 95.44 757 SER A CA 1
ATOM 5723 C C . SER A 1 757 ? -21.954 -13.848 6.754 1.00 95.44 757 SER A C 1
ATOM 5725 O O . SER A 1 757 ? -20.978 -13.965 7.496 1.00 95.44 757 SER A O 1
ATOM 5727 N N . GLY A 1 758 ? -23.093 -13.280 7.166 1.00 94.88 758 GLY A N 1
ATOM 5728 C CA . GLY A 1 758 ? -23.322 -12.811 8.532 1.00 94.88 758 GLY A CA 1
ATOM 5729 C C . GLY A 1 758 ? -22.315 -11.749 8.981 1.00 94.88 758 GLY A C 1
ATOM 5730 O O . GLY A 1 758 ? -22.220 -10.671 8.395 1.00 94.88 758 GLY A O 1
ATOM 5731 N N . TRP A 1 759 ? -21.578 -12.053 10.049 1.00 96.38 759 TRP A N 1
ATOM 5732 C CA . TRP A 1 759 ? -20.596 -11.141 10.640 1.00 96.38 759 TRP A CA 1
ATOM 5733 C C . TRP A 1 759 ? -19.257 -11.115 9.903 1.00 96.38 759 TRP A C 1
ATOM 5735 O O . TRP A 1 759 ? -18.526 -10.139 10.052 1.00 96.38 759 TRP A O 1
ATOM 5745 N N . ALA A 1 760 ? -18.953 -12.126 9.084 1.00 97.56 760 ALA A N 1
ATOM 5746 C CA . ALA A 1 760 ? -17.692 -12.190 8.361 1.00 97.56 760 ALA A CA 1
ATOM 5747 C C . ALA A 1 760 ? -17.524 -11.005 7.390 1.00 97.56 760 ALA A C 1
ATOM 5749 O O . ALA A 1 760 ? -18.481 -10.381 6.902 1.00 97.56 760 ALA A O 1
ATOM 5750 N N . SER A 1 761 ? -16.273 -10.657 7.133 1.00 98.06 761 SER A N 1
ATOM 5751 C CA . SER A 1 761 ? -15.876 -9.460 6.410 1.00 98.06 761 SER A CA 1
ATOM 5752 C C . SER A 1 761 ? -14.601 -9.708 5.593 1.00 98.06 761 SER A C 1
ATOM 5754 O O . SER A 1 761 ? -13.879 -10.676 5.835 1.00 98.06 761 SER A O 1
ATOM 5756 N N . PRO A 1 762 ? -14.275 -8.827 4.632 1.00 98.50 762 PRO A N 1
ATOM 5757 C CA . PRO A 1 762 ? -13.011 -8.907 3.903 1.00 98.50 762 PRO A CA 1
ATOM 5758 C C . PRO A 1 762 ? -11.781 -8.852 4.824 1.00 98.50 762 PRO A C 1
ATOM 5760 O O . PRO A 1 762 ? -10.773 -9.490 4.537 1.00 98.50 762 PRO A O 1
ATOM 5763 N N . LYS A 1 763 ? -11.876 -8.161 5.971 1.00 98.50 763 LYS A N 1
ATOM 5764 C CA . LYS A 1 763 ? -10.818 -8.120 6.991 1.00 98.50 763 LYS A CA 1
ATOM 5765 C C . LYS A 1 763 ? -10.486 -9.519 7.514 1.00 98.50 763 LYS A C 1
ATOM 5767 O O . LYS A 1 763 ? -9.313 -9.860 7.620 1.00 98.50 763 LYS A O 1
ATOM 5772 N N . ASP A 1 764 ? -11.491 -10.357 7.750 1.00 98.56 764 ASP A N 1
ATOM 5773 C CA . ASP A 1 764 ? -11.294 -11.709 8.284 1.00 98.56 764 ASP A CA 1
ATOM 5774 C C . ASP A 1 764 ? -10.508 -12.610 7.321 1.00 98.56 764 ASP A C 1
ATOM 5776 O O . ASP A 1 764 ? -9.750 -13.468 7.767 1.00 98.56 764 ASP A O 1
ATOM 5780 N N . VAL A 1 765 ? -10.625 -12.384 6.004 1.00 98.75 765 VAL A N 1
ATOM 5781 C CA . VAL A 1 765 ? -9.891 -13.147 4.978 1.00 98.75 765 VAL A CA 1
ATOM 5782 C C . VAL A 1 765 ? -8.385 -12.937 5.132 1.00 98.75 765 VAL A C 1
ATOM 5784 O O . VAL A 1 765 ? -7.624 -13.904 5.147 1.00 98.75 765 VAL A O 1
ATOM 5787 N N . ILE A 1 766 ? -7.951 -11.681 5.283 1.00 98.56 766 ILE A N 1
ATOM 5788 C CA . ILE A 1 766 ? -6.530 -11.353 5.442 1.00 98.56 766 ILE A CA 1
ATOM 5789 C C . ILE A 1 766 ? -6.025 -11.627 6.864 1.00 98.56 766 ILE A C 1
ATOM 5791 O O . ILE A 1 766 ? -4.897 -12.083 7.015 1.00 98.56 766 ILE A O 1
ATOM 5795 N N . LEU A 1 767 ? -6.861 -11.479 7.900 1.00 98.69 767 LEU A N 1
ATOM 5796 C CA . LEU A 1 767 ? -6.512 -11.905 9.262 1.00 98.69 767 LEU A CA 1
ATOM 5797 C C . LEU A 1 767 ? -6.254 -13.421 9.339 1.00 98.69 767 LEU A C 1
ATOM 5799 O O . LEU A 1 767 ? -5.245 -13.843 9.910 1.00 98.69 767 LEU A O 1
ATOM 5803 N N . LYS A 1 768 ? -7.117 -14.231 8.712 1.00 98.44 768 LYS A N 1
ATOM 5804 C CA . LYS A 1 768 ? -6.960 -15.687 8.597 1.00 98.44 768 LYS A CA 1
ATOM 5805 C C . LYS A 1 768 ? -5.719 -16.064 7.782 1.00 98.44 768 LYS A C 1
ATOM 5807 O O . LYS A 1 768 ? -4.939 -16.909 8.221 1.00 98.44 768 LYS A O 1
ATOM 5812 N N . LEU A 1 769 ? -5.503 -15.413 6.636 1.00 98.50 769 LEU A N 1
ATOM 5813 C CA . LEU A 1 769 ? -4.322 -15.634 5.795 1.00 98.50 769 LEU A CA 1
ATOM 5814 C C . LEU A 1 769 ? -3.017 -15.260 6.518 1.00 98.50 769 LEU A C 1
ATOM 5816 O O . LEU A 1 769 ? -2.032 -15.989 6.404 1.00 98.50 769 LEU A O 1
ATOM 5820 N N . ALA A 1 770 ? -3.007 -14.178 7.302 1.00 98.44 770 ALA A N 1
ATOM 5821 C CA . ALA A 1 770 ? -1.861 -13.794 8.123 1.00 98.44 770 ALA A CA 1
ATOM 5822 C C . ALA A 1 770 ? -1.514 -14.872 9.159 1.00 98.44 770 ALA A C 1
ATOM 5824 O O . ALA A 1 770 ? -0.339 -15.196 9.317 1.00 98.44 770 ALA A O 1
ATOM 5825 N N . GLY A 1 771 ? -2.519 -15.504 9.776 1.00 97.81 771 GLY A N 1
ATOM 5826 C CA . GLY A 1 771 ? -2.315 -16.648 10.671 1.00 97.81 771 GLY A CA 1
ATOM 5827 C C . GLY A 1 771 ? -1.733 -17.898 10.003 1.00 97.81 771 GLY A C 1
ATOM 5828 O O . GLY A 1 771 ? -1.034 -18.669 10.654 1.00 97.81 771 GLY A O 1
ATOM 5829 N N . GLU A 1 772 ? -1.976 -18.104 8.707 1.00 97.56 772 GLU A N 1
ATOM 5830 C CA . GLU A 1 772 ? -1.410 -19.232 7.948 1.00 97.56 772 GLU A CA 1
ATOM 5831 C C . GLU A 1 772 ? -0.033 -18.940 7.341 1.00 97.56 772 GLU A C 1
ATOM 5833 O O . GLU A 1 772 ? 0.749 -19.861 7.091 1.00 97.56 772 GLU A O 1
ATOM 5838 N N . LEU A 1 773 ? 0.269 -17.668 7.072 1.00 97.69 773 LEU A N 1
ATOM 5839 C CA . LEU A 1 773 ? 1.544 -17.247 6.496 1.00 97.69 773 LEU A CA 1
ATOM 5840 C C . LEU A 1 773 ? 2.591 -16.876 7.545 1.00 97.69 773 LEU A C 1
ATOM 5842 O O . LEU A 1 773 ? 3.775 -17.089 7.287 1.00 97.69 773 LEU A O 1
ATOM 5846 N N . THR A 1 774 ? 2.188 -16.364 8.709 1.00 97.62 774 THR A N 1
ATOM 5847 C CA . THR A 1 774 ? 3.036 -15.590 9.637 1.00 97.62 774 THR A CA 1
ATOM 5848 C C . THR A 1 774 ? 3.581 -14.296 9.018 1.00 97.62 774 THR A C 1
ATOM 5850 O O . THR A 1 774 ? 3.538 -14.105 7.799 1.00 97.62 774 THR A O 1
ATOM 5853 N N . VAL A 1 775 ? 4.169 -13.422 9.841 1.00 94.94 775 VAL A N 1
ATOM 5854 C CA . VAL A 1 775 ? 4.751 -12.123 9.428 1.00 94.94 775 VAL A CA 1
ATOM 5855 C C . VAL A 1 775 ? 5.841 -12.175 8.338 1.00 94.94 775 VAL A C 1
ATOM 5857 O O . VAL A 1 775 ? 6.314 -11.136 7.883 1.00 94.94 775 VAL A O 1
ATOM 5860 N N . ARG A 1 776 ? 6.289 -13.366 7.915 1.00 92.50 776 ARG A N 1
ATOM 5861 C CA . ARG A 1 776 ? 7.304 -13.551 6.855 1.00 92.50 776 ARG A CA 1
ATOM 5862 C C . ARG A 1 776 ? 6.883 -14.500 5.728 1.00 92.50 776 ARG A C 1
ATOM 5864 O O . ARG A 1 776 ? 7.671 -14.741 4.814 1.00 92.50 776 ARG A O 1
ATOM 5871 N N . GLY A 1 777 ? 5.670 -15.057 5.755 1.00 94.94 777 GLY A N 1
ATOM 5872 C CA . GLY A 1 777 ? 5.248 -16.063 4.769 1.00 94.94 777 GLY A CA 1
ATOM 5873 C C . GLY A 1 777 ? 5.039 -15.535 3.349 1.00 94.94 777 GLY A C 1
ATOM 5874 O O . GLY A 1 777 ? 5.009 -16.330 2.410 1.00 94.94 777 GLY A O 1
ATOM 5875 N N . GLY A 1 778 ? 4.902 -14.216 3.191 1.00 97.00 778 GLY A N 1
ATOM 5876 C CA . GLY A 1 778 ? 4.822 -13.516 1.910 1.00 97.00 778 GLY A CA 1
ATOM 5877 C C . GLY A 1 778 ? 6.157 -12.960 1.405 1.00 97.00 778 GLY A C 1
ATOM 5878 O O . GLY A 1 778 ? 6.200 -12.464 0.282 1.00 97.00 778 GLY A O 1
ATOM 5879 N N . THR A 1 779 ? 7.257 -13.035 2.166 1.00 97.62 779 THR A N 1
ATOM 5880 C CA . THR A 1 779 ? 8.535 -12.408 1.778 1.00 97.62 779 THR A CA 1
ATOM 5881 C C . THR A 1 779 ? 9.053 -12.914 0.428 1.00 97.62 779 THR A C 1
ATOM 5883 O O . THR A 1 779 ? 9.321 -14.100 0.244 1.00 97.62 779 THR A O 1
ATOM 5886 N N . GLY A 1 780 ? 9.213 -11.990 -0.526 1.00 96.94 780 GLY A N 1
ATOM 5887 C CA . GLY A 1 780 ? 9.624 -12.293 -1.903 1.00 96.94 780 GLY A CA 1
ATOM 5888 C C . GLY A 1 780 ? 8.501 -12.816 -2.810 1.00 96.94 780 GLY A C 1
ATOM 5889 O O . GLY A 1 780 ? 8.784 -13.265 -3.925 1.00 96.94 780 GLY A O 1
ATOM 5890 N N . PHE A 1 781 ? 7.245 -12.762 -2.356 1.00 98.75 781 PHE A N 1
ATOM 5891 C CA . PHE A 1 781 ? 6.058 -13.089 -3.142 1.00 98.75 781 PHE A CA 1
ATOM 5892 C C . PHE A 1 781 ? 5.197 -11.853 -3.433 1.00 98.75 781 PHE A C 1
ATOM 5894 O O . PHE A 1 781 ? 5.109 -10.922 -2.632 1.00 98.75 781 PHE A O 1
ATOM 5901 N N . ILE A 1 782 ? 4.490 -11.896 -4.560 1.00 98.88 782 ILE A N 1
ATOM 5902 C CA . ILE A 1 782 ? 3.233 -11.168 -4.756 1.00 98.88 782 ILE A CA 1
ATOM 5903 C C . ILE A 1 782 ? 2.083 -12.121 -4.429 1.00 98.88 782 ILE A C 1
ATOM 5905 O O . ILE A 1 782 ? 2.097 -13.273 -4.872 1.00 98.88 782 ILE A O 1
ATOM 5909 N N . ILE A 1 783 ? 1.095 -11.644 -3.672 1.00 98.88 783 ILE A N 1
ATOM 5910 C CA . ILE A 1 783 ? -0.125 -12.403 -3.374 1.00 98.88 783 ILE A CA 1
ATOM 5911 C C . ILE A 1 783 ? -1.185 -12.077 -4.430 1.00 98.88 783 ILE A C 1
ATOM 5913 O O . ILE A 1 783 ? -1.639 -10.939 -4.545 1.00 98.88 783 ILE A O 1
ATOM 5917 N N . GLU A 1 784 ? -1.580 -13.080 -5.209 1.00 98.88 784 GLU A N 1
ATOM 5918 C CA . GLU A 1 784 ? -2.569 -12.958 -6.280 1.00 98.88 784 GLU A CA 1
ATOM 5919 C C . GLU A 1 784 ? -3.851 -13.705 -5.896 1.00 98.88 784 GLU A C 1
ATOM 5921 O O . GLU A 1 784 ? -3.863 -14.931 -5.757 1.00 98.88 784 GLU A O 1
ATOM 5926 N N . TYR A 1 785 ? -4.942 -12.965 -5.706 1.00 98.81 785 TYR A N 1
ATOM 5927 C CA . TYR A 1 785 ? -6.227 -13.538 -5.308 1.00 98.81 785 TYR A CA 1
ATOM 5928 C C . TYR A 1 785 ? -7.025 -13.993 -6.533 1.00 98.81 785 TYR A C 1
ATOM 5930 O O . TYR A 1 785 ? -7.212 -13.239 -7.488 1.00 98.81 785 TYR A O 1
ATOM 5938 N N . PHE A 1 786 ? -7.532 -15.225 -6.516 1.00 98.50 786 PHE A N 1
ATOM 5939 C CA . PHE A 1 786 ? -8.271 -15.817 -7.634 1.00 98.50 786 PHE A CA 1
ATOM 5940 C C . PHE A 1 786 ? -9.397 -16.744 -7.152 1.00 98.50 786 PHE A C 1
ATOM 5942 O O . PHE A 1 786 ? -9.592 -16.940 -5.958 1.00 98.50 786 PHE A O 1
ATOM 5949 N N . GLY A 1 787 ? -10.153 -17.331 -8.083 1.00 97.81 787 GLY A N 1
ATOM 5950 C CA . GLY A 1 787 ? -11.271 -18.230 -7.771 1.00 97.81 787 GLY A CA 1
ATOM 5951 C C . GLY A 1 787 ? -12.639 -17.531 -7.724 1.00 97.81 787 GLY A C 1
ATOM 5952 O O . GLY A 1 787 ? -12.723 -16.310 -7.877 1.00 97.81 787 GLY A O 1
ATOM 5953 N N . PRO A 1 788 ? -13.735 -18.300 -7.583 1.00 97.75 788 PRO A N 1
ATOM 5954 C CA . PRO A 1 788 ? -15.097 -17.775 -7.687 1.00 97.75 788 PRO A CA 1
ATOM 5955 C C . PRO A 1 788 ? -15.454 -16.770 -6.582 1.00 97.75 788 PRO A C 1
ATOM 5957 O O . PRO A 1 788 ? -16.147 -15.798 -6.873 1.00 97.75 788 PRO A O 1
ATOM 5960 N N . GLY A 1 789 ? -14.926 -16.932 -5.362 1.00 98.25 789 GLY A N 1
ATOM 5961 C CA . GLY A 1 789 ? -15.216 -16.049 -4.223 1.00 98.25 789 GLY A CA 1
ATOM 5962 C C . GLY A 1 789 ? -14.728 -14.605 -4.403 1.00 98.25 789 GLY A C 1
ATOM 5963 O O . GLY A 1 789 ? -15.217 -13.698 -3.740 1.00 98.25 789 GLY A O 1
ATOM 5964 N N . VAL A 1 790 ? -13.834 -14.340 -5.365 1.00 98.31 790 VAL A N 1
ATOM 5965 C CA . VAL A 1 790 ? -13.469 -12.966 -5.762 1.00 98.31 790 VAL A CA 1
ATOM 5966 C C . VAL A 1 790 ? -14.688 -12.173 -6.261 1.00 98.31 790 VAL A C 1
ATOM 5968 O O . VAL A 1 790 ? -14.744 -10.956 -6.101 1.00 98.31 790 VAL A O 1
ATOM 5971 N N . GLN A 1 791 ? -15.680 -12.841 -6.861 1.00 96.88 791 GLN A N 1
ATOM 5972 C CA . GLN A 1 791 ? -16.863 -12.175 -7.415 1.00 96.88 791 GLN A CA 1
ATOM 5973 C C . GLN A 1 791 ? -17.854 -11.697 -6.339 1.00 96.88 791 GLN A C 1
ATOM 5975 O O . GLN A 1 791 ? -18.658 -10.815 -6.631 1.00 96.88 791 GLN A O 1
ATOM 5980 N N . SER A 1 792 ? -17.790 -12.227 -5.108 1.00 97.50 792 SER A N 1
ATOM 5981 C CA . SER A 1 792 ? -18.653 -11.800 -3.993 1.00 97.50 792 SER A CA 1
ATOM 5982 C C . SER A 1 792 ? -18.075 -10.636 -3.176 1.00 97.50 792 SER A C 1
ATOM 5984 O O . SER A 1 792 ? -18.698 -10.198 -2.210 1.00 97.50 792 SER A O 1
ATOM 5986 N N . LEU A 1 793 ? -16.873 -10.150 -3.508 1.00 98.38 793 LEU A N 1
ATOM 5987 C CA . LEU A 1 793 ? -16.201 -9.074 -2.777 1.00 98.38 793 LEU A CA 1
ATOM 5988 C C . LEU A 1 793 ? -16.438 -7.702 -3.423 1.00 98.38 793 LEU A C 1
ATOM 5990 O O . LEU A 1 793 ? -16.493 -7.553 -4.644 1.00 98.38 793 LEU A O 1
ATOM 5994 N N . SER A 1 794 ? -16.531 -6.670 -2.586 1.00 98.38 794 SER A N 1
ATOM 5995 C CA . SER A 1 794 ? -16.532 -5.268 -3.011 1.00 98.38 794 SER A CA 1
ATOM 5996 C C . SER A 1 794 ? -15.118 -4.790 -3.365 1.00 98.38 794 SER A C 1
ATOM 5998 O O . SER A 1 794 ? -14.126 -5.350 -2.902 1.00 98.38 794 SER A O 1
ATOM 6000 N N . CYS A 1 795 ? -15.008 -3.704 -4.138 1.00 98.62 795 CYS A N 1
ATOM 6001 C CA . CYS A 1 795 ? -13.710 -3.095 -4.459 1.00 98.62 795 CYS A CA 1
ATOM 6002 C C . CYS A 1 795 ? -12.942 -2.630 -3.208 1.00 98.62 795 CYS A C 1
ATOM 6004 O O . CYS A 1 795 ? -11.732 -2.814 -3.121 1.00 98.62 795 CYS A O 1
ATOM 6006 N N . THR A 1 796 ? -13.640 -2.055 -2.225 1.00 98.50 796 THR A N 1
ATOM 6007 C CA . THR A 1 796 ? -13.036 -1.610 -0.961 1.00 98.50 796 THR A CA 1
ATOM 6008 C C . THR A 1 796 ? -12.676 -2.789 -0.061 1.00 98.50 796 THR A C 1
ATOM 6010 O O . THR A 1 796 ? -11.614 -2.779 0.542 1.00 98.50 796 THR A O 1
ATOM 6013 N N . GLY A 1 797 ? -13.474 -3.861 -0.059 1.00 98.56 797 GLY A N 1
ATOM 6014 C CA . GLY A 1 797 ? -13.131 -5.107 0.626 1.00 98.56 797 GLY A CA 1
ATOM 6015 C C . GLY A 1 797 ? -11.896 -5.799 0.043 1.00 98.56 797 GLY A C 1
ATOM 6016 O O . GLY A 1 797 ? -11.041 -6.277 0.786 1.00 98.56 797 GLY A O 1
ATOM 6017 N N . MET A 1 798 ? -11.760 -5.806 -1.284 1.00 98.88 798 MET A N 1
ATOM 6018 C CA . MET A 1 798 ? -10.535 -6.254 -1.953 1.00 98.88 798 MET A CA 1
ATOM 6019 C C . MET A 1 798 ? -9.336 -5.365 -1.578 1.00 98.88 798 MET A C 1
ATOM 6021 O O . MET A 1 798 ? -8.246 -5.886 -1.355 1.00 98.88 798 MET A O 1
ATOM 6025 N N . ALA A 1 799 ? -9.533 -4.051 -1.412 1.00 98.81 799 ALA A N 1
ATOM 6026 C CA . ALA A 1 799 ? -8.485 -3.142 -0.943 1.00 98.81 799 ALA A CA 1
ATOM 6027 C C . ALA A 1 799 ? -8.055 -3.431 0.507 1.00 98.81 799 ALA A C 1
ATOM 6029 O O . ALA A 1 799 ? -6.862 -3.592 0.740 1.00 98.81 799 ALA A O 1
ATOM 6030 N N . THR A 1 800 ? -8.994 -3.628 1.444 1.00 98.81 800 THR A N 1
ATOM 6031 C CA . THR A 1 800 ? -8.728 -4.094 2.824 1.00 98.81 800 THR A CA 1
ATOM 6032 C C . THR A 1 800 ? -7.860 -5.357 2.851 1.00 98.81 800 THR A C 1
ATOM 6034 O O . THR A 1 800 ? -6.927 -5.452 3.648 1.00 98.81 800 THR A O 1
ATOM 6037 N N . ILE A 1 801 ? -8.148 -6.326 1.974 1.00 98.88 801 ILE A N 1
ATOM 6038 C CA . ILE A 1 801 ? -7.387 -7.578 1.873 1.00 98.88 801 ILE A CA 1
ATOM 6039 C C . ILE A 1 801 ? -5.970 -7.332 1.335 1.00 98.88 801 ILE A C 1
ATOM 6041 O O . ILE A 1 801 ? -5.011 -7.895 1.858 1.00 98.88 801 ILE A O 1
ATOM 6045 N N . CYS A 1 802 ? -5.811 -6.491 0.309 1.00 98.88 802 CYS A N 1
ATOM 6046 C CA . CYS A 1 802 ? -4.492 -6.180 -0.241 1.00 98.88 802 CYS A CA 1
ATOM 6047 C C . CYS A 1 802 ? -3.639 -5.306 0.691 1.00 98.88 802 CYS A C 1
ATOM 6049 O O . CYS A 1 802 ? -2.428 -5.502 0.750 1.00 98.88 802 CYS A O 1
ATOM 6051 N N . ASN A 1 803 ? -4.266 -4.382 1.426 1.00 98.69 803 ASN A N 1
ATOM 6052 C CA . ASN A 1 803 ? -3.654 -3.481 2.406 1.00 98.69 803 ASN A CA 1
ATOM 6053 C C . ASN A 1 803 ? -2.828 -4.268 3.431 1.00 98.69 803 ASN A C 1
ATOM 6055 O O . ASN A 1 803 ? -1.616 -4.081 3.508 1.00 98.69 803 ASN A O 1
ATOM 6059 N N . MET A 1 804 ? -3.458 -5.238 4.105 1.00 98.25 804 MET A N 1
ATOM 6060 C CA . MET A 1 804 ? -2.788 -6.078 5.104 1.00 98.25 804 MET A CA 1
ATOM 6061 C C . MET A 1 804 ? -1.940 -7.228 4.519 1.00 98.25 804 MET A C 1
ATOM 6063 O O . MET A 1 804 ? -1.492 -8.121 5.237 1.00 98.25 804 MET A O 1
ATOM 6067 N N . GLY A 1 805 ? -1.677 -7.214 3.208 1.00 97.06 805 GLY A N 1
ATOM 6068 C CA . GLY A 1 805 ? -0.633 -8.047 2.606 1.00 97.06 805 GLY A CA 1
ATOM 6069 C C . GLY A 1 805 ? 0.784 -7.621 3.022 1.00 97.06 805 GLY A C 1
ATOM 6070 O O . GLY A 1 805 ? 1.714 -8.427 2.941 1.00 97.06 805 GLY A O 1
ATOM 6071 N N . ALA A 1 806 ? 0.953 -6.382 3.496 1.00 97.31 806 ALA A N 1
ATOM 6072 C CA . ALA A 1 806 ? 2.218 -5.875 4.023 1.00 97.31 806 ALA A CA 1
ATOM 6073 C C . ALA A 1 806 ? 2.653 -6.621 5.301 1.00 97.31 806 ALA A C 1
ATOM 6075 O O . ALA A 1 806 ? 3.824 -6.968 5.448 1.00 97.31 806 ALA A O 1
ATOM 6076 N N . GLU A 1 807 ? 1.707 -6.955 6.181 1.00 97.94 807 GLU A N 1
ATOM 6077 C CA . GLU A 1 807 ? 1.921 -7.608 7.479 1.00 97.94 807 GLU A CA 1
ATOM 6078 C C . GLU A 1 807 ? 2.513 -9.017 7.374 1.00 97.94 807 GLU A C 1
ATOM 6080 O O . GLU A 1 807 ? 3.152 -9.470 8.319 1.00 97.94 807 GLU A O 1
ATOM 6085 N N . VAL A 1 808 ? 2.339 -9.703 6.238 1.00 97.56 808 VAL A N 1
ATOM 6086 C CA . VAL A 1 808 ? 2.973 -11.006 5.945 1.00 97.56 808 VAL A CA 1
ATOM 6087 C C . VAL A 1 808 ? 4.283 -10.870 5.153 1.00 97.56 808 VAL A C 1
ATOM 6089 O O . VAL A 1 808 ? 4.881 -11.871 4.752 1.00 97.56 808 VAL A O 1
ATOM 6092 N N . GLY A 1 809 ? 4.728 -9.636 4.902 1.00 97.06 809 GLY A N 1
ATOM 6093 C CA . GLY A 1 809 ? 5.951 -9.307 4.174 1.00 97.06 809 GLY A CA 1
ATOM 6094 C C . GLY A 1 809 ? 5.855 -9.441 2.651 1.00 97.06 809 GLY A C 1
ATOM 6095 O O . GLY A 1 809 ? 6.895 -9.588 2.007 1.00 97.06 809 GLY A O 1
ATOM 6096 N N . ALA A 1 810 ? 4.652 -9.444 2.062 1.00 98.25 810 ALA A N 1
ATOM 6097 C CA . ALA A 1 810 ? 4.493 -9.534 0.609 1.00 98.25 810 ALA A CA 1
ATOM 6098 C C . ALA A 1 810 ? 4.987 -8.266 -0.105 1.00 98.25 810 ALA A C 1
ATOM 6100 O O . ALA A 1 810 ? 4.792 -7.153 0.375 1.00 98.25 810 ALA A O 1
ATOM 6101 N N . THR A 1 811 ? 5.575 -8.422 -1.296 1.00 98.56 811 THR A N 1
ATOM 6102 C CA . THR A 1 811 ? 6.001 -7.289 -2.140 1.00 98.56 811 THR A CA 1
ATOM 6103 C C . THR A 1 811 ? 4.808 -6.426 -2.555 1.00 98.56 811 THR A C 1
ATOM 6105 O O . THR A 1 811 ? 4.894 -5.203 -2.575 1.00 98.56 811 THR A O 1
ATOM 6108 N N . THR A 1 812 ? 3.690 -7.069 -2.896 1.00 98.81 812 THR A N 1
ATOM 6109 C CA . THR A 1 812 ? 2.367 -6.447 -3.017 1.00 98.81 812 THR A CA 1
ATOM 6110 C C . THR A 1 812 ? 1.288 -7.536 -3.055 1.00 98.81 812 THR A C 1
ATOM 6112 O O . THR A 1 812 ? 1.586 -8.734 -3.015 1.00 98.81 812 THR A O 1
ATOM 6115 N N . SER A 1 813 ? 0.030 -7.123 -3.130 1.00 98.81 813 SER A N 1
ATOM 6116 C CA . SER A 1 813 ? -1.160 -7.963 -3.213 1.00 98.81 813 SER A CA 1
ATOM 6117 C C . SER A 1 813 ? -2.119 -7.382 -4.249 1.00 98.81 813 SER A C 1
ATOM 6119 O O . SER A 1 813 ? -2.270 -6.165 -4.299 1.00 98.81 813 SER A O 1
ATOM 6121 N N . LEU A 1 814 ? -2.786 -8.214 -5.056 1.00 98.75 814 LEU A N 1
ATOM 6122 C CA . LEU A 1 814 ? -3.725 -7.729 -6.081 1.00 98.75 814 LEU A CA 1
ATOM 6123 C C . LEU A 1 814 ? -4.875 -8.693 -6.409 1.00 98.75 814 LEU A C 1
ATOM 6125 O O . LEU A 1 814 ? -4.743 -9.914 -6.291 1.00 98.75 814 LEU A O 1
ATOM 6129 N N . PHE A 1 815 ? -5.973 -8.121 -6.911 1.00 98.88 815 PHE A N 1
ATOM 6130 C CA . PHE A 1 815 ? -7.122 -8.840 -7.471 1.00 98.88 815 PHE A CA 1
ATOM 6131 C C . PHE A 1 815 ? -7.263 -8.623 -8.994 1.00 98.88 815 PHE A C 1
ATOM 6133 O O . PHE A 1 815 ? -6.950 -7.542 -9.500 1.00 98.88 815 PHE A O 1
ATOM 6140 N N . PRO A 1 816 ? -7.780 -9.610 -9.754 1.00 98.38 816 PRO A N 1
ATOM 6141 C CA . PRO A 1 816 ? -8.131 -9.447 -11.165 1.00 98.38 816 PRO A CA 1
ATOM 6142 C C . PRO A 1 816 ? -9.301 -8.485 -11.359 1.00 98.38 816 PRO A C 1
ATOM 6144 O O . PRO A 1 816 ? -10.089 -8.243 -10.447 1.00 98.38 816 PRO A O 1
ATOM 6147 N N . PHE A 1 817 ? -9.471 -7.976 -12.584 1.00 98.06 817 PHE A N 1
ATOM 6148 C CA . PHE A 1 817 ? -10.599 -7.100 -12.893 1.00 98.06 817 PHE A CA 1
ATOM 6149 C C . PHE A 1 817 ? -11.949 -7.803 -12.667 1.00 98.06 817 PHE A C 1
ATOM 6151 O O . PHE A 1 817 ? -12.345 -8.710 -13.416 1.00 98.06 817 PHE A O 1
ATOM 6158 N N . SER A 1 818 ? -12.646 -7.334 -11.632 1.00 96.31 818 SER A N 1
ATOM 6159 C CA . SER A 1 818 ? -13.930 -7.822 -11.137 1.00 96.31 818 SER A CA 1
ATOM 6160 C C . SER A 1 818 ? -15.066 -6.856 -11.517 1.00 96.31 818 SER A C 1
ATOM 6162 O O . SER A 1 818 ? -14.835 -5.644 -11.569 1.00 96.31 818 SER A O 1
ATOM 6164 N N . PRO A 1 819 ? -16.311 -7.331 -11.734 1.00 95.31 819 PRO A N 1
ATOM 6165 C CA . PRO A 1 819 ? -17.477 -6.467 -11.929 1.00 95.31 819 PRO A CA 1
ATOM 6166 C C . PRO A 1 819 ? -17.651 -5.416 -10.825 1.00 95.31 819 PRO A C 1
ATOM 6168 O O . PRO A 1 819 ? -18.108 -4.313 -11.115 1.00 95.31 819 PRO A O 1
ATOM 6171 N N . ALA A 1 820 ? -17.220 -5.708 -9.591 1.00 97.19 820 ALA A N 1
ATOM 6172 C CA . ALA A 1 820 ? -17.257 -4.778 -8.460 1.00 97.19 820 ALA A CA 1
ATOM 6173 C C . ALA A 1 820 ? -16.382 -3.518 -8.646 1.00 97.19 820 ALA A C 1
ATOM 6175 O O . ALA A 1 820 ? -16.632 -2.498 -8.003 1.00 97.19 820 ALA A O 1
ATOM 6176 N N . HIS A 1 821 ? -15.391 -3.542 -9.547 1.00 98.56 821 HIS A N 1
ATOM 6177 C CA . HIS A 1 821 ? -14.557 -2.372 -9.856 1.00 98.56 821 HIS A CA 1
ATOM 6178 C C . HIS A 1 821 ? -15.333 -1.317 -10.662 1.00 98.56 821 HIS A C 1
ATOM 6180 O O . HIS A 1 821 ? -15.040 -0.127 -10.568 1.00 98.56 821 HIS A O 1
ATOM 6186 N N . ILE A 1 822 ? -16.341 -1.730 -11.440 1.00 98.38 822 ILE A N 1
ATOM 6187 C CA . ILE A 1 822 ? -17.125 -0.850 -12.318 1.00 98.38 822 ILE A CA 1
ATOM 6188 C C . ILE A 1 822 ? -17.950 0.176 -11.520 1.00 98.38 822 ILE A C 1
ATOM 6190 O O . ILE A 1 822 ? -17.746 1.369 -11.754 1.00 98.38 822 ILE A O 1
ATOM 6194 N N . PRO A 1 823 ? -18.835 -0.214 -10.573 1.00 98.00 823 PRO A N 1
ATOM 6195 C CA . PRO A 1 823 ? -19.606 0.755 -9.799 1.00 98.00 823 PRO A CA 1
ATOM 6196 C C . PRO A 1 823 ? -18.707 1.614 -8.905 1.00 98.00 823 PRO A C 1
ATOM 6198 O O . PRO A 1 823 ? -19.001 2.790 -8.723 1.00 98.00 823 PRO A O 1
ATOM 6201 N N . TYR A 1 824 ? -17.581 1.084 -8.409 1.00 98.56 824 TYR A N 1
ATOM 6202 C CA . TYR A 1 824 ? -16.620 1.868 -7.627 1.00 98.56 824 TYR A CA 1
ATOM 6203 C C . TYR A 1 824 ? -15.954 2.973 -8.465 1.00 98.56 824 TYR A C 1
ATOM 6205 O O . TYR A 1 824 ? -15.962 4.143 -8.078 1.00 98.56 824 TYR A O 1
ATOM 6213 N N . LEU A 1 825 ? -15.453 2.638 -9.661 1.00 98.06 825 LEU A N 1
ATOM 6214 C CA . LEU A 1 825 ? -14.922 3.622 -10.610 1.00 98.06 825 LEU A CA 1
ATOM 6215 C C . LEU A 1 825 ? -16.000 4.626 -11.052 1.00 98.06 825 LEU A C 1
ATOM 6217 O O . LEU A 1 825 ? -15.702 5.804 -11.203 1.00 98.06 825 LEU A O 1
ATOM 6221 N N . GLN A 1 826 ? -17.256 4.209 -11.230 1.00 96.69 826 GLN A N 1
ATOM 6222 C CA . GLN A 1 826 ? -18.357 5.123 -11.564 1.00 96.69 826 GLN A CA 1
ATOM 6223 C C . GLN A 1 826 ? -18.693 6.088 -10.415 1.00 96.69 826 GLN A C 1
ATOM 6225 O O . GLN A 1 826 ? -18.795 7.292 -10.654 1.00 96.69 826 GLN A O 1
ATOM 6230 N N . ALA A 1 827 ? -18.812 5.585 -9.182 1.00 96.00 827 ALA A N 1
ATOM 6231 C CA . ALA A 1 827 ? -19.096 6.381 -7.985 1.00 96.00 827 ALA A CA 1
ATOM 6232 C C . ALA A 1 827 ? -17.994 7.412 -7.691 1.00 96.00 827 ALA A C 1
ATOM 6234 O O . ALA A 1 827 ? -18.284 8.524 -7.265 1.00 96.00 827 ALA A O 1
ATOM 6235 N N . THR A 1 828 ? -16.742 7.076 -8.008 1.00 95.56 828 THR A N 1
ATOM 6236 C CA . THR A 1 828 ? -15.570 7.966 -7.906 1.00 95.56 828 THR A CA 1
ATOM 6237 C C . THR A 1 828 ? -15.295 8.762 -9.195 1.00 95.56 828 THR A C 1
ATOM 6239 O O . THR A 1 828 ? -14.178 9.208 -9.437 1.00 95.56 828 THR A O 1
ATOM 6242 N N . HIS A 1 829 ? -16.305 8.940 -10.057 1.00 95.19 829 HIS A N 1
ATOM 6243 C CA . HIS A 1 829 ? -16.263 9.756 -11.285 1.00 95.19 829 HIS A CA 1
ATOM 6244 C C . HIS A 1 829 ? -15.217 9.346 -12.352 1.00 95.19 829 HIS A C 1
ATOM 6246 O O . HIS A 1 829 ? -14.924 10.100 -13.280 1.00 95.19 829 HIS A O 1
ATOM 6252 N N . ARG A 1 830 ? -14.718 8.108 -12.293 1.00 96.62 830 ARG A N 1
ATOM 6253 C CA . ARG A 1 830 ? -13.754 7.478 -13.217 1.00 96.62 830 ARG A CA 1
ATOM 6254 C C . ARG A 1 830 ? -14.415 6.510 -14.215 1.00 96.62 830 ARG A C 1
ATOM 6256 O O . ARG A 1 830 ? -13.774 5.588 -14.718 1.00 96.62 830 ARG A O 1
ATOM 6263 N N . GLY A 1 831 ? -15.690 6.724 -14.553 1.00 96.56 831 GLY A N 1
ATOM 6264 C CA . GLY A 1 831 ? -16.460 5.894 -15.500 1.00 96.56 831 GLY A CA 1
ATOM 6265 C C . GLY A 1 831 ? -15.739 5.543 -16.821 1.00 96.56 831 GLY A C 1
ATOM 6266 O O . GLY A 1 831 ? -15.715 4.365 -17.179 1.00 96.56 831 GLY A O 1
ATOM 6267 N N . PRO A 1 832 ? -15.067 6.490 -17.512 1.00 96.00 832 PRO A N 1
ATOM 6268 C CA . PRO A 1 832 ? -14.299 6.189 -18.727 1.00 96.00 832 PRO A CA 1
ATOM 6269 C C . PRO A 1 832 ? -13.143 5.193 -18.524 1.00 96.00 832 PRO A C 1
ATOM 6271 O O . PRO A 1 832 ? -12.845 4.406 -19.425 1.00 96.00 832 PRO A O 1
ATOM 6274 N N . ILE A 1 833 ? -12.521 5.172 -17.337 1.00 97.19 833 ILE A N 1
ATOM 6275 C CA . ILE A 1 833 ? -11.493 4.180 -16.976 1.00 97.19 833 ILE A CA 1
ATOM 6276 C C . ILE A 1 833 ? -12.138 2.799 -16.826 1.00 97.19 833 ILE A C 1
ATOM 6278 O O . ILE A 1 833 ? -11.583 1.814 -17.314 1.00 97.19 833 ILE A O 1
ATOM 6282 N N . ALA A 1 834 ? -13.332 2.727 -16.228 1.00 97.19 834 ALA A N 1
ATOM 6283 C CA . ALA A 1 834 ? -14.095 1.485 -16.109 1.00 97.19 834 ALA A CA 1
ATOM 6284 C C . ALA A 1 834 ? -14.448 0.904 -17.487 1.00 97.19 834 ALA A C 1
ATOM 6286 O O . ALA A 1 834 ? -14.273 -0.291 -17.714 1.00 97.19 834 ALA A O 1
ATOM 6287 N N . GLU A 1 835 ? -14.873 1.743 -18.438 1.00 96.88 835 GLU A N 1
ATOM 6288 C CA . GLU A 1 835 ? -15.135 1.314 -19.817 1.00 96.88 835 GLU A CA 1
ATOM 6289 C C . GLU A 1 835 ? -13.881 0.802 -20.536 1.00 96.88 835 GLU A C 1
ATOM 6291 O O . GLU A 1 835 ? -13.953 -0.183 -21.274 1.00 96.88 835 GLU A O 1
ATOM 6296 N N . ALA A 1 836 ? -12.738 1.474 -20.363 1.00 96.88 836 ALA A N 1
ATOM 6297 C CA . ALA A 1 836 ? -11.470 1.061 -20.960 1.00 96.88 836 ALA A CA 1
ATOM 6298 C C . ALA A 1 836 ? -10.988 -0.279 -20.377 1.00 96.88 836 ALA A C 1
ATOM 6300 O O . ALA A 1 836 ? -10.712 -1.214 -21.133 1.00 96.88 836 ALA A O 1
ATOM 6301 N N . ALA A 1 837 ? -10.991 -0.406 -19.047 1.00 97.81 837 ALA A N 1
ATOM 6302 C CA . ALA A 1 837 ? -10.666 -1.645 -18.347 1.00 97.81 837 ALA A CA 1
ATOM 6303 C C . ALA A 1 837 ? -11.603 -2.791 -18.761 1.00 97.81 837 ALA A C 1
ATOM 6305 O O . ALA A 1 837 ? -11.145 -3.884 -19.084 1.00 97.81 837 ALA A O 1
ATOM 6306 N N . GLN A 1 838 ? -12.912 -2.536 -18.850 1.00 97.69 838 GLN A N 1
ATOM 6307 C CA . GLN A 1 838 ? -13.901 -3.541 -19.236 1.00 97.69 838 GLN A CA 1
ATOM 6308 C C . GLN A 1 838 ? -13.699 -4.057 -20.671 1.00 97.69 838 GLN A C 1
ATOM 6310 O O . GLN A 1 838 ? -13.886 -5.252 -20.916 1.00 97.69 838 GLN A O 1
ATOM 6315 N N . LYS A 1 839 ? -13.295 -3.192 -21.615 1.00 97.50 839 LYS A N 1
ATOM 6316 C CA . LYS A 1 839 ? -12.955 -3.593 -22.995 1.00 97.50 839 LYS A CA 1
ATOM 6317 C C . LYS A 1 839 ? -11.752 -4.542 -23.017 1.00 97.50 839 LYS A C 1
ATOM 6319 O O . LYS A 1 839 ? -11.795 -5.545 -23.722 1.00 97.50 839 LYS A O 1
ATOM 6324 N N . ILE A 1 840 ? -10.727 -4.273 -22.206 1.00 97.81 840 ILE A N 1
ATOM 6325 C CA . ILE A 1 840 ? -9.526 -5.118 -22.091 1.00 97.81 840 ILE A CA 1
ATOM 6326 C C . ILE A 1 840 ? -9.837 -6.424 -21.355 1.00 97.81 840 ILE A C 1
ATOM 6328 O O . ILE A 1 840 ? -9.440 -7.491 -21.804 1.00 97.81 840 ILE A O 1
ATOM 6332 N N . ALA A 1 841 ? -10.616 -6.375 -20.275 1.00 96.31 841 ALA A N 1
ATOM 6333 C CA . ALA A 1 841 ? -11.028 -7.565 -19.537 1.00 96.31 841 ALA A CA 1
ATOM 6334 C C . ALA A 1 841 ? -11.899 -8.523 -20.375 1.00 96.31 841 ALA A C 1
ATOM 6336 O O . ALA A 1 841 ? -11.952 -9.715 -20.065 1.00 96.31 841 ALA A O 1
ATOM 6337 N N . ASN A 1 842 ? -12.541 -8.025 -21.438 1.00 96.25 842 ASN A N 1
ATOM 6338 C CA . ASN A 1 842 ? -13.315 -8.806 -22.407 1.00 96.25 842 ASN A CA 1
ATOM 6339 C C . ASN A 1 842 ? -12.529 -9.167 -23.685 1.00 96.25 842 ASN A C 1
ATOM 6341 O O . ASN A 1 842 ? -13.108 -9.769 -24.591 1.00 96.25 842 ASN A O 1
ATOM 6345 N N . SER A 1 843 ? -11.241 -8.818 -23.787 1.00 96.69 843 SER A N 1
ATOM 6346 C CA . SER A 1 843 ? -10.401 -9.242 -24.912 1.00 96.69 843 SER A CA 1
ATOM 6347 C C . SER A 1 843 ? -10.058 -10.744 -24.816 1.00 96.69 843 SER A C 1
ATOM 6349 O O . SER A 1 843 ? -10.157 -11.338 -23.731 1.00 96.69 843 SER A O 1
ATOM 6351 N N . PRO A 1 844 ? -9.654 -11.392 -25.930 1.00 94.94 844 PRO A N 1
ATOM 6352 C CA . PRO A 1 844 ? -9.151 -12.764 -25.906 1.00 94.94 844 PRO A CA 1
ATOM 6353 C C . PRO A 1 844 ? -8.019 -12.915 -24.885 1.00 94.94 844 PRO A C 1
ATOM 6355 O O . PRO A 1 844 ? -7.160 -12.045 -24.803 1.00 94.94 844 PRO A O 1
ATOM 6358 N N . MET A 1 845 ? -7.974 -14.025 -24.140 1.00 91.25 845 MET A N 1
ATOM 6359 C CA . MET A 1 845 ? -7.113 -14.165 -22.949 1.00 91.25 845 MET A CA 1
ATOM 6360 C C . MET A 1 845 ? -5.631 -13.800 -23.177 1.00 91.25 845 MET A C 1
ATOM 6362 O O . MET A 1 845 ? -5.002 -13.153 -22.341 1.00 91.25 845 MET A O 1
ATOM 6366 N N . GLN A 1 846 ? -5.097 -14.131 -24.356 1.00 87.88 846 GLN A N 1
ATOM 6367 C CA . GLN A 1 846 ? -3.729 -13.794 -24.761 1.00 87.88 846 GLN A CA 1
ATOM 6368 C C . GLN A 1 846 ? -3.464 -12.274 -24.830 1.00 87.88 846 GLN A C 1
ATOM 6370 O O . GLN A 1 846 ? -2.373 -11.830 -24.484 1.00 87.88 846 GLN A O 1
ATOM 6375 N N . GLN A 1 847 ? -4.470 -11.475 -25.193 1.00 92.62 847 GLN A N 1
ATOM 6376 C CA . GLN A 1 847 ? -4.452 -10.004 -25.234 1.00 92.62 847 GLN A CA 1
ATOM 6377 C C . GLN A 1 847 ? -5.020 -9.366 -23.950 1.00 92.62 847 GLN A C 1
ATOM 6379 O O . GLN A 1 847 ? -5.213 -8.151 -23.886 1.00 92.62 847 GLN A O 1
ATOM 6384 N N . ASN A 1 848 ? -5.360 -10.167 -22.940 1.00 96.38 848 ASN A N 1
ATOM 6385 C CA . ASN A 1 848 ? -6.013 -9.694 -21.728 1.00 96.38 848 ASN A CA 1
ATOM 6386 C C . ASN A 1 848 ? -4.965 -9.401 -20.653 1.00 96.38 848 ASN A C 1
ATOM 6388 O O . ASN A 1 848 ? -4.372 -10.325 -20.095 1.00 96.38 848 ASN A O 1
ATOM 6392 N N . LEU A 1 849 ? -4.742 -8.115 -20.380 1.00 98.00 849 LEU A N 1
ATOM 6393 C CA . LEU A 1 849 ? -3.804 -7.623 -19.364 1.00 98.00 849 LEU A CA 1
ATOM 6394 C C . LEU A 1 849 ? -4.352 -7.748 -17.929 1.00 98.00 849 LEU A C 1
ATOM 6396 O O . LEU A 1 849 ? -3.579 -7.759 -16.980 1.00 98.00 849 LEU A O 1
ATOM 6400 N N . LEU A 1 850 ? -5.678 -7.825 -17.765 1.00 98.31 850 LEU A N 1
ATOM 6401 C CA . LEU A 1 850 ? -6.371 -7.574 -16.491 1.00 98.31 850 LEU A CA 1
ATOM 6402 C C . LEU A 1 850 ? -6.938 -8.837 -15.820 1.00 98.31 850 LEU A C 1
ATOM 6404 O O . LEU A 1 850 ? -7.689 -8.751 -14.843 1.00 98.31 850 LEU A O 1
ATOM 6408 N N . ARG A 1 851 ? -6.599 -10.013 -16.355 1.00 97.12 851 ARG A N 1
ATOM 6409 C CA . ARG A 1 851 ? -6.942 -11.340 -15.822 1.00 97.12 851 ARG A CA 1
ATOM 6410 C C . ARG A 1 851 ? -5.744 -12.282 -15.991 1.00 97.12 851 ARG A C 1
ATOM 6412 O O . ARG A 1 851 ? -5.060 -12.161 -17.011 1.00 97.12 851 ARG A O 1
ATOM 6419 N N . PRO A 1 852 ? -5.488 -13.222 -15.063 1.00 97.50 852 PRO A N 1
ATOM 6420 C CA . PRO A 1 852 ? -4.474 -14.257 -15.272 1.00 97.50 852 PRO A CA 1
ATOM 6421 C C . PRO A 1 852 ? -4.817 -15.100 -16.504 1.00 97.50 852 PRO A C 1
ATOM 6423 O O . PRO A 1 852 ? -5.988 -15.223 -16.871 1.00 97.50 852 PRO A O 1
ATOM 6426 N N . ASP A 1 853 ? -3.807 -15.671 -17.159 1.00 97.56 853 ASP A N 1
ATOM 6427 C CA . ASP A 1 853 ? -4.051 -16.683 -18.187 1.00 97.56 853 ASP A CA 1
ATOM 6428 C C . ASP A 1 853 ? -4.705 -17.942 -17.587 1.00 97.56 853 ASP A C 1
ATOM 6430 O O . ASP A 1 853 ? -4.589 -18.231 -16.393 1.00 97.56 853 ASP A O 1
ATOM 6434 N N . ALA A 1 854 ? -5.394 -18.714 -18.431 1.00 93.62 854 ALA A N 1
ATOM 6435 C CA . ALA A 1 854 ? -5.913 -20.017 -18.031 1.00 93.62 854 ALA A CA 1
ATOM 6436 C C . ALA A 1 854 ? -4.753 -20.938 -17.619 1.00 93.62 854 ALA A C 1
ATOM 6438 O O . ALA A 1 854 ? -3.740 -20.995 -18.310 1.00 93.62 854 ALA A O 1
ATOM 6439 N N . GLU A 1 855 ? -4.909 -21.644 -16.496 1.00 91.06 855 GLU A N 1
ATOM 6440 C CA . GLU A 1 855 ? -3.896 -22.566 -15.951 1.00 91.06 855 GLU A CA 1
ATOM 6441 C C . GLU A 1 855 ? -2.529 -21.905 -15.654 1.00 91.06 855 GLU A C 1
ATOM 6443 O O . GLU A 1 855 ? -1.501 -22.579 -15.589 1.00 91.06 855 GLU A O 1
ATOM 6448 N N . ALA A 1 856 ? -2.502 -20.583 -15.434 1.00 95.44 856 ALA A N 1
ATOM 6449 C CA . ALA A 1 856 ? -1.310 -19.880 -14.970 1.00 95.44 856 ALA A CA 1
ATOM 6450 C C . ALA A 1 856 ? -0.795 -20.469 -13.640 1.00 95.44 856 ALA A C 1
ATOM 6452 O O . ALA A 1 856 ? -1.544 -20.642 -12.678 1.00 95.44 856 ALA A O 1
ATOM 6453 N N . ALA A 1 857 ? 0.499 -20.796 -13.598 1.00 96.06 857 ALA A N 1
ATOM 6454 C CA . ALA A 1 857 ? 1.109 -21.502 -12.476 1.00 96.06 857 ALA A CA 1
ATOM 6455 C C . ALA A 1 857 ? 1.476 -20.555 -11.322 1.00 96.06 857 ALA A C 1
ATOM 6457 O O . ALA A 1 857 ? 2.173 -19.557 -11.524 1.00 96.06 857 ALA A O 1
ATOM 6458 N N . TYR A 1 858 ? 1.096 -20.922 -10.099 1.00 98.38 858 TYR A N 1
ATOM 6459 C CA . TYR A 1 858 ? 1.503 -20.259 -8.856 1.00 98.38 858 TYR A CA 1
ATOM 6460 C C . TYR A 1 858 ? 2.612 -21.061 -8.157 1.00 98.38 858 TYR A C 1
ATOM 6462 O O . TYR A 1 858 ? 2.601 -22.289 -8.194 1.00 98.38 858 TYR A O 1
ATOM 6470 N N . ASP A 1 859 ? 3.564 -20.383 -7.509 1.00 98.44 859 ASP A N 1
ATOM 6471 C CA . ASP A 1 859 ? 4.664 -21.024 -6.764 1.00 98.44 859 ASP A CA 1
ATOM 6472 C C . ASP A 1 859 ? 4.177 -21.681 -5.460 1.00 98.44 859 ASP A C 1
ATOM 6474 O O . ASP A 1 859 ? 4.765 -22.649 -4.979 1.00 98.44 859 ASP A O 1
ATOM 6478 N N . LYS A 1 860 ? 3.104 -21.135 -4.879 1.00 98.19 860 LYS A N 1
ATOM 6479 C CA . LYS A 1 860 ? 2.374 -21.665 -3.723 1.00 98.19 860 LYS A CA 1
ATOM 6480 C C . LYS A 1 860 ? 0.895 -21.337 -3.911 1.00 98.19 860 LYS A C 1
ATOM 6482 O O . LYS A 1 860 ? 0.576 -20.266 -4.422 1.00 98.19 860 LYS A O 1
ATOM 6487 N N . VAL A 1 861 ? 0.006 -22.233 -3.486 1.00 98.56 861 VAL A N 1
ATOM 6488 C CA . VAL A 1 861 ? -1.442 -21.984 -3.441 1.00 98.56 861 VAL A CA 1
ATOM 6489 C C . VAL A 1 861 ? -1.944 -22.174 -2.013 1.00 98.56 861 VAL A C 1
ATOM 6491 O O . VAL A 1 861 ? -1.556 -23.132 -1.348 1.00 98.56 861 VAL A O 1
ATOM 6494 N N . ILE A 1 862 ? -2.795 -21.258 -1.559 1.00 98.56 862 ILE A N 1
ATOM 6495 C CA . ILE A 1 862 ? -3.618 -21.376 -0.348 1.00 98.56 862 ILE A CA 1
ATOM 6496 C C . ILE A 1 862 ? -5.081 -21.284 -0.788 1.00 98.56 862 ILE A C 1
ATOM 6498 O O . ILE A 1 862 ? -5.395 -20.539 -1.716 1.00 98.56 862 ILE A O 1
ATOM 6502 N N . GLU A 1 863 ? -5.975 -22.045 -0.160 1.00 98.69 863 GLU A N 1
ATOM 6503 C CA . GLU A 1 863 ? -7.410 -22.020 -0.454 1.00 98.69 863 GLU A CA 1
ATOM 6504 C C . GLU A 1 863 ? -8.199 -21.621 0.796 1.00 98.69 863 GLU A C 1
ATOM 6506 O O . GLU A 1 863 ? -8.005 -22.198 1.861 1.00 98.69 863 GLU A O 1
ATOM 6511 N N . ILE A 1 864 ? -9.081 -20.627 0.657 1.00 98.62 864 ILE A N 1
ATOM 6512 C CA . ILE A 1 864 ? -9.935 -20.112 1.732 1.00 98.62 864 ILE A CA 1
ATOM 6513 C C . ILE A 1 864 ? -11.392 -20.212 1.273 1.00 98.62 864 ILE A C 1
ATOM 6515 O O . ILE A 1 864 ? -11.784 -19.585 0.284 1.00 98.62 864 ILE A O 1
ATOM 6519 N N . ASN A 1 865 ? -12.199 -20.974 2.015 1.00 98.62 865 ASN A N 1
ATOM 6520 C CA . ASN A 1 865 ? -13.648 -20.999 1.845 1.00 98.62 865 ASN A CA 1
ATOM 6521 C C . ASN A 1 865 ? -14.282 -19.851 2.648 1.00 98.62 865 ASN A C 1
ATOM 6523 O O . ASN A 1 865 ? -14.366 -19.901 3.874 1.00 98.62 865 ASN A O 1
ATOM 6527 N N . LEU A 1 866 ? -14.749 -18.819 1.947 1.00 98.75 866 LEU A N 1
ATOM 6528 C CA . LEU A 1 866 ? -15.397 -17.636 2.514 1.00 98.75 866 LEU A CA 1
ATOM 6529 C C . LEU A 1 866 ? -16.696 -17.969 3.268 1.00 98.75 866 LEU A C 1
ATOM 6531 O O . LEU A 1 866 ? -17.079 -17.218 4.160 1.00 98.75 866 LEU A O 1
ATOM 6535 N N . SER A 1 867 ? -17.357 -19.085 2.943 1.00 98.50 867 SER A N 1
ATOM 6536 C CA . SER A 1 867 ? -18.596 -19.513 3.610 1.00 98.50 867 SER A CA 1
ATOM 6537 C C . SER A 1 867 ? -18.370 -20.304 4.902 1.00 98.50 867 SER A C 1
ATOM 6539 O O . SER A 1 867 ? -19.310 -20.480 5.670 1.00 98.50 867 SER A O 1
ATOM 6541 N N . GLU A 1 868 ? -17.140 -20.758 5.158 1.00 97.56 868 GLU A N 1
ATOM 6542 C CA . GLU A 1 868 ? -16.722 -21.360 6.437 1.00 97.56 868 GLU A CA 1
ATOM 6543 C C . GLU A 1 868 ? -15.977 -20.356 7.337 1.00 97.56 868 GLU A C 1
ATOM 6545 O O . GLU A 1 868 ? -15.671 -20.658 8.490 1.00 97.56 868 GLU A O 1
ATOM 6550 N N . LEU A 1 869 ? -15.678 -19.159 6.823 1.00 97.94 869 LEU A N 1
ATOM 6551 C CA . LEU A 1 869 ? -14.929 -18.137 7.540 1.00 97.94 869 LEU A CA 1
ATOM 6552 C C . LEU A 1 869 ? -15.815 -17.418 8.570 1.00 97.94 869 LEU A C 1
ATOM 6554 O O . LEU A 1 869 ? -16.783 -16.745 8.221 1.00 97.94 869 LEU A O 1
ATOM 6558 N N . GLU A 1 870 ? -15.440 -17.520 9.844 1.00 97.00 870 GLU A N 1
ATOM 6559 C CA . GLU A 1 870 ? -16.004 -16.723 10.940 1.00 97.00 870 GLU A CA 1
ATOM 6560 C C . GLU A 1 870 ? -15.188 -15.431 11.189 1.00 97.00 870 GLU A C 1
ATOM 6562 O O . GLU A 1 870 ? -14.062 -15.317 10.693 1.00 97.00 870 GLU A O 1
ATOM 6567 N N . PRO A 1 871 ? -15.704 -14.452 11.960 1.00 98.31 871 PRO A N 1
ATOM 6568 C CA . PRO A 1 871 ? -14.933 -13.275 12.357 1.00 98.31 871 PRO A CA 1
ATOM 6569 C C . PRO A 1 871 ? -13.647 -13.632 13.114 1.00 98.31 871 PRO A C 1
ATOM 6571 O O . PRO A 1 871 ? -13.636 -14.562 13.921 1.00 98.31 871 PRO A O 1
ATOM 6574 N N . HIS A 1 872 ? -12.577 -12.873 12.894 1.00 97.69 872 HIS A N 1
ATOM 6575 C CA . HIS A 1 872 ? -11.266 -13.064 13.514 1.00 97.69 872 HIS A CA 1
ATOM 6576 C C . HIS A 1 872 ? -10.784 -11.799 14.234 1.00 97.69 872 HIS A C 1
ATOM 6578 O O . HIS A 1 872 ? -11.153 -10.673 13.908 1.00 97.69 872 HIS A O 1
ATOM 6584 N N . ILE A 1 873 ? -9.908 -11.999 15.214 1.00 97.50 873 ILE A N 1
ATOM 6585 C CA . ILE A 1 873 ? -9.126 -10.953 15.867 1.00 97.50 873 ILE A CA 1
ATOM 6586 C C . ILE A 1 873 ? -7.679 -11.439 15.986 1.00 97.50 873 ILE A C 1
ATOM 6588 O O . ILE A 1 873 ? -7.426 -12.563 16.423 1.00 97.50 873 ILE A O 1
ATOM 6592 N N . ASN A 1 874 ? -6.725 -10.606 15.570 1.00 97.88 874 ASN A N 1
ATOM 6593 C CA . ASN A 1 874 ? -5.303 -10.943 15.603 1.00 97.88 874 ASN A CA 1
ATOM 6594 C C . ASN A 1 874 ? -4.574 -10.039 16.603 1.00 97.88 874 ASN A C 1
ATOM 6596 O O . ASN A 1 874 ? -4.885 -8.852 16.703 1.00 97.88 874 ASN A O 1
ATOM 6600 N N . GLY A 1 875 ? -3.615 -10.598 17.342 1.00 96.56 875 GLY A N 1
ATOM 6601 C CA . GLY A 1 875 ? -2.869 -9.887 18.383 1.00 96.56 875 GLY A CA 1
ATOM 6602 C C . GLY A 1 875 ? -2.615 -10.757 19.622 1.00 96.56 875 GLY A C 1
ATOM 6603 O O . GLY A 1 875 ? -2.871 -11.958 19.582 1.00 96.56 875 GLY A O 1
ATOM 6604 N N . PRO A 1 876 ? -2.116 -10.186 20.737 1.00 94.69 876 PRO A N 1
ATOM 6605 C CA . PRO A 1 876 ? -2.031 -8.747 21.016 1.00 94.69 876 PRO A CA 1
ATOM 6606 C C . PRO A 1 876 ? -0.766 -8.042 20.501 1.00 94.69 876 PRO A C 1
ATOM 6608 O O . PRO A 1 876 ? -0.780 -6.822 20.398 1.00 94.69 876 PRO A O 1
ATOM 6611 N N . PHE A 1 877 ? 0.315 -8.768 20.184 1.00 95.75 877 PHE A N 1
ATOM 6612 C CA . PHE A 1 877 ? 1.617 -8.157 19.846 1.00 95.75 877 PHE A CA 1
ATOM 6613 C C . PHE A 1 877 ? 2.122 -8.435 18.423 1.00 95.75 877 PHE A C 1
ATOM 6615 O O . PHE A 1 877 ? 3.122 -7.850 18.016 1.00 95.75 877 PHE A O 1
ATOM 6622 N N . THR A 1 878 ? 1.452 -9.301 17.658 1.00 96.50 878 THR A N 1
ATOM 6623 C CA . THR A 1 878 ? 1.776 -9.559 16.247 1.00 96.50 878 THR A CA 1
ATOM 6624 C C . THR A 1 878 ? 0.497 -9.669 15.408 1.00 96.50 878 THR A C 1
ATOM 6626 O O . THR A 1 878 ? -0.517 -10.171 15.904 1.00 96.50 878 THR A O 1
ATOM 6629 N N . PRO A 1 879 ? 0.508 -9.218 14.139 1.00 97.06 879 PRO A N 1
ATOM 6630 C CA . PRO A 1 879 ? -0.669 -9.251 13.269 1.00 97.06 879 PRO A CA 1
ATOM 6631 C C . PRO A 1 879 ? -0.993 -10.658 12.743 1.00 97.06 879 PRO A C 1
ATOM 6633 O O . PRO A 1 879 ? -2.039 -10.846 12.129 1.00 97.06 879 PRO A O 1
ATOM 6636 N N . ASP A 1 880 ? -0.129 -11.647 12.977 1.00 97.44 880 ASP A N 1
ATOM 6637 C CA . ASP A 1 880 ? -0.301 -13.043 12.566 1.00 97.44 880 ASP A CA 1
ATOM 6638 C C . ASP A 1 880 ? -0.806 -13.977 13.676 1.00 97.44 880 ASP A C 1
ATOM 6640 O O . ASP A 1 880 ? -1.163 -15.117 13.383 1.00 97.44 880 ASP A O 1
ATOM 6644 N N . LEU A 1 881 ? -0.907 -13.528 14.934 1.00 97.38 881 LEU A N 1
ATOM 6645 C CA . LEU A 1 881 ? -1.487 -14.339 16.009 1.00 97.38 881 LEU A CA 1
ATOM 6646 C C . LEU A 1 881 ? -3.015 -14.384 15.872 1.00 97.38 881 LEU A C 1
ATOM 6648 O O . LEU A 1 881 ? -3.747 -13.687 16.575 1.00 97.38 881 LEU A O 1
ATOM 6652 N N . SER A 1 882 ? -3.489 -15.169 14.906 1.00 97.25 882 SER A N 1
ATOM 6653 C CA . SER A 1 882 ? -4.879 -15.154 14.468 1.00 97.25 882 SER A CA 1
ATOM 6654 C C . SER A 1 882 ? -5.788 -16.009 15.339 1.00 97.25 882 SER A C 1
ATOM 6656 O O . SER A 1 882 ? -5.608 -17.222 15.462 1.00 97.25 882 SER A O 1
ATOM 6658 N N . THR A 1 883 ? -6.792 -15.362 15.930 1.00 97.75 883 THR A N 1
ATOM 6659 C CA . THR A 1 883 ? -7.751 -15.987 16.839 1.00 97.75 883 THR A CA 1
ATOM 6660 C C . THR A 1 883 ? -9.167 -15.828 16.282 1.00 97.75 883 THR A C 1
ATOM 6662 O O . THR A 1 883 ? -9.650 -14.700 16.169 1.00 97.75 883 THR A O 1
ATOM 6665 N N . PRO A 1 884 ? -9.877 -16.923 15.955 1.00 97.81 884 PRO A N 1
ATOM 6666 C CA . PRO A 1 884 ? -11.297 -16.850 15.629 1.00 97.81 884 PRO A CA 1
ATOM 6667 C C . PRO A 1 884 ? -12.079 -16.270 16.813 1.00 97.81 884 PRO A C 1
ATOM 6669 O O . PRO A 1 884 ? -11.838 -16.645 17.966 1.00 97.81 884 PRO A O 1
ATOM 6672 N N . LEU A 1 885 ? -13.016 -15.359 16.551 1.00 97.19 885 LEU A N 1
ATOM 6673 C CA . LEU A 1 885 ? -13.693 -14.577 17.589 1.00 97.19 885 LEU A CA 1
ATOM 6674 C C . LEU A 1 885 ? -14.467 -15.469 18.577 1.00 97.19 885 LEU A C 1
ATOM 6676 O O . LEU A 1 885 ? -14.498 -15.174 19.772 1.00 97.19 885 LEU A O 1
ATOM 6680 N N . SER A 1 886 ? -14.999 -16.606 18.112 1.00 97.56 886 SER A N 1
ATOM 6681 C CA . SER A 1 886 ? -15.630 -17.637 18.952 1.00 97.56 886 SER A CA 1
ATOM 6682 C C . SER A 1 886 ? -14.712 -18.214 20.040 1.00 97.56 886 SER A C 1
ATOM 6684 O O . SER A 1 886 ? -15.198 -18.649 21.085 1.00 97.56 886 SER A O 1
ATOM 6686 N N . LYS A 1 887 ? -13.389 -18.196 19.829 1.00 97.75 887 LYS A N 1
ATOM 6687 C CA . LYS A 1 887 ? -12.370 -18.713 20.760 1.00 97.75 887 LYS A CA 1
ATOM 6688 C C . LYS A 1 887 ? -11.715 -17.621 21.602 1.00 97.75 887 LYS A C 1
ATOM 6690 O O . LYS A 1 887 ? -11.106 -17.934 22.624 1.00 97.75 887 LYS A O 1
ATOM 6695 N N . PHE A 1 888 ? -11.840 -16.353 21.201 1.00 96.81 888 PHE A N 1
ATOM 6696 C CA . PHE A 1 888 ? -11.077 -15.238 21.769 1.00 96.81 888 PHE A CA 1
ATOM 6697 C C . PHE A 1 888 ? -11.197 -15.128 23.293 1.00 96.81 888 PHE A C 1
ATOM 6699 O O . PHE A 1 888 ? -10.181 -14.988 23.967 1.00 96.81 888 PHE A O 1
ATOM 6706 N N . LYS A 1 889 ? -12.404 -15.291 23.856 1.00 96.19 889 LYS A N 1
ATOM 6707 C CA . LYS A 1 889 ? -12.611 -15.276 25.314 1.00 96.19 889 LYS A CA 1
ATOM 6708 C C . LYS A 1 889 ? -11.726 -16.303 26.037 1.00 96.19 889 LYS A C 1
ATOM 6710 O O . LYS A 1 889 ? -11.048 -15.950 26.997 1.00 96.19 889 LYS A O 1
ATOM 6715 N N . SER A 1 890 ? -11.726 -17.554 25.582 1.00 97.62 890 SER A N 1
ATOM 6716 C CA . SER A 1 890 ? -10.950 -18.621 26.222 1.00 97.62 890 SER A CA 1
ATOM 6717 C C . SER A 1 890 ? -9.447 -18.404 26.068 1.00 97.62 890 SER A C 1
ATOM 6719 O O . SER A 1 890 ? -8.705 -18.690 26.999 1.00 97.62 890 SER A O 1
ATOM 6721 N N . VAL A 1 891 ? -8.994 -17.837 24.943 1.00 96.62 891 VAL A N 1
ATOM 6722 C CA . VAL A 1 891 ? -7.579 -17.475 24.745 1.00 96.62 891 VAL A CA 1
ATOM 6723 C C . VAL A 1 891 ? -7.165 -16.322 25.669 1.00 96.62 891 VAL A C 1
ATOM 6725 O O . VAL A 1 891 ? -6.100 -16.391 26.275 1.00 96.62 891 VAL A O 1
ATOM 6728 N N . VAL A 1 892 ? -8.012 -15.299 25.845 1.00 96.81 892 VAL A N 1
ATOM 6729 C CA . VAL A 1 892 ? -7.787 -14.203 26.809 1.00 96.81 892 VAL A CA 1
ATOM 6730 C C . VAL A 1 892 ? -7.631 -14.745 28.234 1.00 96.81 892 VAL A C 1
ATOM 6732 O O . VAL A 1 892 ? -6.709 -14.344 28.943 1.00 96.81 892 VAL A O 1
ATOM 6735 N N . GLU A 1 893 ? -8.499 -15.677 28.639 1.00 97.19 893 GLU A N 1
ATOM 6736 C CA . GLU A 1 893 ? -8.449 -16.338 29.950 1.00 97.19 893 GLU A CA 1
ATOM 6737 C C . GLU A 1 893 ? -7.196 -17.225 30.105 1.00 97.19 893 GLU A C 1
ATOM 6739 O O . GLU A 1 893 ? -6.494 -17.111 31.107 1.00 97.19 893 GLU A O 1
ATOM 6744 N N . GLU A 1 894 ? -6.869 -18.056 29.109 1.00 97.38 894 GLU A N 1
ATOM 6745 C CA . GLU A 1 894 ? -5.711 -18.967 29.124 1.00 97.38 894 GLU A CA 1
ATOM 6746 C C . GLU A 1 894 ? -4.367 -18.221 29.133 1.00 97.38 894 GLU A C 1
ATOM 6748 O O . GLU A 1 894 ? -3.441 -18.604 29.848 1.00 97.38 894 GLU A O 1
ATOM 6753 N N . LYS A 1 895 ? -4.242 -17.154 28.335 1.00 96.56 895 LYS A N 1
ATOM 6754 C CA . LYS A 1 895 ? -2.998 -16.383 28.189 1.00 96.56 895 LYS A CA 1
ATOM 6755 C C . LYS A 1 895 ? -2.863 -15.234 29.193 1.00 96.56 895 LYS A C 1
ATOM 6757 O O . LYS A 1 895 ? -1.860 -14.524 29.152 1.00 96.56 895 LYS A O 1
ATOM 6762 N N . GLY A 1 896 ? -3.850 -15.033 30.070 1.00 96.25 896 GLY A N 1
ATOM 6763 C CA . GLY A 1 896 ? -3.847 -13.948 31.055 1.00 96.25 896 GLY A CA 1
ATOM 6764 C C . GLY A 1 896 ? -3.848 -12.549 30.427 1.00 96.25 896 GLY A C 1
ATOM 6765 O O . GLY A 1 896 ? -3.244 -11.629 30.975 1.00 96.25 896 GLY A O 1
ATOM 6766 N N . TRP A 1 897 ? -4.478 -12.382 29.260 1.00 96.19 897 TRP A N 1
ATOM 6767 C CA . TRP A 1 897 ? -4.574 -11.076 28.601 1.00 96.19 897 TRP A CA 1
ATOM 6768 C C . TRP A 1 897 ? -5.550 -10.148 29.351 1.00 96.19 897 TRP A C 1
ATOM 6770 O O . TRP A 1 897 ? -6.471 -10.631 30.019 1.00 96.19 897 TRP A O 1
ATOM 6780 N N . PRO A 1 898 ? -5.399 -8.811 29.246 1.00 94.38 898 PRO A N 1
ATOM 6781 C CA . PRO A 1 898 ? -6.321 -7.872 29.877 1.00 94.38 898 PRO A CA 1
ATOM 6782 C C . PRO A 1 898 ? -7.773 -8.105 29.437 1.00 94.38 898 PRO A C 1
ATOM 6784 O O . PRO A 1 898 ? -8.114 -7.973 28.265 1.00 94.38 898 PRO A O 1
ATOM 6787 N N . GLN A 1 899 ? -8.650 -8.406 30.396 1.00 92.88 899 GLN A N 1
ATOM 6788 C CA . GLN A 1 899 ? -10.091 -8.586 30.153 1.00 92.88 899 GLN A CA 1
ATOM 6789 C C . GLN A 1 899 ? -10.839 -7.249 29.978 1.00 92.88 899 GLN A C 1
ATOM 6791 O O . GLN A 1 899 ? -12.023 -7.220 29.640 1.00 92.88 899 GLN A O 1
ATOM 6796 N N . THR A 1 900 ? -10.165 -6.127 30.236 1.00 91.44 900 THR A N 1
ATOM 6797 C CA . THR A 1 900 ? -10.691 -4.769 30.091 1.00 91.44 900 THR A CA 1
ATOM 6798 C C . THR A 1 900 ? -10.378 -4.215 28.706 1.00 91.44 900 THR A C 1
ATOM 6800 O O . THR A 1 900 ? -9.219 -3.957 28.384 1.00 91.44 900 THR A O 1
ATOM 6803 N N . PHE A 1 901 ? -11.416 -3.968 27.912 1.00 90.75 901 PHE A N 1
ATOM 6804 C CA . PHE A 1 901 ? -11.309 -3.224 26.661 1.00 90.75 901 PHE A CA 1
ATOM 6805 C C . PHE A 1 901 ? -11.194 -1.723 26.970 1.00 90.75 901 PHE A C 1
ATOM 6807 O O . PHE A 1 901 ? -12.117 -1.159 27.554 1.00 90.75 901 PHE A O 1
ATOM 6814 N N . GLY A 1 902 ? -10.045 -1.112 26.657 1.00 93.81 902 GLY A N 1
ATOM 6815 C CA . GLY A 1 902 ? -9.736 0.279 27.024 1.00 93.81 902 GLY A CA 1
ATOM 6816 C C . GLY A 1 902 ? -10.295 1.319 26.051 1.00 93.81 902 GLY A C 1
ATOM 6817 O O . GLY A 1 902 ? -10.899 2.292 26.487 1.00 93.81 902 GLY A O 1
ATOM 6818 N N . ALA A 1 903 ? -10.144 1.077 24.748 1.00 95.44 903 ALA A N 1
ATOM 6819 C CA . ALA A 1 903 ? -10.701 1.901 23.679 1.00 95.44 903 ALA A CA 1
ATOM 6820 C C . ALA A 1 903 ? -10.970 1.046 22.431 1.00 95.44 903 ALA A C 1
ATOM 6822 O O . ALA A 1 903 ? -10.260 0.070 22.178 1.00 95.44 903 ALA A O 1
ATOM 6823 N N . GLY A 1 904 ? -11.977 1.426 21.645 1.00 96.19 904 GLY A N 1
ATOM 6824 C CA . GLY A 1 904 ? -12.241 0.897 20.311 1.00 96.19 904 GLY A CA 1
ATOM 6825 C C . GLY A 1 904 ? -11.963 1.952 19.250 1.00 96.19 904 GLY A C 1
ATOM 6826 O O . GLY A 1 904 ? -12.450 3.073 19.352 1.00 96.19 904 GLY A O 1
ATOM 6827 N N . LEU A 1 905 ? -11.196 1.592 18.225 1.00 97.19 905 LEU A N 1
ATOM 6828 C CA . LEU A 1 905 ? -10.844 2.478 17.120 1.00 97.19 905 LEU A CA 1
ATOM 6829 C C . LEU A 1 905 ? -11.317 1.841 15.810 1.00 97.19 905 LEU A C 1
ATOM 6831 O O . LEU A 1 905 ? -10.992 0.683 15.539 1.00 97.19 905 LEU A O 1
ATOM 6835 N N . ILE A 1 906 ? -12.086 2.582 15.011 1.00 97.19 906 ILE A N 1
ATOM 6836 C CA . ILE A 1 906 ? -12.502 2.180 13.660 1.00 97.19 906 ILE A CA 1
ATOM 6837 C C . ILE A 1 906 ? -12.024 3.198 12.626 1.00 97.19 906 ILE A C 1
ATOM 6839 O O . ILE A 1 906 ? -11.895 4.388 12.919 1.00 97.19 906 ILE A O 1
ATOM 6843 N N . GLY A 1 907 ? -11.784 2.734 11.399 1.00 95.25 907 GLY A N 1
ATOM 6844 C CA . GLY A 1 907 ? -11.284 3.572 10.318 1.00 95.25 907 GLY A CA 1
ATOM 6845 C C . GLY A 1 907 ? -9.833 3.279 9.931 1.00 95.25 907 GLY A C 1
ATOM 6846 O O . GLY A 1 907 ? -9.481 2.133 9.641 1.00 95.25 907 GLY A O 1
ATOM 6847 N N . SER A 1 908 ? -9.008 4.333 9.895 1.00 92.50 908 SER A N 1
ATOM 6848 C CA . SER A 1 908 ? -7.627 4.321 9.375 1.00 92.50 908 SER A CA 1
ATOM 6849 C C . SER A 1 908 ? -7.548 3.853 7.906 1.00 92.50 908 SER A C 1
ATOM 6851 O O . SER A 1 908 ? -8.559 3.813 7.205 1.00 92.50 908 SER A O 1
ATOM 6853 N N . CYS A 1 909 ? -6.367 3.532 7.375 1.00 86.50 909 CYS A N 1
ATOM 6854 C CA . CYS A 1 909 ? -6.196 3.206 5.952 1.00 86.50 909 CYS A CA 1
ATOM 6855 C C . CYS A 1 909 ? -6.866 1.891 5.511 1.00 86.50 909 CYS A C 1
ATOM 6857 O O . CYS A 1 909 ? -7.166 1.728 4.330 1.00 86.50 909 CYS A O 1
ATOM 6859 N N . THR A 1 910 ? -7.073 0.946 6.433 1.00 93.50 910 THR A N 1
ATOM 6860 C CA . THR A 1 910 ? -7.481 -0.433 6.114 1.00 93.50 910 THR A CA 1
ATOM 6861 C C . THR A 1 910 ? -8.999 -0.645 6.102 1.00 93.50 910 THR A C 1
ATOM 6863 O O . THR A 1 910 ? -9.485 -1.485 5.342 1.00 93.50 910 THR A O 1
ATOM 6866 N N . ASN A 1 911 ? -9.747 0.062 6.962 1.00 95.12 911 ASN A N 1
ATOM 6867 C CA . ASN A 1 911 ? -11.174 -0.184 7.222 1.00 95.12 911 ASN A CA 1
ATOM 6868 C C . ASN A 1 911 ? -11.960 1.118 7.466 1.00 95.12 911 ASN A C 1
ATOM 6870 O O . ASN A 1 911 ? -12.667 1.257 8.464 1.00 95.12 911 ASN A O 1
ATOM 6874 N N . SER A 1 912 ? -11.829 2.085 6.558 1.00 96.19 912 SER A N 1
ATOM 6875 C CA . SER A 1 912 ? -12.527 3.379 6.627 1.00 96.19 912 SER A CA 1
ATOM 6876 C C . SER A 1 912 ? -13.409 3.685 5.420 1.00 96.19 912 SER A C 1
ATOM 6878 O O . SER A 1 912 ? -13.830 4.827 5.245 1.00 96.19 912 SER A O 1
ATOM 6880 N N . SER A 1 913 ? -13.718 2.698 4.576 1.00 97.31 913 SER A N 1
ATOM 6881 C CA . SER A 1 913 ? -14.621 2.932 3.453 1.00 97.31 913 SER A CA 1
ATOM 6882 C C . SER A 1 913 ? -16.058 3.168 3.929 1.00 97.31 913 SER A C 1
ATOM 6884 O O . SER A 1 913 ? -16.442 2.795 5.038 1.00 97.31 913 SER A O 1
ATOM 6886 N N . TYR A 1 914 ? -16.902 3.713 3.049 1.00 97.88 914 TYR A N 1
ATOM 6887 C CA . TYR A 1 914 ? -18.339 3.844 3.309 1.00 97.88 914 TYR A CA 1
ATOM 6888 C C . TYR A 1 914 ? -18.991 2.503 3.709 1.00 97.88 914 TYR A C 1
ATOM 6890 O O . TYR A 1 914 ? -19.895 2.477 4.539 1.00 97.88 914 TYR A O 1
ATOM 6898 N N . GLN A 1 915 ? -18.502 1.374 3.176 1.00 97.06 915 GLN A N 1
ATOM 6899 C CA . GLN A 1 915 ? -18.980 0.039 3.550 1.00 97.06 915 GLN A CA 1
ATOM 6900 C C . GLN A 1 915 ? -18.554 -0.369 4.969 1.00 97.06 915 GLN A C 1
ATOM 6902 O O . GLN A 1 915 ? -19.346 -0.992 5.672 1.00 97.06 915 GLN A O 1
ATOM 6907 N N . ASP A 1 916 ? -17.327 -0.051 5.392 1.00 98.06 916 ASP A N 1
ATOM 6908 C CA . ASP A 1 916 ? -16.871 -0.340 6.758 1.00 98.06 916 ASP A CA 1
ATOM 6909 C C . ASP A 1 916 ? -17.699 0.474 7.760 1.00 98.06 916 ASP A C 1
ATOM 6911 O O . ASP A 1 916 ? -18.297 -0.074 8.685 1.00 98.06 916 ASP A O 1
ATOM 6915 N N . MET A 1 917 ? -17.809 1.780 7.508 1.00 98.19 917 MET A N 1
ATOM 6916 C CA . MET A 1 917 ? -18.464 2.724 8.409 1.00 98.19 917 MET A CA 1
ATOM 6917 C C . MET A 1 917 ? -19.966 2.452 8.543 1.00 98.19 917 MET A C 1
ATOM 6919 O O . MET A 1 917 ? -20.463 2.408 9.663 1.00 98.19 917 MET A O 1
ATOM 6923 N N . THR A 1 918 ? -20.684 2.157 7.454 1.00 97.62 918 THR A N 1
ATOM 6924 C CA . THR A 1 918 ? -22.115 1.789 7.538 1.00 97.62 918 THR A CA 1
ATOM 6925 C C . THR A 1 918 ? -22.355 0.424 8.199 1.00 97.62 918 THR A C 1
ATOM 6927 O O . THR A 1 918 ? -23.375 0.242 8.864 1.00 97.62 918 THR A O 1
ATOM 6930 N N . ARG A 1 919 ? -21.413 -0.534 8.116 1.00 97.44 919 ARG A N 1
ATOM 6931 C CA . ARG A 1 919 ? -21.489 -1.778 8.914 1.00 97.44 919 ARG A CA 1
ATOM 6932 C C . ARG A 1 919 ? -21.306 -1.501 10.408 1.00 97.44 919 ARG A C 1
ATOM 6934 O O . ARG A 1 919 ? -22.038 -2.072 11.212 1.00 97.44 919 ARG A O 1
ATOM 6941 N N . SER A 1 920 ? -20.367 -0.633 10.785 1.00 97.69 920 SER A N 1
ATOM 6942 C CA . SER A 1 920 ? -20.191 -0.201 12.179 1.00 97.69 920 SER A CA 1
ATOM 6943 C C . SER A 1 920 ? -21.396 0.592 12.699 1.00 97.69 920 SER A C 1
ATOM 6945 O O . SER A 1 920 ? -21.822 0.388 13.834 1.00 97.69 920 SER A O 1
ATOM 6947 N N . GLU A 1 921 ? -21.974 1.456 11.868 1.00 97.81 921 GLU A N 1
ATOM 6948 C CA . GLU A 1 921 ? -23.156 2.262 12.177 1.00 97.81 921 GLU A CA 1
ATOM 6949 C C . GLU A 1 921 ? -24.376 1.403 12.529 1.00 97.81 921 GLU A C 1
ATOM 6951 O O . GLU A 1 921 ? -25.036 1.657 13.533 1.00 97.81 921 GLU A O 1
ATOM 6956 N N . GLU A 1 922 ? -24.654 0.357 11.747 1.00 97.31 922 GLU A N 1
ATOM 6957 C CA . GLU A 1 922 ? -25.782 -0.552 11.982 1.00 97.31 922 GLU A CA 1
ATOM 6958 C C . GLU A 1 922 ? -25.677 -1.253 13.351 1.00 97.31 922 GLU A C 1
ATOM 6960 O O . GLU A 1 922 ? -26.658 -1.348 14.090 1.00 97.31 922 GLU A O 1
ATOM 6965 N N . ILE A 1 923 ? -24.467 -1.661 13.751 1.00 96.69 923 ILE A N 1
ATOM 6966 C CA . ILE A 1 923 ? -24.205 -2.244 15.078 1.00 96.69 923 ILE A CA 1
ATOM 6967 C C . ILE A 1 923 ? -24.471 -1.210 16.184 1.00 96.69 923 ILE A C 1
ATOM 6969 O O . ILE A 1 923 ? -25.084 -1.530 17.206 1.00 96.69 923 ILE A O 1
ATOM 6973 N N . VAL A 1 924 ? -24.048 0.041 15.979 1.00 97.50 924 VAL A N 1
ATOM 6974 C CA . VAL A 1 924 ? -24.282 1.143 16.925 1.00 97.50 924 VAL A CA 1
ATOM 6975 C C . VAL A 1 924 ? -25.774 1.477 17.032 1.00 97.50 924 VAL A C 1
ATOM 6977 O O . VAL A 1 924 ? -26.275 1.627 18.146 1.00 97.50 924 VAL A O 1
ATOM 6980 N N . LYS A 1 925 ? -26.519 1.500 15.920 1.00 97.69 925 LYS A N 1
ATOM 6981 C CA . LYS A 1 925 ? -27.982 1.692 15.904 1.00 97.69 925 LYS A CA 1
ATOM 6982 C C . LYS A 1 925 ? -28.708 0.604 16.691 1.00 97.69 925 LYS A C 1
ATOM 6984 O O . LYS A 1 925 ? -29.573 0.921 17.508 1.00 97.69 925 LYS A O 1
ATOM 6989 N N . GLN A 1 926 ? -28.323 -0.660 16.517 1.00 97.94 926 GLN A N 1
ATOM 6990 C CA . GLN A 1 926 ? -28.884 -1.778 17.283 1.00 97.94 926 GLN A CA 1
ATOM 6991 C C . GLN A 1 926 ? -28.559 -1.676 18.784 1.00 97.94 926 GLN A C 1
ATOM 6993 O O . GLN A 1 926 ? -29.437 -1.903 19.618 1.00 97.94 926 GLN A O 1
ATOM 6998 N N . ALA A 1 927 ? -27.334 -1.275 19.143 1.00 97.12 927 ALA A N 1
ATOM 6999 C CA . ALA A 1 927 ? -26.947 -1.046 20.535 1.00 97.12 927 ALA A CA 1
ATOM 7000 C C . ALA A 1 927 ? -27.756 0.097 21.179 1.00 97.12 927 ALA A C 1
ATOM 7002 O O . ALA A 1 927 ? -28.324 -0.089 22.256 1.00 97.12 927 ALA A O 1
ATOM 7003 N N . LEU A 1 928 ? -27.883 1.240 20.497 1.00 96.12 928 LEU A N 1
ATOM 7004 C CA . LEU A 1 928 ? -28.682 2.384 20.952 1.00 96.12 928 LEU A CA 1
ATOM 7005 C C . LEU A 1 928 ? -30.165 2.023 21.118 1.00 96.12 928 LEU A C 1
ATOM 7007 O O . LEU A 1 928 ? -30.770 2.374 22.131 1.00 96.12 928 LEU A O 1
ATOM 7011 N N . ALA A 1 929 ? -30.741 1.267 20.178 1.00 97.31 929 ALA A N 1
ATOM 7012 C CA . ALA A 1 929 ? -32.119 0.778 20.265 1.00 97.31 929 ALA A CA 1
ATOM 7013 C C . ALA A 1 929 ? -32.345 -0.176 21.457 1.00 97.31 929 ALA A C 1
ATOM 7015 O O . ALA A 1 929 ? -33.438 -0.211 22.022 1.00 97.31 929 ALA A O 1
ATOM 7016 N N . ALA A 1 930 ? -31.308 -0.906 21.881 1.00 97.75 930 ALA A N 1
ATOM 7017 C CA . ALA A 1 930 ? -31.305 -1.719 23.098 1.00 97.75 930 ALA A CA 1
ATOM 7018 C C . ALA A 1 930 ? -31.009 -0.916 24.388 1.00 97.75 930 ALA A C 1
ATOM 7020 O O . ALA A 1 930 ? -30.918 -1.503 25.467 1.00 97.75 930 ALA A O 1
ATOM 7021 N N . GLY A 1 931 ? -30.848 0.411 24.303 1.00 96.25 931 GLY A N 1
ATOM 7022 C CA . GLY A 1 931 ? -30.500 1.278 25.435 1.00 96.25 931 GLY A CA 1
ATOM 7023 C C . GLY A 1 931 ? -29.035 1.181 25.878 1.00 96.25 931 GLY A C 1
ATOM 7024 O O . GLY A 1 931 ? -28.700 1.606 26.984 1.00 96.25 931 GLY A O 1
ATOM 7025 N N . LEU A 1 932 ? -28.164 0.611 25.042 1.00 96.56 932 LEU A N 1
ATOM 7026 C CA . LEU A 1 932 ? -26.736 0.448 25.303 1.00 96.56 932 LEU A CA 1
ATOM 7027 C C . LEU A 1 932 ? -25.925 1.614 24.722 1.00 96.56 932 LEU A C 1
ATOM 7029 O O . LEU A 1 932 ? -26.344 2.297 23.790 1.00 96.56 932 LEU A O 1
ATOM 7033 N N . LYS A 1 933 ? -24.723 1.806 25.267 1.00 93.12 933 LYS A N 1
ATOM 7034 C CA . LYS A 1 933 ? -23.695 2.728 24.768 1.00 93.12 933 LYS A CA 1
ATOM 7035 C C . LYS A 1 933 ? -22.331 2.023 24.762 1.00 93.12 933 LYS A C 1
ATOM 7037 O O . LYS A 1 933 ? -22.183 1.028 25.481 1.00 93.12 933 LYS A O 1
ATOM 7042 N N . PRO A 1 934 ? -21.335 2.510 23.997 1.00 93.50 934 PRO A N 1
ATOM 7043 C CA . PRO A 1 934 ? -19.948 2.086 24.143 1.00 93.50 934 PRO A CA 1
ATOM 7044 C C . PRO A 1 934 ? -19.515 2.153 25.614 1.00 93.50 934 PRO A C 1
ATOM 7046 O O . PRO A 1 934 ? -19.774 3.130 26.312 1.00 93.50 934 PRO A O 1
ATOM 7049 N N . LYS A 1 935 ? -18.893 1.074 26.100 1.00 93.62 935 LYS A N 1
ATOM 7050 C CA . LYS A 1 935 ? -18.390 0.966 27.483 1.00 93.62 935 LYS A CA 1
ATOM 7051 C C . LYS A 1 935 ? -16.977 1.551 27.645 1.00 93.62 935 LYS A C 1
ATOM 7053 O O . LYS A 1 935 ? -16.537 1.792 28.764 1.00 93.62 935 LYS A O 1
ATOM 7058 N N . ALA A 1 936 ? -16.284 1.713 26.528 1.00 95.38 936 ALA A N 1
ATOM 7059 C CA . ALA A 1 936 ? -14.914 2.177 26.394 1.00 95.38 936 ALA A CA 1
ATOM 7060 C C . ALA A 1 936 ? -14.899 3.367 25.428 1.00 95.38 936 ALA A C 1
ATOM 7062 O O . ALA A 1 936 ? -15.858 3.531 24.665 1.00 95.38 936 ALA A O 1
ATOM 7063 N N . ASP A 1 937 ? -13.816 4.143 25.430 1.00 95.81 937 ASP A N 1
ATOM 7064 C CA . ASP A 1 937 ? -13.659 5.262 24.501 1.00 95.81 937 ASP A CA 1
ATOM 7065 C C . ASP A 1 937 ? -13.738 4.755 23.056 1.00 95.81 937 ASP A C 1
ATOM 7067 O O . ASP A 1 937 ? -13.193 3.699 22.725 1.00 95.81 937 ASP A O 1
ATOM 7071 N N . PHE A 1 938 ? -14.461 5.470 22.196 1.00 97.19 938 PHE A N 1
ATOM 7072 C CA . PHE A 1 938 ? -14.760 5.021 20.839 1.00 97.19 938 PHE A CA 1
ATOM 7073 C C . PHE A 1 938 ? -14.340 6.088 19.832 1.00 97.19 938 PHE A C 1
ATOM 7075 O O . PHE A 1 938 ? -14.891 7.184 19.830 1.00 97.19 938 PHE A O 1
ATOM 7082 N N . PHE A 1 939 ? -13.363 5.772 18.986 1.00 97.56 939 PHE A N 1
ATOM 7083 C CA . PHE A 1 939 ? -12.771 6.705 18.030 1.00 97.56 939 PHE A CA 1
ATOM 7084 C C . PHE A 1 939 ? -13.059 6.282 16.590 1.00 97.56 939 PHE A C 1
ATOM 7086 O O . PHE A 1 939 ? -12.987 5.098 16.249 1.00 97.56 939 PHE A O 1
ATOM 7093 N N . ILE A 1 940 ? -13.380 7.263 15.747 1.00 98.00 940 ILE A N 1
ATOM 7094 C CA . ILE A 1 940 ? -13.781 7.065 14.355 1.00 98.00 940 ILE A CA 1
ATOM 7095 C C . ILE A 1 940 ? -12.897 7.927 13.455 1.00 98.00 940 ILE A C 1
ATOM 7097 O O . ILE A 1 940 ? -12.962 9.152 13.525 1.00 98.00 940 ILE A O 1
ATOM 7101 N N . THR A 1 941 ? -12.120 7.291 12.578 1.00 97.94 941 THR A N 1
ATOM 7102 C CA . THR A 1 941 ? -11.205 7.956 11.635 1.00 97.94 941 THR A CA 1
ATOM 7103 C C . THR A 1 941 ? -11.676 7.750 10.189 1.00 97.94 941 THR A C 1
ATOM 7105 O O . THR A 1 941 ? -11.441 6.681 9.615 1.00 97.94 941 THR A O 1
ATOM 7108 N N . PRO A 1 942 ? -12.346 8.729 9.555 1.00 97.25 942 PRO A N 1
ATOM 7109 C CA . PRO A 1 942 ? -12.696 8.651 8.138 1.00 97.25 942 PRO A CA 1
ATOM 7110 C C . PRO A 1 942 ? -11.438 8.623 7.260 1.00 97.25 942 PRO A C 1
ATOM 7112 O O . PRO A 1 942 ? -10.471 9.335 7.517 1.00 97.25 942 PRO A O 1
ATOM 7115 N N . GLY A 1 943 ? -11.439 7.812 6.200 1.00 96.12 943 GLY A N 1
ATOM 7116 C CA . GLY A 1 943 ? -10.243 7.625 5.370 1.00 96.12 943 GLY A CA 1
ATOM 7117 C C . GLY A 1 943 ? -9.914 8.813 4.469 1.00 96.12 943 GLY A C 1
ATOM 7118 O O . GLY A 1 943 ? -8.760 9.000 4.099 1.00 96.12 943 GLY A O 1
ATOM 7119 N N . SER A 1 944 ? -10.912 9.619 4.108 1.00 97.75 944 SER A N 1
ATOM 7120 C CA . SER A 1 944 ? -10.751 10.818 3.285 1.00 97.75 944 SER A CA 1
ATOM 7121 C C . SER A 1 944 ? -11.852 11.832 3.564 1.00 97.75 944 SER A C 1
ATOM 7123 O O . SER A 1 944 ? -12.904 11.488 4.108 1.00 97.75 944 SER A O 1
ATOM 7125 N N . GLU A 1 945 ? -11.649 13.077 3.136 1.00 97.19 945 GLU A N 1
ATOM 7126 C CA . GLU A 1 945 ? -12.686 14.110 3.194 1.00 97.19 945 GLU A CA 1
ATOM 7127 C C . GLU A 1 945 ? -13.906 13.749 2.328 1.00 97.19 945 GLU A C 1
ATOM 7129 O O . GLU A 1 945 ? -15.037 14.064 2.693 1.00 97.19 945 GLU A O 1
ATOM 7134 N N . GLN A 1 946 ? -13.714 13.013 1.222 1.00 96.44 946 GLN A N 1
ATOM 7135 C CA . GLN A 1 946 ? -14.828 12.490 0.424 1.00 96.44 946 GLN A CA 1
ATOM 7136 C C . GLN A 1 946 ? -15.674 11.501 1.236 1.00 96.44 946 GLN A C 1
ATOM 7138 O O . GLN A 1 946 ? -16.906 11.580 1.206 1.00 96.44 946 GLN A O 1
ATOM 7143 N N . ILE A 1 947 ? -15.037 10.599 1.986 1.00 97.62 947 ILE A N 1
ATOM 7144 C CA . ILE A 1 947 ? -15.741 9.689 2.892 1.00 97.62 947 ILE A CA 1
ATOM 7145 C C . ILE A 1 947 ? -16.407 10.467 4.026 1.00 97.62 947 ILE A C 1
ATOM 7147 O O . ILE A 1 947 ? -17.610 10.305 4.216 1.00 97.62 947 ILE A O 1
ATOM 7151 N N . ARG A 1 948 ? -15.681 11.348 4.728 1.00 97.81 948 ARG A N 1
ATOM 7152 C CA . ARG A 1 948 ? -16.215 12.149 5.843 1.00 97.81 948 ARG A CA 1
ATOM 7153 C C . ARG A 1 948 ? -17.476 12.911 5.433 1.00 97.81 948 ARG A C 1
ATOM 7155 O O . ARG A 1 948 ? -18.510 12.752 6.074 1.00 97.81 948 ARG A O 1
ATOM 7162 N N . ALA A 1 949 ? -17.425 13.654 4.328 1.00 98.00 949 ALA A N 1
ATOM 7163 C CA . ALA A 1 949 ? -18.567 14.407 3.812 1.00 98.00 949 ALA A CA 1
ATOM 7164 C C . ALA A 1 949 ? -19.735 13.506 3.360 1.00 98.00 949 ALA A C 1
ATOM 7166 O O . ALA A 1 949 ? -20.896 13.902 3.456 1.00 98.00 949 ALA A O 1
ATOM 7167 N N . THR A 1 950 ? -19.460 12.285 2.888 1.00 97.81 950 THR A N 1
ATOM 7168 C CA . THR A 1 950 ? -20.511 11.315 2.527 1.00 97.81 950 THR A CA 1
ATOM 7169 C C . THR A 1 950 ? -21.199 10.744 3.772 1.00 97.81 950 THR A C 1
ATOM 7171 O O . THR A 1 950 ? -22.423 10.678 3.810 1.00 97.81 950 THR A O 1
ATOM 7174 N N . LEU A 1 951 ? -20.433 10.397 4.810 1.00 98.00 951 LEU A N 1
ATOM 7175 C CA . LEU A 1 951 ? -20.945 9.900 6.096 1.00 98.00 951 LEU A CA 1
ATOM 7176 C C . LEU A 1 951 ? -21.651 10.989 6.918 1.00 98.00 951 LEU A C 1
ATOM 7178 O O . LEU A 1 951 ? -22.527 10.689 7.723 1.00 98.00 951 LEU A O 1
ATOM 7182 N N . GLU A 1 952 ? -21.265 12.252 6.739 1.00 97.50 952 GLU A N 1
ATOM 7183 C CA . GLU A 1 952 ? -21.964 13.414 7.291 1.00 97.50 952 GLU A CA 1
ATOM 7184 C C . GLU A 1 952 ? -23.323 13.613 6.609 1.00 97.50 952 GLU A C 1
ATOM 7186 O O . GLU A 1 952 ? -24.338 13.737 7.289 1.00 97.50 952 GLU A O 1
ATOM 7191 N N . ARG A 1 953 ? -23.358 13.570 5.267 1.00 97.94 953 ARG A N 1
ATOM 7192 C CA . ARG A 1 953 ? -24.592 13.672 4.469 1.00 97.94 953 ARG A CA 1
ATOM 7193 C C . ARG A 1 953 ? -25.615 12.587 4.821 1.00 97.94 953 ARG A C 1
ATOM 7195 O O . ARG A 1 953 ? -26.809 12.868 4.799 1.00 97.94 953 ARG A O 1
ATOM 7202 N N . ASP A 1 954 ? -25.146 11.375 5.103 1.00 97.94 954 ASP A N 1
ATOM 7203 C CA . ASP A 1 954 ? -25.992 10.209 5.387 1.00 97.94 954 ASP A CA 1
ATOM 7204 C C . ASP A 1 954 ? -26.244 9.993 6.896 1.00 97.94 954 ASP A C 1
ATOM 7206 O O . ASP A 1 954 ? -26.762 8.953 7.290 1.00 97.94 954 ASP A O 1
ATOM 7210 N N . GLU A 1 955 ? -25.896 10.972 7.746 1.00 97.69 955 GLU A N 1
ATOM 7211 C CA . GLU A 1 955 ? -26.110 10.975 9.209 1.00 97.69 955 GLU A CA 1
ATOM 7212 C C . GLU A 1 955 ? -25.371 9.849 9.984 1.00 97.69 955 GLU A C 1
ATOM 7214 O O . GLU A 1 955 ? -25.520 9.694 11.204 1.00 97.69 955 GLU A O 1
ATOM 7219 N N . THR A 1 956 ? -24.471 9.112 9.322 1.00 97.88 956 THR A N 1
ATOM 7220 C CA . THR A 1 956 ? -23.605 8.089 9.930 1.00 97.88 956 THR A CA 1
ATOM 7221 C C . THR A 1 956 ? -22.696 8.676 11.019 1.00 97.88 956 THR A C 1
ATOM 7223 O O . THR A 1 956 ? -22.590 8.113 12.111 1.00 97.88 956 THR A O 1
ATOM 7226 N N . LEU A 1 957 ? -22.065 9.835 10.775 1.00 97.12 957 LEU A N 1
ATOM 7227 C CA . LEU A 1 957 ? -21.209 10.484 11.787 1.00 97.12 957 LEU A CA 1
ATOM 7228 C C . LEU A 1 957 ? -22.009 10.984 13.000 1.00 97.12 957 LEU A C 1
ATOM 7230 O O . LEU A 1 957 ? -21.516 10.930 14.131 1.00 97.12 957 LEU A O 1
ATOM 7234 N N . GLN A 1 958 ? -23.250 11.428 12.779 1.00 96.94 958 GLN A N 1
ATOM 7235 C CA . GLN A 1 958 ? -24.156 11.817 13.859 1.00 96.94 958 GLN A CA 1
ATOM 7236 C C . GLN A 1 958 ? -24.498 10.601 14.726 1.00 96.94 958 GLN A C 1
ATOM 7238 O O . GLN A 1 958 ? -24.367 10.678 15.944 1.00 96.94 958 GLN A O 1
ATOM 7243 N N . THR A 1 959 ? -24.820 9.459 14.110 1.00 97.75 959 THR A N 1
ATOM 7244 C CA . THR A 1 959 ? -25.080 8.194 14.820 1.00 97.75 959 THR A CA 1
ATOM 7245 C C . THR A 1 959 ? -23.914 7.799 15.740 1.00 97.75 959 THR A C 1
ATOM 7247 O O . THR A 1 959 ? -24.132 7.420 16.893 1.00 97.75 959 THR A O 1
ATOM 7250 N N . PHE A 1 960 ? -22.665 7.922 15.272 1.00 97.75 960 PHE A N 1
ATOM 7251 C CA . PHE A 1 960 ? -21.490 7.651 16.109 1.00 97.75 960 PHE A CA 1
ATOM 7252 C C . PHE A 1 960 ? -21.327 8.660 17.253 1.00 97.75 960 PHE A C 1
ATOM 7254 O O . PHE A 1 960 ? -21.086 8.256 18.392 1.00 97.75 960 PHE A O 1
ATOM 7261 N N . THR A 1 961 ? -21.510 9.953 16.982 1.00 96.44 961 THR A N 1
ATOM 7262 C CA . THR A 1 961 ? -21.392 11.010 18.001 1.00 96.44 961 THR A CA 1
ATOM 7263 C C . THR A 1 961 ? -22.486 10.903 19.073 1.00 96.44 961 THR A C 1
ATOM 7265 O O . THR A 1 961 ? -22.203 11.048 20.260 1.00 96.44 961 THR A O 1
ATOM 7268 N N . GLU A 1 962 ? -23.726 10.564 18.704 1.00 95.56 962 GLU A N 1
ATOM 7269 C CA . GLU A 1 962 ? -24.839 10.337 19.645 1.00 95.56 962 GLU A CA 1
ATOM 7270 C C . GLU A 1 962 ? -24.610 9.124 20.563 1.00 95.56 962 GLU A C 1
ATOM 7272 O O . GLU A 1 962 ? -25.006 9.128 21.738 1.00 95.56 962 GLU A O 1
ATOM 7277 N N . ALA A 1 963 ? -23.906 8.105 20.061 1.00 96.44 963 ALA A N 1
ATOM 7278 C CA . ALA A 1 963 ? -23.427 6.993 20.873 1.00 96.44 963 ALA A CA 1
ATOM 7279 C C . ALA A 1 963 ? -22.301 7.386 21.846 1.00 96.44 963 ALA A C 1
ATOM 7281 O O . ALA A 1 963 ? -22.054 6.648 22.797 1.00 96.44 963 ALA A O 1
ATOM 7282 N N . GLY A 1 964 ? -21.673 8.553 21.671 1.00 95.44 964 GLY A N 1
ATOM 7283 C CA . GLY A 1 964 ? -20.526 9.016 22.457 1.00 95.44 964 GLY A CA 1
ATOM 7284 C C . GLY A 1 964 ? -19.170 8.720 21.812 1.00 95.44 964 GLY A C 1
ATOM 7285 O O . GLY A 1 964 ? -18.170 8.681 22.520 1.00 95.44 964 GLY A O 1
ATOM 7286 N N . GLY A 1 965 ? -19.134 8.474 20.500 1.00 96.88 965 GLY A N 1
ATOM 7287 C CA . GLY A 1 965 ? -17.895 8.328 19.740 1.00 96.88 965 GLY A CA 1
ATOM 7288 C C . GLY A 1 965 ? -17.273 9.670 19.339 1.00 96.88 965 GLY A C 1
ATOM 7289 O O . GLY A 1 965 ? -17.980 10.620 19.004 1.00 96.88 965 GLY A O 1
ATOM 7290 N N . THR A 1 966 ? -15.944 9.726 19.326 1.00 97.38 966 THR A N 1
ATOM 7291 C CA . THR A 1 966 ? -15.140 10.884 18.915 1.00 97.38 966 THR A CA 1
ATOM 7292 C C . THR A 1 966 ? -14.705 10.727 17.461 1.00 97.38 966 THR A C 1
ATOM 7294 O O . THR A 1 966 ? -13.992 9.781 17.118 1.00 97.38 966 THR A O 1
ATOM 7297 N N . VAL A 1 967 ? -15.095 11.667 16.596 1.00 97.44 967 VAL A N 1
ATOM 7298 C CA . VAL A 1 967 ? -14.630 11.706 15.201 1.00 97.44 967 VAL A CA 1
ATOM 7299 C C . VAL A 1 967 ? -13.263 12.393 15.136 1.00 97.44 967 VAL A C 1
ATOM 7301 O O . VAL A 1 967 ? -13.121 13.573 15.465 1.00 97.44 967 VAL A O 1
ATOM 7304 N N . LEU A 1 968 ? -12.249 11.635 14.726 1.00 97.69 968 LEU A N 1
ATOM 7305 C CA . LEU A 1 968 ? -10.879 12.098 14.520 1.00 97.69 968 LEU A CA 1
ATOM 7306 C C . LEU A 1 968 ? -10.712 12.724 13.125 1.00 97.69 968 LEU A C 1
ATOM 7308 O O . LEU A 1 968 ? -11.591 12.630 12.266 1.00 97.69 968 LEU A O 1
ATOM 7312 N N . ALA A 1 969 ? -9.581 13.397 12.903 1.00 96.12 969 ALA A N 1
ATOM 7313 C CA . ALA A 1 969 ? -9.240 13.957 11.596 1.00 96.12 969 ALA A CA 1
ATOM 7314 C C . ALA A 1 969 ? -9.071 12.857 10.527 1.00 96.12 969 ALA A C 1
ATOM 7316 O O . ALA A 1 969 ? -8.777 11.708 10.854 1.00 96.12 969 ALA A O 1
ATOM 7317 N N . ASN A 1 970 ? -9.197 13.219 9.243 1.00 96.31 970 ASN A N 1
ATOM 7318 C CA . ASN A 1 970 ? -8.992 12.298 8.117 1.00 96.31 970 ASN A CA 1
ATOM 7319 C C . ASN A 1 970 ? -7.480 12.024 7.902 1.00 96.31 970 ASN A C 1
ATOM 7321 O O . ASN A 1 970 ? -6.877 12.511 6.942 1.00 96.31 970 ASN A O 1
ATOM 7325 N N . ALA A 1 971 ? -6.855 11.328 8.851 1.00 95.75 971 ALA A N 1
ATOM 7326 C CA . ALA A 1 971 ? -5.410 11.157 9.009 1.00 95.75 971 ALA A CA 1
ATOM 7327 C C . ALA A 1 971 ? -5.085 9.788 9.638 1.00 95.75 971 ALA A C 1
ATOM 7329 O O . ALA A 1 971 ? -5.995 9.078 10.058 1.00 95.75 971 ALA A O 1
ATOM 7330 N N . CYS A 1 972 ? -3.810 9.398 9.707 1.00 93.25 972 CYS A N 1
ATOM 7331 C CA . CYS A 1 972 ? -3.419 8.092 10.251 1.00 93.25 972 CYS A CA 1
ATOM 7332 C C . CYS A 1 972 ? -3.752 7.934 11.748 1.00 93.25 972 CYS A C 1
ATOM 7334 O O . CYS A 1 972 ? -4.253 6.870 12.129 1.00 93.25 972 CYS A O 1
ATOM 7336 N N . GLY A 1 973 ? -3.542 8.992 12.545 1.00 87.62 973 GLY A N 1
ATOM 7337 C CA . GLY A 1 973 ? -3.756 9.036 14.002 1.00 87.62 973 GLY A CA 1
ATOM 7338 C C . GLY A 1 973 ? -2.489 9.358 14.788 1.00 87.62 973 GLY A C 1
ATOM 7339 O O . GLY A 1 973 ? -1.415 8.866 14.385 1.00 87.62 973 GLY A O 1
#

Organism: Alternaria alternata (NCBI:txid5599)

InterPro domains:
  IPR001030 Aconitase/3-isopropylmalate dehydratase large subunit, alpha/beta/alpha domain [PF00330] (602-973)
  IPR001030 Aconitase/3-isopropylmalate dehydratase large subunit, alpha/beta/alpha domain [PR00415] (658-671)
  IPR001030 Aconitase/3-isopropylmalate dehydratase large subunit, alpha/beta/alpha domain [PR00415] (681-689)
  IPR001030 Aconitase/3-isopropylmalate dehydratase large subunit, alpha/beta/alpha domain [PR00415] (701-714)
  IPR001030 Aconitase/3-isopropylmalate dehydratase large subunit, alpha/beta/alpha domain [PR00415] (715-730)
  IPR001030 Aconitase/3-isopropylmalate dehydratase large subunit, alpha/beta/alpha domain [PR00415] (777-790)
  IPR001030 Aconitase/3-isopropylmalate dehydratase large subunit, alpha/beta/alpha domain [PR00415] (791-804)
  IPR001030 Aconitase/3-isopropylmalate dehydratase large subunit, alpha/beta/alpha domain [PR00415] (871-885)
  IPR001030 Aconitase/3-isopropylmalate dehydratase large subunit, alpha/beta/alpha domain [PR00415] (905-916)
  IPR004087 K Homology domain [SM00322] (131-200)
  IPR004087 K Homology domain [SM00322] (231-316)
  IPR015931 Aconitase/3-isopropylmalate dehydratase large subunit, alpha/beta/alpha, subdomain 1/3 [G3DSA:3.30.499.10] (542-746)
  IPR015931 Aconitase/3-isopropylmalate dehydratase large subunit, alpha/beta/alpha, subdomain 1/3 [G3DSA:3.30.499.10] (870-973)
  IPR015932 Aconitase, domain 2 [G3DSA:3.40.1060.10] (747-869)
  IPR036008 Aconitase, iron-sulfur domain [SSF53732] (555-973)
  IPR036612 K Homology domain, type 1 superfamily [G3DSA:3.30.1370.10] (127-207)
  IPR036612 K Homology domain, type 1 superfamily [G3DSA:3.30.1370.10] (231-328)
  IPR036612 K Homology domain, type 1 superfamily [SSF54791] (132-216)
  IPR036612 K Homology domain, type 1 superfamily [SSF54791] (230-340)
  IPR047889 KHDC4, second type I KH domain [cd22386] (229-329)

Radius of gyration: 41.77 Å; chains: 1; bounding box: 136×118×117 Å

Secondary structure (DSSP, 8-state):
--------------------------------------------------------SGGGSSHHHHHHHHHHHHHHHHHHHTS-------------------------SS-------EEETTEEEEEEE--SHHHHHHHSSHHHHHHHHHHH--EEEEESB--SSGGG--SSSPBPEEEEEESSHHHHHHHHHHHHHHTTS----SS-GGGT---------B-TTSSBPPPEEEEE---PPPTT--HHHHHH-GGGHHHHHHHHHH--EEEEESTTS--B-TTTSSB-SSPSEEEEE-SSHHHHHHHHHHHHHHHHHHHHHHHHHHHSPPP----------------------PPPP---------------------------------PPPPPPPPPPP--------HHHHHHHHHHHHH-GGG-TTGGGTSHHHHHHHHHHHHHHHHTTS--------------------------PPPP-----PPPPPPPP----------------------------------------------TTSSTTTS--HHHHHHHHHHHHHHH-TT----HHHHHHHHTBS-HHHHHHTTTTTTTS-TTT-EEEE--SEEEEEHHHHHHHHHHHHHTT-SS-SS-EEEE--SS---SS-HHHHHHHHHHHTHHHHHHHHHHHHHHT-EEE-TTSB-HHHHHHHHT--TT-EEEESSTTGGGGGGGT-EEEE--HHHHHHHHTTPPEEEE--EEEEEEEES---TT--HHHHHHHHHHHH-TTTTBTEEEEEESGGGGGS-HHHHHHHHHTTGGGTBSEEE----TTHHHHHHHTT-HHHHHHHHHHHTS-GGG-SSSPPTTPPPSEEEEEETTTPPPEEE-SS-TT-EEEHHHHHHHHHHTT---S--EEEEETTTB-SHHHHHHHHHHHHHHHHTT---SSEEEEE-SBHHHHHHHHHTTHHHHHHHTTPEEPPSS--

pLDDT: mean 73.46, std 28.28, range [22.3, 98.88]

Foldseek 3Di:
DDDDDDDDDDDDDDDDDDDDDDDDDDDDDDDDDDDDDDDDDDDDDDDDDDDDDDDDDDPPPVVVVVVVVVVVVVVVVVVVVPPDDDDDDDDDDDDDDDDDDDDDDDDDDFDDQDQDWDDDPQKIKGKFADLDPQLVVQCPDPVNQVVLCVVLVKHKDKAFDRDPDLVPAHPVGHHIIIMIIHSDPRSRVSSVVVSVVSVVDDDDDPDPVVVPPDDDDDDFDADPVRHGFFDKDKAALPDDDDPPDLLLCLLLDVVSVLQVVLCVVLVKHKAKAADPNPDQDPVHSHGHPDHIIIMIGHRDVVSSVSSVVSSVVSSVVSVVVVVVCVVCPPDDPDDDDDDDDDDDDDDDDDDDDDDDDDDDDDDDDDDDDDDDDDDDDDDDDDDDDDDDDDDDDDDDDDDDDDDPDDDDDPVVLVVVVVVCVVVVVQFQCVVQVGSVSVVVVVVVVVCVVPVVPDDDDDDDDDDDDDDDDDDDDDDDDDDDDDDDDDDDDDDDDDDDDDDDDDDDDDDDDDDDDDDDDDDDDDDDDDDDDDDPDDPPPDPPDPPPPLVLQFPPLVQLLVQLVVLCVQQPLPAFAALVRSLQSSFAPDSNQQQQPQQVSNVRQAQTTWGQGQAQEEEEELVQVVVLLVVLVVVVDQAFPHAYEYAHFAQWDWDFFAVPGQVVSCVVCVVSQVVSVVSCVRHVYHYHHGLQFDRLVCCLLRHQAASGGYEYCDLLQLLSQLRHYHYFHDHSVLNSCNRHVHGRIDRRAAEEEEAEAAEADDPDALLLVQLVVCLVQPQANQARYEYEYDYDHSQRDASLSSSLNFSSVSSSNHRTYHYFNYPNSQVSCVVSVNNVSSVVLVVLCPDDQSSRSRGTHPPHDGPHYDYDYNHPGADWDADDPGSNNIDHPVCVVVCCVVVVNDPDDAEAEADASNQQAPVSLVVVLVVLVVQVVVVHADPHAYEYAHRRPVSVVVCVVVCSVVSCVVSVYHYHRNHRD

Sequence (973 aa):
MSDERRPRSRFDSDDGERPARSRFDTDRRSRSPSRRESESHRARSPVAREGTDSPASSNFKNDAAARAAAAAARINAQIQAKKGIQHVDVPPIRSAATPPVAKSPASNSAAAINNETYQQDGDYIKDIEINDLRNRYTLTKGATQKRIKDETGADVTTRGEYYPDKNMATATNPPLYLRITSTSKEGLDKAVEMIEEMMKEDLPNLVDERRFRRREPENFERDEFGRRKWPEEKISVGLEPISGFNLRAQVVGRGGDNVKFIQQETSCKVQIKGRGSGFMEPNSGQESDEPMYLHIAGPRPEGVAQAKQLCEELLEKVKSDYHAYKERPPPNRYGDRDGYGGGRPGYGDRGDRDRSQSYGYGGGSGGGGGYGGGGYGSQGGHNGYGAQETIMSPAAATPTADTNQQAFDANAAQAWIAYYQQNPEADPYAAYGGYAAYLALQQQQYAAYYGQTGAQTGYGQTQSPAPGAGAAAPPPPPPSEPASGYGSAPPPPPPAASPSNYGAVPPPPGLTPKPHLLSSLRQSSFQARRCLATSHDPPTARNVDLASRTPPYAKLLSRLEEVRRVLGSSRQLTLAEKILYSHLESPEESLMNNTNGGRNIRGQANLKLKPDRVAMQDASAQMALLQFMSCGLPSTAVPASIHCDHMIVGEKGADTDLPQSIAGNKEVFDFLESAAKKYGIEFWPPGAGIIHQSVLENYSAPGLMILGTDSHSPNAGGLGSITIGVGGADAVDALVDAPWELKAPKILGVKLTGELSGWASPKDVILKLAGELTVRGGTGFIIEYFGPGVQSLSCTGMATICNMGAEVGATTSLFPFSPAHIPYLQATHRGPIAEAAQKIANSPMQQNLLRPDAEAAYDKVIEINLSELEPHINGPFTPDLSTPLSKFKSVVEEKGWPQTFGAGLIGSCTNSSYQDMTRSEEIVKQALAAGLKPKADFFITPGSEQIRATLERDETLQTFTEAGGTVLANACG